Protein 3NFI (pdb70)

Foldseek 3Di:
DALAQQAPLPDPDPCRRCDLCSLAPPVRLVQLDQVVLLVDDDLVVSQLVAWADDPDCVLSVLSVVQNDPVCSLVSSSLLRVLLLCLVVQADWFDVSSSVRINDRPSVSVVVLCVPLWAWPDDPVVVVVGTTTHGDPSSSLSSLNSSVSSVCSVVFKAFQVVVCVVSVHDSVSSVVSLVSVQWDKFFADQVRCVVVVHDSVCRRVGIITGDPSGDD/DVVVVCVVVVCLLQQAQQAPLPDPDPCRRCDLCSLPPPVRLVQLDQVVLLPDDDLVVSVLPAWADDPDCVLVVLSVVPRDPVCSLSSSSLLRVLLLCLVVQVDWFDVVSSVRINDRPVVSVVVLQVRLWAFPPPPTGTTHHDPSSSSSSLNSSVSSCVSVVFKAWQVVVCVVSVHDSVVSVVSLVSVQWDKFFADQVRCVVVVHDSVCRRVGIITGDPSGDD/DLQLAQQADLPDPDPCRRCPPCSLPPPVVLVLLDQPQLLPDPDLVSSQLPAWANPFCVVVSVLSVVQNDPVCSLVSNSLLRVLLLCLVVQVDFADVVSSVRTNDRPVVSVVVLCVPLWAWDPPVTTTHHDPSSSLSSLNSSVSSVVSVVFKDWQVVVCVRSVHDSVVSVVSLVSVQWDKFFADQVRCVVVVHDSVCRRVGIMTGDPSGDD/DLQLAFQADLPDPDPCRRCDLCSLPPPVVLVQLDCPCLLPDPDLVVSQLPAWADPDCPVVSVLSVVQNDPVRSLNSNSLLRVLLLCLVVQVDWWPVVSSVRIRDRPVVSVVVLQVPLWAWDDDDPPCVVTGTTHHDPSSSSSSLNSSVSSVVSVVFKAWQVVVCVSSVHDSVSNVVSLVSVQWDKFFADQVRCVVVVHDSVCRRVGIITGDPSGDD/DLQLAFQADLPDPDPCRRCDPCSLAPPVRLVQLDQVVLLPDDDLVVSQLPAFADDVQPVLSVLSVVQRDPVRSLVSNSLLRVLLLCLVVQVDFADVVSSVRTNDRPVSSVVVLQVPLFDDCVPGTHRDPSSSLSSVNSSVSSCSSVVFKAFQVVVCVRSVHDSVVSVVSLVSVQWDKFFAAQVRCVVVVHDSVCRRVGIITGDPSGDD

Solvent-accessible surface area: 54599 Å² total

GO terms:
  GO:0005730 nucleolus (C, IDA)
  GO:0003899 DNA-directed RNA polymerase activity (F, IDA)
  GO:0005736 RNA polymerase I complex (C, IDA)
  GO:0006360 transcription by RNA polymerase I (P, IDA)
  GO:0006362 transcription elongation by RNA polymerase I (P, IDA)
  GO:0008361 regulation of cell size (P, HMP)
  GO:0042790 nucleolar large rRNA transcription by RNA polymerase I (P, IGI)
  GO:0042790 nucleolar large rRNA transcription by RNA polymerase I (P, IMP)
  GO:0005736 RNA polymerase I complex (C, IMP)
  GO:0003677 DNA binding (F, IDA)
  GO:0005634 nucleus (C, IDA)
  GO:0042790 nucleolar large rRNA transcription by RNA polymerase I (P, IDA)
  GO:0006361 transcription initiation at RNA polymerase I promoter (P, IDA)
  GO:0006363 termination of RNA polymerase I transcription (P, IDA)

Organism: Saccharomyces cerevisiae (strain ATCC 204508 / S288c) (NCBI:txid559292)

Nearest PDB structures (foldseek):
  3nfi-assembly5_E  TM=1.003E+00  e=8.793E-35  Saccharomyces cerevisiae
  3nfi-assembly3_C  TM=9.849E-01  e=1.146E-31  Saccharomyces cerevisiae
  3nfi-assembly2_B  TM=9.795E-01  e=1.146E-31  Saccharomyces cerevisiae
  3nfi-assembly1_A  TM=9.724E-01  e=3.753E-31  Saccharomyces cerevisiae
  5w66-assembly1_M  TM=9.507E-01  e=1.690E-27  Saccharomyces cerevisiae S288C

Sequence (1071 aa):
DRPTPLANIDATDDVEEQIYPIESSIIPKKELQQFIRVSSILKEADKEKKLELFPYQNNSKYVAKKLDSLTQPSQTKLQLYYLSLLLGVYENRRVNNKTTKLLERLNSPPEILVDGILSSRFTVIKPGQFGRSKDRSYFIDPQNEDKILCYILAIIHLDNNFIVEITPLAHHELNLKPSKVVSLFRVLGAIVKGATVAQAEAFGIPKSTAASYKIATKVPFKLLPTRAQDEITSNDRPTPLANIDATDVEQIYPIESSIIPKKELQFIRVSSILKEADKEKKLELFPYQNNSKYVAKKLDSLTQPSQTKLQLYYLLSLLLGVYENRRVNNNKTKLLERLNSPPEILVDGILSRFTVIKPSKDRSYFIDPQNEDKILCYILAIIHLDNFIVEITPLAHHELNLKPSKVVSLFRVLGAIVKGATVAQAEAFGIPKSTAASYKIATKVPFKLNDRPTPLANIDATDDVEQIYPIESIIPKKELQFIRVSSILKEADKEKKLELFPYQNNSSKYVAKKLDSSLTQPSQTKLQLYYLLSLLLGVYENRRVNNKTKLLERLNSPPEILVDGILSSRFTVIKPGDRSYFIDPQNEDKILCYILAIIHLDNFIVEITPLAHHELNNLKPSKVVSLFRVLGAIVKGATVAQAEAFGIPKSTAASYKIATKVPFKLNDRPTPLANIDATDDVEQIYPIESIIPKKELQFIRVSSILKEADKEKKLELFPYQNNSKYVAKKLDSLTQPSQTKLQLYYLSLLLGVYENRRVNNKTTKLLERLNSPPEILVDGILSSRFTVIKPGQFGRSKDRSYFIDPQNEDKILCYILAIIHLDNFIVEITPLAHHELNLKPSKVVSLFRVLGAIVKGATVAQAEAFGIPKSTAASYKIATTKVPFKLNDRPTPLANIDATDDVEEQIYPIEESIIPKKELQFIRVSSSILKEADKEKKLELFPYQNNSKYVAKKLDSLTQPSQTKLQLYYLSLLLGVYENRRVNNKTKLLERLNSPPEILVDGILSRFTVIKDRSYFIDPQNEDKILCYILAIIHLDNFIVEITPLAHELNLKPSKVVSSLFRVLGAIVKGATVAQAEAFGIPKSTAASYKIATKVPFKL

Structure (mmCIF, N/CA/C/O backbone):
data_3NFI
#
_entry.id   3NFI
#
_cell.length_a   85.110
_cell.length_b   78.100
_cell.length_c   100.670
_cell.angle_alpha   90.00
_cell.angle_beta   113.39
_cell.angle_gamma   90.00
#
_symmetry.space_group_name_H-M   'P 1 21 1'
#
loop_
_entity.id
_entity.type
_entity.pdbx_description
1 polymer 'DNA-directed RNA polymerase I subunit RPA49'
2 non-polymer 2-{2-[2-(2-{2-[2-(2-ETHOXY-ETHOXY)-ETHOXY]-ETHOXY}-ETHOXY)-ETHOXY]-ETHOXY}-ETHANOL
3 water water
#
loop_
_atom_site.group_PDB
_atom_site.id
_atom_site.type_symbol
_atom_site.label_atom_id
_atom_site.label_alt_id
_atom_site.label_comp_id
_atom_site.label_asym_id
_atom_site.label_entity_id
_atom_site.label_seq_id
_atom_site.pdbx_PDB_ins_code
_atom_site.Cartn_x
_atom_site.Cartn_y
_atom_site.Cartn_z
_atom_site.occupancy
_atom_site.B_iso_or_equiv
_atom_site.auth_seq_id
_atom_site.auth_comp_id
_atom_site.auth_asym_id
_atom_site.auth_atom_id
_atom_site.pdbx_PDB_model_num
ATOM 1 N N . ASP A 1 19 ? 48.192 20.966 40.740 1.00 70.32 185 ASP A N 1
ATOM 2 C CA . ASP A 1 19 ? 47.094 20.004 40.758 1.00 69.09 185 ASP A CA 1
ATOM 3 C C . ASP A 1 19 ? 47.482 18.660 41.406 1.00 70.37 185 ASP A C 1
ATOM 4 O O . ASP A 1 19 ? 48.493 18.056 41.035 1.00 71.74 185 ASP A O 1
ATOM 9 N N . ARG A 1 20 ? 46.660 18.210 42.374 1.00 62.10 186 ARG A N 1
ATOM 10 C CA . ARG A 1 20 ? 46.779 16.953 43.131 1.00 59.11 186 ARG A CA 1
ATOM 11 C C . ARG A 1 20 ? 45.540 16.063 42.812 1.00 54.54 186 ARG A C 1
ATOM 12 O O . ARG A 1 20 ? 44.617 16.610 42.212 1.00 52.00 186 ARG A O 1
ATOM 20 N N . PRO A 1 21 ? 45.451 14.735 43.148 1.00 48.21 187 PRO A N 1
ATOM 21 C CA . PRO A 1 21 ? 44.228 13.973 42.774 1.00 45.38 187 PRO A CA 1
ATOM 22 C C . PRO A 1 21 ? 43.009 14.236 43.656 1.00 41.45 187 PRO A C 1
ATOM 23 O O . PRO A 1 21 ? 41.883 13.957 43.250 1.00 40.86 187 PRO A O 1
ATOM 27 N N . THR A 1 22 ? 43.225 14.799 44.848 1.00 32.42 188 THR A N 1
ATOM 28 C CA . THR A 1 22 ? 42.108 15.041 45.760 1.00 30.03 188 THR A CA 1
ATOM 29 C C . THR A 1 22 ? 41.850 16.531 45.937 1.00 30.93 188 THR A C 1
ATOM 30 O O . THR A 1 22 ? 42.778 17.320 45.765 1.00 28.27 188 THR A O 1
ATOM 34 N N . PRO A 1 23 ? 40.664 16.943 46.456 1.00 27.16 189 PRO A N 1
ATOM 35 C CA . PRO A 1 23 ? 40.510 18.343 46.873 1.00 27.02 189 PRO A CA 1
ATOM 36 C C . PRO A 1 23 ? 41.462 18.568 48.072 1.00 30.82 189 PRO A C 1
ATOM 37 O O . PRO A 1 23 ? 41.900 17.597 48.702 1.00 28.56 189 PRO A O 1
ATOM 41 N N . LEU A 1 24 ? 41.822 19.824 48.366 1.00 28.16 190 LEU A N 1
ATOM 42 C CA . LEU A 1 24 ? 42.712 20.123 49.504 1.00 29.52 190 LEU A CA 1
ATOM 43 C C . LEU A 1 24 ? 42.032 19.809 50.864 1.00 30.92 190 LEU A C 1
ATOM 44 O O . LEU A 1 24 ? 40.999 20.384 51.205 1.00 29.67 190 LEU A O 1
ATOM 49 N N . ALA A 1 25 ? 42.604 18.879 51.624 1.00 28.25 191 ALA A N 1
ATOM 50 C CA . ALA A 1 25 ? 42.025 18.509 52.913 1.00 27.57 191 ALA A CA 1
ATOM 51 C C . ALA A 1 25 ? 42.379 19.511 53.996 1.00 32.46 191 ALA A C 1
ATOM 52 O O . ALA A 1 25 ? 43.484 20.054 53.989 1.00 32.20 191 ALA A O 1
ATOM 54 N N . ASN A 1 26 ? 41.463 19.739 54.949 1.00 28.29 192 ASN A N 1
ATOM 55 C CA . ASN A 1 26 ? 41.778 20.545 56.121 1.00 27.84 192 ASN A CA 1
ATOM 56 C C . ASN A 1 26 ? 42.168 19.503 57.191 1.00 29.78 192 ASN A C 1
ATOM 57 O O . ASN A 1 26 ? 41.293 18.902 57.816 1.00 28.38 192 ASN A O 1
ATOM 62 N N . ILE A 1 27 ? 43.478 19.264 57.376 1.00 29.43 193 ILE A N 1
ATOM 63 C CA . ILE A 1 27 ? 43.999 18.258 58.324 1.00 30.98 193 ILE A CA 1
ATOM 64 C C . ILE A 1 27 ? 43.574 18.562 59.774 1.00 33.26 193 ILE A C 1
ATOM 65 O O . ILE A 1 27 ? 43.484 17.650 60.598 1.00 31.58 193 ILE A O 1
ATOM 70 N N . ASP A 1 28 ? 43.287 19.840 60.071 1.00 29.80 194 ASP A N 1
ATOM 71 C CA . ASP A 1 28 ? 42.888 20.269 61.402 1.00 30.64 194 ASP A CA 1
ATOM 72 C C . ASP A 1 28 ? 41.375 20.337 61.640 1.00 34.79 194 ASP A C 1
ATOM 73 O O . ASP A 1 28 ? 40.944 20.885 62.658 1.00 34.20 194 ASP A O 1
ATOM 78 N N . ALA A 1 29 ? 40.570 19.744 60.722 1.00 30.16 195 ALA A N 1
ATOM 79 C CA . ALA A 1 29 ? 39.113 19.707 60.870 1.00 29.23 195 ALA A CA 1
ATOM 80 C C . ALA A 1 29 ? 38.710 19.059 62.186 1.00 32.23 195 ALA A C 1
ATOM 81 O O . ALA A 1 29 ? 39.308 18.062 62.587 1.00 30.51 195 ALA A O 1
ATOM 83 N N . THR A 1 30 ? 37.718 19.647 62.863 1.00 31.13 196 THR A N 1
ATOM 84 C CA . THR A 1 30 ? 37.176 19.137 64.142 1.00 31.72 196 THR A CA 1
ATOM 85 C C . THR A 1 30 ? 35.837 18.422 63.930 1.00 34.22 196 THR A C 1
ATOM 86 O O . THR A 1 30 ? 35.285 17.822 64.852 1.00 34.85 196 THR A O 1
ATOM 90 N N . ASP A 1 31 ? 35.336 18.488 62.694 1.00 30.52 197 ASP A N 1
ATOM 91 C CA A ASP A 1 31 ? 34.111 17.821 62.286 0.50 29.99 197 ASP A CA 1
ATOM 92 C CA B ASP A 1 31 ? 34.095 17.843 62.253 0.50 29.85 197 ASP A CA 1
ATOM 93 C C . ASP A 1 31 ? 34.380 17.206 60.901 1.00 29.83 197 ASP A C 1
ATOM 94 O O . ASP A 1 31 ? 35.054 17.820 60.072 1.00 25.91 197 ASP A O 1
ATOM 103 N N . VAL A 1 32 ? 33.899 15.991 60.675 1.00 25.72 198 VAL A N 1
ATOM 104 C CA . VAL A 1 32 ? 34.118 15.281 59.412 1.00 26.28 198 VAL A CA 1
ATOM 105 C C . VAL A 1 32 ? 33.739 16.104 58.162 1.00 27.52 198 VAL A C 1
ATOM 106 O O . VAL A 1 32 ? 34.448 16.030 57.155 1.00 24.27 198 VAL A O 1
ATOM 110 N N . GLU A 1 33 ? 32.645 16.933 58.261 1.00 25.16 199 GLU A N 1
ATOM 111 C CA A GLU A 1 33 ? 32.173 17.782 57.148 0.50 25.67 199 GLU A CA 1
ATOM 112 C CA B GLU A 1 33 ? 32.157 17.793 57.174 0.50 25.62 199 GLU A CA 1
ATOM 113 C C . GLU A 1 33 ? 33.214 18.822 56.771 1.00 28.91 199 GLU A C 1
ATOM 114 O O . GLU A 1 33 ? 33.175 19.338 55.663 1.00 29.61 199 GLU A O 1
ATOM 125 N N . GLN A 1 34 ? 34.146 19.138 57.694 1.00 24.75 200 GLN A N 1
ATOM 126 C CA . GLN A 1 34 ? 35.183 20.121 57.426 1.00 23.63 200 GLN A CA 1
ATOM 127 C C . GLN A 1 34 ? 36.499 19.546 56.874 1.00 27.71 200 GLN A C 1
ATOM 128 O O . GLN A 1 34 ? 37.388 20.334 56.584 1.00 28.88 200 GLN A O 1
ATOM 134 N N . ILE A 1 35 ? 36.638 18.210 56.705 1.00 24.37 201 ILE A N 1
ATOM 135 C CA . ILE A 1 35 ? 37.877 17.640 56.131 1.00 23.92 201 ILE A CA 1
ATOM 136 C C . ILE A 1 35 ? 37.993 18.113 54.668 1.00 24.79 201 ILE A C 1
ATOM 137 O O . ILE A 1 35 ? 39.012 18.687 54.280 1.00 22.77 201 ILE A O 1
ATOM 142 N N . TYR A 1 36 ? 36.929 17.902 53.878 1.00 20.13 202 TYR A N 1
ATOM 143 C CA . TYR A 1 36 ? 36.872 18.423 52.520 1.00 21.05 202 TYR A CA 1
ATOM 144 C C . TYR A 1 36 ? 35.670 19.392 52.489 1.00 26.06 202 TYR A C 1
ATOM 145 O O . TYR A 1 36 ? 34.565 18.979 52.137 1.00 24.24 202 TYR A O 1
ATOM 154 N N . PRO A 1 37 ? 35.845 20.653 52.943 1.00 23.84 203 PRO A N 1
ATOM 155 C CA . PRO A 1 37 ? 34.706 21.588 52.949 1.00 23.74 203 PRO A CA 1
ATOM 156 C C . PRO A 1 37 ? 34.260 21.919 51.537 1.00 27.58 203 PRO A C 1
ATOM 157 O O . PRO A 1 37 ? 35.027 21.711 50.588 1.00 25.07 203 PRO A O 1
ATOM 161 N N . ILE A 1 38 ? 33.019 22.403 51.383 1.00 24.90 204 ILE A N 1
ATOM 162 C CA . ILE A 1 38 ? 32.491 22.759 50.061 1.00 23.87 204 ILE A CA 1
ATOM 163 C C . ILE A 1 38 ? 33.478 23.632 49.245 1.00 27.38 204 ILE A C 1
ATOM 164 O O . ILE A 1 38 ? 33.682 23.358 48.065 1.00 26.89 204 ILE A O 1
ATOM 169 N N . GLU A 1 39 ? 34.129 24.610 49.893 1.00 24.15 205 GLU A N 1
ATOM 170 C CA . GLU A 1 39 ? 35.100 25.499 49.240 1.00 24.90 205 GLU A CA 1
ATOM 171 C C . GLU A 1 39 ? 36.360 24.793 48.699 1.00 27.70 205 GLU A C 1
ATOM 172 O O . GLU A 1 39 ? 36.990 25.332 47.804 1.00 27.85 205 GLU A O 1
ATOM 178 N N . SER A 1 40 ? 36.701 23.587 49.200 1.00 23.29 206 SER A N 1
ATOM 179 C CA A SER A 1 40 ? 37.837 22.821 48.680 0.50 22.36 206 SER A CA 1
ATOM 180 C CA B SER A 1 40 ? 37.830 22.823 48.674 0.50 22.99 206 SER A CA 1
ATOM 181 C C . SER A 1 40 ? 37.400 22.055 47.431 1.00 26.77 206 SER A C 1
ATOM 182 O O . SER A 1 40 ? 38.211 21.810 46.537 1.00 26.00 206 SER A O 1
ATOM 187 N N . ILE A 1 41 ? 36.116 21.671 47.381 1.00 23.98 207 ILE A N 1
ATOM 188 C CA . ILE A 1 41 ? 35.550 20.923 46.263 1.00 22.70 207 ILE A CA 1
ATOM 189 C C . ILE A 1 41 ? 35.194 21.874 45.115 1.00 26.64 207 ILE A C 1
ATOM 190 O O . ILE A 1 41 ? 35.443 21.544 43.947 1.00 25.45 207 ILE A O 1
ATOM 195 N N . ILE A 1 42 ? 34.586 23.037 45.442 1.00 22.56 208 ILE A N 1
ATOM 196 C CA . ILE A 1 42 ? 34.174 24.038 44.449 1.00 22.94 208 ILE A CA 1
ATOM 197 C C . ILE A 1 42 ? 34.738 25.391 44.905 1.00 28.72 208 ILE A C 1
ATOM 198 O O . ILE A 1 42 ? 34.287 25.886 45.939 1.00 28.07 208 ILE A O 1
ATOM 203 N N . PRO A 1 43 ? 35.708 25.995 44.171 1.00 27.02 209 PRO A N 1
ATOM 204 C CA . PRO A 1 43 ? 36.257 27.293 44.622 1.00 28.36 209 PRO A CA 1
ATOM 205 C C . PRO A 1 43 ? 35.166 28.362 44.741 1.00 33.86 209 PRO A C 1
ATOM 206 O O . PRO A 1 43 ? 34.230 28.372 43.945 1.00 33.64 209 PRO A O 1
ATOM 210 N N . LYS A 1 44 ? 35.245 29.185 45.798 1.00 32.75 210 LYS A N 1
ATOM 211 C CA . LYS A 1 44 ? 34.289 30.243 46.167 1.00 32.99 210 LYS A CA 1
ATOM 212 C C . LYS A 1 44 ? 33.756 31.060 44.995 1.00 35.11 210 LYS A C 1
ATOM 213 O O . LYS A 1 44 ? 32.550 31.282 44.908 1.00 34.53 210 LYS A O 1
ATOM 219 N N . LYS A 1 45 ? 34.644 31.477 44.087 1.00 31.70 211 LYS A N 1
ATOM 220 C CA . LYS A 1 45 ? 34.307 32.255 42.894 1.00 31.55 211 LYS A CA 1
ATOM 221 C C . LYS A 1 45 ? 33.316 31.496 41.983 1.00 33.72 211 LYS A C 1
ATOM 222 O O . LYS A 1 45 ? 32.436 32.118 41.380 1.00 31.98 211 LYS A O 1
ATOM 228 N N . GLU A 1 46 ? 33.440 30.156 41.916 1.00 28.30 212 GLU A N 1
ATOM 229 C CA . GLU A 1 46 ? 32.573 29.297 41.088 1.00 26.73 212 GLU A CA 1
ATOM 230 C C . GLU A 1 46 ? 31.319 28.908 41.833 1.00 29.93 212 GLU A C 1
ATOM 231 O O . GLU A 1 46 ? 30.245 28.866 41.228 1.00 28.44 212 GLU A O 1
ATOM 237 N N . LEU A 1 47 ? 31.448 28.656 43.160 1.00 28.63 213 LEU A N 1
ATOM 238 C CA . LEU A 1 47 ? 30.354 28.267 44.065 1.00 29.70 213 LEU A CA 1
ATOM 239 C C . LEU A 1 47 ? 29.176 29.261 44.084 1.00 33.49 213 LEU A C 1
ATOM 240 O O . LEU A 1 47 ? 28.012 28.840 44.124 1.00 31.27 213 LEU A O 1
ATOM 245 N N . GLN A 1 48 ? 29.483 30.578 44.009 1.00 33.22 214 GLN A N 1
ATOM 246 C CA A GLN A 1 48 ? 28.468 31.642 43.975 0.50 34.05 214 GLN A CA 1
ATOM 247 C CA B GLN A 1 48 ? 28.442 31.609 43.996 0.50 34.33 214 GLN A CA 1
ATOM 248 C C . GLN A 1 48 ? 27.515 31.501 42.765 1.00 37.97 214 GLN A C 1
ATOM 249 O O . GLN A 1 48 ? 26.435 32.081 42.767 1.00 37.54 214 GLN A O 1
ATOM 260 N N . PHE A 1 49 ? 27.922 30.716 41.730 1.00 33.57 215 PHE A N 1
ATOM 261 C CA . PHE A 1 49 ? 27.120 30.501 40.525 1.00 33.91 215 PHE A CA 1
ATOM 262 C C . PHE A 1 49 ? 26.201 29.265 40.636 1.00 36.30 215 PHE A C 1
ATOM 263 O O . PHE A 1 49 ? 25.357 29.047 39.766 1.00 35.95 215 PHE A O 1
ATOM 271 N N . ILE A 1 50 ? 26.339 28.486 41.726 1.00 32.21 216 ILE A N 1
ATOM 272 C CA . ILE A 1 50 ? 25.485 27.317 41.973 1.00 31.30 216 ILE A CA 1
ATOM 273 C C . ILE A 1 50 ? 24.293 27.787 42.805 1.00 40.13 216 ILE A C 1
ATOM 274 O O . ILE A 1 50 ? 24.356 27.814 44.034 1.00 40.68 216 ILE A O 1
ATOM 279 N N . ARG A 1 51 ? 23.229 28.187 42.121 1.00 40.30 217 ARG A N 1
ATOM 280 C CA . ARG A 1 51 ? 22.005 28.672 42.778 1.00 42.28 217 ARG A CA 1
ATOM 281 C C . ARG A 1 51 ? 20.978 27.551 42.770 1.00 45.62 217 ARG A C 1
ATOM 282 O O . ARG A 1 51 ? 20.596 27.048 41.708 1.00 45.43 217 ARG A O 1
ATOM 290 N N . VAL A 1 52 ? 20.615 27.099 43.961 1.00 41.83 218 VAL A N 1
ATOM 291 C CA . VAL A 1 52 ? 19.719 25.953 44.154 1.00 41.49 218 VAL A CA 1
ATOM 292 C C . VAL A 1 52 ? 18.353 26.248 44.797 1.00 44.67 218 VAL A C 1
ATOM 293 O O . VAL A 1 52 ? 17.567 25.315 44.988 1.00 44.04 218 VAL A O 1
ATOM 297 N N . SER A 1 53 ? 18.065 27.522 45.120 1.00 43.07 219 SER A N 1
ATOM 298 C CA . SER A 1 53 ? 16.782 27.948 45.704 1.00 44.25 219 SER A CA 1
ATOM 299 C C . SER A 1 53 ? 15.591 27.434 44.887 1.00 49.35 219 SER A C 1
ATOM 300 O O . SER A 1 53 ? 14.648 26.907 45.466 1.00 49.83 219 SER A O 1
ATOM 303 N N . SER A 1 54 ? 15.673 27.532 43.547 1.00 45.85 220 SER A N 1
ATOM 304 C CA . SER A 1 54 ? 14.643 27.058 42.608 1.00 46.38 220 SER A CA 1
ATOM 305 C C . SER A 1 54 ? 14.379 25.553 42.763 1.00 49.44 220 SER A C 1
ATOM 306 O O . SER A 1 54 ? 13.236 25.127 42.641 1.00 48.95 220 SER A O 1
ATOM 309 N N . ILE A 1 55 ? 15.433 24.746 43.032 1.00 44.98 221 ILE A N 1
ATOM 310 C CA . ILE A 1 55 ? 15.293 23.299 43.229 1.00 44.46 221 ILE A CA 1
ATOM 311 C C . ILE A 1 55 ? 14.485 23.036 44.509 1.00 49.22 221 ILE A C 1
ATOM 312 O O . ILE A 1 55 ? 13.546 22.242 44.480 1.00 47.44 221 ILE A O 1
ATOM 317 N N . LEU A 1 56 ? 14.814 23.744 45.608 1.00 50.23 222 LEU A N 1
ATOM 318 C CA . LEU A 1 56 ? 14.098 23.634 46.890 1.00 51.93 222 LEU A CA 1
ATOM 319 C C . LEU A 1 56 ? 12.625 24.045 46.763 1.00 59.63 222 LEU A C 1
ATOM 320 O O . LEU A 1 56 ? 11.744 23.372 47.296 1.00 61.59 222 LEU A O 1
ATOM 325 N N . LYS A 1 57 ? 12.359 25.137 46.049 1.00 56.38 223 LYS A N 1
ATOM 326 C CA . LYS A 1 57 ? 11.012 25.674 45.850 1.00 57.37 223 LYS A CA 1
ATOM 327 C C . LYS A 1 57 ? 10.131 24.786 44.943 1.00 59.19 223 LYS A C 1
ATOM 328 O O . LYS A 1 57 ? 8.902 24.834 45.054 1.00 59.79 223 LYS A O 1
ATOM 334 N N . GLU A 1 58 ? 10.750 23.997 44.049 1.00 53.55 224 GLU A N 1
ATOM 335 C CA . GLU A 1 58 ? 10.013 23.126 43.129 1.00 52.39 224 GLU A CA 1
ATOM 336 C C . GLU A 1 58 ? 9.495 21.881 43.860 1.00 54.77 224 GLU A C 1
ATOM 337 O O . GLU A 1 58 ? 10.288 21.147 44.433 1.00 53.73 224 GLU A O 1
ATOM 343 N N . ALA A 1 59 ? 8.166 21.664 43.854 1.00 50.74 225 ALA A N 1
ATOM 344 C CA . ALA A 1 59 ? 7.528 20.529 44.532 1.00 50.17 225 ALA A CA 1
ATOM 345 C C . ALA A 1 59 ? 7.462 19.241 43.705 1.00 50.75 225 ALA A C 1
ATOM 346 O O . ALA A 1 59 ? 7.537 18.159 44.282 1.00 49.65 225 ALA A O 1
ATOM 348 N N . ASP A 1 60 ? 7.302 19.348 42.373 1.00 45.57 226 ASP A N 1
ATOM 349 C CA . ASP A 1 60 ? 7.243 18.200 41.462 1.00 44.07 226 ASP A CA 1
ATOM 350 C C . ASP A 1 60 ? 8.651 17.607 41.272 1.00 45.35 226 ASP A C 1
ATOM 351 O O . ASP A 1 60 ? 9.554 18.309 40.804 1.00 43.86 226 ASP A O 1
ATOM 356 N N . LYS A 1 61 ? 8.820 16.314 41.635 1.00 41.51 227 LYS A N 1
ATOM 357 C CA . LYS A 1 61 ? 10.094 15.575 41.559 1.00 40.86 227 LYS A CA 1
ATOM 358 C C . LYS A 1 61 ? 10.710 15.598 40.175 1.00 42.67 227 LYS A C 1
ATOM 359 O O . LYS A 1 61 ? 11.890 15.920 40.047 1.00 40.75 227 LYS A O 1
ATOM 365 N N . GLU A 1 62 ? 9.903 15.321 39.139 1.00 40.28 228 GLU A N 1
ATOM 366 C CA . GLU A 1 62 ? 10.363 15.338 37.748 1.00 40.03 228 GLU A CA 1
ATOM 367 C C . GLU A 1 62 ? 10.885 16.731 37.341 1.00 40.95 228 GLU A C 1
ATOM 368 O O . GLU A 1 62 ? 11.946 16.808 36.722 1.00 40.76 228 GLU A O 1
ATOM 374 N N . LYS A 1 63 ? 10.175 17.819 37.729 1.00 36.24 229 LYS A N 1
ATOM 375 C CA . LYS A 1 63 ? 10.577 19.198 37.413 1.00 35.18 229 LYS A CA 1
ATOM 376 C C . LYS A 1 63 ? 11.851 19.607 38.159 1.00 33.93 229 LYS A C 1
ATOM 377 O O . LYS A 1 63 ? 12.717 20.272 37.585 1.00 31.22 229 LYS A O 1
ATOM 383 N N . LYS A 1 64 ? 11.952 19.217 39.436 1.00 29.99 230 LYS A N 1
ATOM 384 C CA . LYS A 1 64 ? 13.110 19.452 40.300 1.00 29.21 230 LYS A CA 1
ATOM 385 C C . LYS A 1 64 ? 14.363 18.867 39.612 1.00 31.65 230 LYS A C 1
ATOM 386 O O . LYS A 1 64 ? 15.397 19.526 39.542 1.00 28.92 230 LYS A O 1
ATOM 392 N N . LEU A 1 65 ? 14.247 17.632 39.062 1.00 30.04 231 LEU A N 1
ATOM 393 C CA . LEU A 1 65 ? 15.344 16.926 38.387 1.00 28.83 231 LEU A CA 1
ATOM 394 C C . LEU A 1 65 ? 15.818 17.630 37.124 1.00 31.65 231 LEU A C 1
ATOM 395 O O . LEU A 1 65 ? 17.022 17.626 36.823 1.00 28.49 231 LEU A O 1
ATOM 400 N N . GLU A 1 66 ? 14.867 18.242 36.400 1.00 29.59 232 GLU A N 1
ATOM 401 C CA . GLU A 1 66 ? 15.114 18.958 35.148 1.00 29.84 232 GLU A CA 1
ATOM 402 C C . GLU A 1 66 ? 15.948 20.227 35.311 1.00 33.63 232 GLU A C 1
ATOM 403 O O . GLU A 1 66 ? 16.542 20.719 34.344 1.00 34.47 232 GLU A O 1
ATOM 409 N N . LEU A 1 67 ? 16.030 20.723 36.557 1.00 28.90 233 LEU A N 1
ATOM 410 C CA . LEU A 1 67 ? 16.826 21.909 36.901 1.00 27.10 233 LEU A CA 1
ATOM 411 C C . LEU A 1 67 ? 18.324 21.593 37.005 1.00 28.94 233 LEU A C 1
ATOM 412 O O . LEU A 1 67 ? 19.141 22.512 37.035 1.00 30.18 233 LEU A O 1
ATOM 417 N N . PHE A 1 68 ? 18.685 20.300 37.073 1.00 24.51 234 PHE A N 1
ATOM 418 C CA . PHE A 1 68 ? 20.084 19.851 37.201 1.00 23.54 234 PHE A CA 1
ATOM 419 C C . PHE A 1 68 ? 20.912 20.026 35.903 1.00 27.82 234 PHE A C 1
ATOM 420 O O . PHE A 1 68 ? 20.319 20.086 34.810 1.00 27.13 234 PHE A O 1
ATOM 428 N N . PRO A 1 69 ? 22.272 20.126 36.007 1.00 25.47 235 PRO A N 1
ATOM 429 C CA . PRO A 1 69 ? 23.092 20.378 34.805 1.00 26.02 235 PRO A CA 1
ATOM 430 C C . PRO A 1 69 ? 23.334 19.191 33.856 1.00 28.45 235 PRO A C 1
ATOM 431 O O . PRO A 1 69 ? 23.922 19.374 32.780 1.00 26.57 235 PRO A O 1
ATOM 435 N N . TYR A 1 70 ? 22.948 17.985 34.270 1.00 24.72 236 TYR A N 1
ATOM 436 C CA . TYR A 1 70 ? 23.129 16.778 33.473 1.00 24.68 236 TYR A CA 1
ATOM 437 C C . TYR A 1 70 ? 21.974 15.833 33.758 1.00 30.67 236 TYR A C 1
ATOM 438 O O . TYR A 1 70 ? 21.544 15.705 34.900 1.00 30.54 236 TYR A O 1
ATOM 447 N N . GLN A 1 71 ? 21.504 15.124 32.748 1.00 27.78 237 GLN A N 1
ATOM 448 C CA . GLN A 1 71 ? 20.477 14.103 32.938 1.00 28.65 237 GLN A CA 1
ATOM 449 C C . GLN A 1 71 ? 20.900 12.889 32.159 1.00 33.72 237 GLN A C 1
ATOM 450 O O . GLN A 1 71 ? 21.475 13.016 31.067 1.00 33.36 237 GLN A O 1
ATOM 456 N N . ASN A 1 72 ? 20.687 11.714 32.738 1.00 30.56 238 ASN A N 1
ATOM 457 C CA . ASN A 1 72 ? 21.016 10.462 32.065 1.00 30.69 238 ASN A CA 1
ATOM 458 C C . ASN A 1 72 ? 19.986 9.387 32.442 1.00 37.63 238 ASN A C 1
ATOM 459 O O . ASN A 1 72 ? 18.857 9.723 32.811 1.00 37.02 238 ASN A O 1
ATOM 464 N N . ASN A 1 73 ? 20.360 8.108 32.334 1.00 35.77 239 ASN A N 1
ATOM 465 C CA . ASN A 1 73 ? 19.437 7.024 32.619 1.00 36.38 239 ASN A CA 1
ATOM 466 C C . ASN A 1 73 ? 19.582 6.487 34.055 1.00 40.18 239 ASN A C 1
ATOM 467 O O . ASN A 1 73 ? 18.912 5.524 34.434 1.00 41.26 239 ASN A O 1
ATOM 472 N N . SER A 1 74 ? 20.428 7.147 34.864 1.00 34.75 240 SER A N 1
ATOM 473 C CA . SER A 1 74 ? 20.666 6.772 36.254 1.00 33.96 240 SER A CA 1
ATOM 474 C C . SER A 1 74 ? 19.650 7.424 37.203 1.00 38.53 240 SER A C 1
ATOM 475 O O . SER A 1 74 ? 19.211 8.551 36.960 1.00 37.48 240 SER A O 1
ATOM 478 N N . LYS A 1 75 ? 19.356 6.733 38.322 1.00 35.68 241 LYS A N 1
ATOM 479 C CA . LYS A 1 75 ? 18.426 7.175 39.374 1.00 35.34 241 LYS A CA 1
ATOM 480 C C . LYS A 1 75 ? 19.199 7.693 40.598 1.00 35.55 241 LYS A C 1
ATOM 481 O O . LYS A 1 75 ? 18.608 8.107 41.606 1.00 33.65 241 LYS A O 1
ATOM 487 N N . TYR A 1 76 ? 20.519 7.690 40.490 1.00 30.91 242 TYR A N 1
ATOM 488 C CA . TYR A 1 76 ? 21.422 8.066 41.577 1.00 29.59 242 TYR A CA 1
ATOM 489 C C . TYR A 1 76 ? 21.221 9.474 42.149 1.00 28.59 242 TYR A C 1
ATOM 490 O O . TYR A 1 76 ? 20.939 9.611 43.332 1.00 27.54 242 TYR A O 1
ATOM 499 N N . VAL A 1 77 ? 21.330 10.508 41.317 1.00 26.31 243 VAL A N 1
ATOM 500 C CA . VAL A 1 77 ? 21.077 11.901 41.739 1.00 26.79 243 VAL A CA 1
ATOM 501 C C . VAL A 1 77 ? 19.628 12.040 42.261 1.00 30.92 243 VAL A C 1
ATOM 502 O O . VAL A 1 77 ? 19.400 12.727 43.265 1.00 29.63 243 VAL A O 1
ATOM 506 N N . ALA A 1 78 ? 18.661 11.360 41.588 1.00 27.51 244 ALA A N 1
ATOM 507 C CA . ALA A 1 78 ? 17.247 11.396 41.980 1.00 28.03 244 ALA A CA 1
ATOM 508 C C . ALA A 1 78 ? 17.041 10.843 43.380 1.00 34.95 244 ALA A C 1
ATOM 509 O O . ALA A 1 78 ? 16.250 11.412 44.124 1.00 35.18 244 ALA A O 1
ATOM 511 N N . LYS A 1 79 ? 17.778 9.794 43.762 1.00 31.80 245 LYS A N 1
ATOM 512 C CA . LYS A 1 79 ? 17.680 9.200 45.097 1.00 33.69 245 LYS A CA 1
ATOM 513 C C . LYS A 1 79 ? 18.150 10.202 46.188 1.00 38.99 245 LYS A C 1
ATOM 514 O O . LYS A 1 79 ? 17.428 10.431 47.165 1.00 40.55 245 LYS A O 1
ATOM 520 N N . LYS A 1 80 ? 19.329 10.836 45.968 1.00 34.59 246 LYS A N 1
ATOM 521 C CA . LYS A 1 80 ? 19.926 11.811 46.902 1.00 33.18 246 LYS A CA 1
ATOM 522 C C . LYS A 1 80 ? 19.080 13.057 47.032 1.00 37.95 246 LYS A C 1
ATOM 523 O O . LYS A 1 80 ? 19.032 13.640 48.107 1.00 37.60 246 LYS A O 1
ATOM 529 N N . LEU A 1 81 ? 18.395 13.455 45.946 1.00 36.94 247 LEU A N 1
ATOM 530 C CA . LEU A 1 81 ? 17.542 14.640 45.896 1.00 39.22 247 LEU A CA 1
ATOM 531 C C . LEU A 1 81 ? 16.318 14.617 46.827 1.00 49.08 247 LEU A C 1
ATOM 532 O O . LEU A 1 81 ? 15.984 15.666 47.383 1.00 49.00 247 LEU A O 1
ATOM 537 N N . ASP A 1 82 ? 15.644 13.449 46.975 1.00 49.86 248 ASP A N 1
ATOM 538 C CA . ASP A 1 82 ? 14.425 13.273 47.780 1.00 52.54 248 ASP A CA 1
ATOM 539 C C . ASP A 1 82 ? 14.523 13.779 49.224 1.00 57.01 248 ASP A C 1
ATOM 540 O O . ASP A 1 82 ? 13.527 14.248 49.776 1.00 58.79 248 ASP A O 1
ATOM 545 N N . SER A 1 83 ? 15.709 13.653 49.829 1.00 51.66 249 SER A N 1
ATOM 546 C CA . SER A 1 83 ? 15.954 14.035 51.213 1.00 51.36 249 SER A CA 1
ATOM 547 C C . SER A 1 83 ? 16.384 15.494 51.414 1.00 51.88 249 SER A C 1
ATOM 548 O O . SER A 1 83 ? 16.517 15.927 52.565 1.00 52.28 249 SER A O 1
ATOM 551 N N . LEU A 1 84 ? 16.558 16.253 50.310 1.00 43.34 250 LEU A N 1
ATOM 552 C CA . LEU A 1 84 ? 17.016 17.644 50.352 1.00 39.95 250 LEU A CA 1
ATOM 553 C C . LEU A 1 84 ? 15.902 18.581 50.004 1.00 43.45 250 LEU A C 1
ATOM 554 O O . LEU A 1 84 ? 15.702 18.944 48.836 1.00 42.09 250 LEU A O 1
ATOM 559 N N . THR A 1 85 ? 15.147 18.955 51.044 1.00 39.95 251 THR A N 1
ATOM 560 C CA . THR A 1 85 ? 13.960 19.801 50.920 1.00 40.18 251 THR A CA 1
ATOM 561 C C . THR A 1 85 ? 13.995 21.063 51.762 1.00 43.81 251 THR A C 1
ATOM 562 O O . THR A 1 85 ? 13.224 21.976 51.485 1.00 45.02 251 THR A O 1
ATOM 566 N N . GLN A 1 86 ? 14.878 21.146 52.761 1.00 38.84 252 GLN A N 1
ATOM 567 C CA . GLN A 1 86 ? 14.931 22.319 53.639 1.00 38.05 252 GLN A CA 1
ATOM 568 C C . GLN A 1 86 ? 16.114 23.256 53.369 1.00 39.63 252 GLN A C 1
ATOM 569 O O . GLN A 1 86 ? 17.176 22.778 52.967 1.00 34.93 252 GLN A O 1
ATOM 575 N N . PRO A 1 87 ? 15.966 24.583 53.646 1.00 39.20 253 PRO A N 1
ATOM 576 C CA . PRO A 1 87 ? 17.080 25.523 53.404 1.00 38.76 253 PRO A CA 1
ATOM 577 C C . PRO A 1 87 ? 18.377 25.211 54.133 1.00 40.99 253 PRO A C 1
ATOM 578 O O . PRO A 1 87 ? 19.433 25.581 53.623 1.00 39.41 253 PRO A O 1
ATOM 582 N N . SER A 1 88 ? 18.328 24.490 55.287 1.00 36.20 254 SER A N 1
ATOM 583 C CA . SER A 1 88 ? 19.542 24.098 56.017 1.00 34.52 254 SER A CA 1
ATOM 584 C C . SER A 1 88 ? 20.412 23.113 55.190 1.00 35.44 254 SER A C 1
ATOM 585 O O . SER A 1 88 ? 21.586 22.902 55.502 1.00 34.65 254 SER A O 1
ATOM 588 N N . GLN A 1 89 ? 19.803 22.499 54.159 1.00 30.36 255 GLN A N 1
ATOM 589 C CA . GLN A 1 89 ? 20.436 21.519 53.287 1.00 30.37 255 GLN A CA 1
ATOM 590 C C . GLN A 1 89 ? 20.978 22.152 51.979 1.00 33.24 255 GLN A C 1
ATOM 591 O O . GLN A 1 89 ? 21.357 21.421 51.066 1.00 31.40 255 GLN A O 1
ATOM 605 N N . THR A 1 91 ? 23.837 23.716 51.166 1.00 25.70 257 THR A N 1
ATOM 606 C CA . THR A 1 91 ? 25.216 23.340 50.877 1.00 24.26 257 THR A CA 1
ATOM 607 C C . THR A 1 91 ? 25.256 21.966 50.232 1.00 27.04 257 THR A C 1
ATOM 608 O O . THR A 1 91 ? 25.936 21.791 49.215 1.00 26.73 257 THR A O 1
ATOM 612 N N . LYS A 1 92 ? 24.526 20.982 50.807 1.00 22.28 258 LYS A N 1
ATOM 613 C CA . LYS A 1 92 ? 24.469 19.620 50.261 1.00 22.71 258 LYS A CA 1
ATOM 614 C C . LYS A 1 92 ? 23.853 19.628 48.862 1.00 26.41 258 LYS A C 1
ATOM 615 O O . LYS A 1 92 ? 24.312 18.886 47.992 1.00 25.77 258 LYS A O 1
ATOM 621 N N . LEU A 1 93 ? 22.836 20.476 48.650 1.00 24.40 259 LEU A N 1
ATOM 622 C CA . LEU A 1 93 ? 22.170 20.581 47.352 1.00 23.98 259 LEU A CA 1
ATOM 623 C C . LEU A 1 93 ? 23.115 21.199 46.304 1.00 25.32 259 LEU A C 1
ATOM 624 O O . LEU A 1 93 ? 23.129 20.748 45.156 1.00 22.84 259 LEU A O 1
ATOM 629 N N . GLN A 1 94 ? 23.942 22.183 46.716 1.00 22.69 260 GLN A N 1
ATOM 630 C CA . GLN A 1 94 ? 24.947 22.789 45.828 1.00 22.28 260 GLN A CA 1
ATOM 631 C C . GLN A 1 94 ? 25.944 21.717 45.392 1.00 22.10 260 GLN A C 1
ATOM 632 O O . GLN A 1 94 ? 26.311 21.640 44.224 1.00 20.32 260 GLN A O 1
ATOM 646 N N . LEU A 1 96 ? 25.343 18.400 45.379 1.00 19.61 262 LEU A N 1
ATOM 647 C CA . LEU A 1 96 ? 24.631 17.453 44.504 1.00 20.23 262 LEU A CA 1
ATOM 648 C C . LEU A 1 96 ? 24.554 18.013 43.080 1.00 21.81 262 LEU A C 1
ATOM 649 O O . LEU A 1 96 ? 24.760 17.267 42.127 1.00 21.07 262 LEU A O 1
ATOM 654 N N . TYR A 1 97 ? 24.310 19.325 42.941 1.00 20.00 263 TYR A N 1
ATOM 655 C CA . TYR A 1 97 ? 24.262 19.995 41.640 1.00 19.28 263 TYR A CA 1
ATOM 656 C C . TYR A 1 97 ? 25.645 19.816 40.954 1.00 21.80 263 TYR A C 1
ATOM 657 O O . TYR A 1 97 ? 25.711 19.432 39.794 1.00 20.69 263 TYR A O 1
ATOM 666 N N . TYR A 1 98 ? 26.726 20.082 41.694 1.00 19.71 264 TYR A N 1
ATOM 667 C CA . TYR A 1 98 ? 28.077 19.937 41.161 1.00 19.72 264 TYR A CA 1
ATOM 668 C C . TYR A 1 98 ? 28.430 18.490 40.835 1.00 23.23 264 TYR A C 1
ATOM 669 O O . TYR A 1 98 ? 29.110 18.249 39.838 1.00 21.00 264 TYR A O 1
ATOM 678 N N . LEU A 1 99 ? 27.961 17.527 41.668 1.00 21.04 265 LEU A N 1
ATOM 679 C CA . LEU A 1 99 ? 28.181 16.101 41.418 1.00 21.20 265 LEU A CA 1
ATOM 680 C C . LEU A 1 99 ? 27.541 15.705 40.073 1.00 23.76 265 LEU A C 1
ATOM 681 O O . LEU A 1 99 ? 28.181 15.008 39.283 1.00 20.66 265 LEU A O 1
ATOM 686 N N . SER A 1 100 ? 26.309 16.190 39.806 1.00 21.52 266 SER A N 1
ATOM 687 C CA . SER A 1 100 ? 25.584 15.955 38.549 1.00 21.65 266 SER A CA 1
ATOM 688 C C . SER A 1 100 ? 26.459 16.413 37.368 1.00 23.29 266 SER A C 1
ATOM 689 O O . SER A 1 100 ? 26.646 15.662 36.399 1.00 21.05 266 SER A O 1
ATOM 692 N N . LEU A 1 101 ? 27.015 17.630 37.474 1.00 19.52 267 LEU A N 1
ATOM 693 C CA . LEU A 1 101 ? 27.900 18.178 36.448 1.00 19.00 267 LEU A CA 1
ATOM 694 C C . LEU A 1 101 ? 29.182 17.327 36.269 1.00 24.45 267 LEU A C 1
ATOM 695 O O . LEU A 1 101 ? 29.545 17.011 35.124 1.00 23.63 267 LEU A O 1
ATOM 700 N N . LEU A 1 102 ? 29.841 16.923 37.386 1.00 21.65 268 LEU A N 1
ATOM 701 C CA . LEU A 1 102 ? 31.062 16.094 37.305 1.00 21.31 268 LEU A CA 1
ATOM 702 C C . LEU A 1 102 ? 30.757 14.752 36.656 1.00 23.95 268 LEU A C 1
ATOM 703 O O . LEU A 1 102 ? 31.560 14.281 35.850 1.00 21.41 268 LEU A O 1
ATOM 708 N N . LEU A 1 103 ? 29.595 14.153 36.996 1.00 22.03 269 LEU A N 1
ATOM 709 C CA . LEU A 1 103 ? 29.151 12.903 36.412 1.00 22.88 269 LEU A CA 1
ATOM 710 C C . LEU A 1 103 ? 28.938 13.102 34.907 1.00 24.46 269 LEU A C 1
ATOM 711 O O . LEU A 1 103 ? 29.346 12.241 34.125 1.00 24.19 269 LEU A O 1
ATOM 716 N N . GLY A 1 104 ? 28.341 14.229 34.513 1.00 21.54 270 GLY A N 1
ATOM 717 C CA . GLY A 1 104 ? 28.129 14.571 33.097 1.00 20.93 270 GLY A CA 1
ATOM 718 C C . GLY A 1 104 ? 29.440 14.651 32.337 1.00 24.17 270 GLY A C 1
ATOM 719 O O . GLY A 1 104 ? 29.558 14.098 31.236 1.00 23.89 270 GLY A O 1
ATOM 720 N N . VAL A 1 105 ? 30.458 15.271 32.954 1.00 21.09 271 VAL A N 1
ATOM 721 C CA . VAL A 1 105 ? 31.792 15.392 32.344 1.00 21.43 271 VAL A CA 1
ATOM 722 C C . VAL A 1 105 ? 32.431 14.008 32.260 1.00 24.36 271 VAL A C 1
ATOM 723 O O . VAL A 1 105 ? 32.920 13.633 31.187 1.00 21.41 271 VAL A O 1
ATOM 727 N N . TYR A 1 106 ? 32.373 13.235 33.365 1.00 22.20 272 TYR A N 1
ATOM 728 C CA . TYR A 1 106 ? 32.947 11.888 33.429 1.00 22.60 272 TYR A CA 1
ATOM 729 C C . TYR A 1 106 ? 32.346 10.946 32.388 1.00 25.79 272 TYR A C 1
ATOM 730 O O . TYR A 1 106 ? 33.089 10.290 31.692 1.00 26.39 272 TYR A O 1
ATOM 739 N N . GLU A 1 107 ? 31.014 10.883 32.275 1.00 22.41 273 GLU A N 1
ATOM 740 C CA . GLU A 1 107 ? 30.352 9.997 31.306 1.00 22.52 273 GLU A CA 1
ATOM 741 C C . GLU A 1 107 ? 30.596 10.433 29.864 1.00 24.77 273 GLU A C 1
ATOM 742 O O . GLU A 1 107 ? 30.562 9.599 28.962 1.00 26.23 273 GLU A O 1
ATOM 748 N N . ASN A 1 108 ? 30.880 11.725 29.655 1.00 20.48 274 ASN A N 1
ATOM 749 C CA . ASN A 1 108 ? 31.187 12.288 28.347 1.00 20.00 274 ASN A CA 1
ATOM 750 C C . ASN A 1 108 ? 32.679 12.630 28.228 1.00 22.61 274 ASN A C 1
ATOM 751 O O . ASN A 1 108 ? 33.047 13.541 27.484 1.00 22.54 274 ASN A O 1
ATOM 756 N N . ARG A 1 109 ? 33.534 11.859 28.910 1.00 18.87 275 ARG A N 1
ATOM 757 C CA . ARG A 1 109 ? 35.001 12.083 28.932 1.00 20.40 275 ARG A CA 1
ATOM 758 C C . ARG A 1 109 ? 35.705 11.943 27.584 1.00 26.20 275 ARG A C 1
ATOM 759 O O . ARG A 1 109 ? 36.835 12.429 27.444 1.00 26.58 275 ARG A O 1
ATOM 767 N N . ARG A 1 110 ? 35.053 11.302 26.584 1.00 24.20 276 ARG A N 1
ATOM 768 C CA . ARG A 1 110 ? 35.653 11.164 25.249 1.00 23.60 276 ARG A CA 1
ATOM 769 C C . ARG A 1 110 ? 35.520 12.437 24.421 1.00 27.44 276 ARG A C 1
ATOM 770 O O . ARG A 1 110 ? 36.238 12.597 23.424 1.00 26.58 276 ARG A O 1
ATOM 778 N N . VAL A 1 111 ? 34.612 13.357 24.837 1.00 22.85 277 VAL A N 1
ATOM 779 C CA . VAL A 1 111 ? 34.423 14.650 24.169 1.00 22.41 277 VAL A CA 1
ATOM 780 C C . VAL A 1 111 ? 35.737 15.442 24.402 1.00 26.00 277 VAL A C 1
ATOM 781 O O . VAL A 1 111 ? 36.296 15.383 25.501 1.00 22.20 277 VAL A O 1
ATOM 785 N N . ASN A 1 112 ? 36.264 16.078 23.344 1.00 24.48 278 ASN A N 1
ATOM 786 C CA . ASN A 1 112 ? 37.540 16.792 23.413 1.00 24.87 278 ASN A CA 1
ATOM 787 C C . ASN A 1 112 ? 37.497 18.316 23.201 1.00 27.37 278 ASN A C 1
ATOM 788 O O . ASN A 1 112 ? 38.547 18.930 23.015 1.00 25.39 278 ASN A O 1
ATOM 793 N N . ASN A 1 113 ? 36.305 18.932 23.270 1.00 23.39 279 ASN A N 1
ATOM 794 C CA . ASN A 1 113 ? 36.227 20.397 23.192 1.00 24.04 279 ASN A CA 1
ATOM 795 C C . ASN A 1 113 ? 35.040 20.957 23.977 1.00 25.39 279 ASN A C 1
ATOM 796 O O . ASN A 1 113 ? 34.035 20.263 24.140 1.00 23.57 279 ASN A O 1
ATOM 801 N N . LYS A 1 114 ? 35.191 22.183 24.502 1.00 21.77 280 LYS A N 1
ATOM 802 C CA . LYS A 1 114 ? 34.192 22.886 25.305 1.00 22.78 280 LYS A CA 1
ATOM 803 C C . LYS A 1 114 ? 32.818 23.003 24.627 1.00 27.28 280 LYS A C 1
ATOM 804 O O . LYS A 1 114 ? 31.811 22.675 25.264 1.00 27.72 280 LYS A O 1
ATOM 810 N N A THR A 1 115 ? 32.773 23.473 23.360 0.50 25.49 281 THR A N 1
ATOM 811 N N B THR A 1 115 ? 32.780 23.470 23.359 0.50 25.09 281 THR A N 1
ATOM 812 C CA A THR A 1 115 ? 31.505 23.630 22.633 0.50 25.76 281 THR A CA 1
ATOM 813 C CA B THR A 1 115 ? 31.527 23.629 22.615 0.50 25.17 281 THR A CA 1
ATOM 814 C C A THR A 1 115 ? 30.788 22.295 22.503 0.50 29.11 281 THR A C 1
ATOM 815 C C B THR A 1 115 ? 30.804 22.289 22.547 0.50 28.68 281 THR A C 1
ATOM 816 O O A THR A 1 115 ? 29.582 22.232 22.743 0.50 29.19 281 THR A O 1
ATOM 817 O O B THR A 1 115 ? 29.618 22.220 22.874 0.50 28.58 281 THR A O 1
ATOM 824 N N . LYS A 1 116 ? 31.534 21.227 22.179 1.00 24.85 282 LYS A N 1
ATOM 825 C CA . LYS A 1 116 ? 30.988 19.870 22.066 1.00 24.62 282 LYS A CA 1
ATOM 826 C C . LYS A 1 116 ? 30.530 19.322 23.435 1.00 26.53 282 LYS A C 1
ATOM 827 O O . LYS A 1 116 ? 29.494 18.666 23.504 1.00 24.90 282 LYS A O 1
ATOM 833 N N . LEU A 1 117 ? 31.240 19.670 24.524 1.00 23.55 283 LEU A N 1
ATOM 834 C CA . LEU A 1 117 ? 30.870 19.251 25.881 1.00 21.19 283 LEU A CA 1
ATOM 835 C C . LEU A 1 117 ? 29.539 19.887 26.317 1.00 25.92 283 LEU A C 1
ATOM 836 O O . LEU A 1 117 ? 28.671 19.177 26.823 1.00 23.81 283 LEU A O 1
ATOM 841 N N . LEU A 1 118 ? 29.385 21.215 26.091 1.00 24.54 284 LEU A N 1
ATOM 842 C CA . LEU A 1 118 ? 28.160 21.950 26.429 1.00 25.48 284 LEU A CA 1
ATOM 843 C C . LEU A 1 118 ? 26.918 21.355 25.754 1.00 28.46 284 LEU A C 1
ATOM 844 O O . LEU A 1 118 ? 25.853 21.325 26.361 1.00 28.68 284 LEU A O 1
ATOM 849 N N . GLU A 1 119 ? 27.080 20.837 24.533 1.00 24.46 285 GLU A N 1
ATOM 850 C CA . GLU A 1 119 ? 26.005 20.180 23.791 1.00 24.09 285 GLU A CA 1
ATOM 851 C C . GLU A 1 119 ? 25.484 18.926 24.532 1.00 27.91 285 GLU A C 1
ATOM 852 O O . GLU A 1 119 ? 24.354 18.517 24.281 1.00 27.00 285 GLU A O 1
ATOM 858 N N . ARG A 1 120 ? 26.304 18.310 25.423 1.00 24.12 286 ARG A N 1
ATOM 859 C CA . ARG A 1 120 ? 25.879 17.103 26.152 1.00 24.53 286 ARG A CA 1
ATOM 860 C C . ARG A 1 120 ? 25.267 17.434 27.506 1.00 27.44 286 ARG A C 1
ATOM 861 O O . ARG A 1 120 ? 24.709 16.551 28.174 1.00 28.16 286 ARG A O 1
ATOM 869 N N . LEU A 1 121 ? 25.425 18.682 27.940 1.00 22.86 287 LEU A N 1
ATOM 870 C CA . LEU A 1 121 ? 24.971 19.125 29.262 1.00 21.57 287 LEU A CA 1
ATOM 871 C C . LEU A 1 121 ? 23.694 19.956 29.181 1.00 27.03 287 LEU A C 1
ATOM 872 O O . LEU A 1 121 ? 23.287 20.340 28.082 1.00 27.47 287 LEU A O 1
ATOM 877 N N . ASN A 1 122 ? 23.061 20.226 30.333 1.00 25.51 288 ASN A N 1
ATOM 878 C CA . ASN A 1 122 ? 21.810 20.971 30.435 1.00 26.44 288 ASN A CA 1
ATOM 879 C C . ASN A 1 122 ? 22.040 22.419 30.928 1.00 30.00 288 ASN A C 1
ATOM 880 O O . ASN A 1 122 ? 21.565 22.812 31.994 1.00 29.63 288 ASN A O 1
ATOM 885 N N . SER A 1 123 ? 22.762 23.202 30.118 1.00 29.38 289 SER A N 1
ATOM 886 C CA . SER A 1 123 ? 23.070 24.621 30.356 1.00 30.74 289 SER A CA 1
ATOM 887 C C . SER A 1 123 ? 23.633 24.940 31.755 1.00 35.77 289 SER A C 1
ATOM 888 O O . SER A 1 123 ? 23.087 25.797 32.449 1.00 36.77 289 SER A O 1
ATOM 891 N N . PRO A 1 124 ? 24.708 24.276 32.228 1.00 33.27 290 PRO A N 1
ATOM 892 C CA . PRO A 1 124 ? 25.273 24.676 33.528 1.00 32.94 290 PRO A CA 1
ATOM 893 C C . PRO A 1 124 ? 25.932 26.050 33.365 1.00 33.90 290 PRO A C 1
ATOM 894 O O . PRO A 1 124 ? 26.328 26.394 32.242 1.00 32.24 290 PRO A O 1
ATOM 898 N N . PRO A 1 125 ? 26.084 26.846 34.436 1.00 30.91 291 PRO A N 1
ATOM 899 C CA . PRO A 1 125 ? 26.798 28.123 34.278 1.00 30.48 291 PRO A CA 1
ATOM 900 C C . PRO A 1 125 ? 28.167 27.838 33.672 1.00 32.71 291 PRO A C 1
ATOM 901 O O . PRO A 1 125 ? 28.868 26.922 34.141 1.00 32.58 291 PRO A O 1
ATOM 905 N N . GLU A 1 126 ? 28.494 28.517 32.574 1.00 27.85 292 GLU A N 1
ATOM 906 C CA . GLU A 1 126 ? 29.749 28.340 31.836 1.00 29.33 292 GLU A CA 1
ATOM 907 C C . GLU A 1 126 ? 31.018 28.355 32.702 1.00 32.03 292 GLU A C 1
ATOM 908 O O . GLU A 1 126 ? 31.936 27.580 32.431 1.00 31.79 292 GLU A O 1
ATOM 914 N N . ILE A 1 127 ? 31.055 29.209 33.745 1.00 28.93 293 ILE A N 1
ATOM 915 C CA . ILE A 1 127 ? 32.201 29.327 34.659 1.00 27.26 293 ILE A CA 1
ATOM 916 C C . ILE A 1 127 ? 32.545 27.975 35.322 1.00 29.13 293 ILE A C 1
ATOM 917 O O . ILE A 1 127 ? 33.722 27.686 35.545 1.00 28.96 293 ILE A O 1
ATOM 922 N N . LEU A 1 128 ? 31.520 27.156 35.613 1.00 24.71 294 LEU A N 1
ATOM 923 C CA . LEU A 1 128 ? 31.706 25.834 36.216 1.00 24.29 294 LEU A CA 1
ATOM 924 C C . LEU A 1 128 ? 32.408 24.914 35.233 1.00 27.59 294 LEU A C 1
ATOM 925 O O . LEU A 1 128 ? 33.332 24.216 35.634 1.00 25.32 294 LEU A O 1
ATOM 930 N N . VAL A 1 129 ? 31.992 24.941 33.939 1.00 24.20 295 VAL A N 1
ATOM 931 C CA . VAL A 1 129 ? 32.618 24.112 32.898 1.00 23.69 295 VAL A CA 1
ATOM 932 C C . VAL A 1 129 ? 34.071 24.558 32.682 1.00 26.71 295 VAL A C 1
ATOM 933 O O . VAL A 1 129 ? 34.964 23.698 32.637 1.00 24.79 295 VAL A O 1
ATOM 937 N N . ASP A 1 130 ? 34.311 25.891 32.629 1.00 25.29 296 ASP A N 1
ATOM 938 C CA . ASP A 1 130 ? 35.668 26.437 32.465 1.00 26.26 296 ASP A CA 1
ATOM 939 C C . ASP A 1 130 ? 36.603 25.983 33.606 1.00 29.23 296 ASP A C 1
ATOM 940 O O . ASP A 1 130 ? 37.744 25.590 33.354 1.00 28.56 296 ASP A O 1
ATOM 945 N N . GLY A 1 131 ? 36.087 26.008 34.832 1.00 25.72 297 GLY A N 1
ATOM 946 C CA . GLY A 1 131 ? 36.829 25.556 36.007 1.00 25.64 297 GLY A CA 1
ATOM 947 C C . GLY A 1 131 ? 37.212 24.086 35.930 1.00 26.60 297 GLY A C 1
ATOM 948 O O . GLY A 1 131 ? 38.358 23.727 36.222 1.00 26.49 297 GLY A O 1
ATOM 949 N N . ILE A 1 132 ? 36.269 23.240 35.469 1.00 21.49 298 ILE A N 1
ATOM 950 C CA . ILE A 1 132 ? 36.483 21.796 35.291 1.00 20.71 298 ILE A CA 1
ATOM 951 C C . ILE A 1 132 ? 37.538 21.513 34.208 1.00 23.84 298 ILE A C 1
ATOM 952 O O . ILE A 1 132 ? 38.440 20.708 34.444 1.00 22.50 298 ILE A O 1
ATOM 957 N N . LEU A 1 133 ? 37.455 22.205 33.063 1.00 20.81 299 LEU A N 1
ATOM 958 C CA . LEU A 1 133 ? 38.435 22.017 31.987 1.00 21.88 299 LEU A CA 1
ATOM 959 C C . LEU A 1 133 ? 39.843 22.448 32.434 1.00 25.92 299 LEU A C 1
ATOM 960 O O . LEU A 1 133 ? 40.821 21.758 32.124 1.00 26.53 299 LEU A O 1
ATOM 965 N N . SER A 1 134 ? 39.925 23.563 33.192 1.00 23.43 300 SER A N 1
ATOM 966 C CA A SER A 1 134 ? 41.197 24.074 33.714 0.50 23.82 300 SER A CA 1
ATOM 967 C CA B SER A 1 134 ? 41.196 24.075 33.724 0.50 24.01 300 SER A CA 1
ATOM 968 C C . SER A 1 134 ? 41.849 23.126 34.721 1.00 28.04 300 SER A C 1
ATOM 969 O O . SER A 1 134 ? 43.069 22.982 34.722 1.00 30.25 300 SER A O 1
ATOM 974 N N . ARG A 1 135 ? 41.044 22.477 35.574 1.00 23.64 301 ARG A N 1
ATOM 975 C CA . ARG A 1 135 ? 41.572 21.644 36.653 1.00 23.55 301 ARG A CA 1
ATOM 976 C C . ARG A 1 135 ? 41.486 20.129 36.559 1.00 26.93 301 ARG A C 1
ATOM 977 O O . ARG A 1 135 ? 42.183 19.461 37.310 1.00 25.93 301 ARG A O 1
ATOM 985 N N . PHE A 1 136 ? 40.675 19.588 35.646 1.00 23.58 302 PHE A N 1
ATOM 986 C CA . PHE A 1 136 ? 40.478 18.144 35.522 1.00 22.37 302 PHE A CA 1
ATOM 987 C C . PHE A 1 136 ? 40.790 17.573 34.142 1.00 26.74 302 PHE A C 1
ATOM 988 O O . PHE A 1 136 ? 40.357 16.450 33.829 1.00 26.42 302 PHE A O 1
ATOM 996 N N . THR A 1 137 ? 41.460 18.345 33.294 1.00 21.51 303 THR A N 1
ATOM 997 C CA . THR A 1 137 ? 41.762 17.860 31.938 1.00 21.63 303 THR A CA 1
ATOM 998 C C . THR A 1 137 ? 43.206 18.209 31.535 1.00 25.89 303 THR A C 1
ATOM 999 O O . THR A 1 137 ? 43.874 19.005 32.199 1.00 26.58 303 THR A O 1
ATOM 1003 N N . VAL A 1 138 ? 43.681 17.600 30.448 1.00 22.10 304 VAL A N 1
ATOM 1004 C CA . VAL A 1 138 ? 44.970 17.965 29.856 1.00 22.39 304 VAL A CA 1
ATOM 1005 C C . VAL A 1 138 ? 44.577 18.869 28.706 1.00 25.67 304 VAL A C 1
ATOM 1006 O O . VAL A 1 138 ? 43.971 18.404 27.724 1.00 23.36 304 VAL A O 1
ATOM 1010 N N . ILE A 1 139 ? 44.795 20.168 28.893 1.00 22.84 305 ILE A N 1
ATOM 1011 C CA . ILE A 1 139 ? 44.442 21.144 27.864 1.00 24.48 305 ILE A CA 1
ATOM 1012 C C . ILE A 1 139 ? 45.332 20.866 26.634 1.00 26.35 305 ILE A C 1
ATOM 1013 O O . ILE A 1 139 ? 46.512 20.566 26.794 1.00 25.73 305 ILE A O 1
ATOM 1018 N N . LYS A 1 140 ? 44.763 20.935 25.427 1.00 23.01 306 LYS A N 1
ATOM 1019 C CA . LYS A 1 140 ? 45.556 20.816 24.200 1.00 22.03 306 LYS A CA 1
ATOM 1020 C C . LYS A 1 140 ? 46.116 22.228 23.954 1.00 26.75 306 LYS A C 1
ATOM 1021 O O . LYS A 1 140 ? 45.345 23.139 23.621 1.00 27.25 306 LYS A O 1
ATOM 1027 N N . PRO A 1 141 ? 47.404 22.501 24.259 1.00 21.98 307 PRO A N 1
ATOM 1028 C CA . PRO A 1 141 ? 47.875 23.887 24.113 1.00 21.76 307 PRO A CA 1
ATOM 1029 C C . PRO A 1 141 ? 48.123 24.288 22.691 1.00 23.89 307 PRO A C 1
ATOM 1030 O O . PRO A 1 141 ? 48.394 23.436 21.839 1.00 23.38 307 PRO A O 1
ATOM 1034 N N . GLY A 1 142 ? 48.040 25.594 22.465 1.00 22.31 308 GLY A N 1
ATOM 1035 C CA . GLY A 1 142 ? 48.289 26.187 21.157 1.00 23.99 308 GLY A CA 1
ATOM 1036 C C . GLY A 1 142 ? 47.461 27.433 20.957 1.00 27.47 308 GLY A C 1
ATOM 1037 O O . GLY A 1 142 ? 46.249 27.421 21.224 1.00 25.55 308 GLY A O 1
ATOM 1038 N N . GLN A 1 143 ? 48.121 28.512 20.518 1.00 25.05 309 GLN A N 1
ATOM 1039 C CA . GLN A 1 143 ? 47.516 29.824 20.271 1.00 25.39 309 GLN A CA 1
ATOM 1040 C C . GLN A 1 143 ? 46.534 29.819 19.095 1.00 33.48 309 GLN A C 1
ATOM 1041 O O . GLN A 1 143 ? 45.483 30.469 19.186 1.00 32.26 309 GLN A O 1
ATOM 1047 N N . PHE A 1 144 ? 46.815 29.021 18.033 1.00 33.63 310 PHE A N 1
ATOM 1048 C CA . PHE A 1 144 ? 45.883 28.901 16.899 1.00 35.38 310 PHE A CA 1
ATOM 1049 C C . PHE A 1 144 ? 44.555 28.225 17.364 1.00 39.54 310 PHE A C 1
ATOM 1050 O O . PHE A 1 144 ? 43.489 28.802 17.189 1.00 38.80 310 PHE A O 1
ATOM 1058 N N . GLY A 1 145 ? 44.652 27.072 18.031 1.00 36.51 311 GLY A N 1
ATOM 1059 C CA . GLY A 1 145 ? 43.502 26.336 18.568 1.00 35.52 311 GLY A CA 1
ATOM 1060 C C . GLY A 1 145 ? 42.686 27.113 19.586 1.00 38.96 311 GLY A C 1
ATOM 1061 O O . GLY A 1 145 ? 41.451 27.107 19.524 1.00 37.20 311 GLY A O 1
ATOM 1062 N N . ARG A 1 146 ? 43.376 27.825 20.506 1.00 36.56 312 ARG A N 1
ATOM 1063 C CA . ARG A 1 146 ? 42.786 28.668 21.563 1.00 37.28 312 ARG A CA 1
ATOM 1064 C C . ARG A 1 146 ? 41.865 29.758 20.996 1.00 43.15 312 ARG A C 1
ATOM 1065 O O . ARG A 1 146 ? 40.921 30.179 21.669 1.00 42.53 312 ARG A O 1
ATOM 1073 N N . SER A 1 147 ? 42.159 30.221 19.773 1.00 41.24 313 SER A N 1
ATOM 1074 C CA . SER A 1 147 ? 41.363 31.227 19.076 1.00 41.77 313 SER A CA 1
ATOM 1075 C C . SER A 1 147 ? 40.034 30.620 18.573 1.00 45.51 313 SER A C 1
ATOM 1076 O O . SER A 1 147 ? 39.054 31.345 18.406 1.00 44.31 313 SER A O 1
ATOM 1079 N N . LYS A 1 148 ? 40.002 29.293 18.348 1.00 42.09 314 LYS A N 1
ATOM 1080 C CA . LYS A 1 148 ? 38.812 28.588 17.859 1.00 42.35 314 LYS A CA 1
ATOM 1081 C C . LYS A 1 148 ? 37.919 28.117 19.013 1.00 47.50 314 LYS A C 1
ATOM 1082 O O . LYS A 1 148 ? 36.709 28.320 18.960 1.00 48.67 314 LYS A O 1
ATOM 1088 N N . ASP A 1 149 ? 38.509 27.469 20.043 1.00 42.45 315 ASP A N 1
ATOM 1089 C CA . ASP A 1 149 ? 37.793 26.936 21.211 1.00 41.12 315 ASP A CA 1
ATOM 1090 C C . ASP A 1 149 ? 38.773 26.326 22.220 1.00 41.24 315 ASP A C 1
ATOM 1091 O O . ASP A 1 149 ? 39.978 26.286 21.966 1.00 42.40 315 ASP A O 1
ATOM 1096 N N . ARG A 1 150 ? 38.263 25.880 23.367 1.00 32.91 316 ARG A N 1
ATOM 1097 C CA . ARG A 1 150 ? 39.076 25.265 24.392 1.00 31.50 316 ARG A CA 1
ATOM 1098 C C . ARG A 1 150 ? 39.082 23.766 24.115 1.00 32.71 316 ARG A C 1
ATOM 1099 O O . ARG A 1 150 ? 38.039 23.118 24.237 1.00 31.80 316 ARG A O 1
ATOM 1107 N N . SER A 1 151 ? 40.240 23.233 23.687 1.00 28.14 317 SER A N 1
ATOM 1108 C CA . SER A 1 151 ? 40.433 21.805 23.382 1.00 27.33 317 SER A CA 1
ATOM 1109 C C . SER A 1 151 ? 41.215 21.137 24.486 1.00 28.36 317 SER A C 1
ATOM 1110 O O . SER A 1 151 ? 42.096 21.763 25.077 1.00 28.52 317 SER A O 1
ATOM 1113 N N . TYR A 1 152 ? 40.920 19.848 24.742 1.00 22.99 318 TYR A N 1
ATOM 1114 C CA . TYR A 1 152 ? 41.483 19.075 25.854 1.00 21.82 318 TYR A CA 1
ATOM 1115 C C . TYR A 1 152 ? 41.209 17.588 25.697 1.00 24.34 318 TYR A C 1
ATOM 1116 O O . TYR A 1 152 ? 40.437 17.205 24.840 1.00 24.38 318 TYR A O 1
ATOM 1125 N N . PHE A 1 153 ? 41.763 16.765 26.586 1.00 21.59 319 PHE A N 1
ATOM 1126 C CA . PHE A 1 153 ? 41.414 15.349 26.691 1.00 21.59 319 PHE A CA 1
ATOM 1127 C C . PHE A 1 153 ? 41.534 14.954 28.170 1.00 25.43 319 PHE A C 1
ATOM 1128 O O . PHE A 1 153 ? 42.225 15.638 28.940 1.00 23.97 319 PHE A O 1
ATOM 1136 N N . ILE A 1 154 ? 40.854 13.874 28.566 1.00 22.37 320 ILE A N 1
ATOM 1137 C CA . ILE A 1 154 ? 40.844 13.409 29.959 1.00 22.21 320 ILE A CA 1
ATOM 1138 C C . ILE A 1 154 ? 41.654 12.115 30.018 1.00 26.46 320 ILE A C 1
ATOM 1139 O O . ILE A 1 154 ? 41.252 11.106 29.448 1.00 25.00 320 ILE A O 1
ATOM 1144 N N . ASP A 1 155 ? 42.835 12.174 30.638 1.00 25.28 321 ASP A N 1
ATOM 1145 C CA . ASP A 1 155 ? 43.749 11.032 30.752 1.00 26.20 321 ASP A CA 1
ATOM 1146 C C . ASP A 1 155 ? 43.438 10.218 32.039 1.00 30.02 321 ASP A C 1
ATOM 1147 O O . ASP A 1 155 ? 42.619 10.689 32.829 1.00 25.60 321 ASP A O 1
ATOM 1152 N N . PRO A 1 156 ? 44.056 9.026 32.289 1.00 30.03 322 PRO A N 1
ATOM 1153 C CA . PRO A 1 156 ? 43.726 8.275 33.517 1.00 29.94 322 PRO A CA 1
ATOM 1154 C C . PRO A 1 156 ? 43.912 9.037 34.825 1.00 30.68 322 PRO A C 1
ATOM 1155 O O . PRO A 1 156 ? 43.081 8.857 35.710 1.00 28.50 322 PRO A O 1
ATOM 1159 N N . GLN A 1 157 ? 44.942 9.897 34.951 1.00 27.70 323 GLN A N 1
ATOM 1160 C CA . GLN A 1 157 ? 45.145 10.688 36.175 1.00 28.62 323 GLN A CA 1
ATOM 1161 C C . GLN A 1 157 ? 43.993 11.667 36.390 1.00 29.79 323 GLN A C 1
ATOM 1162 O O . GLN A 1 157 ? 43.525 11.811 37.522 1.00 27.88 323 GLN A O 1
ATOM 1168 N N . ASN A 1 158 ? 43.505 12.295 35.295 1.00 25.56 324 ASN A N 1
ATOM 1169 C CA . ASN A 1 158 ? 42.358 13.207 35.347 1.00 24.99 324 ASN A CA 1
ATOM 1170 C C . ASN A 1 158 ? 41.091 12.462 35.716 1.00 24.76 324 ASN A C 1
ATOM 1171 O O . ASN A 1 158 ? 40.275 13.022 36.442 1.00 23.38 324 ASN A O 1
ATOM 1176 N N . GLU A 1 159 ? 40.919 11.204 35.214 1.00 22.47 325 GLU A N 1
ATOM 1177 C CA . GLU A 1 159 ? 39.767 10.386 35.535 1.00 22.07 325 GLU A CA 1
ATOM 1178 C C . GLU A 1 159 ? 39.744 10.157 37.060 1.00 26.73 325 GLU A C 1
ATOM 1179 O O . GLU A 1 159 ? 38.693 10.330 37.667 1.00 23.65 325 GLU A O 1
ATOM 1185 N N . ASP A 1 160 ? 40.903 9.843 37.675 1.00 26.24 326 ASP A N 1
ATOM 1186 C CA . ASP A 1 160 ? 41.016 9.645 39.125 1.00 26.35 326 ASP A CA 1
ATOM 1187 C C . ASP A 1 160 ? 40.672 10.907 39.899 1.00 28.17 326 ASP A C 1
ATOM 1188 O O . ASP A 1 160 ? 39.993 10.813 40.922 1.00 25.75 326 ASP A O 1
ATOM 1193 N N . LYS A 1 161 ? 41.129 12.080 39.407 1.00 24.51 327 LYS A N 1
ATOM 1194 C CA . LYS A 1 161 ? 40.842 13.356 40.048 1.00 23.20 327 LYS A CA 1
ATOM 1195 C C . LYS A 1 161 ? 39.326 13.658 40.056 1.00 22.97 327 LYS A C 1
ATOM 1196 O O . LYS A 1 161 ? 38.789 13.993 41.122 1.00 19.58 327 LYS A O 1
ATOM 1202 N N . ILE A 1 162 ? 38.643 13.533 38.884 1.00 22.02 328 ILE A N 1
ATOM 1203 C CA . ILE A 1 162 ? 37.182 13.743 38.784 1.00 22.12 328 ILE A CA 1
ATOM 1204 C C . ILE A 1 162 ? 36.492 12.789 39.766 1.00 23.33 328 ILE A C 1
ATOM 1205 O O . ILE A 1 162 ? 35.625 13.228 40.535 1.00 21.02 328 ILE A O 1
ATOM 1210 N N . LEU A 1 163 ? 36.893 11.489 39.743 1.00 19.05 329 LEU A N 1
ATOM 1211 C CA . LEU A 1 163 ? 36.316 10.483 40.640 1.00 18.61 329 LEU A CA 1
ATOM 1212 C C . LEU A 1 163 ? 36.535 10.802 42.129 1.00 22.82 329 LEU A C 1
ATOM 1213 O O . LEU A 1 163 ? 35.583 10.671 42.888 1.00 21.83 329 LEU A O 1
ATOM 1218 N N . CYS A 1 164 ? 37.732 11.306 42.527 1.00 21.47 330 CYS A N 1
ATOM 1219 C CA . CYS A 1 164 ? 37.981 11.691 43.931 1.00 22.42 330 CYS A CA 1
ATOM 1220 C C . CYS A 1 164 ? 37.082 12.843 44.380 1.00 25.77 330 CYS A C 1
ATOM 1221 O O . CYS A 1 164 ? 36.581 12.804 45.504 1.00 25.37 330 CYS A O 1
ATOM 1224 N N . TYR A 1 165 ? 36.838 13.836 43.496 1.00 22.16 331 TYR A N 1
ATOM 1225 C CA . TYR A 1 165 ? 35.942 14.956 43.818 1.00 21.80 331 TYR A CA 1
ATOM 1226 C C . TYR A 1 165 ? 34.512 14.454 43.934 1.00 22.80 331 TYR A C 1
ATOM 1227 O O . TYR A 1 165 ? 33.812 14.842 44.866 1.00 21.99 331 TYR A O 1
ATOM 1236 N N . ILE A 1 166 ? 34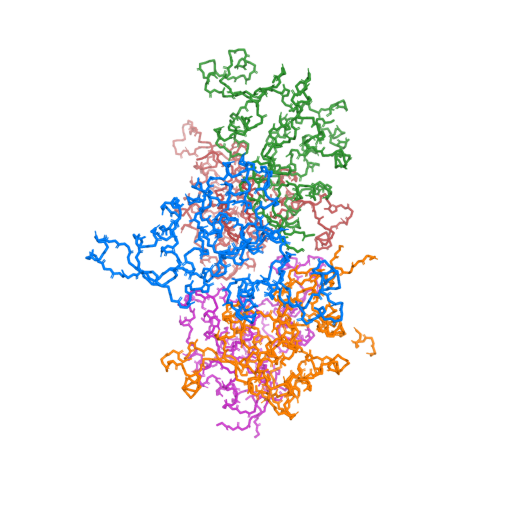.103 13.510 43.041 1.00 18.90 332 ILE A N 1
ATOM 1237 C CA . ILE A 1 166 ? 32.776 12.890 43.097 1.00 18.10 332 ILE A CA 1
ATOM 1238 C C . ILE A 1 166 ? 32.613 12.132 44.443 1.00 22.58 332 ILE A C 1
ATOM 1239 O O . ILE A 1 166 ? 31.590 12.307 45.125 1.00 19.96 332 ILE A O 1
ATOM 1244 N N . LEU A 1 167 ? 33.621 11.309 44.816 1.00 19.89 333 LEU A N 1
ATOM 1245 C CA . LEU A 1 167 ? 33.580 10.529 46.057 1.00 21.37 333 LEU A CA 1
ATOM 1246 C C . LEU A 1 167 ? 33.565 11.417 47.295 1.00 23.12 333 LEU A C 1
ATOM 1247 O O . LEU A 1 167 ? 32.842 11.096 48.240 1.00 23.36 333 LEU A O 1
ATOM 1252 N N . ALA A 1 168 ? 34.293 12.560 47.265 1.00 20.12 334 ALA A N 1
ATOM 1253 C CA . ALA A 1 168 ? 34.300 13.541 48.370 1.00 20.72 334 ALA A CA 1
ATOM 1254 C C . ALA A 1 168 ? 32.862 14.100 48.579 1.00 23.85 334 ALA A C 1
ATOM 1255 O O . ALA A 1 168 ? 32.399 14.172 49.713 1.00 21.14 334 ALA A O 1
ATOM 1257 N N . ILE A 1 169 ? 32.142 14.426 47.484 1.00 20.43 335 ILE A N 1
ATOM 1258 C CA . ILE A 1 169 ? 30.756 14.889 47.568 1.00 19.12 335 ILE A CA 1
ATOM 1259 C C . ILE A 1 169 ? 29.846 13.773 48.095 1.00 22.37 335 ILE A C 1
ATOM 1260 O O . ILE A 1 169 ? 28.985 14.050 48.939 1.00 22.59 335 ILE A O 1
ATOM 1265 N N . ILE A 1 170 ? 30.022 12.524 47.591 1.00 19.16 336 ILE A N 1
ATOM 1266 C CA . ILE A 1 170 ? 29.207 11.370 48.034 1.00 20.23 336 ILE A CA 1
ATOM 1267 C C . ILE A 1 170 ? 29.309 11.176 49.550 1.00 24.66 336 ILE A C 1
ATOM 1268 O O . ILE A 1 170 ? 28.292 10.904 50.211 1.00 21.45 336 ILE A O 1
ATOM 1286 N N . HIS A 1 172 ? 29.791 13.509 51.767 1.00 21.47 338 HIS A N 1
ATOM 1287 C CA . HIS A 1 172 ? 28.956 14.531 52.402 1.00 22.34 338 HIS A CA 1
ATOM 1288 C C . HIS A 1 172 ? 27.482 14.073 52.341 1.00 27.27 338 HIS A C 1
ATOM 1289 O O . HIS A 1 172 ? 26.776 14.118 53.347 1.00 27.72 338 HIS A O 1
ATOM 1296 N N . LEU A 1 173 ? 27.039 13.617 51.169 1.00 23.19 339 LEU A N 1
ATOM 1297 C CA . LEU A 1 173 ? 25.639 13.247 50.942 1.00 23.87 339 LEU A CA 1
ATOM 1298 C C . LEU A 1 173 ? 25.203 11.991 51.672 1.00 28.13 339 LEU A C 1
ATOM 1299 O O . LEU A 1 173 ? 24.041 11.896 52.045 1.00 29.26 339 LEU A O 1
ATOM 1304 N N . ASP A 1 174 ? 26.137 11.054 51.932 1.00 24.03 340 ASP A N 1
ATOM 1305 C CA . ASP A 1 174 ? 25.833 9.788 52.623 1.00 24.03 340 ASP A CA 1
ATOM 1306 C C . ASP A 1 174 ? 26.193 9.843 54.099 1.00 26.96 340 ASP A C 1
ATOM 1307 O O . ASP A 1 174 ? 26.285 8.794 54.743 1.00 24.40 340 ASP A O 1
ATOM 1312 N N . ASN A 1 175 ? 26.402 11.067 54.641 1.00 23.44 341 ASN A N 1
ATOM 1313 C CA A ASN A 1 175 ? 26.773 11.273 56.051 0.50 23.57 341 ASN A CA 1
ATOM 1314 C CA B ASN A 1 175 ? 26.777 11.279 56.040 0.50 23.45 341 ASN A CA 1
ATOM 1315 C C . ASN A 1 175 ? 28.013 10.476 56.471 1.00 27.37 341 ASN A C 1
ATOM 1316 O O . ASN A 1 175 ? 28.066 9.881 57.558 1.00 26.29 341 ASN A O 1
ATOM 1325 N N . PHE A 1 176 ? 29.020 10.451 55.584 1.00 24.17 342 PHE A N 1
ATOM 1326 C CA . PHE A 1 176 ? 30.335 9.850 55.785 1.00 23.54 342 PHE A CA 1
ATOM 1327 C C . PHE A 1 176 ? 30.388 8.353 56.035 1.00 28.22 342 PHE A C 1
ATOM 1328 O O . PHE A 1 176 ? 31.353 7.854 56.591 1.00 29.17 342 PHE A O 1
ATOM 1336 N N . ILE A 1 177 ? 29.380 7.628 55.560 1.00 25.95 343 ILE A N 1
ATOM 1337 C CA . ILE A 1 177 ? 29.331 6.170 55.642 1.00 26.24 343 ILE A CA 1
ATOM 1338 C C . ILE A 1 177 ? 28.869 5.731 54.238 1.00 30.21 343 ILE A C 1
ATOM 1339 O O . ILE A 1 177 ? 27.704 5.907 53.888 1.00 30.57 343 ILE A O 1
ATOM 1344 N N . VAL A 1 178 ? 29.795 5.220 53.429 1.00 27.37 344 VAL A N 1
ATOM 1345 C CA . VAL A 1 178 ? 29.506 4.851 52.038 1.00 27.50 344 VAL A CA 1
ATOM 1346 C C . VAL A 1 178 ? 29.700 3.352 51.790 1.00 31.21 344 VAL A C 1
ATOM 1347 O O . VAL A 1 178 ? 30.780 2.805 52.088 1.00 26.92 344 VAL A O 1
ATOM 1351 N N . GLU A 1 179 ? 28.678 2.697 51.209 1.00 27.81 345 GLU A N 1
ATOM 1352 C CA . GLU A 1 179 ? 28.774 1.285 50.816 1.00 28.66 345 GLU A CA 1
ATOM 1353 C C . GLU A 1 179 ? 29.533 1.244 49.497 1.00 32.41 345 GLU A C 1
ATOM 1354 O O . GLU A 1 179 ? 29.146 1.953 48.556 1.00 33.67 345 GLU A O 1
ATOM 1360 N N . ILE A 1 180 ? 30.621 0.448 49.427 1.00 26.72 346 ILE A N 1
ATOM 1361 C CA . ILE A 1 180 ? 31.474 0.345 48.239 1.00 25.56 346 ILE A CA 1
ATOM 1362 C C . ILE A 1 180 ? 30.758 -0.278 47.028 1.00 28.84 346 ILE A C 1
ATOM 1363 O O . ILE A 1 180 ? 30.720 0.348 45.960 1.00 28.09 346 ILE A O 1
ATOM 1368 N N . THR A 1 181 ? 30.258 -1.514 47.199 1.00 26.86 347 THR A N 1
ATOM 1369 C CA . THR A 1 181 ? 29.612 -2.314 46.154 1.00 28.62 347 THR A CA 1
ATOM 1370 C C . THR A 1 181 ? 28.552 -1.568 45.335 1.00 33.88 347 THR A C 1
ATOM 1371 O O . THR A 1 181 ? 28.764 -1.431 44.128 1.00 31.89 347 THR A O 1
ATOM 1375 N N . PRO A 1 182 ? 27.458 -1.026 45.934 1.00 32.51 348 PRO A N 1
ATOM 1376 C CA . PRO A 1 182 ? 26.462 -0.306 45.114 1.00 32.63 348 PRO A CA 1
ATOM 1377 C C . PRO A 1 182 ? 27.062 0.876 44.357 1.00 35.41 348 PRO A C 1
ATOM 1378 O O . PRO A 1 182 ? 26.697 1.109 43.212 1.00 33.42 348 PRO A O 1
ATOM 1382 N N . LEU A 1 183 ? 28.036 1.586 44.976 1.00 32.15 349 LEU A N 1
ATOM 1383 C CA . LEU A 1 183 ? 28.693 2.728 44.351 1.00 30.78 349 LEU A CA 1
ATOM 1384 C C . LEU A 1 183 ? 29.515 2.325 43.141 1.00 32.86 349 LEU A C 1
ATOM 1385 O O . LEU A 1 183 ? 29.422 2.985 42.099 1.00 31.95 349 LEU A O 1
ATOM 1390 N N . ALA A 1 184 ? 30.308 1.259 43.277 1.00 28.90 350 ALA A N 1
ATOM 1391 C CA . ALA A 1 184 ? 31.110 0.752 42.175 1.00 29.53 350 ALA A CA 1
ATOM 1392 C C . ALA A 1 184 ? 30.179 0.438 40.973 1.00 33.64 350 ALA A C 1
ATOM 1393 O O . ALA A 1 184 ? 30.516 0.862 39.875 1.00 31.43 350 ALA A O 1
ATOM 1395 N N . HIS A 1 185 ? 29.013 -0.252 41.205 1.00 33.42 351 HIS A N 1
ATOM 1396 C CA A HIS A 1 185 ? 28.050 -0.583 40.141 0.50 34.62 351 HIS A CA 1
ATOM 1397 C CA B HIS A 1 185 ? 28.052 -0.586 40.144 0.50 34.44 351 HIS A CA 1
ATOM 1398 C C . HIS A 1 185 ? 27.552 0.689 39.448 1.00 40.37 351 HIS A C 1
ATOM 1399 O O . HIS A 1 185 ? 27.508 0.745 38.220 1.00 40.84 351 HIS A O 1
ATOM 1412 N N . GLU A 1 186 ? 27.229 1.726 40.237 1.00 38.47 352 GLU A N 1
ATOM 1413 C CA . GLU A 1 186 ? 26.759 3.012 39.725 1.00 38.77 352 GLU A CA 1
ATOM 1414 C C . GLU A 1 186 ? 27.764 3.697 38.784 1.00 42.80 352 GLU A C 1
ATOM 1415 O O . GLU A 1 186 ? 27.374 4.139 37.701 1.00 44.47 352 GLU A O 1
ATOM 1421 N N . LEU A 1 187 ? 29.038 3.784 39.191 1.00 36.29 353 LEU A N 1
ATOM 1422 C CA . LEU A 1 187 ? 30.104 4.450 38.429 1.00 35.22 353 LEU A CA 1
ATOM 1423 C C . LEU A 1 187 ? 30.745 3.579 37.359 1.00 37.46 353 LEU A C 1
ATOM 1424 O O . LEU A 1 187 ? 31.606 4.064 36.612 1.00 36.92 353 LEU A O 1
ATOM 1429 N N . ASN A 1 188 ? 30.343 2.289 37.297 1.00 34.80 354 ASN A N 1
ATOM 1430 C CA . ASN A 1 188 ? 30.859 1.279 36.368 1.00 34.48 354 ASN A CA 1
ATOM 1431 C C . ASN A 1 188 ? 32.368 1.064 36.601 1.00 35.12 354 ASN A C 1
ATOM 1432 O O . ASN A 1 188 ? 33.170 1.045 35.666 1.00 34.78 354 ASN A O 1
ATOM 1437 N N . LEU A 1 189 ? 32.739 0.924 37.893 1.00 28.67 355 LEU A N 1
ATOM 1438 C CA . LEU A 1 189 ? 34.109 0.698 38.333 1.00 28.18 355 LEU A CA 1
ATOM 1439 C C . LEU A 1 189 ? 34.214 -0.598 39.103 1.00 30.80 355 LEU A C 1
ATOM 1440 O O . LEU A 1 189 ? 33.249 -1.023 39.727 1.00 30.69 355 LEU A O 1
ATOM 1445 N N . LYS A 1 190 ? 35.391 -1.212 39.099 1.00 28.07 356 LYS A N 1
ATOM 1446 C CA . LYS A 1 190 ? 35.622 -2.407 39.900 1.00 29.22 356 LYS A CA 1
ATOM 1447 C C . LYS A 1 190 ? 35.582 -1.955 41.369 1.00 32.56 356 LYS A C 1
ATOM 1448 O O . LYS A 1 190 ? 36.061 -0.851 41.663 1.00 29.80 356 LYS A O 1
ATOM 1454 N N . PRO A 1 191 ? 34.975 -2.735 42.289 1.00 30.40 357 PRO A N 1
ATOM 1455 C CA . PRO A 1 191 ? 34.972 -2.336 43.710 1.00 29.86 357 PRO A CA 1
ATOM 1456 C C . PRO A 1 191 ? 36.368 -1.972 44.246 1.00 32.69 357 PRO A C 1
ATOM 1457 O O . PRO A 1 191 ? 36.488 -1.014 45.010 1.00 29.61 357 PRO A O 1
ATOM 1461 N N . SER A 1 192 ? 37.422 -2.686 43.784 1.00 31.32 358 SER A N 1
ATOM 1462 C CA . SER A 1 192 ? 38.825 -2.442 44.181 1.00 31.30 358 SER A CA 1
ATOM 1463 C C . SER A 1 192 ? 39.281 -1.034 43.787 1.00 31.57 358 SER A C 1
ATOM 1464 O O . SER A 1 192 ? 40.086 -0.429 44.502 1.00 30.06 358 SER A O 1
ATOM 1467 N N . LYS A 1 193 ? 38.750 -0.511 42.676 1.00 26.32 359 LYS A N 1
ATOM 1468 C CA . LYS A 1 193 ? 39.066 0.840 42.223 1.00 26.30 359 LYS A CA 1
ATOM 1469 C C . LYS A 1 193 ? 38.414 1.875 43.139 1.00 27.22 359 LYS A C 1
ATOM 1470 O O . LYS A 1 193 ? 39.083 2.845 43.513 1.00 26.00 359 LYS A O 1
ATOM 1476 N N . VAL A 1 194 ? 37.137 1.655 43.528 1.00 22.97 360 VAL A N 1
ATOM 1477 C CA . VAL A 1 194 ? 36.433 2.557 44.444 1.00 22.75 360 VAL A CA 1
ATOM 1478 C C . VAL A 1 194 ? 37.168 2.567 45.811 1.00 23.30 360 VAL A C 1
ATOM 1479 O O . VAL A 1 194 ? 37.388 3.638 46.374 1.00 21.59 360 VAL A O 1
ATOM 1483 N N . VAL A 1 195 ? 37.581 1.381 46.296 1.00 20.22 361 VAL A N 1
ATOM 1484 C CA . VAL A 1 195 ? 38.350 1.222 47.550 1.00 20.27 361 VAL A CA 1
ATOM 1485 C C . VAL A 1 195 ? 39.650 2.050 47.464 1.00 24.42 361 VAL A C 1
ATOM 1486 O O . VAL A 1 195 ? 39.951 2.836 48.377 1.00 24.09 361 VAL A O 1
ATOM 1490 N N . SER A 1 196 ? 40.398 1.877 46.364 1.00 23.01 362 SER A N 1
ATOM 1491 C CA . SER A 1 196 ? 41.668 2.566 46.112 1.00 22.62 362 SER A CA 1
ATOM 1492 C C . SER A 1 196 ? 41.487 4.105 46.151 1.00 25.63 362 SER A C 1
ATOM 1493 O O . SER A 1 196 ? 42.271 4.786 46.798 1.00 24.73 362 SER A O 1
ATOM 1496 N N . LEU A 1 197 ? 40.449 4.630 45.467 1.00 21.52 363 LEU A N 1
ATOM 1497 C CA . LEU A 1 197 ? 40.186 6.073 45.418 1.00 21.50 363 LEU A CA 1
ATOM 1498 C C . LEU A 1 197 ? 39.790 6.608 46.777 1.00 24.39 363 LEU A C 1
ATOM 1499 O O . LEU A 1 197 ? 40.247 7.684 47.151 1.00 23.10 363 LEU A O 1
ATOM 1504 N N . PHE A 1 198 ? 38.976 5.849 47.540 1.00 21.52 364 PHE A N 1
ATOM 1505 C CA . PHE A 1 198 ? 38.630 6.286 48.892 1.00 21.35 364 PHE A CA 1
ATOM 1506 C C . PHE A 1 198 ? 39.873 6.382 49.787 1.00 25.17 364 PHE A C 1
ATOM 1507 O O . PHE A 1 198 ? 39.995 7.321 50.583 1.00 24.37 364 PHE A O 1
ATOM 1515 N N . ARG A 1 199 ? 40.823 5.451 49.600 1.00 22.24 365 ARG A N 1
ATOM 1516 C CA . ARG A 1 199 ? 42.073 5.466 50.357 1.00 22.91 365 ARG A CA 1
ATOM 1517 C C . ARG A 1 199 ? 42.972 6.629 49.944 1.00 25.88 365 ARG A C 1
ATOM 1518 O O . ARG A 1 199 ? 43.610 7.217 50.801 1.00 25.19 365 ARG A O 1
ATOM 1526 N N . VAL A 1 200 ? 42.936 7.028 48.655 1.00 23.48 366 VAL A N 1
ATOM 1527 C CA . VAL A 1 200 ? 43.671 8.211 48.161 1.00 24.23 366 VAL A CA 1
ATOM 1528 C C . VAL A 1 200 ? 43.101 9.463 48.890 1.00 26.24 366 VAL A C 1
ATOM 1529 O O . VAL A 1 200 ? 43.864 10.343 49.300 1.00 26.03 366 VAL A O 1
ATOM 1533 N N . LEU A 1 201 ? 41.773 9.478 49.144 1.00 21.10 367 LEU A N 1
ATOM 1534 C CA . LEU A 1 201 ? 41.109 10.560 49.881 1.00 21.30 367 LEU A CA 1
ATOM 1535 C C . LEU A 1 201 ? 41.397 10.524 51.419 1.00 24.86 367 LEU A C 1
ATOM 1536 O O . LEU A 1 201 ? 41.034 11.453 52.134 1.00 23.67 367 LEU A O 1
ATOM 1541 N N . GLY A 1 202 ? 41.998 9.442 51.914 1.00 22.32 368 GLY A N 1
ATOM 1542 C CA . GLY A 1 202 ? 42.254 9.314 53.343 1.00 22.36 368 GLY A CA 1
ATOM 1543 C C . GLY A 1 202 ? 41.065 8.775 54.119 1.00 28.02 368 GLY A C 1
ATOM 1544 O O . GLY A 1 202 ? 41.054 8.837 55.350 1.00 29.93 368 GLY A O 1
ATOM 1545 N N . ALA A 1 203 ? 40.065 8.231 53.420 1.00 22.97 369 ALA A N 1
ATOM 1546 C CA . ALA A 1 203 ? 38.918 7.586 54.044 1.00 21.39 369 ALA A CA 1
ATOM 1547 C C . ALA A 1 203 ? 39.389 6.219 54.551 1.00 25.72 369 ALA A C 1
ATOM 1548 O O . ALA A 1 203 ? 40.355 5.655 54.023 1.00 24.98 369 ALA A O 1
ATOM 1550 N N . ILE A 1 204 ? 38.695 5.687 55.554 1.00 22.65 370 ILE A N 1
ATOM 1551 C CA . ILE A 1 204 ? 38.980 4.373 56.121 1.00 22.60 370 ILE A CA 1
ATOM 1552 C C . ILE A 1 204 ? 38.064 3.396 55.412 1.00 28.07 370 ILE A C 1
ATOM 1553 O O . ILE A 1 204 ? 36.837 3.577 55.430 1.00 28.74 370 ILE A O 1
ATOM 1558 N N . VAL A 1 205 ? 38.643 2.362 54.789 1.00 24.15 371 VAL A N 1
ATOM 1559 C CA . VAL A 1 205 ? 37.861 1.322 54.101 1.00 24.29 371 VAL A CA 1
ATOM 1560 C C . VAL A 1 205 ? 38.128 0.002 54.774 1.00 28.88 371 VAL A C 1
ATOM 1561 O O . VAL A 1 205 ? 39.274 -0.460 54.818 1.00 29.77 371 VAL A O 1
ATOM 1565 N N . LYS A 1 206 ? 37.068 -0.605 55.292 1.00 25.62 372 LYS A N 1
ATOM 1566 C CA . LYS A 1 206 ? 37.149 -1.889 55.995 1.00 26.08 372 LYS A CA 1
ATOM 1567 C C . LYS A 1 206 ? 35.784 -2.492 56.002 1.00 31.94 372 LYS A C 1
ATOM 1568 O O . LYS A 1 206 ? 34.826 -1.904 55.482 1.00 31.68 372 LYS A O 1
ATOM 1574 N N . GLY A 1 207 ? 35.710 -3.668 56.593 1.00 29.41 373 GLY A N 1
ATOM 1575 C CA . GLY A 1 207 ? 34.467 -4.402 56.703 1.00 29.38 373 GLY A CA 1
ATOM 1576 C C . GLY A 1 207 ? 33.453 -3.681 57.557 1.00 32.89 373 GLY A C 1
ATOM 1577 O O . GLY A 1 207 ? 33.815 -2.946 58.491 1.00 29.15 373 GLY A O 1
ATOM 1578 N N . ALA A 1 208 ? 32.165 -3.856 57.203 1.00 29.88 374 ALA A N 1
ATOM 1579 C CA . ALA A 1 208 ? 31.065 -3.235 57.919 1.00 29.71 374 ALA A CA 1
ATOM 1580 C C . ALA A 1 208 ? 31.039 -3.722 59.371 1.00 35.07 374 ALA A C 1
ATOM 1581 O O . ALA A 1 208 ? 31.314 -4.897 59.631 1.00 33.64 374 ALA A O 1
ATOM 1583 N N . THR A 1 209 ? 30.702 -2.816 60.309 1.00 33.45 375 THR A N 1
ATOM 1584 C CA . THR A 1 209 ? 30.506 -3.174 61.710 1.00 34.99 375 THR A CA 1
ATOM 1585 C C . THR A 1 209 ? 29.107 -3.804 61.780 1.00 42.85 375 THR A C 1
ATOM 1586 O O . THR A 1 209 ? 28.338 -3.680 60.818 1.00 42.20 375 THR A O 1
ATOM 1590 N N . VAL A 1 210 ? 28.771 -4.451 62.909 1.00 43.14 376 VAL A N 1
ATOM 1591 C CA . VAL A 1 210 ? 27.455 -5.076 63.120 1.00 45.29 376 VAL A CA 1
ATOM 1592 C C . VAL A 1 210 ? 26.303 -4.091 62.890 1.00 50.07 376 VAL A C 1
ATOM 1593 O O . VAL A 1 210 ? 25.382 -4.395 62.126 1.00 50.82 376 VAL A O 1
ATOM 1597 N N . ALA A 1 211 ? 26.409 -2.889 63.490 1.00 46.40 377 ALA A N 1
ATOM 1598 C CA . ALA A 1 211 ? 25.436 -1.800 63.380 1.00 45.96 377 ALA A CA 1
ATOM 1599 C C . ALA A 1 211 ? 25.262 -1.353 61.927 1.00 47.94 377 ALA A C 1
ATOM 1600 O O . ALA A 1 211 ? 24.124 -1.166 61.472 1.00 48.75 377 ALA A O 1
ATOM 1602 N N . GLN A 1 212 ? 26.388 -1.212 61.193 1.00 41.05 378 GLN A N 1
ATOM 1603 C CA . GLN A 1 212 ? 26.379 -0.806 59.782 1.00 38.85 378 GLN A CA 1
ATOM 1604 C C . GLN A 1 212 ? 25.681 -1.856 58.912 1.00 40.94 378 GLN A C 1
ATOM 1605 O O . GLN A 1 212 ? 24.859 -1.506 58.069 1.00 39.47 378 GLN A O 1
ATOM 1611 N N . ALA A 1 213 ? 25.981 -3.138 59.143 1.00 39.55 379 ALA A N 1
ATOM 1612 C CA . ALA A 1 213 ? 25.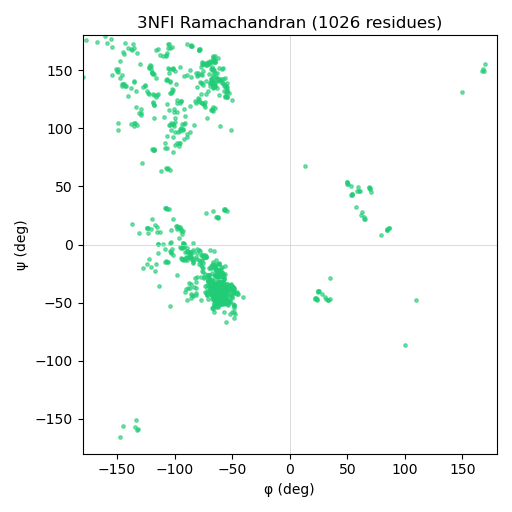366 -4.253 58.418 1.00 40.39 379 ALA A CA 1
ATOM 1613 C C . ALA A 1 213 ? 23.834 -4.209 58.570 1.00 45.62 379 ALA A C 1
ATOM 1614 O O . ALA A 1 213 ? 23.126 -4.305 57.569 1.00 45.05 379 ALA A O 1
ATOM 1616 N N . GLU A 1 214 ? 23.346 -3.992 59.812 1.00 44.32 380 GLU A N 1
ATOM 1617 C CA . GLU A 1 214 ? 21.931 -3.879 60.174 1.00 46.03 380 GLU A CA 1
ATOM 1618 C C . GLU A 1 214 ? 21.276 -2.734 59.402 1.00 50.33 380 GLU A C 1
ATOM 1619 O O . GLU A 1 214 ? 20.208 -2.927 58.817 1.00 50.60 380 GLU A O 1
ATOM 1625 N N . ALA A 1 215 ? 21.952 -1.565 59.351 1.00 45.96 381 ALA A N 1
ATOM 1626 C CA . ALA A 1 215 ? 21.455 -0.377 58.668 1.00 44.80 381 ALA A CA 1
ATOM 1627 C C . ALA A 1 215 ? 21.389 -0.549 57.156 1.00 46.14 381 ALA A C 1
ATOM 1628 O O . ALA A 1 215 ? 20.447 -0.048 56.532 1.00 46.60 381 ALA A O 1
ATOM 1630 N N . PHE A 1 216 ? 22.389 -1.235 56.559 1.00 39.48 382 PHE A N 1
ATOM 1631 C CA . PHE A 1 216 ? 22.446 -1.424 55.103 1.00 38.21 382 PHE A CA 1
ATOM 1632 C C . PHE A 1 216 ? 21.662 -2.609 54.585 1.00 40.37 382 PHE A C 1
ATOM 1633 O O . PHE A 1 216 ? 21.510 -2.756 53.366 1.00 39.65 382 PHE A O 1
ATOM 1641 N N . GLY A 1 217 ? 21.166 -3.431 55.506 1.00 36.38 383 GLY A N 1
ATOM 1642 C CA . GLY A 1 217 ? 20.362 -4.596 55.175 1.00 38.12 383 GLY A CA 1
ATOM 1643 C C . GLY A 1 217 ? 21.149 -5.697 54.496 1.00 44.01 383 GLY A C 1
ATOM 1644 O O . GLY A 1 217 ? 20.713 -6.235 53.477 1.00 43.57 383 GLY A O 1
ATOM 1645 N N . ILE A 1 218 ? 22.310 -6.036 55.068 1.00 42.01 384 ILE A N 1
ATOM 1646 C CA . ILE A 1 218 ? 23.179 -7.097 54.559 1.00 42.90 384 ILE A CA 1
ATOM 1647 C C . ILE A 1 218 ? 23.339 -8.176 55.656 1.00 47.34 384 ILE A C 1
ATOM 1648 O O . ILE A 1 218 ? 23.310 -7.824 56.837 1.00 46.98 384 ILE A O 1
ATOM 1653 N N . PRO A 1 219 ? 23.495 -9.478 55.306 1.00 44.29 385 PRO A N 1
ATOM 1654 C CA . PRO A 1 219 ? 23.646 -10.516 56.350 1.00 45.06 385 PRO A CA 1
ATOM 1655 C C . PRO A 1 219 ? 24.774 -10.235 57.345 1.00 49.21 385 PRO A C 1
ATOM 1656 O O . PRO A 1 219 ? 25.872 -9.879 56.925 1.00 47.79 385 PRO A O 1
ATOM 1660 N N . LYS A 1 220 ? 24.490 -10.373 58.655 1.00 47.62 386 LYS A N 1
ATOM 1661 C CA . LYS A 1 220 ? 25.430 -10.140 59.761 1.00 48.32 386 LYS A CA 1
ATOM 1662 C C . LYS A 1 220 ? 26.746 -10.920 59.612 1.00 54.61 386 LYS A C 1
ATOM 1663 O O . LYS A 1 220 ? 27.793 -10.412 60.013 1.00 55.17 386 LYS A O 1
ATOM 1669 N N . SER A 1 221 ? 26.682 -12.154 59.060 1.00 51.09 387 SER A N 1
ATOM 1670 C CA . SER A 1 221 ? 27.830 -13.043 58.858 1.00 50.96 387 SER A CA 1
ATOM 1671 C C . SER A 1 221 ? 28.741 -12.544 57.750 1.00 51.14 387 SER A C 1
ATOM 1672 O O . SER A 1 221 ? 29.943 -12.799 57.794 1.00 51.07 387 SER A O 1
ATOM 1675 N N . THR A 1 222 ? 28.173 -11.840 56.759 1.00 45.44 388 THR A N 1
ATOM 1676 C CA . THR A 1 222 ? 28.909 -11.283 55.624 1.00 44.18 388 THR A CA 1
ATOM 1677 C C . THR A 1 222 ? 29.396 -9.822 55.880 1.00 44.10 388 THR A C 1
ATOM 1678 O O . THR A 1 222 ? 30.024 -9.245 55.000 1.00 43.18 388 THR A O 1
ATOM 1682 N N . ALA A 1 223 ? 29.126 -9.238 57.069 1.00 38.82 389 ALA A N 1
ATOM 1683 C CA . ALA A 1 223 ? 29.518 -7.854 57.434 1.00 36.88 389 ALA A CA 1
ATOM 1684 C C . ALA A 1 223 ? 31.003 -7.541 57.217 1.00 38.95 389 ALA A C 1
ATOM 1685 O O . ALA A 1 223 ? 31.319 -6.550 56.568 1.00 36.49 389 ALA A O 1
ATOM 1687 N N . ALA A 1 224 ? 31.901 -8.398 57.713 1.00 37.14 390 ALA A N 1
ATOM 1688 C CA . ALA A 1 224 ? 33.344 -8.208 57.567 1.00 37.78 390 ALA A CA 1
ATOM 1689 C C . ALA A 1 224 ? 33.825 -8.210 56.115 1.00 42.10 390 ALA A C 1
ATOM 1690 O O . ALA A 1 224 ? 34.791 -7.527 55.804 1.00 42.02 390 ALA A O 1
ATOM 1692 N N . SER A 1 225 ? 33.119 -8.902 55.213 1.00 40.01 391 SER A N 1
ATOM 1693 C CA . SER A 1 225 ? 33.482 -8.921 53.793 1.00 40.18 391 SER A CA 1
ATOM 1694 C C . SER A 1 225 ? 32.808 -7.792 52.990 1.00 44.33 391 SER A C 1
ATOM 1695 O O . SER A 1 225 ? 33.187 -7.560 51.832 1.00 45.82 391 SER A O 1
ATOM 1698 N N . TYR A 1 226 ? 31.814 -7.086 53.596 1.00 37.86 392 TYR A N 1
ATOM 1699 C CA . TYR A 1 226 ? 31.113 -5.989 52.908 1.00 35.94 392 TYR A CA 1
ATOM 1700 C C . TYR A 1 226 ? 31.827 -4.684 53.231 1.00 36.52 392 TYR A C 1
ATOM 1701 O O . TYR A 1 226 ? 31.700 -4.163 54.343 1.00 35.34 392 TYR A O 1
ATOM 1710 N N . LYS A 1 227 ? 32.605 -4.179 52.263 1.00 30.76 393 LYS A N 1
ATOM 1711 C CA . LYS A 1 227 ? 33.428 -2.985 52.434 1.00 29.25 393 LYS A CA 1
ATOM 1712 C C . LYS A 1 227 ? 32.627 -1.704 52.524 1.00 31.79 393 LYS A C 1
ATOM 1713 O O . LYS A 1 227 ? 31.724 -1.474 51.709 1.00 31.39 393 LYS A O 1
ATOM 1719 N N . ILE A 1 228 ? 32.967 -0.884 53.545 1.00 25.10 394 ILE A N 1
ATOM 1720 C CA . ILE A 1 228 ? 32.370 0.417 53.843 1.00 25.00 394 ILE A CA 1
ATOM 1721 C C . ILE A 1 228 ? 33.469 1.475 53.926 1.00 28.83 394 ILE A C 1
ATOM 1722 O O . ILE A 1 228 ? 34.513 1.242 54.546 1.00 27.82 394 ILE A O 1
ATOM 1727 N N . ALA A 1 229 ? 33.230 2.643 53.318 1.00 24.21 395 ALA A N 1
ATOM 1728 C CA . ALA A 1 229 ? 34.166 3.741 53.431 1.00 23.57 395 ALA A CA 1
ATOM 1729 C C . ALA A 1 229 ? 33.628 4.755 54.427 1.00 25.66 395 ALA A C 1
ATOM 1730 O O . ALA A 1 229 ? 32.451 5.148 54.366 1.00 26.02 395 ALA A O 1
ATOM 1732 N N . THR A 1 230 ? 34.479 5.147 55.378 1.00 22.66 396 THR A N 1
ATOM 1733 C CA . THR A 1 230 ? 34.132 6.106 56.414 1.00 23.09 396 THR A CA 1
ATOM 1734 C C . THR A 1 230 ? 35.214 7.161 56.533 1.00 28.45 396 THR A C 1
ATOM 1735 O O . THR A 1 230 ? 36.356 6.929 56.141 1.00 26.55 396 THR A O 1
ATOM 1747 N N . LYS A 1 232 ? 36.555 10.000 59.582 1.00 28.04 398 LYS A N 1
ATOM 1748 C CA . LYS A 1 232 ? 36.485 10.326 60.994 1.00 28.22 398 LYS A CA 1
ATOM 1749 C C . LYS A 1 232 ? 37.514 11.393 61.316 1.00 30.31 398 LYS A C 1
ATOM 1750 O O . LYS A 1 232 ? 38.538 11.503 60.627 1.00 28.36 398 LYS A O 1
ATOM 1756 N N . VAL A 1 233 ? 37.190 12.234 62.305 1.00 28.34 399 VAL A N 1
ATOM 1757 C CA . VAL A 1 233 ? 38.109 13.239 62.836 1.00 29.01 399 VAL A CA 1
ATOM 1758 C C . VAL A 1 233 ? 38.715 12.652 64.136 1.00 31.87 399 VAL A C 1
ATOM 1759 O O . VAL A 1 233 ? 37.994 11.962 64.872 1.00 30.82 399 VAL A O 1
ATOM 1763 N N . PRO A 1 234 ? 40.031 12.800 64.408 1.00 28.45 400 PRO A N 1
ATOM 1764 C CA . PRO A 1 234 ? 41.049 13.537 63.617 1.00 27.64 400 PRO A CA 1
ATOM 1765 C C . PRO A 1 234 ? 41.419 12.795 62.337 1.00 29.08 400 PRO A C 1
ATOM 1766 O O . PRO A 1 234 ? 41.512 11.555 62.323 1.00 25.65 400 PRO A O 1
ATOM 1770 N N . PHE A 1 235 ? 41.604 13.558 61.256 1.00 25.93 401 PHE A N 1
ATOM 1771 C CA . PHE A 1 235 ? 41.970 13.000 59.950 1.00 24.73 401 PHE A CA 1
ATOM 1772 C C . PHE A 1 235 ? 43.388 12.427 60.039 1.00 30.07 401 PHE A C 1
ATOM 1773 O O . PHE A 1 235 ? 44.196 12.884 60.864 1.00 28.16 401 PHE A O 1
ATOM 1781 N N . LYS A 1 236 ? 43.682 11.410 59.200 1.00 26.72 402 LYS A N 1
ATOM 1782 C CA . LYS A 1 236 ? 45.020 10.816 59.171 1.00 26.38 402 LYS A CA 1
ATOM 1783 C C . LYS A 1 236 ? 46.077 11.887 58.820 1.00 31.42 402 LYS A C 1
ATOM 1784 O O . LYS A 1 236 ? 45.761 12.863 58.128 1.00 31.81 402 LYS A O 1
ATOM 1790 N N . LEU A 1 237 ? 47.314 11.703 59.305 1.00 27.31 403 LEU A N 1
ATOM 1791 C CA . LEU A 1 237 ? 48.430 12.600 59.006 1.00 31.63 403 LEU A CA 1
ATOM 1792 C C . LEU A 1 237 ? 49.369 12.014 57.948 1.00 45.92 403 LEU A C 1
ATOM 1793 O O . LEU A 1 237 ? 49.453 10.772 57.850 1.00 47.50 403 LEU A O 1
ATOM 1799 N N . LEU B 1 6 ? 67.966 -6.497 93.703 1.00 128.29 172 LEU B N 1
ATOM 1800 C CA . LEU B 1 6 ? 68.109 -6.853 92.295 1.00 125.24 172 LEU B CA 1
ATOM 1801 C C . LEU B 1 6 ? 66.785 -6.982 91.505 1.00 128.09 172 LEU B C 1
ATOM 1802 O O . LEU B 1 6 ? 66.737 -6.416 90.412 1.00 124.98 172 LEU B O 1
ATOM 1804 N N . PRO B 1 7 ? 65.702 -7.672 91.977 1.00 126.77 173 PRO B N 1
ATOM 1805 C CA . PRO B 1 7 ? 64.485 -7.768 91.143 1.00 125.74 173 PRO B CA 1
ATOM 1806 C C . PRO B 1 7 ? 63.706 -6.464 90.952 1.00 128.50 173 PRO B C 1
ATOM 1807 O O . PRO B 1 7 ? 62.931 -6.366 89.998 1.00 126.56 173 PRO B O 1
ATOM 1811 N N . THR B 1 8 ? 63.915 -5.467 91.844 1.00 125.73 174 THR B N 1
ATOM 1812 C CA . THR B 1 8 ? 63.277 -4.145 91.755 1.00 124.63 174 THR B CA 1
ATOM 1813 C C . THR B 1 8 ? 63.901 -3.359 90.599 1.00 123.99 174 THR B C 1
ATOM 1814 O O . THR B 1 8 ? 63.190 -2.624 89.915 1.00 122.43 174 THR B O 1
ATOM 1818 N N . ARG B 1 9 ? 65.225 -3.551 90.363 1.00 118.15 175 ARG B N 1
ATOM 1819 C CA . ARG B 1 9 ? 65.987 -2.924 89.276 1.00 114.66 175 ARG B CA 1
ATOM 1820 C C . ARG B 1 9 ? 65.367 -3.279 87.923 1.00 115.24 175 ARG B C 1
ATOM 1821 O O . ARG B 1 9 ? 65.250 -2.403 87.068 1.00 113.09 175 ARG B O 1
ATOM 1829 N N . ALA B 1 10 ? 64.915 -4.547 87.763 1.00 111.25 176 ALA B N 1
ATOM 1830 C CA . ALA B 1 10 ? 64.242 -5.067 86.570 1.00 109.12 176 ALA B CA 1
ATOM 1831 C C . ALA B 1 10 ? 62.914 -4.339 86.329 1.00 111.79 176 ALA B C 1
ATOM 1832 O O . ALA B 1 10 ? 62.561 -4.081 85.176 1.00 109.47 176 ALA B O 1
ATOM 1834 N N . GLN B 1 11 ? 62.194 -3.993 87.420 1.00 109.62 177 GLN B N 1
ATOM 1835 C CA . GLN B 1 11 ? 60.922 -3.268 87.365 1.00 109.34 177 GLN B CA 1
ATOM 1836 C C . GLN B 1 11 ? 61.109 -1.795 86.987 1.00 110.84 177 GLN B C 1
ATOM 1837 O O . GLN B 1 11 ? 60.285 -1.261 86.243 1.00 108.92 177 GLN B O 1
ATOM 1851 N N . ASP B 1 13 ? 63.614 -0.688 85.194 1.00 99.94 179 ASP B N 1
ATOM 1852 C CA . ASP B 1 13 ? 64.078 -0.831 83.819 1.00 97.10 179 ASP B CA 1
ATOM 1853 C C . ASP B 1 13 ? 62.906 -0.942 82.831 1.00 99.84 179 ASP B C 1
ATOM 1854 O O . ASP B 1 13 ? 63.056 -0.551 81.676 1.00 97.32 179 ASP B O 1
ATOM 1859 N N . GLU B 1 14 ? 61.750 -1.473 83.288 1.00 98.11 180 GLU B N 1
ATOM 1860 C CA . GLU B 1 14 ? 60.528 -1.648 82.494 1.00 97.59 180 GLU B CA 1
ATOM 1861 C C . GLU B 1 14 ? 59.956 -0.301 82.025 1.00 99.87 180 GLU B C 1
ATOM 1862 O O . GLU B 1 14 ? 59.540 -0.197 80.870 1.00 98.17 180 GLU B O 1
ATOM 1868 N N . ILE B 1 15 ? 59.963 0.728 82.905 1.00 96.76 181 ILE B N 1
ATOM 1869 C CA . ILE B 1 15 ? 59.475 2.074 82.567 1.00 95.93 181 ILE B CA 1
ATOM 1870 C C . ILE B 1 15 ? 60.509 2.830 81.725 1.00 96.92 181 ILE B C 1
ATOM 1871 O O . ILE B 1 15 ? 60.134 3.416 80.709 1.00 94.98 181 ILE B O 1
ATOM 1876 N N . THR B 1 16 ? 61.802 2.821 82.147 1.00 92.49 182 THR B N 1
ATOM 1877 C CA . THR B 1 16 ? 62.893 3.499 81.426 1.00 90.36 182 THR B CA 1
ATOM 1878 C C . THR B 1 16 ? 62.974 3.040 79.966 1.00 90.35 182 THR B C 1
ATOM 1879 O O . THR B 1 16 ? 63.216 3.874 79.090 1.00 88.49 182 THR B O 1
ATOM 1883 N N . SER B 1 17 ? 62.710 1.730 79.709 1.00 85.27 183 SER B N 1
ATOM 1884 C CA . SER B 1 17 ? 62.672 1.130 78.366 1.00 82.88 183 SER B CA 1
ATOM 1885 C C . SER B 1 17 ? 61.517 1.729 77.550 1.00 83.79 183 SER B C 1
ATOM 1886 O O . SER B 1 17 ? 61.667 1.927 76.344 1.00 82.51 183 SER B O 1
ATOM 1889 N N . ASN B 1 18 ? 60.383 2.051 78.218 1.00 79.15 184 ASN B N 1
ATOM 1890 C CA . ASN B 1 18 ? 59.224 2.686 77.582 1.00 77.60 184 ASN B CA 1
ATOM 1891 C C . ASN B 1 18 ? 59.449 4.188 77.295 1.00 78.60 184 ASN B C 1
ATOM 1892 O O . ASN B 1 18 ? 58.717 4.783 76.493 1.00 77.76 184 ASN B O 1
ATOM 1897 N N . ASP B 1 19 ? 60.482 4.778 77.935 1.00 72.92 185 ASP B N 1
ATOM 1898 C CA . ASP B 1 19 ? 60.918 6.166 77.756 1.00 71.33 185 ASP B CA 1
ATOM 1899 C C . ASP B 1 19 ? 62.102 6.217 76.776 1.00 69.26 185 ASP B C 1
ATOM 1900 O O . ASP B 1 19 ? 62.307 7.246 76.131 1.00 68.74 185 ASP B O 1
ATOM 1905 N N . ARG B 1 20 ? 62.881 5.104 76.675 1.00 61.38 186 ARG B N 1
ATOM 1906 C CA . ARG B 1 20 ? 64.026 4.960 75.765 1.00 57.78 186 ARG B CA 1
ATOM 1907 C C . ARG B 1 20 ? 63.505 5.045 74.342 1.00 54.32 186 ARG B C 1
ATOM 1908 O O . ARG B 1 20 ? 62.453 4.464 74.049 1.00 52.33 186 ARG B O 1
ATOM 1916 N N . PRO B 1 21 ? 64.158 5.808 73.452 1.00 46.93 187 PRO B N 1
ATOM 1917 C CA . PRO B 1 21 ? 63.592 5.957 72.114 1.00 45.11 187 PRO B CA 1
ATOM 1918 C C . PRO B 1 21 ? 63.777 4.760 71.197 1.00 43.55 187 PRO B C 1
ATOM 1919 O O . PRO B 1 21 ? 63.008 4.591 70.262 1.00 45.17 187 PRO B O 1
ATOM 1923 N N . THR B 1 22 ? 64.768 3.925 71.449 1.00 33.32 188 THR B N 1
ATOM 1924 C CA . THR B 1 22 ? 64.994 2.800 70.555 1.00 29.65 188 THR B CA 1
ATOM 1925 C C . THR B 1 22 ? 64.569 1.482 71.191 1.00 27.42 188 THR B C 1
ATOM 1926 O O . THR B 1 22 ? 64.564 1.401 72.425 1.00 25.49 188 THR B O 1
ATOM 1930 N N . PRO B 1 23 ? 64.415 0.386 70.408 1.00 22.60 189 PRO B N 1
ATOM 1931 C CA . PRO B 1 23 ? 64.288 -0.931 71.043 1.00 22.51 189 PRO B CA 1
ATOM 1932 C C . PRO B 1 23 ? 65.628 -1.209 71.759 1.00 25.62 189 PRO B C 1
ATOM 1933 O O . PRO B 1 23 ? 66.641 -0.579 71.414 1.00 23.75 189 PRO B O 1
ATOM 1937 N N . LEU B 1 24 ? 65.638 -2.101 72.734 1.00 22.93 190 LEU B N 1
ATOM 1938 C CA . LEU B 1 24 ? 66.854 -2.421 73.484 1.00 24.18 190 LEU B CA 1
ATOM 1939 C C . LEU B 1 24 ? 67.874 -3.136 72.575 1.00 27.09 190 LEU B C 1
ATOM 1940 O O . LEU B 1 24 ? 67.613 -4.224 72.054 1.00 26.42 190 LEU B O 1
ATOM 1945 N N . ALA B 1 25 ? 69.009 -2.486 72.345 1.00 23.51 191 ALA B N 1
ATOM 1946 C CA . ALA B 1 25 ? 70.065 -3.047 71.520 1.00 23.02 191 ALA B CA 1
ATOM 1947 C C . ALA B 1 25 ? 70.833 -4.112 72.290 1.00 25.10 191 ALA B C 1
ATOM 1948 O O . ALA B 1 25 ? 71.026 -3.987 73.504 1.00 22.92 191 ALA B O 1
ATOM 1950 N N . ASN B 1 26 ? 71.296 -5.154 71.581 1.00 21.88 192 ASN B N 1
ATOM 1951 C CA . ASN B 1 26 ? 72.203 -6.126 72.159 1.00 21.57 192 ASN B CA 1
ATOM 1952 C C . ASN B 1 26 ? 73.586 -5.591 71.747 1.00 25.11 192 ASN B C 1
ATOM 1953 O O . ASN B 1 26 ? 74.010 -5.802 70.611 1.00 23.34 192 ASN B O 1
ATOM 1958 N N . ILE B 1 27 ? 74.276 -4.902 72.676 1.00 21.28 193 ILE B N 1
ATOM 1959 C CA . ILE B 1 27 ? 75.606 -4.313 72.410 1.00 21.38 193 ILE B CA 1
ATOM 1960 C C . ILE B 1 27 ? 76.662 -5.372 72.084 1.00 23.35 193 ILE B C 1
ATOM 1961 O O . ILE B 1 27 ? 77.651 -5.066 71.422 1.00 25.70 193 ILE B O 1
ATOM 1966 N N . ASP B 1 28 ? 76.412 -6.610 72.491 1.00 18.97 194 ASP B N 1
ATOM 1967 C CA . ASP B 1 28 ? 77.331 -7.723 72.259 1.00 19.66 194 ASP B CA 1
ATOM 1968 C C . ASP B 1 28 ? 77.005 -8.562 71.018 1.00 22.87 194 ASP B C 1
ATOM 1969 O O . ASP B 1 28 ? 77.557 -9.658 70.857 1.00 22.54 194 ASP B O 1
ATOM 1974 N N . ALA B 1 29 ? 76.123 -8.036 70.131 1.00 20.56 195 ALA B N 1
ATOM 1975 C CA . ALA B 1 29 ? 75.778 -8.756 68.896 1.00 20.92 195 ALA B CA 1
ATOM 1976 C C . ALA B 1 29 ? 77.036 -9.016 68.061 1.00 24.82 195 ALA B C 1
ATOM 1977 O O . ALA B 1 29 ? 77.937 -8.168 68.003 1.00 24.91 195 ALA B O 1
ATOM 1979 N N . THR B 1 30 ? 77.132 -10.208 67.480 1.00 21.04 196 THR B N 1
ATOM 1980 C CA . THR B 1 30 ? 78.266 -10.593 66.633 1.00 22.10 196 THR B CA 1
ATOM 1981 C C . THR B 1 30 ? 77.800 -10.649 65.157 1.00 28.04 196 THR B C 1
ATOM 1982 O O . THR B 1 30 ? 78.607 -10.928 64.276 1.00 28.05 196 THR B O 1
ATOM 1986 N N . ASP B 1 31 ? 76.492 -10.426 64.919 1.00 24.34 197 ASP B N 1
ATOM 1987 C CA . ASP B 1 31 ? 75.839 -10.341 63.596 1.00 25.42 197 ASP B CA 1
ATOM 1988 C C . ASP B 1 31 ? 74.929 -9.139 63.655 1.00 28.63 197 ASP B C 1
ATOM 1989 O O . ASP B 1 31 ? 74.253 -8.941 64.675 1.00 28.40 197 ASP B O 1
ATOM 1994 N N . VAL B 1 32 ? 74.860 -8.359 62.561 1.00 25.26 198 VAL B N 1
ATOM 1995 C CA . VAL B 1 32 ? 74.000 -7.153 62.483 1.00 23.96 198 VAL B CA 1
ATOM 1996 C C . VAL B 1 32 ? 72.529 -7.424 62.819 1.00 26.64 198 VAL B C 1
ATOM 1997 O O . VAL B 1 32 ? 71.905 -6.611 63.496 1.00 23.20 198 VAL B O 1
ATOM 2001 N N . GLU B 1 33 ? 72.025 -8.614 62.432 1.00 25.71 199 GLU B N 1
ATOM 2002 C CA . GLU B 1 33 ? 70.645 -9.072 62.646 1.00 27.10 199 GLU B CA 1
ATOM 2003 C C . GLU B 1 33 ? 70.333 -9.230 64.133 1.00 30.67 199 GLU B C 1
ATOM 2004 O O . GLU B 1 33 ? 69.159 -9.195 64.511 1.00 29.71 199 GLU B O 1
ATOM 2010 N N . GLN B 1 34 ? 71.386 -9.386 64.975 1.00 26.64 200 GLN B N 1
ATOM 2011 C CA . GLN B 1 34 ? 71.211 -9.508 66.414 1.00 24.82 200 GLN B CA 1
ATOM 2012 C C . GLN B 1 34 ? 71.310 -8.206 67.212 1.00 24.72 200 GLN B C 1
ATOM 2013 O O . GLN B 1 34 ? 71.111 -8.241 68.427 1.00 23.59 200 GLN B O 1
ATOM 2019 N N . ILE B 1 35 ? 71.613 -7.061 66.567 1.00 20.86 201 ILE B N 1
ATOM 2020 C CA . ILE B 1 35 ? 71.710 -5.786 67.294 1.00 20.64 201 ILE B CA 1
ATOM 2021 C C . ILE B 1 35 ? 70.320 -5.459 67.865 1.00 25.19 201 ILE B C 1
ATOM 2022 O O . ILE B 1 35 ? 70.192 -5.230 69.067 1.00 24.78 201 ILE B O 1
ATOM 2027 N N . TYR B 1 36 ? 69.286 -5.489 67.012 1.00 22.60 202 TYR B N 1
ATOM 2028 C CA . TYR B 1 36 ? 67.907 -5.292 67.439 1.00 23.39 202 TYR B CA 1
ATOM 2029 C C . TYR B 1 36 ? 67.160 -6.574 67.076 1.00 29.27 202 TYR B C 1
ATOM 2030 O O . TYR B 1 36 ? 66.559 -6.648 65.999 1.00 29.10 202 TYR B O 1
ATOM 2039 N N . PRO B 1 37 ? 67.246 -7.634 67.909 1.00 28.67 203 PRO B N 1
ATOM 2040 C CA . PRO B 1 37 ? 66.559 -8.885 67.545 1.00 29.57 203 PRO B CA 1
ATOM 2041 C C . PRO B 1 37 ? 65.045 -8.688 67.560 1.00 32.95 203 PRO B C 1
ATOM 2042 O O . PRO B 1 37 ? 64.558 -7.749 68.208 1.00 30.35 203 PRO B O 1
ATOM 2046 N N . ILE B 1 38 ? 64.303 -9.551 66.841 1.00 31.35 204 ILE B N 1
ATOM 2047 C CA . ILE B 1 38 ? 62.832 -9.451 66.765 1.00 30.83 204 ILE B CA 1
ATOM 2048 C C . ILE B 1 38 ? 62.194 -9.289 68.158 1.00 31.69 204 ILE B C 1
ATOM 2049 O O . ILE B 1 38 ? 61.335 -8.429 68.321 1.00 29.02 204 ILE B O 1
ATOM 2054 N N . GLU B 1 39 ? 62.701 -10.028 69.167 1.00 30.12 205 GLU B N 1
ATOM 2055 C CA . GLU B 1 39 ? 62.210 -9.959 70.545 1.00 31.60 205 GLU B CA 1
ATOM 2056 C C . GLU B 1 39 ? 62.344 -8.586 71.220 1.00 32.79 205 GLU B C 1
ATOM 2057 O O . GLU B 1 39 ? 61.552 -8.275 72.112 1.00 32.14 205 GLU B O 1
ATOM 2063 N N . SER B 1 40 ? 63.299 -7.751 70.766 1.00 27.62 206 SER B N 1
ATOM 2064 C CA A SER B 1 40 ? 63.463 -6.388 71.282 0.50 26.52 206 SER B CA 1
ATOM 2065 C CA B SER B 1 40 ? 63.456 -6.395 71.286 0.50 27.61 206 SER B CA 1
ATOM 2066 C C . SER B 1 40 ? 62.436 -5.456 70.643 1.00 30.68 206 SER B C 1
ATOM 2067 O O . SER B 1 40 ? 62.024 -4.469 71.257 1.00 29.77 206 SER B O 1
ATOM 2072 N N . ILE B 1 41 ? 62.021 -5.758 69.406 1.00 27.71 207 ILE B N 1
ATOM 2073 C CA . ILE B 1 41 ? 61.050 -4.938 68.658 1.00 26.93 207 ILE B CA 1
ATOM 2074 C C . ILE B 1 41 ? 59.609 -5.334 69.037 1.00 32.25 207 ILE B C 1
ATOM 2075 O O . ILE B 1 41 ? 58.762 -4.464 69.242 1.00 31.37 207 ILE B O 1
ATOM 2080 N N . ILE B 1 42 ? 59.340 -6.655 69.131 1.00 30.56 208 ILE B N 1
ATOM 2081 C CA . ILE B 1 42 ? 58.035 -7.214 69.473 1.00 31.24 208 ILE B CA 1
ATOM 2082 C C . ILE B 1 42 ? 58.230 -8.254 70.578 1.00 37.98 208 ILE B C 1
ATOM 2083 O O . ILE B 1 42 ? 58.840 -9.286 70.313 1.00 36.25 208 ILE B O 1
ATOM 2088 N N . PRO B 1 43 ? 57.724 -8.017 71.806 1.00 37.93 209 PRO B N 1
ATOM 2089 C CA . PRO B 1 43 ? 57.860 -9.031 72.875 1.00 39.88 209 PRO B CA 1
ATOM 2090 C C . PRO B 1 43 ? 57.303 -10.388 72.444 1.00 44.40 209 PRO B C 1
ATOM 2091 O O . PRO B 1 43 ? 56.277 -10.431 71.769 1.00 42.90 209 PRO B O 1
ATOM 2095 N N . LYS B 1 44 ? 58.009 -11.482 72.801 1.00 43.31 210 LYS B N 1
ATOM 2096 C CA . LYS B 1 44 ? 57.648 -12.872 72.477 1.00 46.01 210 LYS B CA 1
ATOM 2097 C C . LYS B 1 44 ? 56.179 -13.197 72.725 1.00 52.36 210 LYS B C 1
ATOM 2098 O O . LYS B 1 44 ? 55.569 -13.882 71.900 1.00 53.92 210 LYS B O 1
ATOM 2104 N N . LYS B 1 45 ? 55.613 -12.693 73.848 1.00 49.27 211 LYS B N 1
ATOM 2105 C CA . LYS B 1 45 ? 54.211 -12.902 74.240 1.00 51.26 211 LYS B CA 1
ATOM 2106 C C . LYS B 1 45 ? 53.244 -12.326 73.201 1.00 52.05 211 LYS B C 1
ATOM 2107 O O . LYS B 1 45 ? 52.191 -12.897 72.949 1.00 52.69 211 LYS B O 1
ATOM 2113 N N . GLU B 1 46 ? 53.613 -11.202 72.588 1.00 45.37 212 GLU B N 1
ATOM 2114 C CA . GLU B 1 46 ? 52.771 -10.552 71.581 1.00 43.00 212 GLU B CA 1
ATOM 2115 C C . GLU B 1 46 ? 53.034 -11.089 70.190 1.00 45.92 212 GLU B C 1
ATOM 2116 O O . GLU B 1 46 ? 52.091 -11.272 69.420 1.00 45.49 212 GLU B O 1
ATOM 2122 N N . LEU B 1 47 ? 54.309 -11.381 69.888 1.00 42.35 213 LEU B N 1
ATOM 2123 C CA . LEU B 1 47 ? 54.776 -11.936 68.615 1.00 42.77 213 LEU B CA 1
ATOM 2124 C C . LEU B 1 47 ? 54.033 -13.215 68.206 1.00 49.63 213 LEU B C 1
ATOM 2125 O O . LEU B 1 47 ? 53.683 -13.359 67.036 1.00 48.84 213 LEU B O 1
ATOM 2130 N N . GLN B 1 48 ? 53.732 -14.109 69.177 1.00 49.84 214 GLN B N 1
ATOM 2131 C CA . GLN B 1 48 ? 52.997 -15.354 68.920 1.00 52.52 214 GLN B CA 1
ATOM 2132 C C . GLN B 1 48 ? 51.592 -15.124 68.305 1.00 56.16 214 GLN B C 1
ATOM 2133 O O . GLN B 1 48 ? 51.031 -16.046 67.713 1.00 58.17 214 GLN B O 1
ATOM 2139 N N . PHE B 1 49 ? 51.041 -13.900 68.440 1.00 50.54 215 PHE B N 1
ATOM 2140 C CA . PHE B 1 49 ? 49.720 -13.548 67.902 1.00 50.19 215 PHE B CA 1
ATOM 2141 C C . PHE B 1 49 ? 49.770 -13.018 66.468 1.00 51.39 215 PHE B C 1
ATOM 2142 O O . PHE B 1 49 ? 48.723 -12.806 65.846 1.00 50.17 215 PHE B O 1
ATOM 2150 N N . ILE B 1 50 ? 50.984 -12.824 65.933 1.00 46.27 216 ILE B N 1
ATOM 2151 C CA . ILE B 1 50 ? 51.154 -12.371 64.558 1.00 44.42 216 ILE B CA 1
ATOM 2152 C C . ILE B 1 50 ? 51.209 -13.636 63.689 1.00 51.16 216 ILE B C 1
ATOM 2153 O O . ILE B 1 50 ? 52.271 -14.257 63.533 1.00 50.49 216 ILE B O 1
ATOM 2158 N N . ARG B 1 51 ? 50.037 -14.046 63.189 1.00 50.93 217 ARG B N 1
ATOM 2159 C CA . ARG B 1 51 ? 49.912 -15.236 62.358 1.00 54.10 217 ARG B CA 1
ATOM 2160 C C . ARG B 1 51 ? 49.886 -14.802 60.906 1.00 58.45 217 ARG B C 1
ATOM 2161 O O . ARG B 1 51 ? 48.987 -14.063 60.484 1.00 57.50 217 ARG B O 1
ATOM 2169 N N . VAL B 1 52 ? 50.935 -15.187 60.170 1.00 55.88 218 VAL B N 1
ATOM 2170 C CA . VAL B 1 52 ? 51.119 -14.796 58.772 1.00 55.93 218 VAL B CA 1
ATOM 2171 C C . VAL B 1 52 ? 50.946 -15.917 57.721 1.00 62.46 218 VAL B C 1
ATOM 2172 O O . VAL B 1 52 ? 51.082 -15.639 56.527 1.00 61.98 218 VAL B O 1
ATOM 2176 N N . SER B 1 53 ? 50.637 -17.162 58.157 1.00 60.82 219 SER B N 1
ATOM 2177 C CA . SER B 1 53 ? 50.414 -18.310 57.263 1.00 63.52 219 SER B CA 1
ATOM 2178 C C . SER B 1 53 ? 49.400 -17.967 56.169 1.00 66.64 219 SER B C 1
ATOM 2179 O O . SER B 1 53 ? 49.656 -18.249 55.001 1.00 66.97 219 SER B O 1
ATOM 2182 N N . SER B 1 54 ? 48.276 -17.312 56.550 1.00 61.71 220 SER B N 1
ATOM 2183 C CA . SER B 1 54 ? 47.213 -16.871 55.643 1.00 61.10 220 SER B CA 1
ATOM 2184 C C . SER B 1 54 ? 47.735 -15.943 54.547 1.00 61.35 220 SER B C 1
ATOM 2185 O O . SER B 1 54 ? 47.300 -16.064 53.406 1.00 61.69 220 SER B O 1
ATOM 2188 N N . ILE B 1 55 ? 48.678 -15.045 54.881 1.00 54.26 221 ILE B N 1
ATOM 2189 C CA . ILE B 1 55 ? 49.283 -14.121 53.915 1.00 52.47 221 ILE B CA 1
ATOM 2190 C C . ILE B 1 55 ? 50.100 -14.915 52.880 1.00 59.70 221 ILE B C 1
ATOM 2191 O O . ILE B 1 55 ? 49.917 -14.698 51.678 1.00 59.98 221 ILE B O 1
ATOM 2196 N N . LEU B 1 56 ? 50.959 -15.854 53.347 1.00 58.75 222 LEU B N 1
ATOM 2197 C CA . LEU B 1 56 ? 51.782 -16.707 52.478 1.00 61.63 222 LEU B CA 1
ATOM 2198 C C . LEU B 1 56 ? 50.929 -17.563 51.554 1.00 69.62 222 LEU B C 1
ATOM 2199 O O . LEU B 1 56 ? 51.243 -17.673 50.369 1.00 71.47 222 LEU B O 1
ATOM 2204 N N . LYS B 1 57 ? 49.843 -18.149 52.094 1.00 67.39 223 LYS B N 1
ATOM 2205 C CA . LYS B 1 57 ? 48.930 -19.033 51.364 1.00 69.82 223 LYS B CA 1
ATOM 2206 C C . LYS B 1 57 ? 48.058 -18.312 50.338 1.00 72.64 223 LYS B C 1
ATOM 2207 O O . LYS B 1 57 ? 47.637 -18.937 49.366 1.00 74.41 223 LYS B O 1
ATOM 2213 N N . GLU B 1 58 ? 47.785 -17.010 50.547 1.00 65.56 224 GLU B N 1
ATOM 2214 C CA . GLU B 1 58 ? 46.961 -16.223 49.630 1.00 64.38 224 GLU B CA 1
ATOM 2215 C C . GLU B 1 58 ? 47.773 -15.869 48.377 1.00 69.95 224 GLU B C 1
ATOM 2216 O O . GLU B 1 58 ? 48.843 -15.267 48.490 1.00 68.67 224 GLU B O 1
ATOM 2222 N N . ALA B 1 59 ? 47.275 -16.276 47.193 1.00 68.40 225 ALA B N 1
ATOM 2223 C CA . ALA B 1 59 ? 47.950 -16.068 45.906 1.00 69.07 225 ALA B CA 1
ATOM 2224 C C . ALA B 1 59 ? 47.723 -14.687 45.278 1.00 69.98 225 ALA B C 1
ATOM 2225 O O . ALA B 1 59 ? 48.639 -14.153 44.655 1.00 69.16 225 ALA B O 1
ATOM 2227 N N . ASP B 1 60 ? 46.508 -14.125 45.419 1.00 65.16 226 ASP B N 1
ATOM 2228 C CA . ASP B 1 60 ? 46.146 -12.810 44.878 1.00 63.35 226 ASP B CA 1
ATOM 2229 C C . ASP B 1 60 ? 46.793 -11.696 45.719 1.00 63.87 226 ASP B C 1
ATOM 2230 O O . ASP B 1 60 ? 46.524 -11.611 46.923 1.00 62.58 226 ASP B O 1
ATOM 2235 N N . LYS B 1 61 ? 47.630 -10.842 45.080 1.00 57.87 227 LYS B N 1
ATOM 2236 C CA . LYS B 1 61 ? 48.340 -9.743 45.743 1.00 54.61 227 LYS B CA 1
ATOM 2237 C C . LYS B 1 61 ? 47.407 -8.745 46.449 1.00 53.86 227 LYS B C 1
ATOM 2238 O O . LYS B 1 61 ? 47.727 -8.313 47.556 1.00 52.29 227 LYS B O 1
ATOM 2244 N N . GLU B 1 62 ? 46.261 -8.398 45.834 1.00 48.28 228 GLU B N 1
ATOM 2245 C CA . GLU B 1 62 ? 45.306 -7.472 46.450 1.00 46.20 228 GLU B CA 1
ATOM 2246 C C . GLU B 1 62 ? 44.729 -8.089 47.720 1.00 47.93 228 GLU B C 1
ATOM 2247 O O . GLU B 1 62 ? 44.694 -7.423 48.758 1.00 45.93 228 GLU B O 1
ATOM 2253 N N . LYS B 1 63 ? 44.371 -9.381 47.661 1.00 45.09 229 LYS B N 1
ATOM 2254 C CA . LYS B 1 63 ? 43.815 -10.096 48.810 1.00 44.73 229 LYS B CA 1
ATOM 2255 C C . LYS B 1 63 ? 44.866 -10.240 49.910 1.00 45.99 229 LYS B C 1
ATOM 2256 O O . LYS B 1 63 ? 44.524 -10.106 51.089 1.00 44.81 229 LYS B O 1
ATOM 2262 N N . LYS B 1 64 ? 46.145 -10.472 49.521 1.00 42.12 230 LYS B N 1
ATOM 2263 C CA . LYS B 1 64 ? 47.297 -10.564 50.430 1.00 41.07 230 LYS B CA 1
ATOM 2264 C C . LYS B 1 64 ? 47.353 -9.295 51.284 1.00 42.05 230 LYS B C 1
ATOM 2265 O O . LYS B 1 64 ? 47.410 -9.371 52.519 1.00 40.57 230 LYS B O 1
ATOM 2271 N N . LEU B 1 65 ? 47.309 -8.129 50.612 1.00 38.13 231 LEU B N 1
ATOM 2272 C CA . LEU B 1 65 ? 47.382 -6.812 51.242 1.00 36.83 231 LEU B CA 1
ATOM 2273 C C . LEU B 1 65 ? 46.223 -6.500 52.167 1.00 37.99 231 LEU B C 1
ATOM 2274 O O . LEU B 1 65 ? 46.424 -5.832 53.185 1.00 36.38 231 LEU B O 1
ATOM 2279 N N . GLU B 1 66 ? 45.031 -7.014 51.841 1.00 34.61 232 GLU B N 1
ATOM 2280 C CA . GLU B 1 66 ? 43.829 -6.819 52.644 1.00 34.26 232 GLU B CA 1
ATOM 2281 C C . GLU B 1 66 ? 43.925 -7.552 53.998 1.00 37.68 232 GLU B C 1
ATOM 2282 O O . GLU B 1 66 ? 43.199 -7.194 54.928 1.00 37.88 232 GLU B O 1
ATOM 2288 N N . LEU B 1 67 ? 44.844 -8.530 54.128 1.00 32.67 233 LEU B N 1
ATOM 2289 C CA . LEU B 1 67 ? 45.063 -9.242 55.394 1.00 31.73 233 LEU B CA 1
ATOM 2290 C C . LEU B 1 67 ? 45.913 -8.431 56.395 1.00 33.51 233 LEU B C 1
ATOM 2291 O O . LEU B 1 67 ? 45.998 -8.792 57.570 1.00 33.15 233 LEU B O 1
ATOM 2296 N N . PHE B 1 68 ? 46.562 -7.348 55.930 1.00 29.23 234 PHE B N 1
ATOM 2297 C CA . PHE B 1 68 ? 47.401 -6.501 56.776 1.00 26.71 234 PHE B CA 1
ATOM 2298 C C . PHE B 1 68 ? 46.587 -5.643 57.775 1.00 31.44 234 PHE B C 1
ATOM 2299 O O . PHE B 1 68 ? 45.406 -5.389 57.532 1.00 31.04 234 PHE B O 1
ATOM 2307 N N . PRO B 1 69 ? 47.181 -5.230 58.920 1.00 28.53 235 PRO B N 1
ATOM 2308 C CA . PRO B 1 69 ? 46.397 -4.507 59.942 1.00 28.54 235 PRO B CA 1
ATOM 2309 C C . PRO B 1 69 ? 46.078 -3.044 59.657 1.00 29.50 235 PRO B C 1
ATOM 2310 O O . PRO B 1 69 ? 45.312 -2.434 60.398 1.00 27.55 235 PRO B O 1
ATOM 2314 N N . TYR B 1 70 ? 46.681 -2.476 58.611 1.00 26.34 236 TYR B N 1
ATOM 2315 C CA . TYR B 1 70 ? 46.458 -1.084 58.224 1.00 25.28 236 TYR B CA 1
ATOM 2316 C C . TYR B 1 70 ? 46.534 -0.963 56.719 1.00 29.59 236 TYR B C 1
ATOM 2317 O O . TYR B 1 70 ? 47.431 -1.541 56.097 1.00 27.46 236 TYR B O 1
ATOM 2326 N N . GLN B 1 71 ? 45.626 -0.179 56.134 1.00 26.96 237 GLN B N 1
ATOM 2327 C CA . GLN B 1 71 ? 45.631 0.060 54.694 1.00 28.77 237 GLN B CA 1
ATOM 2328 C C . GLN B 1 71 ? 45.618 1.561 54.455 1.00 36.71 237 GLN B C 1
ATOM 2329 O O . GLN B 1 71 ? 44.867 2.280 55.118 1.00 37.20 237 GLN B O 1
ATOM 2335 N N . ASN B 1 72 ? 46.447 2.048 53.535 1.00 36.22 238 ASN B N 1
ATOM 2336 C CA . ASN B 1 72 ? 46.462 3.483 53.223 1.00 38.20 238 ASN B CA 1
ATOM 2337 C C . ASN B 1 72 ? 46.795 3.681 51.732 1.00 47.18 238 ASN B C 1
ATOM 2338 O O . ASN B 1 72 ? 46.727 2.711 50.975 1.00 47.20 238 ASN B O 1
ATOM 2343 N N . ASN B 1 73 ? 47.139 4.916 51.306 1.00 47.30 239 ASN B N 1
ATOM 2344 C CA . ASN B 1 73 ? 47.471 5.188 49.901 1.00 49.60 239 ASN B CA 1
ATOM 2345 C C . ASN B 1 73 ? 48.920 4.748 49.556 1.00 55.24 239 ASN B C 1
ATOM 2346 O O . ASN B 1 73 ? 49.322 4.779 48.391 1.00 56.84 239 ASN B O 1
ATOM 2351 N N . SER B 1 74 ? 49.679 4.295 50.555 1.00 51.27 240 SER B N 1
ATOM 2352 C CA . SER B 1 74 ? 51.053 3.860 50.336 1.00 51.94 240 SER B CA 1
ATOM 2353 C C . SER B 1 74 ? 51.144 2.437 49.803 1.00 56.85 240 SER B C 1
ATOM 2354 O O . SER B 1 74 ? 50.337 1.585 50.185 1.00 57.29 240 SER B O 1
ATOM 2357 N N . LYS B 1 75 ? 52.176 2.177 48.967 1.00 52.77 241 LYS B N 1
ATOM 2358 C CA . LYS B 1 75 ? 52.481 0.859 48.397 1.00 52.77 241 LYS B CA 1
ATOM 2359 C C . LYS B 1 75 ? 53.823 0.299 48.952 1.00 54.10 241 LYS B C 1
ATOM 2360 O O . LYS B 1 75 ? 54.331 -0.717 48.456 1.00 54.36 241 LYS B O 1
ATOM 2366 N N . TYR B 1 76 ? 54.379 0.959 49.995 1.00 46.41 242 TYR B N 1
ATOM 2367 C CA . TYR B 1 76 ? 55.642 0.570 50.633 1.00 44.94 242 TYR B CA 1
ATOM 2368 C C . TYR B 1 76 ? 55.625 -0.854 51.201 1.00 42.75 242 TYR B C 1
ATOM 2369 O O . TYR B 1 76 ? 56.584 -1.608 50.995 1.00 40.83 242 TYR B O 1
ATOM 2378 N N . VAL B 1 77 ? 54.555 -1.198 51.948 1.00 34.43 243 VAL B N 1
ATOM 2379 C CA . VAL B 1 77 ? 54.333 -2.535 52.491 1.00 33.02 243 VAL B CA 1
ATOM 2380 C C . VAL B 1 77 ? 54.162 -3.522 51.310 1.00 37.99 243 VAL B C 1
ATOM 2381 O O . VAL B 1 77 ? 54.735 -4.611 51.342 1.00 38.56 243 VAL B O 1
ATOM 2385 N N . ALA B 1 78 ? 53.475 -3.084 50.225 1.00 33.61 244 ALA B N 1
ATOM 2386 C CA . ALA B 1 78 ? 53.257 -3.888 49.006 1.00 34.80 244 ALA B CA 1
ATOM 2387 C C . ALA B 1 78 ? 54.560 -4.164 48.246 1.00 38.23 244 ALA B C 1
ATOM 2388 O O . ALA B 1 78 ? 54.699 -5.223 47.643 1.00 38.29 244 ALA B O 1
ATOM 2390 N N . LYS B 1 79 ? 55.499 -3.205 48.276 1.00 36.15 245 LYS B N 1
ATOM 2391 C CA . LYS B 1 79 ? 56.830 -3.303 47.667 1.00 38.14 245 LYS B CA 1
ATOM 2392 C C . LYS B 1 79 ? 57.662 -4.386 48.397 1.00 42.45 245 LYS B C 1
ATOM 2393 O O . LYS B 1 79 ? 58.414 -5.107 47.748 1.00 43.41 245 LYS B O 1
ATOM 2399 N N . LYS B 1 80 ? 57.541 -4.486 49.734 1.00 39.66 246 LYS B N 1
ATOM 2400 C CA . LYS B 1 80 ? 58.301 -5.484 50.492 1.00 40.97 246 LYS B CA 1
ATOM 2401 C C . LYS B 1 80 ? 57.686 -6.878 50.481 1.00 48.55 246 LYS B C 1
ATOM 2402 O O . LYS B 1 80 ? 58.417 -7.874 50.511 1.00 50.61 246 LYS B O 1
ATOM 2408 N N . LEU B 1 81 ? 56.350 -6.947 50.432 1.00 45.33 247 LEU B N 1
ATOM 2409 C CA . LEU B 1 81 ? 55.587 -8.190 50.407 1.00 46.80 247 LEU B CA 1
ATOM 2410 C C . LEU B 1 81 ? 56.011 -9.095 49.242 1.00 56.52 247 LEU B C 1
ATOM 2411 O O . LEU B 1 81 ? 56.131 -10.306 49.438 1.00 56.71 247 LEU B O 1
ATOM 2416 N N . ASP B 1 82 ? 56.275 -8.501 48.052 1.00 57.42 248 ASP B N 1
ATOM 2417 C CA . ASP B 1 82 ? 56.705 -9.216 46.843 1.00 61.35 248 ASP B CA 1
ATOM 2418 C C . ASP B 1 82 ? 57.973 -10.062 47.032 1.00 67.30 248 ASP B C 1
ATOM 2419 O O . ASP B 1 82 ? 58.159 -11.049 46.314 1.00 69.66 248 ASP B O 1
ATOM 2424 N N . SER B 1 83 ? 58.824 -9.697 48.002 1.00 61.77 249 SER B N 1
ATOM 2425 C CA . SER B 1 83 ? 60.049 -10.444 48.285 1.00 62.51 249 SER B CA 1
ATOM 2426 C C . SER B 1 83 ? 59.884 -11.498 49.393 1.00 65.66 249 SER B C 1
ATOM 2427 O O . SER B 1 83 ? 60.755 -12.360 49.555 1.00 66.54 249 SER B O 1
ATOM 2430 N N . LEU B 1 84 ? 58.760 -11.438 50.132 1.00 59.67 250 LEU B N 1
ATOM 2431 C CA . LEU B 1 84 ? 58.460 -12.372 51.220 1.00 58.44 250 LEU B CA 1
ATOM 2432 C C . LEU B 1 84 ? 57.377 -13.336 50.757 1.00 65.03 250 LEU B C 1
ATOM 2433 O O . LEU B 1 84 ? 56.187 -13.019 50.787 1.00 64.03 250 LEU B O 1
ATOM 2438 N N . THR B 1 85 ? 57.803 -14.485 50.242 1.00 65.48 251 THR B N 1
ATOM 2439 C CA . THR B 1 85 ? 56.889 -15.487 49.679 1.00 68.65 251 THR B CA 1
ATOM 2440 C C . THR B 1 85 ? 57.065 -16.899 50.247 1.00 76.13 251 THR B C 1
ATOM 2441 O O . THR B 1 85 ? 56.158 -17.723 50.112 1.00 77.58 251 THR B O 1
ATOM 2445 N N . GLN B 1 86 ? 58.232 -17.187 50.843 1.00 73.95 252 GLN B N 1
ATOM 2446 C CA . GLN B 1 86 ? 58.552 -18.520 51.355 1.00 76.48 252 GLN B CA 1
ATOM 2447 C C . GLN B 1 86 ? 58.395 -18.669 52.876 1.00 80.78 252 GLN B C 1
ATOM 2448 O O . GLN B 1 86 ? 58.632 -17.700 53.603 1.00 78.23 252 GLN B O 1
ATOM 2454 N N . PRO B 1 87 ? 58.069 -19.894 53.378 1.00 79.91 253 PRO B N 1
ATOM 2455 C CA . PRO B 1 87 ? 57.924 -20.088 54.835 1.00 78.83 253 PRO B CA 1
ATOM 2456 C C . PRO B 1 87 ? 59.159 -19.750 55.671 1.00 80.19 253 PRO B C 1
ATOM 2457 O O . PRO B 1 87 ? 58.997 -19.373 56.831 1.00 78.65 253 PRO B O 1
ATOM 2461 N N . SER B 1 88 ? 60.377 -19.828 55.083 1.00 75.60 254 SER B N 1
ATOM 2462 C CA . SER B 1 88 ? 61.624 -19.485 55.780 1.00 73.67 254 SER B CA 1
ATOM 2463 C C . SER B 1 88 ? 61.718 -17.992 56.129 1.00 73.50 254 SER B C 1
ATOM 2464 O O . SER B 1 88 ? 62.519 -17.613 56.988 1.00 70.81 254 SER B O 1
ATOM 2467 N N . GLN B 1 89 ? 60.913 -17.149 55.453 1.00 68.95 255 GLN B N 1
ATOM 2468 C CA . GLN B 1 89 ? 60.894 -15.696 55.643 1.00 65.53 255 GLN B CA 1
ATOM 2469 C C . GLN B 1 89 ? 59.780 -15.244 56.604 1.00 68.24 255 GLN B C 1
ATOM 2470 O O . GLN B 1 89 ? 59.544 -14.041 56.718 1.00 64.50 255 GLN B O 1
ATOM 2484 N N . THR B 1 91 ? 59.473 -14.851 59.862 1.00 53.51 257 THR B N 1
ATOM 2485 C CA . THR B 1 91 ? 59.903 -13.841 60.837 1.00 49.11 257 THR B CA 1
ATOM 2486 C C . THR B 1 91 ? 59.856 -12.437 60.216 1.00 46.87 257 THR B C 1
ATOM 2487 O O . THR B 1 91 ? 59.314 -11.512 60.833 1.00 43.99 257 THR B O 1
ATOM 2491 N N . LYS B 1 92 ? 60.400 -12.290 58.996 1.00 41.33 258 LYS B N 1
ATOM 2492 C CA . LYS B 1 92 ? 60.394 -11.019 58.265 1.00 38.95 258 LYS B CA 1
ATOM 2493 C C . LYS B 1 92 ? 58.962 -10.593 57.932 1.00 39.06 258 LYS B C 1
ATOM 2494 O O . LYS B 1 92 ? 58.652 -9.407 58.026 1.00 34.40 258 LYS B O 1
ATOM 2500 N N . LEU B 1 93 ? 58.091 -11.563 57.577 1.00 37.44 259 LEU B N 1
ATOM 2501 C CA . LEU B 1 93 ? 56.685 -11.286 57.278 1.00 37.26 259 LEU B CA 1
ATOM 2502 C C . LEU B 1 93 ? 55.942 -10.825 58.540 1.00 39.40 259 LEU B C 1
ATOM 2503 O O . LEU B 1 93 ? 55.112 -9.917 58.465 1.00 36.85 259 LEU B O 1
ATOM 2508 N N . GLN B 1 94 ? 56.279 -11.411 59.701 1.00 36.27 260 GLN B N 1
ATOM 2509 C CA . GLN B 1 94 ? 55.696 -11.001 60.980 1.00 35.20 260 GLN B CA 1
ATOM 2510 C C . GLN B 1 94 ? 56.081 -9.552 61.275 1.00 35.91 260 GLN B C 1
ATOM 2511 O O . GLN B 1 94 ? 55.246 -8.773 61.744 1.00 33.52 260 GLN B O 1
ATOM 2525 N N . LEU B 1 96 ? 56.943 -7.295 58.950 1.00 26.70 262 LEU B N 1
ATOM 2526 C CA . LEU B 1 96 ? 56.260 -6.442 57.976 1.00 26.31 262 LEU B CA 1
ATOM 2527 C C . LEU B 1 96 ? 54.818 -6.174 58.436 1.00 29.71 262 LEU B C 1
ATOM 2528 O O . LEU B 1 96 ? 54.322 -5.051 58.307 1.00 27.51 262 LEU B O 1
ATOM 2533 N N . TYR B 1 97 ? 54.159 -7.215 58.984 1.00 27.69 263 TYR B N 1
ATOM 2534 C CA . TYR B 1 97 ? 52.803 -7.100 59.521 1.00 27.63 263 TYR B CA 1
ATOM 2535 C C . TYR B 1 97 ? 52.818 -6.046 60.657 1.00 28.84 263 TYR B C 1
ATOM 2536 O O . TYR B 1 97 ? 51.959 -5.157 60.687 1.00 26.60 263 TYR B O 1
ATOM 2545 N N . TYR B 1 98 ? 53.800 -6.141 61.567 1.00 22.93 264 TYR B N 1
ATOM 2546 C CA . TYR B 1 98 ? 53.925 -5.211 62.690 1.00 22.32 264 TYR B CA 1
ATOM 2547 C C . TYR B 1 98 ? 54.251 -3.804 62.242 1.00 24.84 264 TYR B C 1
ATOM 2548 O O . TYR B 1 98 ? 53.725 -2.858 62.830 1.00 23.03 264 TYR B O 1
ATOM 2557 N N A LEU B 1 99 ? 55.104 -3.659 61.194 0.50 22.29 265 LEU B N 1
ATOM 2558 N N B LEU B 1 99 ? 55.104 -3.659 61.200 0.50 22.04 265 LEU B N 1
ATOM 2559 C CA A LEU B 1 99 ? 55.458 -2.362 60.612 0.50 21.49 265 LEU B CA 1
ATOM 2560 C CA B LEU B 1 99 ? 55.456 -2.363 60.623 0.50 21.11 265 LEU B CA 1
ATOM 2561 C C A LEU B 1 99 ? 54.179 -1.676 60.136 0.50 24.67 265 LEU B C 1
ATOM 2562 C C B LEU B 1 99 ? 54.187 -1.674 60.119 0.50 24.45 265 LEU B C 1
ATOM 2563 O O A LEU B 1 99 ? 53.976 -0.500 60.441 0.50 23.87 265 LEU B O 1
ATOM 2564 O O B LEU B 1 99 ? 53.996 -0.490 60.397 0.50 23.59 265 LEU B O 1
ATOM 2573 N N . SER B 1 100 ? 53.295 -2.436 59.437 1.00 21.31 266 SER B N 1
ATOM 2574 C CA . SER B 1 100 ? 52.008 -1.930 58.917 1.00 20.75 266 SER B CA 1
ATOM 2575 C C . SER B 1 100 ? 51.183 -1.346 60.081 1.00 23.29 266 SER B C 1
ATOM 2576 O O . SER B 1 100 ? 50.698 -0.218 59.996 1.00 21.78 266 SER B O 1
ATOM 2579 N N . LEU B 1 101 ? 51.106 -2.093 61.192 1.00 21.69 267 LEU B N 1
ATOM 2580 C CA . LEU B 1 101 ? 50.384 -1.672 62.390 1.00 21.41 267 LEU B CA 1
ATOM 2581 C C . LEU B 1 101 ? 50.982 -0.394 63.006 1.00 24.60 267 LEU B C 1
ATOM 2582 O O . LEU B 1 101 ? 50.227 0.543 63.294 1.00 23.80 267 LEU B O 1
ATOM 2587 N N . LEU B 1 102 ? 52.318 -0.338 63.153 1.00 21.83 268 LEU B N 1
ATOM 2588 C CA . LEU B 1 102 ? 53.017 0.840 63.696 1.00 21.66 268 LEU B CA 1
ATOM 2589 C C . LEU B 1 102 ? 52.784 2.070 62.829 1.00 25.12 268 LEU B C 1
ATOM 2590 O O . LEU B 1 102 ? 52.569 3.153 63.375 1.00 24.27 268 LEU B O 1
ATOM 2595 N N . LEU B 1 103 ? 52.796 1.892 61.495 1.00 23.58 269 LEU B N 1
ATOM 2596 C CA . LEU B 1 103 ? 52.506 2.953 60.535 1.00 24.41 269 LEU B CA 1
ATOM 2597 C C . LEU B 1 103 ? 51.066 3.453 60.729 1.00 26.28 269 LEU B C 1
ATOM 2598 O O . LEU B 1 103 ? 50.852 4.666 60.716 1.00 26.13 269 LEU B O 1
ATOM 2603 N N . GLY B 1 104 ? 50.124 2.535 60.951 1.00 21.79 270 GLY B N 1
ATOM 2604 C CA . GLY B 1 104 ? 48.714 2.847 61.215 1.00 22.15 270 GLY B CA 1
ATOM 2605 C C . GLY B 1 104 ? 48.552 3.697 62.457 1.00 25.62 270 GLY B C 1
ATOM 2606 O O . GLY B 1 104 ? 47.927 4.772 62.402 1.00 26.81 270 GLY B O 1
ATOM 2607 N N . VAL B 1 105 ? 49.271 3.303 63.528 1.00 20.74 271 VAL B N 1
ATOM 2608 C CA . VAL B 1 105 ? 49.275 4.045 64.778 1.00 20.45 271 VAL B CA 1
ATOM 2609 C C . VAL B 1 105 ? 49.905 5.421 64.553 1.00 22.48 271 VAL B C 1
ATOM 2610 O O . VAL B 1 105 ? 49.328 6.419 64.969 1.00 23.53 271 VAL B O 1
ATOM 2614 N N . TYR B 1 106 ? 51.072 5.468 63.904 1.00 20.20 272 TYR B N 1
ATOM 2615 C CA . TYR B 1 106 ? 51.787 6.724 63.634 1.00 20.37 272 TYR B CA 1
ATOM 2616 C C . TYR B 1 106 ? 50.941 7.715 62.814 1.00 22.72 272 TYR B C 1
ATOM 2617 O O . TYR B 1 106 ? 50.816 8.861 63.219 1.00 23.07 272 TYR B O 1
ATOM 2626 N N . GLU B 1 107 ? 50.366 7.291 61.682 1.00 19.49 273 GLU B N 1
ATOM 2627 C CA . GLU B 1 107 ? 49.534 8.182 60.861 1.00 20.68 273 GLU B CA 1
ATOM 2628 C C . GLU B 1 107 ? 48.263 8.624 61.589 1.00 23.69 273 GLU B C 1
ATOM 2629 O O . GLU B 1 107 ? 47.751 9.700 61.310 1.00 22.75 273 GLU B O 1
ATOM 2635 N N . ASN B 1 108 ? 47.787 7.802 62.534 1.00 21.31 274 ASN B N 1
ATOM 2636 C CA . ASN B 1 108 ? 46.587 8.113 63.321 1.00 22.01 274 ASN B CA 1
ATOM 2637 C C . ASN B 1 108 ? 46.975 8.490 64.771 1.00 26.41 274 ASN B C 1
ATOM 2638 O O . ASN B 1 108 ? 46.178 8.299 65.701 1.00 24.47 274 ASN B O 1
ATOM 2643 N N . ARG B 1 109 ? 48.175 9.097 64.940 1.00 23.62 275 ARG B N 1
ATOM 2644 C CA . ARG B 1 109 ? 48.696 9.484 66.255 1.00 24.80 275 ARG B CA 1
ATOM 2645 C C . ARG B 1 109 ? 47.844 10.512 67.024 1.00 30.48 275 ARG B C 1
ATOM 2646 O O . ARG B 1 109 ? 48.014 10.636 68.232 1.00 30.87 275 ARG B O 1
ATOM 2654 N N . ARG B 1 110 ? 46.910 11.200 66.347 1.00 27.46 276 ARG B N 1
ATOM 2655 C CA . ARG B 1 110 ? 46.051 12.179 67.015 1.00 29.16 276 ARG B CA 1
ATOM 2656 C C . ARG B 1 110 ? 44.820 11.548 67.647 1.00 33.28 276 ARG B C 1
ATOM 2657 O O . ARG B 1 110 ? 44.165 12.184 68.478 1.00 35.11 276 ARG B O 1
ATOM 2665 N N . VAL B 1 111 ? 44.529 10.276 67.304 1.00 29.02 277 VAL B N 1
ATOM 2666 C CA . VAL B 1 111 ? 43.438 9.516 67.935 1.00 29.45 277 VAL B CA 1
ATOM 2667 C C . VAL B 1 111 ? 43.871 9.335 69.424 1.00 34.16 277 VAL B C 1
ATOM 2668 O O . VAL B 1 111 ? 45.057 9.072 69.683 1.00 31.21 277 VAL B O 1
ATOM 2672 N N . ASN B 1 112 ? 42.929 9.552 70.377 1.00 33.50 278 ASN B N 1
ATOM 2673 C CA A ASN B 1 112 ? 43.228 9.522 71.814 0.50 34.77 278 ASN B CA 1
ATOM 2674 C CA B ASN B 1 112 ? 43.249 9.504 71.804 0.50 34.71 278 ASN B CA 1
ATOM 2675 C C . ASN B 1 112 ? 42.611 8.373 72.630 1.00 39.58 278 ASN B C 1
ATOM 2676 O O . ASN B 1 112 ? 42.685 8.400 73.859 1.00 40.56 278 ASN B O 1
ATOM 2685 N N . ASN B 1 113 ? 42.005 7.361 71.968 1.00 35.15 279 ASN B N 1
ATOM 2686 C CA . ASN B 1 113 ? 41.457 6.203 72.691 1.00 35.59 279 ASN B CA 1
ATOM 2687 C C . ASN B 1 113 ? 41.461 4.940 71.861 1.00 36.46 279 ASN B C 1
ATOM 2688 O O . ASN B 1 113 ? 41.387 4.992 70.635 1.00 32.49 279 ASN B O 1
ATOM 2693 N N . LYS B 1 114 ? 41.577 3.809 72.541 1.00 33.52 280 LYS B N 1
ATOM 2694 C CA . LYS B 1 114 ? 41.654 2.489 71.939 1.00 32.40 280 LYS B CA 1
ATOM 2695 C C . LYS B 1 114 ? 40.511 2.182 70.975 1.00 35.96 280 LYS B C 1
ATOM 2696 O O . LYS B 1 114 ? 40.780 1.744 69.851 1.00 32.18 280 LYS B O 1
ATOM 2702 N N . THR B 1 115 ? 39.255 2.371 71.414 1.00 34.11 281 THR B N 1
ATOM 2703 C CA . THR B 1 115 ? 38.104 2.075 70.554 1.00 35.63 281 THR B CA 1
ATOM 2704 C C . THR B 1 115 ? 38.138 2.872 69.261 1.00 38.74 281 THR B C 1
ATOM 2705 O O . THR B 1 115 ? 37.962 2.284 68.186 1.00 38.53 281 THR B O 1
ATOM 2709 N N . LYS B 1 116 ? 38.467 4.180 69.352 1.00 33.93 282 LYS B N 1
ATOM 2710 C CA . LYS B 1 116 ? 38.572 5.030 68.154 1.00 32.08 282 LYS B CA 1
ATOM 2711 C C . LYS B 1 116 ? 39.774 4.650 67.287 1.00 32.39 282 LYS B C 1
ATOM 2712 O O . LYS B 1 116 ? 39.706 4.764 66.062 1.00 32.09 282 LYS B O 1
ATOM 2718 N N . LEU B 1 117 ? 40.863 4.169 67.911 1.00 27.93 283 LEU B N 1
ATOM 2719 C CA . LEU B 1 117 ? 42.040 3.719 67.166 1.00 25.81 283 LEU B CA 1
ATOM 2720 C C . LEU B 1 117 ? 41.709 2.487 66.335 1.00 29.88 283 LEU B C 1
ATOM 2721 O O . LEU B 1 117 ? 42.032 2.452 65.141 1.00 27.04 283 LEU B O 1
ATOM 2726 N N . LEU B 1 118 ? 41.009 1.503 66.946 1.00 28.53 284 LEU B N 1
ATOM 2727 C CA . LEU B 1 118 ? 40.593 0.277 66.258 1.00 28.77 284 LEU B CA 1
ATOM 2728 C C . LEU B 1 118 ? 39.705 0.566 65.038 1.00 32.43 284 LEU B C 1
ATOM 2729 O O . LEU B 1 118 ? 39.809 -0.140 64.036 1.00 32.37 284 LEU B O 1
ATOM 2734 N N . GLU B 1 119 ? 38.895 1.643 65.093 1.00 29.15 285 GLU B N 1
ATOM 2735 C CA . GLU B 1 119 ? 38.065 2.058 63.957 1.00 30.81 285 GLU B CA 1
ATOM 2736 C C . GLU B 1 119 ? 38.923 2.465 62.740 1.00 32.98 285 GLU B C 1
ATOM 2737 O O . GLU B 1 119 ? 38.424 2.415 61.620 1.00 32.06 285 GLU B O 1
ATOM 2743 N N . ARG B 1 120 ? 40.203 2.854 62.951 1.00 27.18 286 ARG B N 1
ATOM 2744 C CA . ARG B 1 120 ? 41.106 3.259 61.854 1.00 25.96 286 ARG B CA 1
ATOM 2745 C C . ARG B 1 120 ? 41.928 2.100 61.324 1.00 28.39 286 ARG B C 1
ATOM 2746 O O . ARG B 1 120 ? 42.572 2.225 60.280 1.00 25.99 286 ARG B O 1
ATOM 2754 N N . LEU B 1 121 ? 41.941 0.979 62.060 1.00 24.95 287 LEU B N 1
ATOM 2755 C CA . LEU B 1 121 ? 42.757 -0.181 61.713 1.00 23.79 287 LEU B CA 1
ATOM 2756 C C . LEU B 1 121 ? 41.918 -1.313 61.141 1.00 27.78 287 LEU B C 1
ATOM 2757 O O . LEU B 1 121 ? 40.707 -1.243 61.187 1.00 27.52 287 LEU B O 1
ATOM 2762 N N . ASN B 1 122 ? 42.569 -2.332 60.579 1.00 26.12 288 ASN B N 1
ATOM 2763 C CA . ASN B 1 122 ? 41.928 -3.446 59.917 1.00 27.91 288 ASN B CA 1
ATOM 2764 C C . ASN B 1 122 ? 41.960 -4.732 60.758 1.00 34.69 288 ASN B C 1
ATOM 2765 O O . ASN B 1 122 ? 42.586 -5.723 60.380 1.00 36.04 288 ASN B O 1
ATOM 2770 N N . SER B 1 123 ? 41.257 -4.703 61.901 1.00 32.04 289 SER B N 1
ATOM 2771 C CA . SER B 1 123 ? 41.118 -5.816 62.833 1.00 32.90 289 SER B CA 1
ATOM 2772 C C . SER B 1 123 ? 42.434 -6.493 63.265 1.00 36.42 289 SER B C 1
ATOM 2773 O O . SER B 1 123 ? 42.539 -7.718 63.154 1.00 38.83 289 SER B O 1
ATOM 2776 N N . PRO B 1 124 ? 43.461 -5.763 63.762 1.00 32.05 290 PRO B N 1
ATOM 2777 C CA . PRO B 1 124 ? 44.664 -6.472 64.244 1.00 32.31 290 PRO B CA 1
ATOM 2778 C C . PRO B 1 124 ? 44.322 -7.207 65.546 1.00 38.53 290 PRO B C 1
ATOM 2779 O O . PRO B 1 124 ? 43.364 -6.798 66.223 1.00 37.49 290 PRO B O 1
ATOM 2783 N N . PRO B 1 125 ? 45.046 -8.284 65.933 1.00 36.80 291 PRO B N 1
ATOM 2784 C CA . PRO B 1 125 ? 44.783 -8.886 67.252 1.00 38.30 291 PRO B CA 1
ATOM 2785 C C . PRO B 1 125 ? 44.915 -7.783 68.310 1.00 41.64 291 PRO B C 1
ATOM 2786 O O . PRO B 1 125 ? 45.899 -7.018 68.299 1.00 40.02 291 PRO B O 1
ATOM 2790 N N . GLU B 1 126 ? 43.879 -7.627 69.141 1.00 38.28 292 GLU B N 1
ATOM 2791 C CA . GLU B 1 126 ? 43.814 -6.609 70.192 1.00 38.37 292 GLU B CA 1
ATOM 2792 C C . GLU B 1 126 ? 45.056 -6.529 71.105 1.00 42.21 292 GLU B C 1
ATOM 2793 O O . GLU B 1 126 ? 45.447 -5.423 71.483 1.00 40.42 292 GLU B O 1
ATOM 2799 N N . ILE B 1 127 ? 45.692 -7.679 71.424 1.00 39.05 293 ILE B N 1
ATOM 2800 C CA . ILE B 1 127 ? 46.889 -7.739 72.275 1.00 38.30 293 ILE B CA 1
ATOM 2801 C C . ILE B 1 127 ? 48.031 -6.865 71.713 1.00 38.83 293 ILE B C 1
ATOM 2802 O O . ILE B 1 127 ? 48.787 -6.255 72.486 1.00 36.80 293 ILE B O 1
ATOM 2807 N N . LEU B 1 128 ? 48.130 -6.790 70.368 1.00 33.62 294 LEU B N 1
ATOM 2808 C CA . LEU B 1 128 ? 49.154 -5.986 69.705 1.00 31.24 294 LEU B CA 1
ATOM 2809 C C . LEU B 1 128 ? 48.905 -4.503 69.936 1.00 33.45 294 LEU B C 1
ATOM 2810 O O . LEU B 1 128 ? 49.852 -3.772 70.255 1.00 32.15 294 LEU B O 1
ATOM 2815 N N . VAL B 1 129 ? 47.633 -4.074 69.811 1.00 30.42 295 VAL B N 1
ATOM 2816 C CA . VAL B 1 129 ? 47.240 -2.677 70.045 1.00 29.83 295 VAL B CA 1
ATOM 2817 C C . VAL B 1 129 ? 47.484 -2.321 71.524 1.00 33.65 295 VAL B C 1
ATOM 2818 O O . VAL B 1 129 ? 48.074 -1.274 71.796 1.00 31.25 295 VAL B O 1
ATOM 2822 N N . ASP B 1 130 ? 47.088 -3.216 72.462 1.00 33.56 296 ASP B N 1
ATOM 2823 C CA . ASP B 1 130 ? 47.301 -3.004 73.898 1.00 34.19 296 ASP B CA 1
ATOM 2824 C C . ASP B 1 130 ? 48.788 -2.804 74.221 1.00 36.95 296 ASP B C 1
ATOM 2825 O O . ASP B 1 130 ? 49.131 -1.904 74.994 1.00 36.78 296 ASP B O 1
ATOM 2830 N N . GLY B 1 131 ? 49.649 -3.601 73.585 1.00 32.23 297 GLY B N 1
ATOM 2831 C CA . GLY B 1 131 ? 51.097 -3.505 73.764 1.00 31.38 297 GLY B CA 1
ATOM 2832 C C . GLY B 1 131 ? 51.641 -2.157 73.308 1.00 33.42 297 GLY B C 1
ATOM 2833 O O . GLY B 1 131 ? 52.461 -1.539 73.998 1.00 32.94 297 GLY B O 1
ATOM 2834 N N . ILE B 1 132 ? 51.153 -1.672 72.154 1.00 27.99 298 ILE B N 1
ATOM 2835 C CA . ILE B 1 132 ? 51.559 -0.371 71.601 1.00 25.99 298 ILE B CA 1
ATOM 2836 C C . ILE B 1 132 ? 51.114 0.796 72.512 1.00 30.13 298 ILE B C 1
ATOM 2837 O O . ILE B 1 132 ? 51.905 1.703 72.785 1.00 29.46 298 ILE B O 1
ATOM 2842 N N . LEU B 1 133 ? 49.860 0.764 72.977 1.00 28.34 299 LEU B N 1
ATOM 2843 C CA . LEU B 1 133 ? 49.347 1.808 73.866 1.00 29.26 299 LEU B CA 1
ATOM 2844 C C . LEU B 1 133 ? 50.101 1.826 75.213 1.00 35.40 299 LEU B C 1
ATOM 2845 O O . LEU B 1 133 ? 50.390 2.907 75.734 1.00 34.35 299 LEU B O 1
ATOM 2850 N N . SER B 1 134 ? 50.466 0.645 75.738 1.00 32.65 300 SER B N 1
ATOM 2851 C CA . SER B 1 134 ? 51.187 0.614 77.001 1.00 34.66 300 SER B CA 1
ATOM 2852 C C . SER B 1 134 ? 52.654 1.056 76.860 1.00 38.58 300 SER B C 1
ATOM 2853 O O . SER B 1 134 ? 53.190 1.609 77.814 1.00 38.69 300 SER B O 1
ATOM 2856 N N . ARG B 1 135 ? 53.287 0.865 75.680 1.00 33.42 301 ARG B N 1
ATOM 2857 C CA . ARG B 1 135 ? 54.710 1.216 75.517 1.00 32.08 301 ARG B CA 1
ATOM 2858 C C . ARG B 1 135 ? 55.046 2.453 74.674 1.00 34.63 301 ARG B C 1
ATOM 2859 O O . ARG B 1 135 ? 56.178 2.944 74.735 1.00 34.10 301 ARG B O 1
ATOM 2867 N N . PHE B 1 136 ? 54.077 2.976 73.902 1.00 30.95 302 PHE B N 1
ATOM 2868 C CA . PHE B 1 136 ? 54.354 4.109 73.021 1.00 30.07 302 PHE B CA 1
ATOM 2869 C C . PHE B 1 136 ? 53.469 5.312 73.242 1.00 34.09 302 PHE B C 1
ATOM 2870 O O . PHE B 1 136 ? 53.404 6.192 72.371 1.00 32.35 302 PHE B O 1
ATOM 2878 N N . THR B 1 137 ? 52.745 5.344 74.369 1.00 31.64 303 THR B N 1
ATOM 2879 C CA . THR B 1 137 ? 51.828 6.447 74.647 1.00 32.08 303 THR B CA 1
ATOM 2880 C C . THR B 1 137 ? 51.902 6.909 76.115 1.00 39.27 303 THR B C 1
ATOM 2881 O O . THR B 1 137 ? 52.479 6.225 76.945 1.00 39.37 303 THR B O 1
ATOM 2885 N N . VAL B 1 138 ? 51.290 8.063 76.418 1.00 38.78 304 VAL B N 1
ATOM 2886 C CA . VAL B 1 138 ? 51.209 8.636 77.773 1.00 41.84 304 VAL B CA 1
ATOM 2887 C C . VAL B 1 138 ? 49.725 8.664 78.172 1.00 47.34 304 VAL B C 1
ATOM 2888 O O . VAL B 1 138 ? 48.913 9.059 77.366 1.00 46.94 304 VAL B O 1
ATOM 2892 N N . ILE B 1 139 ? 49.372 8.417 79.438 1.00 46.91 305 ILE B N 1
ATOM 2893 C CA . ILE B 1 139 ? 47.978 8.595 79.864 1.00 48.77 305 ILE B CA 1
ATOM 2894 C C . ILE B 1 139 ? 47.771 10.110 80.116 1.00 56.60 305 ILE B C 1
ATOM 2895 O O . ILE B 1 139 ? 48.645 10.751 80.706 1.00 57.33 305 ILE B O 1
ATOM 2900 N N . LYS B 1 140 ? 46.649 10.682 79.644 1.00 56.10 306 LYS B N 1
ATOM 2901 C CA . LYS B 1 140 ? 46.385 12.111 79.854 1.00 58.60 306 LYS B CA 1
ATOM 2902 C C . LYS B 1 140 ? 45.323 12.413 80.946 1.00 64.95 306 LYS B C 1
ATOM 2903 O O . LYS B 1 140 ? 44.333 11.681 81.032 1.00 64.60 306 LYS B O 1
ATOM 2909 N N . PRO B 1 141 ? 45.522 13.456 81.802 1.00 64.45 307 PRO B N 1
ATOM 2910 C CA . PRO B 1 141 ? 44.543 13.732 82.877 1.00 70.60 307 PRO B CA 1
ATOM 2911 C C . PRO B 1 141 ? 43.134 14.057 82.395 1.00 110.52 307 PRO B C 1
ATOM 2912 O O . PRO B 1 141 ? 42.240 13.233 82.558 1.00 78.70 307 PRO B O 1
ATOM 2916 N N . SER B 1 147 ? 37.223 5.135 83.760 1.00 102.43 313 SER B N 1
ATOM 2917 C CA . SER B 1 147 ? 35.881 4.779 84.221 1.00 104.67 313 SER B CA 1
ATOM 2918 C C . SER B 1 147 ? 34.986 4.281 83.081 1.00 106.57 313 SER B C 1
ATOM 2919 O O . SER B 1 147 ? 34.328 3.249 83.233 1.00 107.46 313 SER B O 1
ATOM 2922 N N . LYS B 1 148 ? 34.961 5.018 81.951 1.00 100.14 314 LYS B N 1
ATOM 2923 C CA . LYS B 1 148 ? 34.163 4.685 80.766 1.00 98.33 314 LYS B CA 1
ATOM 2924 C C . LYS B 1 148 ? 35.069 4.115 79.669 1.00 97.28 314 LYS B C 1
ATOM 2925 O O . LYS B 1 148 ? 34.802 3.025 79.155 1.00 96.90 314 LYS B O 1
ATOM 2931 N N . ASP B 1 149 ? 36.148 4.855 79.329 1.00 89.51 315 ASP B N 1
ATOM 2932 C CA . ASP B 1 149 ? 37.166 4.500 78.335 1.00 85.15 315 ASP B CA 1
ATOM 2933 C C . ASP B 1 149 ? 38.517 5.102 78.731 1.00 83.11 315 ASP B C 1
ATOM 2934 O O . ASP B 1 149 ? 38.557 6.170 79.349 1.00 83.45 315 ASP B O 1
ATOM 2939 N N . ARG B 1 150 ? 39.617 4.417 78.381 1.00 74.50 316 ARG B N 1
ATOM 2940 C CA . ARG B 1 150 ? 40.972 4.875 78.713 1.00 71.61 316 ARG B CA 1
ATOM 2941 C C . ARG B 1 150 ? 41.580 5.742 77.603 1.00 66.50 316 ARG B C 1
ATOM 2942 O O . ARG B 1 150 ? 41.779 5.273 76.472 1.00 64.62 316 ARG B O 1
ATOM 2950 N N . SER B 1 151 ? 41.851 7.018 77.930 1.00 56.96 317 SER B N 1
ATOM 2951 C CA . SER B 1 151 ? 42.431 7.977 76.999 1.00 52.28 317 SER B CA 1
ATOM 2952 C C . SER B 1 151 ? 43.956 8.021 77.073 1.00 51.10 317 SER B C 1
ATOM 2953 O O . SER B 1 151 ? 44.550 7.894 78.154 1.00 50.61 317 SER B O 1
ATOM 2956 N N . TYR B 1 152 ? 44.586 8.244 75.921 1.00 43.00 318 TYR B N 1
ATOM 2957 C CA . TYR B 1 152 ? 46.039 8.317 75.842 1.00 40.00 318 TYR B CA 1
ATOM 2958 C C . TYR B 1 152 ? 46.497 9.475 74.971 1.00 43.67 318 TYR B C 1
ATOM 2959 O O . TYR B 1 152 ? 45.686 10.099 74.294 1.00 43.30 318 TYR B O 1
ATOM 2968 N N . PHE B 1 153 ? 47.806 9.734 74.956 1.00 40.37 319 PHE B N 1
ATOM 2969 C CA . PHE B 1 153 ? 48.392 10.793 74.147 1.00 39.93 319 PHE B CA 1
ATOM 2970 C C . PHE B 1 153 ? 49.758 10.357 73.626 1.00 39.56 319 PHE B C 1
ATOM 2971 O O . PHE B 1 153 ? 50.538 9.760 74.372 1.00 37.93 319 PHE B O 1
ATOM 2979 N N . ILE B 1 154 ? 50.046 10.662 72.348 1.00 33.12 320 ILE B N 1
ATOM 2980 C CA . ILE B 1 154 ? 51.348 10.357 71.757 1.00 31.78 320 ILE B CA 1
ATOM 2981 C C . ILE B 1 154 ? 52.113 11.676 71.708 1.00 36.19 320 ILE B C 1
ATOM 2982 O O . ILE B 1 154 ? 51.800 12.539 70.892 1.00 36.82 320 ILE B O 1
ATOM 2987 N N . ASP B 1 155 ? 53.079 11.849 72.627 1.00 34.83 321 ASP B N 1
ATOM 2988 C CA . ASP B 1 155 ? 53.887 13.067 72.735 1.00 35.88 321 ASP B CA 1
ATOM 2989 C C . ASP B 1 155 ? 55.096 13.036 71.774 1.00 39.42 321 ASP B C 1
ATOM 2990 O O . ASP B 1 155 ? 55.324 11.975 71.194 1.00 39.17 321 ASP B O 1
ATOM 2995 N N . PRO B 1 156 ? 55.878 14.134 71.569 1.00 37.60 322 PRO B N 1
ATOM 2996 C CA . PRO B 1 156 ? 57.003 14.061 70.612 1.00 36.29 322 PRO B CA 1
ATOM 2997 C C . PRO B 1 156 ? 58.027 12.962 70.875 1.00 38.19 322 PRO B C 1
ATOM 2998 O O . PRO B 1 156 ? 58.508 12.379 69.912 1.00 37.07 322 PRO B O 1
ATOM 3002 N N . GLN B 1 157 ? 58.333 12.641 72.155 1.00 35.06 323 GLN B N 1
ATOM 3003 C CA . GLN B 1 157 ? 59.268 11.560 72.479 1.00 33.47 323 GLN B CA 1
ATOM 3004 C C . GLN B 1 157 ? 58.690 10.220 72.024 1.00 33.81 323 GLN B C 1
ATOM 3005 O O . GLN B 1 157 ? 59.437 9.418 71.462 1.00 31.96 323 GLN B O 1
ATOM 3011 N N . ASN B 1 158 ? 57.361 10.001 72.223 1.00 29.25 324 ASN B N 1
ATOM 3012 C CA . ASN B 1 158 ? 56.670 8.782 71.783 1.00 27.69 324 ASN B CA 1
ATOM 3013 C C . ASN B 1 158 ? 56.669 8.693 70.252 1.00 29.68 324 ASN B C 1
ATOM 3014 O O . ASN B 1 158 ? 56.799 7.593 69.720 1.00 27.35 324 ASN B O 1
ATOM 3019 N N . GLU B 1 159 ? 56.524 9.840 69.545 1.00 26.82 325 GLU B N 1
ATOM 3020 C CA . GLU B 1 159 ? 56.565 9.861 68.072 1.00 25.67 325 GLU B CA 1
ATOM 3021 C C . GLU B 1 159 ? 57.939 9.352 67.597 1.00 27.64 325 GLU B C 1
ATOM 3022 O O . GLU B 1 159 ? 57.994 8.512 66.703 1.00 26.12 325 GLU B O 1
ATOM 3028 N N . ASP B 1 160 ? 59.035 9.826 68.221 1.00 26.11 326 ASP B N 1
ATOM 3029 C CA . ASP B 1 160 ? 60.386 9.372 67.878 1.00 26.53 326 ASP B CA 1
ATOM 3030 C C . ASP B 1 160 ? 60.569 7.883 68.167 1.00 29.19 326 ASP B C 1
ATOM 3031 O O . ASP B 1 160 ? 61.214 7.190 67.388 1.00 27.71 326 ASP B O 1
ATOM 3036 N N . LYS B 1 161 ? 59.979 7.391 69.277 1.00 27.39 327 LYS B N 1
ATOM 3037 C CA . LYS B 1 161 ? 60.044 5.978 69.657 1.00 25.24 327 LYS B CA 1
ATOM 3038 C C . LYS B 1 161 ? 59.352 5.097 68.609 1.00 26.66 327 LYS B C 1
ATOM 3039 O O . LYS B 1 161 ? 59.957 4.116 68.171 1.00 24.59 327 LYS B O 1
ATOM 3045 N N . ILE B 1 162 ? 58.107 5.435 68.195 1.00 23.31 328 ILE B N 1
ATOM 3046 C CA . ILE B 1 162 ? 57.388 4.666 67.168 1.00 24.16 328 ILE B CA 1
ATOM 3047 C C . ILE B 1 162 ? 58.240 4.646 65.884 1.00 24.92 328 ILE B C 1
ATOM 3048 O O . ILE B 1 162 ? 58.417 3.571 65.290 1.00 21.93 328 ILE B O 1
ATOM 3053 N N . LEU B 1 163 ? 58.785 5.833 65.488 1.00 21.18 329 LEU B N 1
ATOM 3054 C CA . LEU B 1 163 ? 59.611 5.936 64.290 1.00 21.45 329 LEU B CA 1
ATOM 3055 C C . LEU B 1 163 ? 60.889 5.077 64.381 1.00 26.20 329 LEU B C 1
ATOM 3056 O O . LEU B 1 163 ? 61.222 4.400 63.410 1.00 27.41 329 LEU B O 1
ATOM 3061 N N . CYS B 1 164 ? 61.552 5.051 65.545 1.00 24.51 330 CYS B N 1
ATOM 3062 C CA . CYS B 1 164 ? 62.747 4.225 65.716 1.00 24.08 330 CYS B CA 1
ATOM 3063 C C . CYS B 1 164 ? 62.448 2.722 65.592 1.00 25.67 330 CYS B C 1
ATOM 3064 O O . CYS B 1 164 ? 63.252 2.002 65.005 1.00 25.16 330 CYS B O 1
ATOM 3067 N N . TYR B 1 165 ? 61.286 2.263 66.100 1.00 19.83 331 TYR B N 1
ATOM 3068 C CA . TYR B 1 165 ? 60.863 0.856 65.975 1.00 19.07 331 TYR B CA 1
ATOM 3069 C C . TYR B 1 165 ? 60.560 0.550 64.518 1.00 23.49 331 TYR B C 1
ATOM 3070 O O . TYR B 1 165 ? 60.969 -0.498 64.024 1.00 22.77 331 TYR B O 1
ATOM 3079 N N . ILE B 1 166 ? 59.912 1.501 63.803 1.00 20.69 332 ILE B N 1
ATOM 3080 C CA . ILE B 1 166 ? 59.628 1.359 62.374 1.00 20.63 332 ILE B CA 1
ATOM 3081 C C . ILE B 1 166 ? 60.967 1.213 61.601 1.00 24.56 332 ILE B C 1
ATOM 3082 O O . ILE B 1 166 ? 61.115 0.284 60.787 1.00 23.92 332 ILE B O 1
ATOM 3087 N N . LEU B 1 167 ? 61.929 2.131 61.870 1.00 21.07 333 LEU B N 1
ATOM 3088 C CA . LEU B 1 167 ? 63.240 2.110 61.197 1.00 22.33 333 LEU B CA 1
ATOM 3089 C C . LEU B 1 167 ? 64.033 0.860 61.499 1.00 25.59 333 LEU B C 1
ATOM 3090 O O . LEU B 1 167 ? 64.656 0.334 60.586 1.00 27.13 333 LEU B O 1
ATOM 3095 N N . ALA B 1 168 ? 63.956 0.332 62.745 1.00 22.01 334 ALA B N 1
ATOM 3096 C CA . ALA B 1 168 ? 64.643 -0.917 63.145 1.00 20.84 334 ALA B CA 1
ATOM 3097 C C . ALA B 1 168 ? 64.100 -2.090 62.315 1.00 26.00 334 ALA B C 1
ATOM 3098 O O . ALA B 1 168 ? 64.878 -2.916 61.821 1.00 24.45 334 ALA B O 1
ATOM 3100 N N . ILE B 1 169 ? 62.762 -2.119 62.103 1.00 23.37 335 ILE B N 1
ATOM 3101 C CA . ILE B 1 169 ? 62.113 -3.138 61.268 1.00 22.79 335 ILE B CA 1
ATOM 3102 C C . ILE B 1 169 ? 62.608 -3.023 59.834 1.00 26.78 335 ILE B C 1
ATOM 3103 O O . ILE B 1 169 ? 62.961 -4.042 59.227 1.00 26.26 335 ILE B O 1
ATOM 3108 N N . ILE B 1 170 ? 62.618 -1.784 59.294 1.00 24.85 336 ILE B N 1
ATOM 3109 C CA . ILE B 1 170 ? 63.044 -1.509 57.918 1.00 25.65 336 ILE B CA 1
ATOM 3110 C C . ILE B 1 170 ? 64.470 -2.016 57.658 1.00 28.84 336 ILE B C 1
ATOM 3111 O O . ILE B 1 170 ? 64.727 -2.624 56.609 1.00 29.04 336 ILE B O 1
ATOM 3129 N N . HIS B 1 172 ? 65.938 -4.541 59.085 1.00 27.64 338 HIS B N 1
ATOM 3130 C CA . HIS B 1 172 ? 65.871 -6.002 58.923 1.00 29.35 338 HIS B CA 1
ATOM 3131 C C . HIS B 1 172 ? 65.344 -6.347 57.532 1.00 35.08 338 HIS B C 1
ATOM 3132 O O . HIS B 1 172 ? 65.931 -7.187 56.852 1.00 36.90 338 HIS B O 1
ATOM 3139 N N . LEU B 1 173 ? 64.244 -5.689 57.102 1.00 30.10 339 LEU B N 1
ATOM 3140 C CA . LEU B 1 173 ? 63.619 -5.976 55.812 1.00 30.90 339 LEU B CA 1
ATOM 3141 C C . LEU B 1 173 ? 64.461 -5.608 54.597 1.00 33.67 339 LEU B C 1
ATOM 3142 O O . LEU B 1 173 ? 64.349 -6.272 53.575 1.00 32.67 339 LEU B O 1
ATOM 3147 N N . ASP B 1 174 ? 65.312 -4.561 54.716 1.00 30.97 340 ASP B N 1
ATOM 3148 C CA . ASP B 1 174 ? 66.159 -4.099 53.616 1.00 31.56 340 ASP B CA 1
ATOM 3149 C C . ASP B 1 174 ? 67.575 -4.655 53.704 1.00 35.38 340 ASP B C 1
ATOM 3150 O O . ASP B 1 174 ? 68.474 -4.165 53.020 1.00 36.41 340 ASP B O 1
ATOM 3155 N N . ASN B 1 175 ? 67.774 -5.691 54.533 1.00 31.75 341 ASN B N 1
ATOM 3156 C CA . ASN B 1 175 ? 69.070 -6.344 54.733 1.00 32.87 341 ASN B CA 1
ATOM 3157 C C . ASN B 1 175 ? 70.196 -5.369 55.121 1.00 35.23 341 ASN B C 1
ATOM 3158 O O . ASN B 1 175 ? 71.319 -5.438 54.610 1.00 35.64 341 ASN B O 1
ATOM 3163 N N . PHE B 1 176 ? 69.862 -4.435 56.021 1.00 30.95 342 PHE B N 1
ATOM 3164 C CA . PHE B 1 176 ? 70.791 -3.475 56.628 1.00 29.90 342 PHE B CA 1
ATOM 3165 C C . PHE B 1 176 ? 71.448 -2.456 55.697 1.00 36.25 342 PHE B C 1
ATOM 3166 O O . PHE B 1 176 ? 72.493 -1.900 56.031 1.00 37.68 342 PHE B O 1
ATOM 3174 N N . ILE B 1 177 ? 70.803 -2.175 54.554 1.00 33.62 343 ILE B N 1
ATOM 3175 C CA . ILE B 1 177 ? 71.217 -1.145 53.591 1.00 35.05 343 ILE B CA 1
ATOM 3176 C C . ILE B 1 177 ? 69.925 -0.401 53.229 1.00 36.96 343 ILE B C 1
ATOM 3177 O O . ILE B 1 177 ? 69.088 -0.939 52.503 1.00 38.13 343 ILE B O 1
ATOM 3182 N N . VAL B 1 178 ? 69.723 0.781 53.807 1.00 30.37 344 VAL B N 1
ATOM 3183 C CA . VAL B 1 178 ? 68.481 1.542 53.626 1.00 30.13 344 VAL B CA 1
ATOM 3184 C C . VAL B 1 178 ? 68.706 2.860 52.888 1.00 33.52 344 VAL B C 1
ATOM 3185 O O . VAL B 1 178 ? 69.532 3.656 53.330 1.00 31.25 344 VAL B O 1
ATOM 3189 N N . GLU B 1 179 ? 67.921 3.123 51.822 1.00 32.26 345 GLU B N 1
ATOM 3190 C CA . GLU B 1 179 ? 67.938 4.397 51.100 1.00 32.81 345 GLU B CA 1
ATOM 3191 C C . GLU B 1 179 ? 67.071 5.373 51.918 1.00 36.36 345 GLU B C 1
ATOM 3192 O O . GLU B 1 179 ? 65.901 5.067 52.198 1.00 36.01 345 GLU B O 1
ATOM 3198 N N . ILE B 1 180 ? 67.652 6.512 52.346 1.00 33.04 346 ILE B N 1
ATOM 3199 C CA . ILE B 1 180 ? 66.978 7.522 53.184 1.00 32.77 346 ILE B CA 1
ATOM 3200 C C . ILE B 1 180 ? 65.838 8.235 52.438 1.00 37.57 346 ILE B C 1
ATOM 3201 O O . ILE B 1 180 ? 64.733 8.326 52.968 1.00 35.85 346 ILE B O 1
ATOM 3206 N N . THR B 1 181 ? 66.140 8.810 51.267 1.00 36.18 347 THR B N 1
ATOM 3207 C CA . THR B 1 181 ? 65.183 9.602 50.468 1.00 38.25 347 THR B CA 1
ATOM 3208 C C . THR B 1 181 ? 63.805 8.949 50.251 1.00 41.67 347 THR B C 1
ATOM 3209 O O . THR B 1 181 ? 62.827 9.548 50.702 1.00 38.37 347 THR B O 1
ATOM 3213 N N . PRO B 1 182 ? 63.684 7.728 49.648 1.00 41.17 348 PRO B N 1
ATOM 3214 C CA . PRO B 1 182 ? 62.350 7.135 49.462 1.00 41.11 348 PRO B CA 1
ATOM 3215 C C . PRO B 1 182 ? 61.607 6.948 50.774 1.00 43.32 348 PRO B C 1
ATOM 3216 O O . PRO B 1 182 ? 60.395 7.174 50.820 1.00 42.43 348 PRO B O 1
ATOM 3220 N N . LEU B 1 183 ? 62.351 6.614 51.859 1.00 38.36 349 LEU B N 1
ATOM 3221 C CA . LEU B 1 183 ? 61.796 6.413 53.178 1.00 36.70 349 LEU B CA 1
ATOM 3222 C C . LEU B 1 183 ? 61.265 7.698 53.770 1.00 40.06 349 LEU B C 1
ATOM 3223 O O . LEU B 1 183 ? 60.169 7.691 54.341 1.00 39.20 349 LEU B O 1
ATOM 3228 N N . ALA B 1 184 ? 62.023 8.799 53.631 1.00 36.83 350 ALA B N 1
ATOM 3229 C CA . ALA B 1 184 ? 61.598 10.103 54.122 1.00 37.97 350 ALA B CA 1
ATOM 3230 C C . ALA B 1 184 ? 60.253 10.514 53.466 1.00 43.16 350 ALA B C 1
ATOM 3231 O O . ALA B 1 184 ? 59.371 11.005 54.172 1.00 41.79 350 ALA B O 1
ATOM 3233 N N . HIS B 1 185 ? 60.097 10.264 52.142 1.00 42.29 351 HIS B N 1
ATOM 3234 C CA A HIS B 1 185 ? 58.863 10.567 51.401 0.50 42.84 351 HIS B CA 1
ATOM 3235 C CA B HIS B 1 185 ? 58.868 10.569 51.407 0.50 43.20 351 HIS B CA 1
ATOM 3236 C C . HIS B 1 185 ? 57.699 9.751 51.959 1.00 45.03 351 HIS B C 1
ATOM 3237 O O . HIS B 1 185 ? 56.634 10.302 52.213 1.00 43.52 351 HIS B O 1
ATOM 3250 N N . GLU B 1 186 ? 57.922 8.440 52.200 1.00 41.68 352 GLU B N 1
ATOM 3251 C CA . GLU B 1 186 ? 56.931 7.514 52.751 1.00 40.90 352 GLU B CA 1
ATOM 3252 C C . GLU B 1 186 ? 56.381 7.977 54.112 1.00 44.86 352 GLU B C 1
ATOM 3253 O O . GLU B 1 186 ? 55.167 7.993 54.300 1.00 45.40 352 GLU B O 1
ATOM 3259 N N . LEU B 1 187 ? 57.269 8.357 55.044 1.00 39.88 353 LEU B N 1
ATOM 3260 C CA . LEU B 1 187 ? 56.914 8.764 56.404 1.00 37.89 353 LEU B CA 1
ATOM 3261 C C . LEU B 1 187 ? 56.500 10.232 56.547 1.00 40.75 353 LEU B C 1
ATOM 3262 O O . LEU B 1 187 ? 56.093 10.648 57.642 1.00 39.55 353 LEU B O 1
ATOM 3267 N N . ASN B 1 188 ? 56.623 11.019 55.455 1.00 37.31 354 ASN B N 1
ATOM 3268 C CA . ASN B 1 188 ? 56.336 12.456 55.411 1.00 37.27 354 ASN B CA 1
ATOM 3269 C C . ASN B 1 188 ? 57.247 13.218 56.399 1.00 38.93 354 ASN B C 1
ATOM 3270 O O . ASN B 1 188 ? 56.798 14.052 57.195 1.00 38.05 354 ASN B O 1
ATOM 3275 N N . LEU B 1 189 ? 58.543 12.874 56.360 1.00 33.65 355 LEU B N 1
ATOM 3276 C CA . LEU B 1 189 ? 59.565 13.461 57.213 1.00 33.31 355 LEU B CA 1
ATOM 3277 C C . LEU B 1 189 ? 60.640 14.061 56.360 1.00 36.68 355 LEU B C 1
ATOM 3278 O O . LEU B 1 189 ? 60.885 13.577 55.253 1.00 35.62 355 LEU B O 1
ATOM 3283 N N . LYS B 1 190 ? 61.315 15.082 56.882 1.00 34.48 356 LYS B N 1
ATOM 3284 C CA . LYS B 1 190 ? 62.450 15.667 56.184 1.00 37.01 356 LYS B CA 1
ATOM 3285 C C . LYS B 1 190 ? 63.553 14.595 56.184 1.00 40.20 356 LYS B C 1
ATOM 3286 O O . LYS B 1 190 ? 63.687 13.884 57.187 1.00 38.43 356 LYS B O 1
ATOM 3292 N N . PRO B 1 191 ? 64.319 14.431 55.076 1.00 38.13 357 PRO B N 1
ATOM 3293 C CA . PRO B 1 191 ? 65.407 13.433 55.078 1.00 36.66 357 PRO B CA 1
ATOM 3294 C C . PRO B 1 191 ? 66.353 13.582 56.279 1.00 39.37 357 PRO B C 1
ATOM 3295 O O . PRO B 1 191 ? 66.773 12.568 56.833 1.00 36.92 357 PRO B O 1
ATOM 3299 N N . SER B 1 192 ? 66.615 14.835 56.731 1.00 36.38 358 SER B N 1
ATOM 3300 C CA . SER B 1 192 ? 67.470 15.110 57.894 1.00 36.74 358 SER B CA 1
ATOM 3301 C C . SER B 1 192 ? 66.909 14.463 59.184 1.00 37.23 358 SER B C 1
ATOM 3302 O O . SER B 1 192 ? 67.694 14.043 60.043 1.00 36.08 358 SER B O 1
ATOM 3305 N N . LYS B 1 193 ? 65.560 14.368 59.302 1.00 30.88 359 LYS B N 1
ATOM 3306 C CA . LYS B 1 193 ? 64.925 13.735 60.449 1.00 29.66 359 LYS B CA 1
ATOM 3307 C C . LYS B 1 193 ? 65.134 12.211 60.399 1.00 32.20 359 LYS B C 1
ATOM 3308 O O . LYS B 1 193 ? 65.454 11.606 61.434 1.00 29.18 359 LYS B O 1
ATOM 3314 N N . VAL B 1 194 ? 64.993 11.594 59.195 1.00 28.34 360 VAL B N 1
ATOM 3315 C CA . VAL B 1 194 ? 65.226 10.152 59.044 1.00 26.88 360 VAL B CA 1
ATOM 3316 C C . VAL B 1 194 ? 66.704 9.836 59.369 1.00 29.86 360 VAL B C 1
ATOM 3317 O O . VAL B 1 194 ? 66.974 8.862 60.073 1.00 27.94 360 VAL B O 1
ATOM 3321 N N . VAL B 1 195 ? 67.640 10.674 58.869 1.00 27.72 361 VAL B N 1
ATOM 3322 C CA . VAL B 1 195 ? 69.083 10.550 59.124 1.00 27.67 361 VAL B CA 1
ATOM 3323 C C . VAL B 1 195 ? 69.325 10.601 60.657 1.00 29.39 361 VAL B C 1
ATOM 3324 O O . VAL B 1 195 ? 70.021 9.745 61.194 1.00 27.80 361 VAL B O 1
ATOM 3328 N N . SER B 1 196 ? 68.716 11.592 61.341 1.00 27.97 362 SER B N 1
ATOM 3329 C CA . SER B 1 196 ? 68.838 11.792 62.787 1.00 27.55 362 SER B CA 1
ATOM 3330 C C . SER B 1 196 ? 68.377 10.562 63.584 1.00 29.12 362 SER B C 1
ATOM 3331 O O . SER B 1 196 ? 69.077 10.132 64.498 1.00 28.41 362 SER B O 1
ATOM 3334 N N . LEU B 1 197 ? 67.220 10.003 63.228 1.00 25.60 363 LEU B N 1
ATOM 3335 C CA . LEU B 1 197 ? 66.655 8.831 63.895 1.00 24.74 363 LEU B CA 1
ATOM 3336 C C . LEU B 1 197 ? 67.517 7.601 63.646 1.00 26.24 363 LEU B C 1
ATOM 3337 O O . LEU B 1 197 ? 67.729 6.842 64.579 1.00 24.04 363 LEU B O 1
ATOM 3342 N N . PHE B 1 198 ? 68.064 7.432 62.423 1.00 23.00 364 PHE B N 1
ATOM 3343 C CA . PHE B 1 198 ? 68.970 6.313 62.169 1.00 23.09 364 PHE B CA 1
ATOM 3344 C C . PHE B 1 198 ? 70.226 6.416 63.035 1.00 28.34 364 PHE B C 1
ATOM 3345 O O . PHE B 1 198 ? 70.690 5.393 63.557 1.00 26.80 364 PHE B O 1
ATOM 3353 N N . ARG B 1 199 ? 70.724 7.653 63.253 1.00 26.44 365 ARG B N 1
ATOM 3354 C CA . ARG B 1 199 ? 71.884 7.882 64.106 1.00 26.93 365 ARG B CA 1
ATOM 3355 C C . ARG B 1 199 ? 71.571 7.612 65.584 1.00 28.72 365 ARG B C 1
ATOM 3356 O O . ARG B 1 199 ? 72.411 7.048 66.265 1.00 27.03 365 ARG B O 1
ATOM 3364 N N . VAL B 1 200 ? 70.320 7.882 66.033 1.00 25.54 366 VAL B N 1
ATOM 3365 C CA . VAL B 1 200 ? 69.859 7.575 67.407 1.00 24.12 366 VAL B CA 1
ATOM 3366 C C . VAL B 1 200 ? 69.886 6.028 67.561 1.00 25.33 366 VAL B C 1
ATOM 3367 O O . VAL B 1 200 ? 70.277 5.520 68.613 1.00 23.97 366 VAL B O 1
ATOM 3371 N N . LEU B 1 201 ? 69.521 5.290 66.484 1.00 22.34 367 LEU B N 1
ATOM 3372 C CA . LEU B 1 201 ? 69.561 3.825 66.459 1.00 22.55 367 LEU B CA 1
ATOM 3373 C C . LEU B 1 201 ? 70.999 3.254 66.379 1.00 27.56 367 LEU B C 1
ATOM 3374 O O . LEU B 1 201 ? 71.184 2.043 66.513 1.00 23.98 367 LEU B O 1
ATOM 3379 N N . GLY B 1 202 ? 71.986 4.109 66.131 1.00 26.28 368 GLY B N 1
ATOM 3380 C CA . GLY B 1 202 ? 73.370 3.651 66.041 1.00 26.61 368 GLY B CA 1
ATOM 3381 C C . GLY B 1 202 ? 73.763 3.159 64.661 1.00 28.52 368 GLY B C 1
ATOM 3382 O O . GLY B 1 202 ? 74.814 2.532 64.494 1.00 26.43 368 GLY B O 1
ATOM 3383 N N . ALA B 1 203 ? 72.932 3.466 63.657 1.00 25.72 369 ALA B N 1
ATOM 3384 C CA . ALA B 1 203 ? 73.229 3.153 62.263 1.00 26.47 369 ALA B CA 1
ATOM 3385 C C . ALA B 1 203 ? 74.259 4.160 61.744 1.00 30.01 369 ALA B C 1
ATOM 3386 O O . ALA B 1 203 ? 74.352 5.265 62.270 1.00 29.13 369 ALA B O 1
ATOM 3388 N N . ILE B 1 204 ? 75.001 3.786 60.703 1.00 28.65 370 ILE B N 1
ATOM 3389 C CA . ILE B 1 204 ? 75.972 4.661 60.039 1.00 29.71 370 ILE B CA 1
ATOM 3390 C C . ILE B 1 204 ? 75.272 5.234 58.810 1.00 33.34 370 ILE B C 1
ATOM 3391 O O . ILE B 1 204 ? 74.768 4.472 57.988 1.00 33.66 370 ILE B O 1
ATOM 3396 N N . VAL B 1 205 ? 75.233 6.561 58.693 1.00 28.36 371 VAL B N 1
ATOM 3397 C CA . VAL B 1 205 ? 74.574 7.242 57.566 1.00 29.05 371 VAL B CA 1
ATOM 3398 C C . VAL B 1 205 ? 75.609 8.049 56.791 1.00 36.13 371 VAL B C 1
ATOM 3399 O O . VAL B 1 205 ? 76.265 8.936 57.353 1.00 37.92 371 VAL B O 1
ATOM 3403 N N . LYS B 1 206 ? 75.763 7.725 55.503 1.00 33.50 372 LYS B N 1
ATOM 3404 C CA . LYS B 1 206 ? 76.731 8.336 54.603 1.00 35.97 372 LYS B CA 1
ATOM 3405 C C . LYS B 1 206 ? 76.141 8.435 53.200 1.00 41.14 372 LYS B C 1
ATOM 3406 O O . LYS B 1 206 ? 75.155 7.754 52.903 1.00 39.18 372 LYS B O 1
ATOM 3412 N N . GLY B 1 207 ? 76.775 9.226 52.331 1.00 39.96 373 GLY B N 1
ATOM 3413 C CA . GLY B 1 207 ? 76.372 9.315 50.931 1.00 42.41 373 GLY B CA 1
ATOM 3414 C C . GLY B 1 207 ? 76.626 7.992 50.233 1.00 47.69 373 GLY B C 1
ATOM 3415 O O . GLY B 1 207 ? 77.518 7.244 50.631 1.00 46.12 373 GLY B O 1
ATOM 3416 N N . ALA B 1 208 ? 75.809 7.661 49.233 1.00 48.64 374 ALA B N 1
ATOM 3417 C CA . ALA B 1 208 ? 75.944 6.413 48.479 1.00 50.39 374 ALA B CA 1
ATOM 3418 C C . ALA B 1 208 ? 77.290 6.337 47.771 1.00 59.39 374 ALA B C 1
ATOM 3419 O O . ALA B 1 208 ? 77.770 7.350 47.253 1.00 60.37 374 ALA B O 1
ATOM 3421 N N . THR B 1 209 ? 77.891 5.134 47.749 1.00 59.03 375 THR B N 1
ATOM 3422 C CA . THR B 1 209 ? 79.138 4.876 47.026 1.00 63.19 375 THR B CA 1
ATOM 3423 C C . THR B 1 209 ? 78.739 4.708 45.555 1.00 73.47 375 THR B C 1
ATOM 3424 O O . THR B 1 209 ? 77.544 4.565 45.268 1.00 72.98 375 THR B O 1
ATOM 3428 N N . VAL B 1 210 ? 79.725 4.707 44.634 1.00 74.90 376 VAL B N 1
ATOM 3429 C CA . VAL B 1 210 ? 79.492 4.520 43.195 1.00 78.02 376 VAL B CA 1
ATOM 3430 C C . VAL B 1 210 ? 78.697 3.229 42.905 1.00 81.73 376 VAL B C 1
ATOM 3431 O O . VAL B 1 210 ? 77.690 3.278 42.192 1.00 82.29 376 VAL B O 1
ATOM 3435 N N . ALA B 1 211 ? 79.120 2.099 43.518 1.00 77.06 377 ALA B N 1
ATOM 3436 C CA . ALA B 1 211 ? 78.477 0.787 43.400 1.00 76.20 377 ALA B CA 1
ATOM 3437 C C . ALA B 1 211 ? 77.032 0.824 43.907 1.00 76.96 377 ALA B C 1
ATOM 3438 O O . ALA B 1 211 ? 76.143 0.280 43.247 1.00 77.79 377 ALA B O 1
ATOM 3440 N N . GLN B 1 212 ? 76.795 1.486 45.057 1.00 69.11 378 GLN B N 1
ATOM 3441 C CA . GLN B 1 212 ? 75.459 1.618 45.643 1.00 66.27 378 GLN B CA 1
ATOM 3442 C C . GLN B 1 212 ? 74.546 2.442 44.738 1.00 70.80 378 GLN B C 1
ATOM 3443 O O . GLN B 1 212 ? 73.394 2.060 44.532 1.00 68.65 378 GLN B O 1
ATOM 3449 N N . ALA B 1 213 ? 75.096 3.546 44.168 1.00 70.27 379 ALA B N 1
ATOM 3450 C CA . ALA B 1 213 ? 74.433 4.488 43.260 1.00 72.68 379 ALA B CA 1
ATOM 3451 C C . ALA B 1 213 ? 73.910 3.825 41.983 1.00 81.22 379 ALA B C 1
ATOM 3452 O O . ALA B 1 213 ? 72.793 4.136 41.554 1.00 81.46 379 ALA B O 1
ATOM 3454 N N . GLU B 1 214 ? 74.713 2.929 41.370 1.00 80.08 380 GLU B N 1
ATOM 3455 C CA . GLU B 1 214 ? 74.295 2.210 40.168 1.00 82.41 380 GLU B CA 1
ATOM 3456 C C . GLU B 1 214 ? 73.255 1.133 40.511 1.00 85.19 380 GLU B C 1
ATOM 3457 O O . GLU B 1 214 ? 72.308 0.942 39.748 1.00 85.67 380 GLU B O 1
ATOM 3463 N N . ALA B 1 215 ? 73.402 0.482 41.687 1.00 79.69 381 ALA B N 1
ATOM 3464 C CA . ALA B 1 215 ? 72.492 -0.557 42.168 1.00 78.57 381 ALA B CA 1
ATOM 3465 C C . ALA B 1 215 ? 71.099 -0.005 42.493 1.00 82.13 381 ALA B C 1
ATOM 3466 O O . ALA B 1 215 ? 70.109 -0.624 42.107 1.00 81.84 381 ALA B O 1
ATOM 3468 N N . PHE B 1 216 ? 71.019 1.160 43.178 1.00 78.76 382 PHE B N 1
ATOM 3469 C CA . PHE B 1 216 ? 69.749 1.810 43.518 1.00 77.75 382 PHE B CA 1
ATOM 3470 C C . PHE B 1 216 ? 69.154 2.603 42.349 1.00 85.65 382 PHE B C 1
ATOM 3471 O O . PHE B 1 216 ? 68.014 3.061 42.438 1.00 84.47 382 PHE B O 1
ATOM 3479 N N . GLY B 1 217 ? 69.921 2.723 41.262 1.00 86.40 383 GLY B N 1
ATOM 3480 C CA . GLY B 1 217 ? 69.522 3.411 40.039 1.00 88.97 383 GLY B CA 1
ATOM 3481 C C . GLY B 1 217 ? 69.399 4.913 40.186 1.00 93.23 383 GLY B C 1
ATOM 3482 O O . GLY B 1 217 ? 68.386 5.496 39.789 1.00 92.64 383 GLY B O 1
ATOM 3483 N N . ILE B 1 218 ? 70.433 5.545 40.764 1.00 90.25 384 ILE B N 1
ATOM 3484 C CA . ILE B 1 218 ? 70.478 6.996 40.975 1.00 90.52 384 ILE B CA 1
ATOM 3485 C C . ILE B 1 218 ? 71.682 7.633 40.243 1.00 97.81 384 ILE B C 1
ATOM 3486 O O . ILE B 1 218 ? 72.709 6.959 40.112 1.00 98.26 384 ILE B O 1
ATOM 3491 N N . PRO B 1 219 ? 71.585 8.901 39.750 1.00 96.42 385 PRO B N 1
ATOM 3492 C CA . PRO B 1 219 ? 72.727 9.501 39.026 1.00 99.12 385 PRO B CA 1
ATOM 3493 C C . PRO B 1 219 ? 74.038 9.491 39.808 1.00 101.96 385 PRO B C 1
ATOM 3494 O O . PRO B 1 219 ? 74.052 9.854 40.985 1.00 99.08 385 PRO B O 1
ATOM 3498 N N . LYS B 1 220 ? 75.131 9.052 39.148 1.00 100.76 386 LYS B N 1
ATOM 3499 C CA . LYS B 1 220 ? 76.484 8.953 39.715 1.00 100.59 386 LYS B CA 1
ATOM 3500 C C . LYS B 1 220 ? 76.993 10.264 40.313 1.00 103.74 386 LYS B C 1
ATOM 3501 O O . LYS B 1 220 ? 77.732 10.237 41.299 1.00 101.62 386 LYS B O 1
ATOM 3507 N N . SER B 1 221 ? 76.608 11.404 39.710 1.00 101.72 387 SER B N 1
ATOM 3508 C CA . SER B 1 221 ? 76.993 12.746 40.154 1.00 101.85 387 SER B CA 1
ATOM 3509 C C . SER B 1 221 ? 76.297 13.145 41.463 1.00 100.97 387 SER B C 1
ATOM 3510 O O . SER B 1 221 ? 76.867 13.904 42.249 1.00 100.64 387 SER B O 1
ATOM 3513 N N . THR B 1 222 ? 75.069 12.641 41.684 1.00 93.38 388 THR B N 1
ATOM 3514 C CA . THR B 1 222 ? 74.252 12.924 42.871 1.00 89.45 388 THR B CA 1
ATOM 3515 C C . THR B 1 222 ? 74.455 11.885 44.001 1.00 86.97 388 THR B C 1
ATOM 3516 O O . THR B 1 222 ? 73.796 11.982 45.045 1.00 84.06 388 THR B O 1
ATOM 3520 N N . ALA B 1 223 ? 75.351 10.894 43.782 1.00 81.75 389 ALA B N 1
ATOM 3521 C CA . ALA B 1 223 ? 75.630 9.795 44.719 1.00 78.33 389 ALA B CA 1
ATOM 3522 C C . ALA B 1 223 ? 75.879 10.226 46.167 1.00 78.06 389 ALA B C 1
ATOM 3523 O O . ALA B 1 223 ? 75.198 9.730 47.070 1.00 74.92 389 ALA B O 1
ATOM 3525 N N . ALA B 1 224 ? 76.819 11.172 46.377 1.00 74.23 390 ALA B N 1
ATOM 3526 C CA . ALA B 1 224 ? 77.200 11.691 47.696 1.00 71.83 390 ALA B CA 1
ATOM 3527 C C . ALA B 1 224 ? 76.056 12.372 48.458 1.00 72.44 390 ALA B C 1
ATOM 3528 O O . ALA B 1 224 ? 76.058 12.356 49.690 1.00 71.50 390 ALA B O 1
ATOM 3530 N N . SER B 1 225 ? 75.073 12.939 47.738 1.00 66.36 391 SER B N 1
ATOM 3531 C CA . SER B 1 225 ? 73.914 13.593 48.352 1.00 63.37 391 SER B CA 1
ATOM 3532 C C . SER B 1 225 ? 72.760 12.609 48.639 1.00 60.65 391 SER B C 1
ATOM 3533 O O . SER B 1 225 ? 71.795 12.973 49.320 1.00 58.57 391 SER B O 1
ATOM 3536 N N . TYR B 1 226 ? 72.848 11.375 48.106 1.00 53.67 392 TYR B N 1
ATOM 3537 C CA . TYR B 1 226 ? 71.831 10.337 48.305 1.00 50.23 392 TYR B CA 1
ATOM 3538 C C . TYR B 1 226 ? 72.252 9.494 49.522 1.00 48.23 392 TYR B C 1
ATOM 3539 O O . TYR B 1 226 ? 73.146 8.648 49.426 1.00 47.06 392 TYR B O 1
ATOM 3548 N N . LYS B 1 227 ? 71.662 9.786 50.682 1.00 41.04 393 LYS B N 1
ATOM 3549 C CA . LYS B 1 227 ? 72.068 9.128 51.920 1.00 38.18 393 LYS B CA 1
ATOM 3550 C C . LYS B 1 227 ? 71.594 7.695 52.088 1.00 39.84 393 LYS B C 1
ATOM 3551 O O . LYS B 1 227 ? 70.451 7.358 51.774 1.00 38.90 393 LYS B O 1
ATOM 3557 N N . ILE B 1 228 ? 72.507 6.844 52.566 1.00 35.89 394 ILE B N 1
ATOM 3558 C CA . ILE B 1 228 ? 72.285 5.420 52.804 1.00 33.85 394 ILE B CA 1
ATOM 3559 C C . ILE B 1 228 ? 72.582 5.083 54.280 1.00 36.27 394 ILE B C 1
ATOM 3560 O O . ILE B 1 228 ? 73.632 5.453 54.809 1.00 35.89 394 ILE B O 1
ATOM 3565 N N . ALA B 1 229 ? 71.657 4.378 54.937 1.00 31.61 395 ALA B N 1
ATOM 3566 C CA . ALA B 1 229 ? 71.860 3.959 56.328 1.00 29.76 395 ALA B CA 1
ATOM 3567 C C . ALA B 1 229 ? 72.272 2.500 56.333 1.00 34.10 395 ALA B C 1
ATOM 3568 O O . ALA B 1 229 ? 71.667 1.670 55.636 1.00 32.13 395 ALA B O 1
ATOM 3570 N N . THR B 1 230 ? 73.317 2.196 57.110 1.00 32.02 396 THR B N 1
ATOM 3571 C CA . THR B 1 230 ? 73.862 0.848 57.261 1.00 32.43 396 THR B CA 1
ATOM 3572 C C . THR B 1 230 ? 74.131 0.530 58.725 1.00 34.90 396 THR B C 1
ATOM 3573 O O . THR B 1 230 ? 74.264 1.444 59.537 1.00 33.10 396 THR B O 1
ATOM 3585 N N . LYS B 1 232 ? 76.582 -2.130 61.332 1.00 25.76 398 LYS B N 1
ATOM 3586 C CA . LYS B 1 232 ? 77.786 -2.920 61.439 1.00 24.47 398 LYS B CA 1
ATOM 3587 C C . LYS B 1 232 ? 78.092 -3.340 62.875 1.00 27.08 398 LYS B C 1
ATOM 3588 O O . LYS B 1 232 ? 77.755 -2.638 63.835 1.00 24.82 398 LYS B O 1
ATOM 3594 N N . VAL B 1 233 ? 78.723 -4.503 63.003 1.00 24.47 399 VAL B N 1
ATOM 3595 C CA . VAL B 1 233 ? 79.186 -5.025 64.285 1.00 24.02 399 VAL B CA 1
ATOM 3596 C C . VAL B 1 233 ? 80.712 -4.879 64.322 1.00 28.29 399 VAL B C 1
ATOM 3597 O O . VAL B 1 233 ? 81.345 -5.062 63.286 1.00 29.07 399 VAL B O 1
ATOM 3601 N N . PRO B 1 234 ? 81.343 -4.537 65.469 1.00 25.37 400 PRO B N 1
ATOM 3602 C CA . PRO B 1 234 ? 80.739 -4.252 66.783 1.00 23.78 400 PRO B CA 1
ATOM 3603 C C . PRO B 1 234 ? 79.907 -2.984 66.775 1.00 25.13 400 PRO B C 1
ATOM 3604 O O . PRO B 1 234 ? 80.259 -1.983 66.116 1.00 21.89 400 PRO B O 1
ATOM 3608 N N . PHE B 1 235 ? 78.769 -3.041 67.485 1.00 20.95 401 PHE B N 1
ATOM 3609 C CA . PHE B 1 235 ? 77.869 -1.905 67.607 1.00 20.38 401 PHE B CA 1
ATOM 3610 C C . PHE B 1 235 ? 78.551 -0.801 68.416 1.00 22.84 401 PHE B C 1
ATOM 3611 O O . PHE B 1 235 ? 79.407 -1.091 69.270 1.00 22.93 401 PHE B O 1
ATOM 3619 N N . LYS B 1 236 ? 78.184 0.461 68.147 1.00 21.25 402 LYS B N 1
ATOM 3620 C CA . LYS B 1 236 ? 78.731 1.597 68.899 1.00 21.06 402 LYS B CA 1
ATOM 3621 C C . LYS B 1 236 ? 78.363 1.475 70.398 1.00 24.48 402 LYS B C 1
ATOM 3622 O O . LYS B 1 236 ? 77.329 0.889 70.743 1.00 25.79 402 LYS B O 1
ATOM 3628 N N . LEU B 1 237 ? 79.194 2.038 71.263 1.00 20.43 403 LEU B N 1
ATOM 3629 C CA . LEU B 1 237 ? 78.984 2.046 72.714 1.00 21.96 403 LEU B CA 1
ATOM 3630 C C . LEU B 1 237 ? 78.498 3.436 73.158 1.00 33.60 403 LEU B C 1
ATOM 3631 O O . LEU B 1 237 ? 78.012 3.592 74.304 1.00 41.51 403 LEU B O 1
ATOM 3637 N N . ASN C 1 18 ? 27.517 29.718 69.043 1.00 77.62 184 ASN C N 1
ATOM 3638 C CA . ASN C 1 18 ? 28.975 29.645 68.941 1.00 76.66 184 ASN C CA 1
ATOM 3639 C C . ASN C 1 18 ? 29.489 30.310 67.664 1.00 78.84 184 ASN C C 1
ATOM 3640 O O . ASN C 1 18 ? 30.544 30.948 67.689 1.00 77.49 184 ASN C O 1
ATOM 3645 N N . ASP C 1 19 ? 28.742 30.155 66.553 1.00 74.90 185 ASP C N 1
ATOM 3646 C CA . ASP C 1 19 ? 29.065 30.716 65.234 1.00 73.52 185 ASP C CA 1
ATOM 3647 C C . ASP C 1 19 ? 28.966 32.237 65.235 1.00 71.40 185 ASP C C 1
ATOM 3648 O O . ASP C 1 19 ? 29.822 32.907 64.652 1.00 70.61 185 ASP C O 1
ATOM 3653 N N . ARG C 1 20 ? 27.908 32.771 65.884 1.00 63.24 186 ARG C N 1
ATOM 3654 C CA . ARG C 1 20 ? 27.611 34.195 65.989 1.00 59.37 186 ARG C CA 1
ATOM 3655 C C . ARG C 1 20 ? 28.776 34.987 66.617 1.00 56.40 186 ARG C C 1
ATOM 3656 O O . ARG C 1 20 ? 29.332 34.576 67.638 1.00 54.84 186 ARG C O 1
ATOM 3664 N N . PRO C 1 21 ? 29.168 36.115 65.992 1.00 48.57 187 PRO C N 1
ATOM 3665 C CA . PRO C 1 21 ? 30.237 36.932 66.560 1.00 46.46 187 PRO C CA 1
ATOM 3666 C C . PRO C 1 21 ? 29.840 37.663 67.846 1.00 44.37 187 PRO C C 1
ATOM 3667 O O . PRO C 1 21 ? 30.711 38.071 68.600 1.00 43.27 187 PRO C O 1
ATOM 3671 N N . THR C 1 22 ? 28.541 37.833 68.102 1.00 36.67 188 THR C N 1
ATOM 3672 C CA . THR C 1 22 ? 28.114 38.572 69.287 1.00 33.70 188 THR C CA 1
ATOM 3673 C C . THR C 1 22 ? 27.538 37.637 70.348 1.00 33.45 188 THR C C 1
ATOM 3674 O O . THR C 1 22 ? 27.048 36.554 69.989 1.00 32.20 188 THR C O 1
ATOM 3678 N N . PRO C 1 23 ? 27.409 38.083 71.624 1.00 28.43 189 PRO C N 1
ATOM 3679 C CA . PRO C 1 23 ? 26.622 37.297 72.577 1.00 29.32 189 PRO C CA 1
ATOM 3680 C C . PRO C 1 23 ? 25.156 37.301 72.078 1.00 32.48 189 PRO C C 1
ATOM 3681 O O . PRO C 1 23 ? 24.789 38.131 71.234 1.00 29.66 189 PRO C O 1
ATOM 3685 N N . LEU C 1 24 ? 24.327 36.376 72.560 1.00 32.59 190 LEU C N 1
ATOM 3686 C CA . LEU C 1 24 ? 22.927 36.295 72.144 1.00 34.14 190 LEU C CA 1
ATOM 3687 C C . LEU C 1 24 ? 22.110 37.501 72.628 1.00 38.00 190 LEU C C 1
ATOM 3688 O O . LEU C 1 24 ? 21.978 37.687 73.825 1.00 39.36 190 LEU C O 1
ATOM 3693 N N . ALA C 1 25 ? 21.583 38.312 71.714 1.00 32.90 191 ALA C N 1
ATOM 3694 C CA . ALA C 1 25 ? 20.799 39.495 72.100 1.00 31.83 191 ALA C CA 1
ATOM 3695 C C . ALA C 1 25 ? 19.367 39.139 72.453 1.00 35.15 191 ALA C C 1
ATOM 3696 O O . ALA C 1 25 ? 18.777 38.258 71.821 1.00 34.95 191 ALA C O 1
ATOM 3698 N N . ASN C 1 26 ? 18.787 39.854 73.427 1.00 31.36 192 ASN C N 1
ATOM 3699 C CA . ASN C 1 26 ? 17.359 39.709 73.725 1.00 33.67 192 ASN C CA 1
ATOM 3700 C C . ASN C 1 26 ? 16.713 40.909 73.009 1.00 36.54 192 ASN C C 1
ATOM 3701 O O . ASN C 1 26 ? 16.735 42.011 73.545 1.00 34.03 192 ASN C O 1
ATOM 3706 N N . ILE C 1 27 ? 16.188 40.710 71.793 1.00 34.37 193 ILE C N 1
ATOM 3707 C CA . ILE C 1 27 ? 15.582 41.801 71.012 1.00 34.54 193 ILE C CA 1
ATOM 3708 C C . ILE C 1 27 ? 14.372 42.452 71.717 1.00 39.89 193 ILE C C 1
ATOM 3709 O O . ILE C 1 27 ? 14.007 43.592 71.414 1.00 40.39 193 ILE C O 1
ATOM 3714 N N . ASP C 1 28 ? 13.753 41.726 72.652 1.00 34.85 194 ASP C N 1
ATOM 3715 C CA . ASP C 1 28 ? 12.591 42.220 73.381 1.00 35.10 194 ASP C CA 1
ATOM 3716 C C . ASP C 1 28 ? 12.903 42.874 74.722 1.00 37.38 194 ASP C C 1
ATOM 3717 O O . ASP C 1 28 ? 11.973 43.156 75.487 1.00 38.19 194 ASP C O 1
ATOM 3722 N N . ALA C 1 29 ? 14.204 43.147 74.998 1.00 31.88 195 ALA C N 1
ATOM 3723 C CA . ALA C 1 29 ? 14.635 43.814 76.228 1.00 30.26 195 ALA C CA 1
ATOM 3724 C C . ALA C 1 29 ? 13.909 45.155 76.414 1.00 33.55 195 ALA C C 1
ATOM 3725 O O . ALA C 1 29 ? 13.759 45.911 75.443 1.00 30.97 195 ALA C O 1
ATOM 3727 N N . THR C 1 30 ? 13.453 45.425 77.651 1.00 31.99 196 THR C N 1
ATOM 3728 C CA . THR C 1 30 ? 12.784 46.681 78.007 1.00 34.61 196 THR C CA 1
ATOM 3729 C C . THR C 1 30 ? 13.712 47.632 78.770 1.00 38.34 196 THR C C 1
ATOM 3730 O O . THR C 1 30 ? 13.343 48.771 79.088 1.00 36.63 196 THR C O 1
ATOM 3734 N N . ASP C 1 31 ? 14.923 47.132 79.056 1.00 34.00 197 ASP C N 1
ATOM 3735 C CA A ASP C 1 31 ? 15.975 47.894 79.699 0.50 33.55 197 ASP C CA 1
ATOM 3736 C CA B ASP C 1 31 ? 16.002 47.865 79.723 0.50 33.18 197 ASP C CA 1
ATOM 3737 C C . ASP C 1 31 ? 17.269 47.588 78.939 1.00 33.91 197 ASP C C 1
ATOM 3738 O O . ASP C 1 31 ? 17.501 46.435 78.558 1.00 31.22 197 ASP C O 1
ATOM 3747 N N . VAL C 1 32 ? 18.074 48.616 78.662 1.00 31.59 198 VAL C N 1
ATOM 3748 C CA . VAL C 1 32 ? 19.327 48.463 77.892 1.00 30.21 198 VAL C CA 1
ATOM 3749 C C . VAL C 1 32 ? 20.258 47.346 78.431 1.00 34.47 198 VAL C C 1
ATOM 3750 O O . VAL C 1 32 ? 20.876 46.610 77.648 1.00 35.01 198 VAL C O 1
ATOM 3754 N N . GLU C 1 33 ? 20.285 47.191 79.771 1.00 30.41 199 GLU C N 1
ATOM 3755 C CA . GLU C 1 33 ? 21.102 46.208 80.486 1.00 30.72 199 GLU C CA 1
ATOM 3756 C C . GLU C 1 33 ? 20.659 44.789 80.149 1.00 33.58 199 GLU C C 1
ATOM 3757 O O . GLU C 1 33 ? 21.449 43.870 80.326 1.00 33.86 199 GLU C O 1
ATOM 3763 N N . GLN C 1 34 ? 19.438 44.610 79.626 1.00 29.73 200 GLN C N 1
ATOM 3764 C CA . GLN C 1 34 ? 18.901 43.301 79.231 1.00 30.08 200 GLN C CA 1
ATOM 3765 C C . GLN C 1 34 ? 19.076 42.930 77.758 1.00 34.82 200 GLN C C 1
ATOM 3766 O O . GLN C 1 34 ? 18.706 41.813 77.390 1.00 35.68 200 GLN C O 1
ATOM 3772 N N . ILE C 1 35 ? 19.641 43.833 76.911 1.00 31.53 201 ILE C N 1
ATOM 3773 C CA . ILE C 1 35 ? 19.891 43.503 75.488 1.00 30.02 201 ILE C CA 1
ATOM 3774 C C . ILE C 1 35 ? 20.915 42.354 75.446 1.00 33.26 201 ILE C C 1
ATOM 3775 O O . ILE C 1 35 ? 20.642 41.307 74.847 1.00 32.84 201 ILE C O 1
ATOM 3780 N N . TYR C 1 36 ? 22.062 42.546 76.115 1.00 28.65 202 TYR C N 1
ATOM 3781 C CA . TYR C 1 36 ? 23.089 41.511 76.257 1.00 28.75 202 TYR C CA 1
ATOM 3782 C C . TYR C 1 36 ? 23.213 41.240 77.751 1.00 34.20 202 TYR C C 1
ATOM 3783 O O . TYR C 1 36 ? 24.062 41.848 78.404 1.00 34.37 202 TYR C O 1
ATOM 3792 N N . PRO C 1 37 ? 22.320 40.410 78.342 1.00 32.55 203 PRO C N 1
ATOM 3793 C CA . PRO C 1 37 ? 22.403 40.185 79.797 1.00 33.07 203 PRO C CA 1
ATOM 3794 C C . PRO C 1 37 ? 23.691 39.480 80.174 1.00 38.10 203 PRO C C 1
ATOM 3795 O O . PRO C 1 37 ? 24.292 38.826 79.311 1.00 35.95 203 PRO C O 1
ATOM 3799 N N . ILE C 1 38 ? 24.122 39.631 81.445 1.00 37.09 204 ILE C N 1
ATOM 3800 C CA . ILE C 1 38 ? 25.361 39.019 81.933 1.00 37.10 204 ILE C CA 1
ATOM 3801 C C . ILE C 1 38 ? 25.460 37.534 81.555 1.00 42.05 204 ILE C C 1
ATOM 3802 O O . ILE C 1 38 ? 26.521 37.097 81.110 1.00 42.06 204 ILE C O 1
ATOM 3807 N N . GLU C 1 39 ? 24.334 36.793 81.659 1.00 40.27 205 GLU C N 1
ATOM 3808 C CA . GLU C 1 39 ? 24.282 35.366 81.326 1.00 41.21 205 GLU C CA 1
ATOM 3809 C C . GLU C 1 39 ? 24.586 35.035 79.858 1.00 42.30 205 GLU C C 1
ATOM 3810 O O . GLU C 1 39 ? 25.061 33.935 79.593 1.00 43.55 205 GLU C O 1
ATOM 3816 N N . SER C 1 40 ? 24.366 35.997 78.914 1.00 34.52 206 SER C N 1
ATOM 3817 C CA . SER C 1 40 ? 24.690 35.781 77.501 1.00 33.20 206 SER C CA 1
ATOM 3818 C C . SER C 1 40 ? 26.196 36.005 77.298 1.00 33.87 206 SER C C 1
ATOM 3819 O O . SER C 1 40 ? 26.771 35.427 76.383 1.00 33.06 206 SER C O 1
ATOM 3822 N N . ILE C 1 41 ? 26.826 36.856 78.131 1.00 28.56 207 ILE C N 1
ATOM 3823 C CA . ILE C 1 41 ? 28.260 37.173 78.039 1.00 27.56 207 ILE C CA 1
ATOM 3824 C C . ILE C 1 41 ? 29.108 36.110 78.774 1.00 32.85 207 ILE C C 1
ATOM 3825 O O . ILE C 1 41 ? 30.141 35.673 78.255 1.00 32.17 207 ILE C O 1
ATOM 3830 N N . ILE C 1 42 ? 28.664 35.715 79.980 1.00 31.28 208 ILE C N 1
ATOM 3831 C CA . ILE C 1 42 ? 29.354 34.732 80.818 1.00 32.68 208 ILE C CA 1
ATOM 3832 C C . ILE C 1 42 ? 28.299 33.745 81.322 1.00 38.54 208 ILE C C 1
ATOM 3833 O O . ILE C 1 42 ? 27.425 34.158 82.079 1.00 38.67 208 ILE C O 1
ATOM 3838 N N . PRO C 1 43 ? 28.365 32.446 81.009 1.00 37.88 209 PRO C N 1
ATOM 3839 C CA . PRO C 1 43 ? 27.352 31.522 81.570 1.00 40.15 209 PRO C CA 1
ATOM 3840 C C . PRO C 1 43 ? 27.368 31.562 83.102 1.00 45.15 209 PRO C C 1
ATOM 3841 O O . PRO C 1 43 ? 28.450 31.734 83.693 1.00 44.34 209 PRO C O 1
ATOM 3845 N N . LYS C 1 44 ? 26.173 31.477 83.742 1.00 42.20 210 LYS C N 1
ATOM 3846 C CA . LYS C 1 44 ? 26.041 31.492 85.211 1.00 42.91 210 LYS C CA 1
ATOM 3847 C C . LYS C 1 44 ? 27.005 30.504 85.889 1.00 45.80 210 LYS C C 1
ATOM 3848 O O . LYS C 1 44 ? 27.595 30.842 86.914 1.00 44.48 210 LYS C O 1
ATOM 3854 N N . LYS C 1 45 ? 27.174 29.306 85.288 1.00 44.20 211 LYS C N 1
ATOM 3855 C CA . LYS C 1 45 ? 28.052 28.202 85.717 1.00 45.83 211 LYS C CA 1
ATOM 3856 C C . LYS C 1 45 ? 29.507 28.675 85.924 1.00 49.13 211 LYS C C 1
ATOM 3857 O O . LYS C 1 45 ? 30.186 28.237 86.858 1.00 49.66 211 LYS C O 1
ATOM 3863 N N . GLU C 1 46 ? 29.980 29.559 85.039 1.00 43.68 212 GLU C N 1
ATOM 3864 C CA . GLU C 1 46 ? 31.345 30.057 85.116 1.00 40.96 212 GLU C CA 1
ATOM 3865 C C . GLU C 1 46 ? 31.438 31.299 85.972 1.00 43.59 212 GLU C C 1
ATOM 3866 O O . GLU C 1 46 ? 32.381 31.423 86.740 1.00 41.19 212 GLU C O 1
ATOM 3872 N N . LEU C 1 47 ? 30.440 32.187 85.878 1.00 42.30 213 LEU C N 1
ATOM 3873 C CA . LEU C 1 47 ? 30.360 33.458 86.612 1.00 42.02 213 LEU C CA 1
ATOM 3874 C C . LEU C 1 47 ? 30.547 33.308 88.134 1.00 45.42 213 LEU C C 1
ATOM 3875 O O . LEU C 1 47 ? 31.213 34.137 88.759 1.00 43.61 213 LEU C O 1
ATOM 3880 N N . GLN C 1 48 ? 29.990 32.241 88.712 1.00 43.36 214 GLN C N 1
ATOM 3881 C CA . GLN C 1 48 ? 30.117 31.935 90.140 1.00 44.54 214 GLN C CA 1
ATOM 3882 C C . GLN C 1 48 ? 31.593 31.805 90.593 1.00 47.10 214 GLN C C 1
ATOM 3883 O O . GLN C 1 48 ? 31.906 32.148 91.731 1.00 47.66 214 GLN C O 1
ATOM 3889 N N . PHE C 1 49 ? 32.493 31.368 89.690 1.00 40.73 215 PHE C N 1
ATOM 3890 C CA . PHE C 1 49 ? 33.916 31.209 89.990 1.00 39.48 215 PHE C CA 1
ATOM 3891 C C . PHE C 1 49 ? 34.689 32.546 89.990 1.00 41.57 215 PHE C C 1
ATOM 3892 O O . PHE C 1 49 ? 35.863 32.581 90.380 1.00 41.07 215 PHE C O 1
ATOM 3900 N N . ILE C 1 50 ? 34.019 33.642 89.605 1.00 35.44 216 ILE C N 1
ATOM 3901 C CA . ILE C 1 50 ? 34.626 34.968 89.609 1.00 34.93 216 ILE C CA 1
ATOM 3902 C C . ILE C 1 50 ? 34.390 35.598 90.978 1.00 40.49 216 ILE C C 1
ATOM 3903 O O . ILE C 1 50 ? 33.332 36.169 91.247 1.00 41.48 216 ILE C O 1
ATOM 3908 N N . ARG C 1 51 ? 35.380 35.456 91.846 1.00 39.17 217 ARG C N 1
ATOM 3909 C CA . ARG C 1 51 ? 35.326 35.918 93.225 1.00 40.68 217 ARG C CA 1
ATOM 3910 C C . ARG C 1 51 ? 36.071 37.228 93.344 1.00 43.17 217 ARG C C 1
ATOM 3911 O O . ARG C 1 51 ? 37.274 37.275 93.092 1.00 43.53 217 ARG C O 1
ATOM 3919 N N . VAL C 1 52 ? 35.334 38.310 93.647 1.00 38.29 218 VAL C N 1
ATOM 3920 C CA . VAL C 1 52 ? 35.882 39.666 93.681 1.00 36.51 218 VAL C CA 1
ATOM 3921 C C . VAL C 1 52 ? 35.922 40.368 95.046 1.00 41.20 218 VAL C C 1
ATOM 3922 O O . VAL C 1 52 ? 36.374 41.512 95.108 1.00 41.13 218 VAL C O 1
ATOM 3926 N N . SER C 1 53 ? 35.464 39.699 96.134 1.00 38.98 219 SER C N 1
ATOM 3927 C CA . SER C 1 53 ? 35.482 40.251 97.500 1.00 40.32 219 SER C CA 1
ATOM 3928 C C . SER C 1 53 ? 36.857 40.795 97.869 1.00 44.04 219 SER C C 1
ATOM 3929 O O . SER C 1 53 ? 36.957 41.911 98.386 1.00 44.72 219 SER C O 1
ATOM 3932 N N . SER C 1 54 ? 37.917 40.031 97.544 1.00 40.44 220 SER C N 1
ATOM 3933 C CA . SER C 1 54 ? 39.308 40.406 97.816 1.00 39.96 220 SER C CA 1
ATOM 3934 C C . SER C 1 54 ? 39.713 41.699 97.135 1.00 40.52 220 SER C C 1
ATOM 3935 O O . SER C 1 54 ? 40.434 42.489 97.741 1.00 39.13 220 SER C O 1
ATOM 3938 N N . ILE C 1 55 ? 39.220 41.931 95.902 1.00 36.44 221 ILE C N 1
ATOM 3939 C CA . ILE C 1 55 ? 39.489 43.158 95.150 1.00 35.53 221 ILE C CA 1
ATOM 3940 C C . ILE C 1 55 ? 38.852 44.356 95.878 1.00 40.97 221 ILE C C 1
ATOM 3941 O O . ILE C 1 55 ? 39.529 45.364 96.093 1.00 40.35 221 ILE C O 1
ATOM 3946 N N . LEU C 1 56 ? 37.566 44.228 96.281 1.00 39.70 222 LEU C N 1
ATOM 3947 C CA . LEU C 1 56 ? 36.839 45.282 97.009 1.00 41.30 222 LEU C CA 1
ATOM 3948 C C . LEU C 1 56 ? 37.492 45.616 98.338 1.00 44.64 222 LEU C C 1
ATOM 3949 O O . LEU C 1 56 ? 37.591 46.795 98.681 1.00 46.15 222 LEU C O 1
ATOM 3954 N N . LYS C 1 57 ? 37.938 44.585 99.073 1.00 39.11 223 LYS C N 1
ATOM 3955 C CA . LYS C 1 57 ? 38.577 44.731 100.380 1.00 40.44 223 LYS C CA 1
ATOM 3956 C C . LYS C 1 57 ? 39.941 45.404 100.336 1.00 42.59 223 LYS C C 1
ATOM 3957 O O . LYS C 1 57 ? 40.290 46.106 101.285 1.00 43.79 223 LYS C O 1
ATOM 3963 N N . GLU C 1 58 ? 40.690 45.246 99.233 1.00 37.36 224 GLU C N 1
ATOM 3964 C CA . GLU C 1 58 ? 41.976 45.920 99.086 1.00 36.93 224 GLU C CA 1
ATOM 3965 C C . GLU C 1 58 ? 41.732 47.411 98.932 1.00 43.99 224 GLU C C 1
ATOM 3966 O O . GLU C 1 58 ? 40.804 47.816 98.228 1.00 43.52 224 GLU C O 1
ATOM 3972 N N . ALA C 1 59 ? 42.529 48.214 99.624 1.00 42.27 225 ALA C N 1
ATOM 3973 C CA . ALA C 1 59 ? 42.414 49.666 99.567 1.00 42.72 225 ALA C CA 1
ATOM 3974 C C . ALA C 1 59 ? 43.298 50.244 98.469 1.00 45.47 225 ALA C C 1
ATOM 3975 O O . ALA C 1 59 ? 42.862 51.161 97.772 1.00 44.73 225 ALA C O 1
ATOM 3977 N N . ASP C 1 60 ? 44.533 49.711 98.315 1.00 42.50 226 ASP C N 1
ATOM 3978 C CA . ASP C 1 60 ? 45.503 50.169 97.314 1.00 42.08 226 ASP C CA 1
ATOM 3979 C C . ASP C 1 60 ? 45.190 49.676 95.916 1.00 42.93 226 ASP C C 1
ATOM 3980 O O . ASP C 1 60 ? 45.023 48.474 95.716 1.00 40.97 226 ASP C O 1
ATOM 3985 N N . LYS C 1 61 ? 45.175 50.611 94.940 1.00 38.54 227 LYS C N 1
ATOM 3986 C CA . LYS C 1 61 ? 44.932 50.367 93.523 1.00 35.96 227 LYS C CA 1
ATOM 3987 C C . LYS C 1 61 ? 45.848 49.264 92.994 1.00 37.76 227 LYS C C 1
ATOM 3988 O O . LYS C 1 61 ? 45.352 48.324 92.393 1.00 35.52 227 LYS C O 1
ATOM 3994 N N . GLU C 1 62 ? 47.169 49.355 93.280 1.00 34.60 228 GLU C N 1
ATOM 3995 C CA . GLU C 1 62 ? 48.192 48.382 92.896 1.00 34.61 228 GLU C CA 1
ATOM 3996 C C . GLU C 1 62 ? 47.852 46.976 93.430 1.00 35.18 228 GLU C C 1
ATOM 3997 O O . GLU C 1 62 ? 48.026 45.999 92.713 1.00 34.11 228 GLU C O 1
ATOM 4003 N N . LYS C 1 63 ? 47.356 46.879 94.671 1.00 30.24 229 LYS C N 1
ATOM 4004 C CA . LYS C 1 63 ? 46.982 45.602 95.275 1.00 30.03 229 LYS C CA 1
ATOM 4005 C C . LYS C 1 63 ? 45.702 45.034 94.653 1.00 33.00 229 LYS C C 1
ATOM 4006 O O . LYS C 1 63 ? 45.614 43.820 94.460 1.00 32.65 229 LYS C O 1
ATOM 4012 N N . LYS C 1 64 ? 44.729 45.904 94.312 1.00 28.25 230 LYS C N 1
ATOM 4013 C CA . LYS C 1 64 ? 43.505 45.459 93.648 1.00 28.26 230 LYS C CA 1
ATOM 4014 C C . LYS C 1 64 ? 43.862 44.858 92.284 1.00 30.44 230 LYS C C 1
ATOM 4015 O O . LYS C 1 64 ? 43.394 43.771 91.970 1.00 27.79 230 LYS C O 1
ATOM 4021 N N . LEU C 1 65 ? 44.702 45.566 91.492 1.00 29.86 231 LEU C N 1
ATOM 4022 C CA . LEU C 1 65 ? 45.130 45.180 90.132 1.00 29.83 231 LEU C CA 1
ATOM 4023 C C . LEU C 1 65 ? 45.896 43.868 90.060 1.00 34.99 231 LEU C C 1
ATOM 4024 O O . LEU C 1 65 ? 45.686 43.094 89.118 1.00 33.43 231 LEU C O 1
ATOM 4029 N N . GLU C 1 66 ? 46.774 43.605 91.050 1.00 33.46 232 GLU C N 1
ATOM 4030 C CA . GLU C 1 66 ? 47.535 42.362 91.115 1.00 34.26 232 GLU C CA 1
ATOM 4031 C C . GLU C 1 66 ? 46.592 41.149 91.247 1.00 38.03 232 GLU C C 1
ATOM 4032 O O . GLU C 1 66 ? 46.980 40.044 90.891 1.00 40.38 232 GLU C O 1
ATOM 4038 N N . LEU C 1 67 ? 45.355 41.354 91.720 1.00 31.88 233 LEU C N 1
ATOM 4039 C CA . LEU C 1 67 ? 44.383 40.266 91.841 1.00 31.26 233 LEU C CA 1
ATOM 4040 C C . LEU C 1 67 ? 43.677 39.955 90.509 1.00 34.12 233 LEU C C 1
ATOM 4041 O O . LEU C 1 67 ? 43.005 38.933 90.421 1.00 36.02 233 LEU C O 1
ATOM 4046 N N . PHE C 1 68 ? 43.838 40.811 89.480 1.00 28.26 234 PHE C N 1
ATOM 4047 C CA . PHE C 1 68 ? 43.207 40.591 88.178 1.00 28.61 234 PHE C CA 1
ATOM 4048 C C . PHE C 1 68 ? 43.857 39.442 87.385 1.00 35.04 234 PHE C C 1
ATOM 4049 O O . PHE C 1 68 ? 45.030 39.138 87.618 1.00 34.35 234 PHE C O 1
ATOM 4057 N N . PRO C 1 69 ? 43.113 38.780 86.450 1.00 31.79 235 PRO C N 1
ATOM 4058 C CA . PRO C 1 69 ? 43.680 37.615 85.747 1.00 31.22 235 PRO C CA 1
ATOM 4059 C C . PRO C 1 69 ? 44.709 37.902 84.664 1.00 34.18 235 PRO C C 1
ATOM 4060 O O . PRO C 1 69 ? 45.308 36.961 84.159 1.00 34.31 235 PRO C O 1
ATOM 4064 N N . TYR C 1 70 ? 44.862 39.163 84.266 1.00 29.84 236 TYR C N 1
ATOM 4065 C CA . TYR C 1 70 ? 45.814 39.582 83.251 1.00 29.85 236 TYR C CA 1
ATOM 4066 C C . TYR C 1 70 ? 46.383 40.916 83.636 1.00 37.69 236 TYR C C 1
ATOM 4067 O O . TYR C 1 70 ? 45.650 41.824 84.050 1.00 37.45 236 TYR C O 1
ATOM 4076 N N . GLN C 1 71 ? 47.684 41.041 83.474 1.00 35.79 237 GLN C N 1
ATOM 4077 C CA . GLN C 1 71 ? 48.378 42.219 83.936 1.00 36.78 237 GLN C CA 1
ATOM 4078 C C . GLN C 1 71 ? 49.040 43.049 82.864 1.00 44.91 237 GLN C C 1
ATOM 4079 O O . GLN C 1 71 ? 49.236 44.240 83.084 1.00 47.71 237 GLN C O 1
ATOM 4085 N N . ASN C 1 72 ? 49.353 42.463 81.698 1.00 43.00 238 ASN C N 1
ATOM 4086 C CA . ASN C 1 72 ? 50.028 43.194 80.615 1.00 43.73 238 ASN C CA 1
ATOM 4087 C C . ASN C 1 72 ? 49.239 44.302 79.863 1.00 48.37 238 ASN C C 1
ATOM 4088 O O . ASN C 1 72 ? 49.809 45.014 79.019 1.00 47.78 238 ASN C O 1
ATOM 4093 N N . ASN C 1 73 ? 47.949 44.466 80.191 1.00 44.41 239 ASN C N 1
ATOM 4094 C CA . ASN C 1 73 ? 47.104 45.524 79.642 1.00 43.33 239 ASN C CA 1
ATOM 4095 C C . ASN C 1 73 ? 46.097 45.865 80.704 1.00 45.81 239 ASN C C 1
ATOM 4096 O O . ASN C 1 73 ? 45.171 45.089 80.885 1.00 46.64 239 ASN C O 1
ATOM 4101 N N . SER C 1 74 ? 46.278 47.026 81.399 1.00 42.47 240 SER C N 1
ATOM 4102 C CA A SER C 1 74 ? 45.386 47.464 82.480 0.50 42.24 240 SER C CA 1
ATOM 4103 C CA B SER C 1 74 ? 45.415 47.474 82.500 0.50 42.38 240 SER C CA 1
ATOM 4104 C C . SER C 1 74 ? 44.882 48.930 82.355 1.00 45.01 240 SER C C 1
ATOM 4105 O O . SER C 1 74 ? 44.257 49.442 83.280 1.00 44.56 240 SER C O 1
ATOM 4110 N N . LYS C 1 75 ? 45.104 49.591 81.207 1.00 40.24 241 LYS C N 1
ATOM 4111 C CA . LYS C 1 75 ? 44.674 50.992 80.971 1.00 39.58 241 LYS C CA 1
ATOM 4112 C C . LYS C 1 75 ? 43.169 51.279 81.277 1.00 39.96 241 LYS C C 1
ATOM 4113 O O . LYS C 1 75 ? 42.856 52.096 82.149 1.00 38.95 241 LYS C O 1
ATOM 4119 N N . TYR C 1 76 ? 42.260 50.577 80.583 1.00 33.75 242 TYR C N 1
ATOM 4120 C CA . TYR C 1 76 ? 40.809 50.705 80.782 1.00 32.12 242 TYR C CA 1
ATOM 4121 C C . TYR C 1 76 ? 40.436 50.178 82.172 1.00 31.00 242 TYR C C 1
ATOM 4122 O O . TYR C 1 76 ? 39.581 50.752 82.845 1.00 28.60 242 TYR C O 1
ATOM 4131 N N . VAL C 1 77 ? 41.038 49.044 82.549 1.00 25.70 243 VAL C N 1
ATOM 4132 C CA . VAL C 1 77 ? 40.808 48.364 83.819 1.00 26.52 243 VAL C CA 1
ATOM 4133 C C . VAL C 1 77 ? 41.093 49.289 85.022 1.00 28.68 243 VAL C C 1
ATOM 4134 O O . VAL C 1 77 ? 40.240 49.405 85.904 1.00 28.10 243 VAL C O 1
ATOM 4138 N N . ALA C 1 78 ? 42.238 49.986 85.022 1.00 24.69 244 ALA C N 1
ATOM 4139 C CA . ALA C 1 78 ? 42.636 50.877 86.121 1.00 27.47 244 ALA C CA 1
ATOM 4140 C C . ALA C 1 78 ? 41.646 52.022 86.318 1.00 33.37 244 ALA C C 1
ATOM 4141 O O . ALA C 1 78 ? 41.273 52.320 87.451 1.00 33.35 244 ALA C O 1
ATOM 4143 N N . LYS C 1 79 ? 41.164 52.594 85.195 1.00 32.74 245 LYS C N 1
ATOM 4144 C CA . LYS C 1 79 ? 40.202 53.686 85.173 1.00 34.31 245 LYS C CA 1
ATOM 4145 C C . LYS C 1 79 ? 38.852 53.215 85.730 1.00 40.44 245 LYS C C 1
ATOM 4146 O O . LYS C 1 79 ? 38.280 53.899 86.579 1.00 40.75 245 LYS C O 1
ATOM 4152 N N . LYS C 1 80 ? 38.381 52.025 85.323 1.00 35.96 246 LYS C N 1
ATOM 4153 C CA . LYS C 1 80 ? 37.108 51.496 85.811 1.00 35.21 246 LYS C CA 1
ATOM 4154 C C . LYS C 1 80 ? 37.126 51.087 87.269 1.00 40.14 246 LYS C C 1
ATOM 4155 O O . LYS C 1 80 ? 36.105 51.243 87.937 1.00 40.07 246 LYS C O 1
ATOM 4161 N N . LEU C 1 81 ? 38.296 50.654 87.793 1.00 37.14 247 LEU C N 1
ATOM 4162 C CA . LEU C 1 81 ? 38.454 50.260 89.190 1.00 38.86 247 LEU C CA 1
ATOM 4163 C C . LEU C 1 81 ? 38.121 51.376 90.169 1.00 46.88 247 LEU C C 1
ATOM 4164 O O . LEU C 1 81 ? 37.504 51.114 91.201 1.00 47.72 247 LEU C O 1
ATOM 4169 N N . ASP C 1 82 ? 38.498 52.622 89.825 1.00 43.99 248 ASP C N 1
ATOM 4170 C CA . ASP C 1 82 ? 38.234 53.811 90.635 1.00 45.76 248 ASP C CA 1
ATOM 4171 C C . ASP C 1 82 ? 36.744 54.036 90.939 1.00 49.85 248 ASP C C 1
ATOM 4172 O O . ASP C 1 82 ? 36.432 54.612 91.985 1.00 52.28 248 ASP C O 1
ATOM 4177 N N . SER C 1 83 ? 35.847 53.565 90.036 1.00 43.54 249 SER C N 1
ATOM 4178 C CA A SER C 1 83 ? 34.395 53.703 90.160 0.50 43.44 249 SER C CA 1
ATOM 4179 C CA B SER C 1 83 ? 34.390 53.691 90.136 0.50 43.58 249 SER C CA 1
ATOM 4180 C C . SER C 1 83 ? 33.719 52.504 90.832 1.00 47.84 249 SER C C 1
ATOM 4181 O O . SER C 1 83 ? 32.598 52.650 91.316 1.00 49.59 249 SER C O 1
ATOM 4186 N N . LEU C 1 84 ? 34.366 51.308 90.822 1.00 42.21 250 LEU C N 1
ATOM 4187 C CA . LEU C 1 84 ? 33.807 50.075 91.412 1.00 42.19 250 LEU C CA 1
ATOM 4188 C C . LEU C 1 84 ? 34.394 49.718 92.807 1.00 46.95 250 LEU C C 1
ATOM 4189 O O . LEU C 1 84 ? 35.252 48.834 92.945 1.00 45.17 250 LEU C O 1
ATOM 4194 N N . THR C 1 85 ? 33.887 50.390 93.840 1.00 44.90 251 THR C N 1
ATOM 4195 C CA . THR C 1 85 ? 34.385 50.257 95.211 1.00 46.40 251 THR C CA 1
ATOM 4196 C C . THR C 1 85 ? 33.382 49.682 96.201 1.00 52.28 251 THR C C 1
ATOM 4197 O O . THR C 1 85 ? 33.791 49.262 97.281 1.00 53.15 251 THR C O 1
ATOM 4201 N N . GLN C 1 86 ? 32.086 49.676 95.855 1.00 49.03 252 GLN C N 1
ATOM 4202 C CA . GLN C 1 86 ? 31.034 49.211 96.750 1.00 50.73 252 GLN C CA 1
ATOM 4203 C C . GLN C 1 86 ? 30.530 47.784 96.499 1.00 52.23 252 GLN C C 1
ATOM 4204 O O . GLN C 1 86 ? 30.488 47.360 95.343 1.00 49.77 252 GLN C O 1
ATOM 4210 N N . PRO C 1 87 ? 30.081 47.048 97.560 1.00 49.83 253 PRO C N 1
ATOM 4211 C CA . PRO C 1 87 ? 29.572 45.679 97.354 1.00 49.62 253 PRO C CA 1
ATOM 4212 C C . PRO C 1 87 ? 28.395 45.556 96.390 1.00 53.20 253 PRO C C 1
ATOM 4213 O O . PRO C 1 87 ? 28.252 44.506 95.765 1.00 52.08 253 PRO C O 1
ATOM 4217 N N . SER C 1 88 ? 27.584 46.630 96.222 1.00 50.84 254 SER C N 1
ATOM 4218 C CA . SER C 1 88 ? 26.456 46.634 95.274 1.00 49.84 254 SER C CA 1
ATOM 4219 C C . SER C 1 88 ? 26.939 46.553 93.812 1.00 51.20 254 SER C C 1
ATOM 4220 O O . SER C 1 88 ? 26.152 46.225 92.926 1.00 49.57 254 SER C O 1
ATOM 4223 N N . GLN C 1 89 ? 28.235 46.835 93.582 1.00 46.50 255 GLN C N 1
ATOM 4224 C CA . GLN C 1 89 ? 28.857 46.837 92.260 1.00 44.83 255 GLN C CA 1
ATOM 4225 C C . GLN C 1 89 ? 29.604 45.529 91.961 1.00 47.95 255 GLN C C 1
ATOM 4226 O O . GLN C 1 89 ? 30.378 45.494 90.998 1.00 46.65 255 GLN C O 1
ATOM 4245 N N . THR C 1 91 ? 28.687 42.559 90.657 1.00 40.46 257 THR C N 1
ATOM 4246 C CA . THR C 1 91 ? 28.411 42.021 89.318 1.00 38.29 257 THR C CA 1
ATOM 4247 C C . THR C 1 91 ? 29.254 42.741 88.247 1.00 38.78 257 THR C C 1
ATOM 4248 O O . THR C 1 91 ? 29.860 42.075 87.396 1.00 36.02 257 THR C O 1
ATOM 4252 N N . LYS C 1 92 ? 29.319 44.093 88.322 1.00 34.71 258 LYS C N 1
ATOM 4253 C CA . LYS C 1 92 ? 30.122 44.905 87.411 1.00 33.01 258 LYS C CA 1
ATOM 4254 C C . LYS C 1 92 ? 31.617 44.596 87.578 1.00 34.36 258 LYS C C 1
ATOM 4255 O O . LYS C 1 92 ? 32.353 44.539 86.589 1.00 31.67 258 LYS C O 1
ATOM 4261 N N . LEU C 1 93 ? 32.053 44.370 88.823 1.00 31.14 259 LEU C N 1
ATOM 4262 C CA . LEU C 1 93 ? 33.436 44.007 89.111 1.00 30.40 259 LEU C CA 1
ATOM 4263 C C . LEU C 1 93 ? 33.772 42.617 88.549 1.00 30.62 259 LEU C C 1
ATOM 4264 O O . LEU C 1 93 ? 34.860 42.443 88.014 1.00 26.97 259 LEU C O 1
ATOM 4269 N N . GLN C 1 94 ? 32.821 41.664 88.583 1.00 28.70 260 GLN C N 1
ATOM 4270 C CA . GLN C 1 94 ? 33.050 40.334 87.985 1.00 28.56 260 GLN C CA 1
ATOM 4271 C C . GLN C 1 94 ? 33.180 40.487 86.460 1.00 32.69 260 GLN C C 1
ATOM 4272 O O . GLN C 1 94 ? 34.018 39.826 85.839 1.00 30.88 260 GLN C O 1
ATOM 4286 N N . LEU C 1 96 ? 34.304 43.204 84.923 1.00 26.83 262 LEU C N 1
ATOM 4287 C CA . LEU C 1 96 ? 35.605 43.836 84.702 1.00 25.38 262 LEU C CA 1
ATOM 4288 C C . LEU C 1 96 ? 36.721 42.779 84.799 1.00 28.17 262 LEU C C 1
ATOM 4289 O O . LEU C 1 96 ? 37.647 42.792 83.991 1.00 24.68 262 LEU C O 1
ATOM 4294 N N . TYR C 1 97 ? 36.606 41.856 85.781 1.00 26.13 263 TYR C N 1
ATOM 4295 C CA . TYR C 1 97 ? 37.538 40.746 85.951 1.00 26.74 263 TYR C CA 1
ATOM 4296 C C . TYR C 1 97 ? 37.540 39.884 84.658 1.00 28.79 263 TYR C C 1
ATOM 4297 O O . TYR C 1 97 ? 38.611 39.555 84.142 1.00 27.74 263 TYR C O 1
ATOM 4306 N N . TYR C 1 98 ? 36.360 39.562 84.130 1.00 24.82 264 TYR C N 1
ATOM 4307 C CA . TYR C 1 98 ? 36.242 38.763 82.898 1.00 25.90 264 TYR C CA 1
ATOM 4308 C C . TYR C 1 98 ? 36.796 39.495 81.680 1.00 26.85 264 TYR C C 1
ATOM 4309 O O . TYR C 1 98 ? 37.415 38.857 80.823 1.00 25.03 264 TYR C O 1
ATOM 4318 N N . LEU C 1 99 ? 36.587 40.833 81.620 1.00 23.60 265 LEU C N 1
ATOM 4319 C CA A LEU C 1 99 ? 37.104 41.671 80.539 0.50 22.97 265 LEU C CA 1
ATOM 4320 C CA B LEU C 1 99 ? 37.097 41.661 80.532 0.50 22.02 265 LEU C CA 1
ATOM 4321 C C . LEU C 1 99 ? 38.642 41.567 80.530 1.00 25.53 265 LEU C C 1
ATOM 4322 O O . LEU C 1 99 ? 39.251 41.402 79.468 1.00 24.76 265 LEU C O 1
ATOM 4331 N N . SER C 1 100 ? 39.255 41.659 81.713 1.00 23.62 266 SER C N 1
ATOM 4332 C CA . SER C 1 100 ? 40.709 41.561 81.872 1.00 23.48 266 SER C CA 1
ATOM 4333 C C . SER C 1 100 ? 41.199 40.227 81.278 1.00 27.39 266 SER C C 1
ATOM 4334 O O . SER C 1 100 ? 42.156 40.218 80.497 1.00 26.60 266 SER C O 1
ATOM 4337 N N . LEU C 1 101 ? 40.502 39.119 81.597 1.00 25.20 267 LEU C N 1
ATOM 4338 C CA . LEU C 1 101 ? 40.829 37.796 81.079 1.00 25.27 267 LEU C CA 1
ATOM 4339 C C . LEU C 1 101 ? 40.708 37.734 79.544 1.00 28.89 267 LEU C C 1
ATOM 4340 O O . LEU C 1 101 ? 41.634 37.251 78.877 1.00 27.57 267 LEU C O 1
ATOM 4345 N N . LEU C 1 102 ? 39.601 38.271 78.982 1.00 24.55 268 LEU C N 1
ATOM 4346 C CA . LEU C 1 102 ? 39.409 38.297 77.530 1.00 23.26 268 LEU C CA 1
ATOM 4347 C C . LEU C 1 102 ? 40.502 39.115 76.843 1.00 27.12 268 LEU C C 1
ATOM 4348 O O . LEU C 1 102 ? 41.009 38.689 75.805 1.00 26.92 268 LEU C O 1
ATOM 4353 N N . LEU C 1 103 ? 40.900 40.255 77.453 1.00 24.43 269 LEU C N 1
ATOM 4354 C CA . LEU C 1 103 ? 41.971 41.098 76.934 1.00 25.63 269 LEU C CA 1
ATOM 4355 C C . LEU C 1 103 ? 43.287 40.319 76.934 1.00 27.28 269 LEU C C 1
ATOM 4356 O O . LEU C 1 103 ? 44.053 40.436 75.983 1.00 26.90 269 LEU C O 1
ATOM 4361 N N . GLY C 1 104 ? 43.522 39.536 77.994 1.00 24.34 270 GLY C N 1
ATOM 4362 C CA . GLY C 1 104 ? 44.707 38.684 78.116 1.00 25.25 270 GLY C CA 1
ATOM 4363 C C . GLY C 1 104 ? 44.772 37.668 77.000 1.00 30.07 270 GLY C C 1
ATOM 4364 O O . GLY C 1 104 ? 45.819 37.480 76.374 1.00 30.03 270 GLY C O 1
ATOM 4365 N N . VAL C 1 105 ? 43.633 37.032 76.724 1.00 26.76 271 VAL C N 1
ATOM 4366 C CA . VAL C 1 105 ? 43.545 36.040 75.653 1.00 27.08 271 VAL C CA 1
ATOM 4367 C C . VAL C 1 105 ? 43.779 36.730 74.303 1.00 29.98 271 VAL C C 1
ATOM 4368 O O . VAL C 1 105 ? 44.588 36.250 73.501 1.00 28.97 271 VAL C O 1
ATOM 4372 N N . TYR C 1 106 ? 43.117 37.872 74.087 1.00 25.96 272 TYR C N 1
ATOM 4373 C CA . TYR C 1 106 ? 43.233 38.635 72.849 1.00 25.19 272 TYR C CA 1
ATOM 4374 C C . TYR C 1 106 ? 44.671 39.090 72.558 1.00 26.31 272 TYR C C 1
ATOM 4375 O O . TYR C 1 106 ? 45.162 38.851 71.461 1.00 23.91 272 TYR C O 1
ATOM 4384 N N . GLU C 1 107 ? 45.351 39.732 73.527 1.00 21.61 273 GLU C N 1
ATOM 4385 C CA . GLU C 1 107 ? 46.731 40.186 73.309 1.00 23.05 273 GLU C CA 1
ATOM 4386 C C . GLU C 1 107 ? 47.700 39.033 73.113 1.00 26.55 273 GLU C C 1
ATOM 4387 O O . GLU C 1 107 ? 48.720 39.207 72.450 1.00 26.35 273 GLU C O 1
ATOM 4393 N N . ASN C 1 108 ? 47.367 37.859 73.679 1.00 24.64 274 ASN C N 1
ATOM 4394 C CA . ASN C 1 108 ? 48.171 36.652 73.559 1.00 25.21 274 ASN C CA 1
ATOM 4395 C C . ASN C 1 108 ? 47.534 35.647 72.583 1.00 30.04 274 ASN C C 1
ATOM 4396 O O . ASN C 1 108 ? 47.717 34.439 72.727 1.00 30.58 274 ASN C O 1
ATOM 4401 N N . ARG C 1 109 ? 46.804 36.160 71.575 1.00 27.00 275 ARG C N 1
ATOM 4402 C CA . ARG C 1 109 ? 46.103 35.340 70.588 1.00 27.36 275 ARG C CA 1
ATOM 4403 C C . ARG C 1 109 ? 46.984 34.437 69.728 1.00 32.11 275 ARG C C 1
ATOM 4404 O O . ARG C 1 109 ? 46.466 33.493 69.144 1.00 33.90 275 ARG C O 1
ATOM 4412 N N . ARG C 1 110 ? 48.305 34.687 69.679 1.00 28.44 276 ARG C N 1
ATOM 4413 C CA . ARG C 1 110 ? 49.206 33.845 68.903 1.00 29.92 276 ARG C CA 1
ATOM 4414 C C . ARG C 1 110 ? 49.654 32.595 69.648 1.00 35.32 276 ARG C C 1
ATOM 4415 O O . ARG C 1 110 ? 50.112 31.649 69.007 1.00 35.44 276 ARG C O 1
ATOM 4423 N N . VAL C 1 111 ? 49.463 32.567 70.993 1.00 30.88 277 VAL C N 1
ATOM 4424 C CA . VAL C 1 111 ? 49.729 31.382 71.822 1.00 30.87 277 VAL C CA 1
ATOM 4425 C C . VAL C 1 111 ? 48.718 30.300 71.345 1.00 36.29 277 VAL C C 1
ATOM 4426 O O . VAL C 1 111 ? 47.560 30.627 71.041 1.00 32.51 277 VAL C O 1
ATOM 4430 N N . ASN C 1 112 ? 49.178 29.056 71.175 1.00 34.44 278 ASN C N 1
ATOM 4431 C CA . ASN C 1 112 ? 48.316 28.007 70.617 1.00 35.90 278 ASN C CA 1
ATOM 4432 C C . ASN C 1 112 ? 48.006 26.807 71.549 1.00 41.58 278 ASN C C 1
ATOM 4433 O O . ASN C 1 112 ? 47.584 25.750 71.067 1.00 42.30 278 ASN C O 1
ATOM 4438 N N . ASN C 1 113 ? 48.236 26.952 72.865 1.00 37.17 279 ASN C N 1
ATOM 4439 C CA . ASN C 1 113 ? 47.913 25.876 73.806 1.00 38.25 279 ASN C CA 1
ATOM 4440 C C . ASN C 1 113 ? 47.647 26.395 75.208 1.00 39.54 279 ASN C C 1
ATOM 4441 O O . ASN C 1 113 ? 48.261 27.372 75.624 1.00 37.74 279 ASN C O 1
ATOM 4446 N N . LYS C 1 114 ? 46.722 25.732 75.918 1.00 37.26 280 LYS C N 1
ATOM 4447 C CA . LYS C 1 114 ? 46.277 26.055 77.268 1.00 36.42 280 LYS C CA 1
ATOM 4448 C C . LYS C 1 114 ? 47.411 26.280 78.248 1.00 40.75 280 LYS C C 1
ATOM 4449 O O . LYS C 1 114 ? 47.414 27.314 78.918 1.00 37.92 280 LYS C O 1
ATOM 4455 N N . THR C 1 115 ? 48.361 25.333 78.352 1.00 39.52 281 THR C N 1
ATOM 4456 C CA . THR C 1 115 ? 49.464 25.496 79.303 1.00 40.31 281 THR C CA 1
ATOM 4457 C C . THR C 1 115 ? 50.298 26.736 79.013 1.00 42.40 281 THR C C 1
ATOM 4458 O O . THR C 1 115 ? 50.578 27.497 79.949 1.00 40.84 281 THR C O 1
ATOM 4462 N N . LYS C 1 116 ? 50.625 26.990 77.719 1.00 37.91 282 LYS C N 1
ATOM 4463 C CA . LYS C 1 116 ? 51.397 28.192 77.342 1.00 36.04 282 LYS C CA 1
ATOM 4464 C C . LYS C 1 116 ? 50.592 29.490 77.496 1.00 35.56 282 LYS C C 1
ATOM 4465 O O . LYS C 1 116 ? 51.186 30.547 77.768 1.00 33.99 282 LYS C O 1
ATOM 4471 N N . LEU C 1 117 ? 49.239 29.395 77.409 1.00 30.78 283 LEU C N 1
ATOM 4472 C CA . LEU C 1 117 ? 48.347 30.535 77.638 1.00 28.14 283 LEU C CA 1
ATOM 4473 C C . LEU C 1 117 ? 48.355 30.892 79.117 1.00 32.38 283 LEU C C 1
ATOM 4474 O O . LEU C 1 117 ? 48.508 32.074 79.435 1.00 30.79 283 LEU C O 1
ATOM 4479 N N . LEU C 1 118 ? 48.216 29.884 80.018 1.00 30.95 284 LEU C N 1
ATOM 4480 C CA . LEU C 1 118 ? 48.247 30.098 81.472 1.00 31.82 284 LEU C CA 1
ATOM 4481 C C . LEU C 1 118 ? 49.535 30.759 81.942 1.00 36.24 284 LEU C C 1
ATOM 4482 O O . LEU C 1 118 ? 49.495 31.570 82.870 1.00 35.26 284 LEU C O 1
ATOM 4487 N N . GLU C 1 119 ? 50.670 30.470 81.272 1.00 32.99 285 GLU C N 1
ATOM 4488 C CA . GLU C 1 119 ? 51.951 31.102 81.584 1.00 32.64 285 GLU C CA 1
ATOM 4489 C C . GLU C 1 119 ? 51.901 32.627 81.348 1.00 34.73 285 GLU C C 1
ATOM 4490 O O . GLU C 1 119 ? 52.692 33.338 81.959 1.00 32.56 285 GLU C O 1
ATOM 4496 N N . ARG C 1 120 ? 50.989 33.121 80.475 1.00 30.61 286 ARG C N 1
ATOM 4497 C CA . ARG C 1 120 ? 50.885 34.568 80.198 1.00 29.84 286 ARG C CA 1
ATOM 4498 C C . ARG C 1 120 ? 49.858 35.249 81.103 1.00 33.53 286 ARG C C 1
ATOM 4499 O O . ARG C 1 120 ? 49.780 36.481 81.132 1.00 31.47 286 ARG C O 1
ATOM 4507 N N . LEU C 1 121 ? 49.048 34.447 81.804 1.00 30.41 287 LEU C N 1
ATOM 4508 C CA . LEU C 1 121 ? 47.976 34.960 82.654 1.00 29.36 287 LEU C CA 1
ATOM 4509 C C . LEU C 1 121 ? 48.349 34.926 84.126 1.00 34.71 287 LEU C C 1
ATOM 4510 O O . LEU C 1 121 ? 49.373 34.359 84.481 1.00 33.39 287 LEU C O 1
ATOM 4515 N N . ASN C 1 122 ? 47.532 35.556 84.967 1.00 33.69 288 ASN C N 1
ATOM 4516 C CA . ASN C 1 122 ? 47.784 35.662 86.391 1.00 34.52 288 ASN C CA 1
ATOM 4517 C C . ASN C 1 122 ? 46.864 34.759 87.218 1.00 38.55 288 ASN C C 1
ATOM 4518 O O . ASN C 1 122 ? 46.049 35.237 88.010 1.00 39.08 288 ASN C O 1
ATOM 4523 N N . SER C 1 123 ? 47.016 33.433 87.030 1.00 35.45 289 SER C N 1
ATOM 4524 C CA . SER C 1 123 ? 46.266 32.395 87.734 1.00 37.03 289 SER C CA 1
ATOM 4525 C C . SER C 1 123 ? 44.727 32.572 87.747 1.00 40.55 289 SER C C 1
ATOM 4526 O O . SER C 1 123 ? 44.127 32.545 88.822 1.00 41.96 289 SER C O 1
ATOM 4529 N N . PRO C 1 124 ? 44.041 32.743 86.593 1.00 35.59 290 PRO C N 1
ATOM 4530 C CA . PRO C 1 124 ? 42.570 32.814 86.645 1.00 34.83 290 PRO C CA 1
ATOM 4531 C C . PRO C 1 124 ? 42.004 31.426 86.978 1.00 39.69 290 PRO C C 1
ATOM 4532 O O . PRO C 1 124 ? 42.689 30.434 86.693 1.00 38.70 290 PRO C O 1
ATOM 4536 N N . PRO C 1 125 ? 40.773 31.302 87.538 1.00 37.30 291 PRO C N 1
ATOM 4537 C CA . PRO C 1 125 ? 40.203 29.960 87.742 1.00 38.54 291 PRO C CA 1
ATOM 4538 C C . PRO C 1 125 ? 40.188 29.239 86.395 1.00 41.39 291 PRO C C 1
ATOM 4539 O O . PRO C 1 125 ? 39.763 29.819 85.389 1.00 38.41 291 PRO C O 1
ATOM 4543 N N . GLU C 1 126 ? 40.760 28.030 86.360 1.00 39.58 292 GLU C N 1
ATOM 4544 C CA . GLU C 1 126 ? 40.879 27.208 85.152 1.00 40.60 292 GLU C CA 1
ATOM 4545 C C . GLU C 1 126 ? 39.587 27.052 84.333 1.00 44.82 292 GLU C C 1
ATOM 4546 O O . GLU C 1 126 ? 39.655 27.056 83.104 1.00 44.11 292 GLU C O 1
ATOM 4552 N N . ILE C 1 127 ? 38.421 26.924 85.004 1.00 42.26 293 ILE C N 1
ATOM 4553 C CA . ILE C 1 127 ? 37.112 26.781 84.349 1.00 42.34 293 ILE C CA 1
ATOM 4554 C C . ILE C 1 127 ? 36.839 27.938 83.367 1.00 42.65 293 ILE C C 1
ATOM 4555 O O . ILE C 1 127 ? 36.248 27.709 82.307 1.00 42.04 293 ILE C O 1
ATOM 4560 N N . LEU C 1 128 ? 37.289 29.161 83.718 1.00 37.43 294 LEU C N 1
ATOM 4561 C CA . LEU C 1 128 ? 37.100 30.342 82.874 1.00 35.38 294 LEU C CA 1
ATOM 4562 C C . LEU C 1 128 ? 37.924 30.223 81.605 1.00 36.74 294 LEU C C 1
ATOM 4563 O O . LEU C 1 128 ? 37.407 30.534 80.534 1.00 35.50 294 LEU C O 1
ATOM 4568 N N . VAL C 1 129 ? 39.193 29.752 81.723 1.00 32.04 295 VAL C N 1
ATOM 4569 C CA . VAL C 1 129 ? 40.068 29.572 80.559 1.00 31.46 295 VAL C CA 1
ATOM 4570 C C . VAL C 1 129 ? 39.485 28.471 79.662 1.00 36.53 295 VAL C C 1
ATOM 4571 O O . VAL C 1 129 ? 39.392 28.669 78.445 1.00 35.25 295 VAL C O 1
ATOM 4575 N N . ASP C 1 130 ? 39.021 27.355 80.270 1.00 34.18 296 ASP C N 1
ATOM 4576 C CA . ASP C 1 130 ? 38.405 26.251 79.515 1.00 35.78 296 ASP C CA 1
ATOM 4577 C C . ASP C 1 130 ? 37.179 26.718 78.717 1.00 39.75 296 ASP C C 1
ATOM 4578 O O . ASP C 1 130 ? 37.034 26.348 77.549 1.00 39.88 296 ASP C O 1
ATOM 4583 N N . GLY C 1 131 ? 36.352 27.565 79.332 1.00 35.23 297 GLY C N 1
ATOM 4584 C CA . GLY C 1 131 ? 35.170 28.139 78.694 1.00 34.48 297 GLY C CA 1
ATOM 4585 C C . GLY C 1 131 ? 35.512 28.994 77.488 1.00 35.99 297 GLY C C 1
ATOM 4586 O O . GLY C 1 131 ? 34.868 28.883 76.434 1.00 33.98 297 GLY C O 1
ATOM 4587 N N . ILE C 1 132 ? 36.578 29.821 77.624 1.00 30.60 298 ILE C N 1
ATOM 4588 C CA . ILE C 1 132 ? 37.052 30.685 76.537 1.00 30.13 298 ILE C CA 1
ATOM 4589 C C . ILE C 1 132 ? 37.610 29.857 75.373 1.00 34.82 298 ILE C C 1
ATOM 4590 O O . ILE C 1 132 ? 37.283 30.142 74.217 1.00 35.05 298 ILE C O 1
ATOM 4595 N N . LEU C 1 133 ? 38.436 28.838 75.676 1.00 31.95 299 LEU C N 1
ATOM 4596 C CA . LEU C 1 133 ? 38.998 27.976 74.637 1.00 33.30 299 LEU C CA 1
ATOM 4597 C C . LEU C 1 133 ? 37.899 27.217 73.888 1.00 39.88 299 LEU C C 1
ATOM 4598 O O . LEU C 1 133 ? 37.985 27.093 72.666 1.00 39.49 299 LEU C O 1
ATOM 4603 N N . SER C 1 134 ? 36.851 26.762 74.614 1.00 38.67 300 SER C N 1
ATOM 4604 C CA A SER C 1 134 ? 35.719 26.039 74.032 0.50 39.98 300 SER C CA 1
ATOM 4605 C CA B SER C 1 134 ? 35.715 26.041 74.033 0.50 39.57 300 SER C CA 1
ATOM 4606 C C . SER C 1 134 ? 34.870 26.925 73.122 1.00 43.41 300 SER C C 1
ATOM 4607 O O . SER C 1 134 ? 34.379 26.456 72.106 1.00 44.74 300 SER C O 1
ATOM 4612 N N . ARG C 1 135 ? 34.683 28.197 73.485 1.00 39.33 301 ARG C N 1
ATOM 4613 C CA . ARG C 1 135 ? 33.802 29.082 72.720 1.00 38.54 301 ARG C CA 1
ATOM 4614 C C . ARG C 1 135 ? 34.399 30.160 71.816 1.00 39.64 301 ARG C C 1
ATOM 4615 O O . ARG C 1 135 ? 33.673 30.703 70.973 1.00 38.62 301 ARG C O 1
ATOM 4623 N N . PHE C 1 136 ? 35.698 30.470 71.968 1.00 33.75 302 PHE C N 1
ATOM 4624 C CA . PHE C 1 136 ? 36.334 31.544 71.205 1.00 31.09 302 PHE C CA 1
ATOM 4625 C C . PHE C 1 136 ? 37.549 31.106 70.386 1.00 37.09 302 PHE C C 1
ATOM 4626 O O . PHE C 1 136 ? 38.315 31.960 69.928 1.00 36.44 302 PHE C O 1
ATOM 4634 N N . THR C 1 137 ? 37.788 29.797 70.270 1.00 35.50 303 THR C N 1
ATOM 4635 C CA . THR C 1 137 ? 38.951 29.297 69.521 1.00 35.50 303 THR C CA 1
ATOM 4636 C C . THR C 1 137 ? 38.558 28.127 68.621 1.00 41.08 303 THR C C 1
ATOM 4637 O O . THR C 1 137 ? 37.460 27.564 68.759 1.00 41.85 303 THR C O 1
ATOM 4641 N N . VAL C 1 138 ? 39.469 27.739 67.725 1.00 37.57 304 VAL C N 1
ATOM 4642 C CA . VAL C 1 138 ? 39.283 26.575 66.878 1.00 38.55 304 VAL C CA 1
ATOM 4643 C C . VAL C 1 138 ? 40.220 25.541 67.521 1.00 42.71 304 VAL C C 1
ATOM 4644 O O . VAL C 1 138 ? 41.432 25.697 67.456 1.00 41.70 304 VAL C O 1
ATOM 4648 N N . ILE C 1 139 ? 39.653 24.600 68.280 1.00 42.03 305 ILE C N 1
ATOM 4649 C CA . ILE C 1 139 ? 40.386 23.543 68.993 1.00 44.85 305 ILE C CA 1
ATOM 4650 C C . ILE C 1 139 ? 41.034 22.566 67.979 1.00 50.78 305 ILE C C 1
ATOM 4651 O O . ILE C 1 139 ? 40.403 22.243 66.988 1.00 51.03 305 ILE C O 1
ATOM 4656 N N . LYS C 1 140 ? 42.311 22.182 68.189 1.00 47.95 306 LYS C N 1
ATOM 4657 C CA . LYS C 1 140 ? 43.019 21.224 67.322 1.00 50.12 306 LYS C CA 1
ATOM 4658 C C . LYS C 1 140 ? 42.387 19.835 67.507 1.00 56.12 306 LYS C C 1
ATOM 4659 O O . LYS C 1 140 ? 41.966 19.513 68.623 1.00 54.71 306 LYS C O 1
ATOM 4665 N N . PRO C 1 141 ? 42.252 19.017 66.441 1.00 55.09 307 PRO C N 1
ATOM 4666 C CA . PRO C 1 141 ? 41.592 17.705 66.610 1.00 57.60 307 PRO C CA 1
ATOM 4667 C C . PRO C 1 141 ? 42.350 16.739 67.510 1.00 63.96 307 PRO C C 1
ATOM 4668 O O . PRO C 1 141 ? 43.559 16.905 67.728 1.00 63.74 307 PRO C O 1
ATOM 4672 N N . GLY C 1 142 ? 41.608 15.783 68.072 1.00 61.99 308 GLY C N 1
ATOM 4673 C CA . GLY C 1 142 ? 42.135 14.779 68.991 1.00 90.83 308 GLY C CA 1
ATOM 4674 C C . GLY C 1 142 ? 41.854 15.106 70.443 1.00 111.96 308 GLY C C 1
ATOM 4675 O O . GLY C 1 142 ? 42.731 14.971 71.297 1.00 71.97 308 GLY C O 1
ATOM 4676 N N . ASP C 1 149 ? 45.289 20.224 78.805 1.00 64.29 315 ASP C N 1
ATOM 4677 C CA . ASP C 1 149 ? 46.256 20.931 77.969 1.00 62.97 315 ASP C CA 1
ATOM 4678 C C . ASP C 1 149 ? 45.957 20.755 76.465 1.00 65.09 315 ASP C C 1
ATOM 4679 O O . ASP C 1 149 ? 46.721 20.119 75.729 1.00 66.07 315 ASP C O 1
ATOM 4684 N N . ARG C 1 150 ? 44.838 21.337 76.014 1.00 59.05 316 ARG C N 1
ATOM 4685 C CA . ARG C 1 150 ? 44.444 21.247 74.612 1.00 58.12 316 ARG C CA 1
ATOM 4686 C C . ARG C 1 150 ? 45.065 22.312 73.708 1.00 56.09 316 ARG C C 1
ATOM 4687 O O . ARG C 1 150 ? 45.280 23.454 74.139 1.00 54.09 316 ARG C O 1
ATOM 4695 N N . SER C 1 151 ? 45.379 21.918 72.464 1.00 50.58 317 SER C N 1
ATOM 4696 C CA . SER C 1 151 ? 45.927 22.810 71.445 1.00 48.64 317 SER C CA 1
ATOM 4697 C C . SER C 1 151 ? 44.767 23.441 70.666 1.00 48.81 317 SER C C 1
ATOM 4698 O O . SER C 1 151 ? 43.728 22.801 70.468 1.00 50.86 317 SER C O 1
ATOM 4701 N N . TYR C 1 152 ? 44.943 24.695 70.236 1.00 39.45 318 TYR C N 1
ATOM 4702 C CA . TYR C 1 152 ? 43.907 25.485 69.567 1.00 37.31 318 TYR C CA 1
ATOM 4703 C C . TYR C 1 152 ? 44.493 26.596 68.672 1.00 40.93 318 TYR C C 1
ATOM 4704 O O . TYR C 1 152 ? 45.705 26.812 68.683 1.00 41.12 318 TYR C O 1
ATOM 4713 N N . PHE C 1 153 ? 43.609 27.341 67.963 1.00 38.54 319 PHE C N 1
ATOM 4714 C CA . PHE C 1 153 ? 43.966 28.463 67.095 1.00 38.00 319 PHE C CA 1
ATOM 4715 C C . PHE C 1 153 ? 42.894 29.547 67.146 1.00 40.69 319 PHE C C 1
ATOM 4716 O O . PHE C 1 153 ? 41.694 29.235 67.123 1.00 40.03 319 PHE C O 1
ATOM 4724 N N . ILE C 1 154 ? 43.322 30.830 67.203 1.00 36.52 320 ILE C N 1
ATOM 4725 C CA . ILE C 1 154 ? 42.374 31.945 67.170 1.00 34.68 320 ILE C CA 1
ATOM 4726 C C . ILE C 1 154 ? 42.387 32.530 65.749 1.00 39.96 320 ILE C C 1
ATOM 4727 O O . ILE C 1 154 ? 43.350 33.196 65.359 1.00 39.66 320 ILE C O 1
ATOM 4732 N N . ASP C 1 155 ? 41.351 32.220 64.968 1.00 38.24 321 ASP C N 1
ATOM 4733 C CA . ASP C 1 155 ? 41.220 32.679 63.586 1.00 38.62 321 ASP C CA 1
ATOM 4734 C C . ASP C 1 155 ? 40.574 34.088 63.523 1.00 40.82 321 ASP C C 1
ATOM 4735 O O . ASP C 1 155 ? 40.100 34.553 64.568 1.00 37.52 321 ASP C O 1
ATOM 4740 N N . PRO C 1 156 ? 40.519 34.786 62.349 1.00 39.24 322 PRO C N 1
ATOM 4741 C CA . PRO C 1 156 ? 39.926 36.140 62.335 1.00 38.27 322 PRO C CA 1
ATOM 4742 C C . PRO C 1 156 ? 38.492 36.250 62.860 1.00 40.72 322 PRO C C 1
ATOM 4743 O O . PRO C 1 156 ? 38.182 37.237 63.529 1.00 39.19 322 PRO C O 1
ATOM 4747 N N . GLN C 1 157 ? 37.631 35.238 62.602 1.00 37.16 323 GLN C N 1
ATOM 4748 C CA . GLN C 1 157 ? 36.254 35.257 63.115 1.00 36.33 323 GLN C CA 1
ATOM 4749 C C . GLN C 1 157 ? 36.266 35.203 64.638 1.00 37.55 323 GLN C C 1
ATOM 4750 O O . GLN C 1 157 ? 35.489 35.929 65.261 1.00 36.24 323 GLN C O 1
ATOM 4756 N N . ASN C 1 158 ? 37.162 34.350 65.237 1.00 32.71 324 ASN C N 1
ATOM 4757 C CA . ASN C 1 158 ? 37.323 34.238 66.696 1.00 31.86 324 ASN C CA 1
ATOM 4758 C C . ASN C 1 158 ? 37.809 35.572 67.268 1.00 33.75 324 ASN C C 1
ATOM 4759 O O . ASN C 1 158 ? 37.335 35.982 68.323 1.00 33.17 324 ASN C O 1
ATOM 4764 N N . GLU C 1 159 ? 38.729 36.261 66.562 1.00 30.36 325 GLU C N 1
ATOM 4765 C CA . GLU C 1 159 ? 39.232 37.568 67.015 1.00 29.77 325 GLU C CA 1
ATOM 4766 C C . GLU C 1 159 ? 38.059 38.547 67.163 1.00 33.35 325 GLU C C 1
ATOM 4767 O O . GLU C 1 159 ? 37.949 39.210 68.192 1.00 32.16 325 GLU C O 1
ATOM 4773 N N . ASP C 1 160 ? 37.146 38.585 66.157 1.00 30.42 326 ASP C N 1
ATOM 4774 C CA . ASP C 1 160 ? 35.987 39.473 66.188 1.00 29.09 326 ASP C CA 1
ATOM 4775 C C . ASP C 1 160 ? 35.039 39.107 67.322 1.00 31.22 326 ASP C C 1
ATOM 4776 O O . ASP C 1 160 ? 34.500 40.005 67.967 1.00 29.83 326 ASP C O 1
ATOM 4781 N N . LYS C 1 161 ? 34.862 37.794 67.576 1.00 27.48 327 LYS C N 1
ATOM 4782 C CA . LYS C 1 161 ? 33.999 37.298 68.646 1.00 27.27 327 LYS C CA 1
ATOM 4783 C C . LYS C 1 161 ? 34.511 37.751 70.020 1.00 29.51 327 LYS C C 1
ATOM 4784 O O . LYS C 1 161 ? 33.717 38.291 70.798 1.00 29.13 327 LYS C O 1
ATOM 4790 N N . ILE C 1 162 ? 35.814 37.541 70.318 1.00 26.08 328 ILE C N 1
ATOM 4791 C CA . ILE C 1 162 ? 36.424 37.986 71.586 1.00 24.44 328 ILE C CA 1
ATOM 4792 C C . ILE C 1 162 ? 36.199 39.492 71.736 1.00 27.09 328 ILE C C 1
ATOM 4793 O O . ILE C 1 162 ? 35.754 39.941 72.805 1.00 25.51 328 ILE C O 1
ATOM 4798 N N . LEU C 1 163 ? 36.501 40.270 70.660 1.00 23.61 329 LEU C N 1
ATOM 4799 C CA . LEU C 1 163 ? 36.324 41.727 70.679 1.00 23.56 329 LEU C CA 1
ATOM 4800 C C . LEU C 1 163 ? 34.881 42.161 70.935 1.00 27.35 329 LEU C C 1
ATOM 4801 O O . LEU C 1 163 ? 34.672 43.064 71.752 1.00 24.61 329 LEU C O 1
ATOM 4806 N N . CYS C 1 164 ? 33.891 41.472 70.318 1.00 27.15 330 CYS C N 1
ATOM 4807 C CA . CYS C 1 164 ? 32.478 41.804 70.545 1.00 27.62 330 CYS C CA 1
ATOM 4808 C C . CYS C 1 164 ? 32.044 41.547 71.985 1.00 30.16 330 CYS C C 1
ATOM 4809 O O . CYS C 1 164 ? 31.275 42.339 72.530 1.00 29.22 330 CYS C O 1
ATOM 4812 N N . TYR C 1 165 ? 32.567 40.468 72.619 1.00 24.85 331 TYR C N 1
ATOM 4813 C CA . TYR C 1 165 ? 32.252 40.170 74.022 1.00 24.15 331 TYR C CA 1
ATOM 4814 C C . TYR C 1 165 ? 32.896 41.217 74.918 1.00 27.18 331 TYR C C 1
ATOM 4815 O O . TYR C 1 165 ? 32.251 41.680 75.854 1.00 25.96 331 TYR C O 1
ATOM 4824 N N . ILE C 1 166 ? 34.140 41.647 74.587 1.00 23.66 332 ILE C N 1
ATOM 4825 C CA . ILE C 1 166 ? 34.837 42.714 75.307 1.00 22.42 332 ILE C CA 1
ATOM 4826 C C . ILE C 1 166 ? 33.988 44.011 75.231 1.00 25.29 332 ILE C C 1
ATOM 4827 O O . ILE C 1 166 ? 33.722 44.637 76.264 1.00 21.86 332 ILE C O 1
ATOM 4832 N N . LEU C 1 167 ? 33.553 44.388 74.007 1.00 22.53 333 LEU C N 1
ATOM 4833 C CA . LEU C 1 167 ? 32.759 45.604 73.796 1.00 23.19 333 LEU C CA 1
ATOM 4834 C C . LEU C 1 167 ? 31.411 45.552 74.483 1.00 25.10 333 LEU C C 1
ATOM 4835 O O . LEU C 1 167 ? 30.992 46.562 75.044 1.00 24.66 333 LEU C O 1
ATOM 4840 N N . ALA C 1 168 ? 30.772 44.363 74.516 1.00 21.66 334 ALA C N 1
ATOM 4841 C CA . ALA C 1 168 ? 29.475 44.181 75.207 1.00 22.11 334 ALA C CA 1
ATOM 4842 C C . ALA C 1 168 ? 29.666 44.440 76.712 1.00 26.11 334 ALA C C 1
ATOM 4843 O O . ALA C 1 168 ? 28.825 45.101 77.322 1.00 25.92 334 ALA C O 1
ATOM 4845 N N . ILE C 1 169 ? 30.807 43.961 77.297 1.00 22.90 335 ILE C N 1
ATOM 4846 C CA . ILE C 1 169 ? 31.124 44.195 78.718 1.00 22.48 335 ILE C CA 1
ATOM 4847 C C . ILE C 1 169 ? 31.326 45.682 78.952 1.00 25.95 335 ILE C C 1
ATOM 4848 O O . ILE C 1 169 ? 30.761 46.232 79.911 1.00 26.72 335 ILE C O 1
ATOM 4853 N N . ILE C 1 170 ? 32.127 46.332 78.077 1.00 22.31 336 ILE C N 1
ATOM 4854 C CA . ILE C 1 170 ? 32.421 47.767 78.172 1.00 23.21 336 ILE C CA 1
ATOM 4855 C C . ILE C 1 170 ? 31.127 48.610 78.206 1.00 27.68 336 ILE C C 1
ATOM 4856 O O . ILE C 1 170 ? 31.029 49.553 78.995 1.00 26.34 336 ILE C O 1
ATOM 4874 N N . HIS C 1 172 ? 28.225 47.676 79.380 1.00 27.47 338 HIS C N 1
ATOM 4875 C CA . HIS C 1 172 ? 27.643 47.551 80.727 1.00 28.29 338 HIS C CA 1
ATOM 4876 C C . HIS C 1 172 ? 28.402 48.463 81.708 1.00 30.71 338 HIS C C 1
ATOM 4877 O O . HIS C 1 172 ? 27.781 49.209 82.474 1.00 29.12 338 HIS C O 1
ATOM 4884 N N . LEU C 1 173 ? 29.733 48.431 81.641 1.00 27.42 339 LEU C N 1
ATOM 4885 C CA . LEU C 1 173 ? 30.582 49.203 82.554 1.00 27.85 339 LEU C CA 1
ATOM 4886 C C . LEU C 1 173 ? 30.532 50.703 82.362 1.00 33.28 339 LEU C C 1
ATOM 4887 O O . LEU C 1 173 ? 30.692 51.438 83.342 1.00 35.09 339 LEU C O 1
ATOM 4892 N N . ASP C 1 174 ? 30.328 51.165 81.112 1.00 27.54 340 ASP C N 1
ATOM 4893 C CA . ASP C 1 174 ? 30.298 52.590 80.803 1.00 27.65 340 ASP C CA 1
ATOM 4894 C C . ASP C 1 174 ? 28.868 53.117 80.736 1.00 30.72 340 ASP C C 1
ATOM 4895 O O . ASP C 1 174 ? 28.636 54.207 80.201 1.00 30.61 340 ASP C O 1
ATOM 4900 N N . ASN C 1 175 ? 27.906 52.341 81.269 1.00 24.94 341 ASN C N 1
ATOM 4901 C CA . ASN C 1 175 ? 26.476 52.688 81.280 1.00 25.59 341 ASN C CA 1
ATOM 4902 C C . ASN C 1 175 ? 25.926 53.042 79.866 1.00 27.48 341 ASN C C 1
ATOM 4903 O O . ASN C 1 175 ? 25.169 54.005 79.679 1.00 26.08 341 ASN C O 1
ATOM 4908 N N . PHE C 1 176 ? 26.345 52.240 78.877 1.00 24.14 342 PHE C N 1
ATOM 4909 C CA . PHE C 1 176 ? 25.895 52.269 77.489 1.00 24.50 342 PHE C CA 1
ATOM 4910 C C . PHE C 1 176 ? 26.195 53.562 76.707 1.00 30.63 342 PHE C C 1
ATOM 4911 O O . PHE C 1 176 ? 25.507 53.889 75.743 1.00 29.36 342 PHE C O 1
ATOM 4919 N N . ILE C 1 177 ? 27.266 54.255 77.089 1.00 27.81 343 ILE C N 1
ATOM 4920 C CA . ILE C 1 177 ? 27.770 55.443 76.404 1.00 28.66 343 ILE C CA 1
ATOM 4921 C C . ILE C 1 177 ? 29.274 55.292 76.364 1.00 32.90 343 ILE C C 1
ATOM 4922 O O . ILE C 1 177 ? 29.924 55.420 77.396 1.00 32.92 343 ILE C O 1
ATOM 4927 N N . VAL C 1 178 ? 29.823 54.928 75.200 1.00 29.94 344 VAL C N 1
ATOM 4928 C CA . VAL C 1 178 ? 31.252 54.614 75.060 1.00 30.38 344 VAL C CA 1
ATOM 4929 C C . VAL C 1 178 ? 31.979 55.536 74.083 1.00 33.17 344 VAL C C 1
ATOM 4930 O O . VAL C 1 178 ? 31.544 55.667 72.942 1.00 32.28 344 VAL C O 1
ATOM 4934 N N . GLU C 1 179 ? 33.116 56.107 74.508 1.00 29.18 345 GLU C N 1
ATOM 4935 C CA . GLU C 1 179 ? 33.965 56.925 73.626 1.00 30.33 345 GLU C CA 1
ATOM 4936 C C . GLU C 1 179 ? 34.842 55.944 72.822 1.00 33.64 345 GLU C C 1
ATOM 4937 O O . GLU C 1 179 ? 35.507 55.095 73.418 1.00 35.20 345 GLU C O 1
ATOM 4943 N N . ILE C 1 180 ? 34.790 56.018 71.490 1.00 28.47 346 ILE C N 1
ATOM 4944 C CA . ILE C 1 180 ? 35.534 55.136 70.573 1.00 28.54 346 ILE C CA 1
ATOM 4945 C C . ILE C 1 180 ? 37.059 55.343 70.643 1.00 31.83 346 ILE C C 1
ATOM 4946 O O . ILE C 1 180 ? 37.786 54.362 70.776 1.00 29.51 346 ILE C O 1
ATOM 4951 N N . THR C 1 181 ? 37.525 56.586 70.471 1.00 30.80 347 THR C N 1
ATOM 4952 C CA . THR C 1 181 ? 38.952 56.932 70.426 1.00 33.01 347 THR C CA 1
ATOM 4953 C C . THR C 1 181 ? 39.804 56.368 71.586 1.00 36.46 347 THR C C 1
ATOM 4954 O O . THR C 1 181 ? 40.703 55.587 71.285 1.00 34.87 347 THR C O 1
ATOM 4958 N N . PRO C 1 182 ? 39.515 56.665 72.885 1.00 35.56 348 PRO C N 1
ATOM 4959 C CA . PRO C 1 182 ? 40.312 56.060 73.972 1.00 35.96 348 PRO C CA 1
ATOM 4960 C C . PRO C 1 182 ? 40.339 54.535 73.916 1.00 40.92 348 PRO C C 1
ATOM 4961 O O . PRO C 1 182 ? 41.393 53.935 74.117 1.00 39.59 348 PRO C O 1
ATOM 4965 N N . LEU C 1 183 ? 39.190 53.914 73.566 1.00 38.49 349 LEU C N 1
ATOM 4966 C CA . LEU C 1 183 ? 39.061 52.470 73.466 1.00 38.12 349 LEU C CA 1
ATOM 4967 C C . LEU C 1 183 ? 39.897 51.899 72.327 1.00 43.12 349 LEU C C 1
ATOM 4968 O O . LEU C 1 183 ? 40.543 50.861 72.507 1.00 42.11 349 LEU C O 1
ATOM 4973 N N . ALA C 1 184 ? 39.935 52.604 71.170 1.00 40.32 350 ALA C N 1
ATOM 4974 C CA . ALA C 1 184 ? 40.723 52.189 70.002 1.00 40.86 350 ALA C CA 1
ATOM 4975 C C . ALA C 1 184 ? 42.208 52.097 70.370 1.00 47.05 350 ALA C C 1
ATOM 4976 O O . ALA C 1 184 ? 42.882 51.146 69.951 1.00 46.51 350 ALA C O 1
ATOM 4978 N N . HIS C 1 185 ? 42.690 53.085 71.168 1.00 45.43 351 HIS C N 1
ATOM 4979 C CA A HIS C 1 185 ? 44.075 53.158 71.624 0.50 46.33 351 HIS C CA 1
ATOM 4980 C CA B HIS C 1 185 ? 44.074 53.160 71.622 0.50 46.51 351 HIS C CA 1
ATOM 4981 C C . HIS C 1 185 ? 44.414 51.951 72.506 1.00 50.76 351 HIS C C 1
ATOM 4982 O O . HIS C 1 185 ? 45.456 51.334 72.310 1.00 51.61 351 HIS C O 1
ATOM 4995 N N . GLU C 1 186 ? 43.520 51.588 73.445 1.00 47.62 352 GLU C N 1
ATOM 4996 C CA . GLU C 1 186 ? 43.676 50.436 74.342 1.00 47.09 352 GLU C CA 1
ATOM 4997 C C . GLU C 1 186 ? 43.898 49.128 73.546 1.00 50.19 352 GLU C C 1
ATOM 4998 O O . GLU C 1 186 ? 44.989 48.567 73.590 1.00 51.42 352 GLU C O 1
ATOM 5004 N N . LEU C 1 187 ? 42.882 48.681 72.794 1.00 44.23 353 LEU C N 1
ATOM 5005 C CA . LEU C 1 187 ? 42.895 47.446 72.002 1.00 42.85 353 LEU C CA 1
ATOM 5006 C C . LEU C 1 187 ? 43.878 47.444 70.834 1.00 49.02 353 LEU C C 1
ATOM 5007 O O . LEU C 1 187 ? 44.016 46.404 70.176 1.00 50.20 353 LEU C O 1
ATOM 5012 N N . ASN C 1 188 ? 44.546 48.598 70.572 1.00 45.69 354 ASN C N 1
ATOM 5013 C CA A ASN C 1 188 ? 45.482 48.782 69.462 0.50 46.21 354 ASN C CA 1
ATOM 5014 C CA B ASN C 1 188 ? 45.480 48.779 69.457 0.50 46.17 354 ASN C CA 1
ATOM 5015 C C . ASN C 1 188 ? 44.787 48.429 68.137 1.00 49.96 354 ASN C C 1
ATOM 5016 O O . ASN C 1 188 ? 45.282 47.642 67.312 1.00 50.68 354 ASN C O 1
ATOM 5025 N N . LEU C 1 189 ? 43.604 49.016 67.960 1.00 44.73 355 LEU C N 1
ATOM 5026 C CA . LEU C 1 189 ? 42.779 48.844 66.776 1.00 43.73 355 LEU C CA 1
ATOM 5027 C C . LEU C 1 189 ? 42.543 50.199 66.169 1.00 43.99 355 LEU C C 1
ATOM 5028 O O . LEU C 1 189 ? 42.527 51.209 66.887 1.00 43.77 355 LEU C O 1
ATOM 5033 N N . LYS C 1 190 ? 42.336 50.228 64.856 1.00 39.91 356 LYS C N 1
ATOM 5034 C CA . LYS C 1 190 ? 41.985 51.456 64.175 1.00 40.61 356 LYS C CA 1
ATOM 5035 C C . LYS C 1 190 ? 40.585 51.848 64.703 1.00 44.00 356 LYS C C 1
ATOM 5036 O O . LYS C 1 190 ? 39.751 50.949 64.920 1.00 43.11 356 LYS C O 1
ATOM 5042 N N . PRO C 1 191 ? 40.313 53.155 64.963 1.00 39.18 357 PRO C N 1
ATOM 5043 C CA . PRO C 1 191 ? 38.969 53.546 65.426 1.00 37.04 357 PRO C CA 1
ATOM 5044 C C . PRO C 1 191 ? 37.856 52.982 64.541 1.00 36.57 357 PRO C C 1
ATOM 5045 O O . PRO C 1 191 ? 36.830 52.571 65.073 1.00 32.93 357 PRO C O 1
ATOM 5049 N N . SER C 1 192 ? 38.092 52.889 63.201 1.00 34.47 358 SER C N 1
ATOM 5050 C CA . SER C 1 192 ? 37.123 52.346 62.232 1.00 34.06 358 SER C CA 1
ATOM 5051 C C . SER C 1 192 ? 36.772 50.872 62.542 1.00 33.38 358 SER C C 1
ATOM 5052 O O . SER C 1 192 ? 35.645 50.460 62.319 1.00 30.53 358 SER C O 1
ATOM 5055 N N . LYS C 1 193 ? 37.737 50.100 63.082 1.00 30.76 359 LYS C N 1
ATOM 5056 C CA . LYS C 1 193 ? 37.493 48.714 63.469 1.00 30.08 359 LYS C CA 1
ATOM 5057 C C . LYS C 1 193 ? 36.610 48.656 64.728 1.00 30.17 359 LYS C C 1
ATOM 5058 O O . LYS C 1 193 ? 35.682 47.851 64.777 1.00 29.02 359 LYS C O 1
ATOM 5064 N N . VAL C 1 194 ? 36.858 49.544 65.712 1.00 25.57 360 VAL C N 1
ATOM 5065 C CA . VAL C 1 194 ? 36.023 49.601 66.932 1.00 25.89 360 VAL C CA 1
ATOM 5066 C C . VAL C 1 194 ? 34.577 50.003 66.546 1.00 26.32 360 VAL C C 1
ATOM 5067 O O . VAL C 1 194 ? 33.623 49.385 67.021 1.00 25.87 360 VAL C O 1
ATOM 5071 N N . VAL C 1 195 ? 34.441 50.998 65.645 1.00 23.42 361 VAL C N 1
ATOM 5072 C CA . VAL C 1 195 ? 33.150 51.455 65.114 1.00 24.32 361 VAL C CA 1
ATOM 5073 C C . VAL C 1 195 ? 32.411 50.267 64.451 1.00 27.02 361 VAL C C 1
ATOM 5074 O O . VAL C 1 195 ? 31.234 50.021 64.743 1.00 26.60 361 VAL C O 1
ATOM 5078 N N . SER C 1 196 ? 33.118 49.529 63.585 1.00 25.27 362 SER C N 1
ATOM 5079 C CA . SER C 1 196 ? 32.587 48.368 62.865 1.00 27.08 362 SER C CA 1
ATOM 5080 C C . SER C 1 196 ? 32.049 47.287 63.819 1.00 30.26 362 SER C C 1
ATOM 5081 O O . SER C 1 196 ? 30.945 46.778 63.610 1.00 29.29 362 SER C O 1
ATOM 5084 N N . LEU C 1 197 ? 32.826 46.958 64.867 1.00 27.20 363 LEU C N 1
ATOM 5085 C CA . LEU C 1 197 ? 32.430 45.944 65.845 1.00 27.24 363 LEU C CA 1
ATOM 5086 C C . LEU C 1 197 ? 31.232 46.388 66.661 1.00 26.52 363 LEU C C 1
ATOM 5087 O O . LEU C 1 197 ? 30.340 45.575 66.905 1.00 24.98 363 LEU C O 1
ATOM 5092 N N . PHE C 1 198 ? 31.181 47.672 67.043 1.00 23.28 364 PHE C N 1
ATOM 5093 C CA . PHE C 1 198 ? 30.011 48.179 67.768 1.00 23.73 364 PHE C CA 1
ATOM 5094 C C . PHE C 1 198 ? 28.742 48.079 66.903 1.00 27.37 364 PHE C C 1
ATOM 5095 O O . PHE C 1 198 ? 27.677 47.741 67.418 1.00 26.19 364 PHE C O 1
ATOM 5103 N N . ARG C 1 199 ? 28.881 48.293 65.583 1.00 25.41 365 ARG C N 1
ATOM 5104 C CA . ARG C 1 199 ? 27.764 48.173 64.649 1.00 25.40 365 ARG C CA 1
ATOM 5105 C C . ARG C 1 199 ? 27.323 46.725 64.470 1.00 28.30 365 ARG C C 1
ATOM 5106 O O . ARG C 1 199 ? 26.123 46.473 64.397 1.00 26.53 365 ARG C O 1
ATOM 5114 N N . VAL C 1 200 ? 28.273 45.765 64.549 1.00 26.23 366 VAL C N 1
ATOM 5115 C CA . VAL C 1 200 ? 27.969 44.327 64.508 1.00 26.37 366 VAL C CA 1
ATOM 5116 C C . VAL C 1 200 ? 27.085 43.994 65.758 1.00 28.65 366 VAL C C 1
ATOM 5117 O O . VAL C 1 200 ? 26.128 43.213 65.657 1.00 25.70 366 VAL C O 1
ATOM 5121 N N . LEU C 1 201 ? 27.389 44.636 66.902 1.00 26.11 367 LEU C N 1
ATOM 5122 C CA . LEU C 1 201 ? 26.628 44.490 68.156 1.00 25.95 367 LEU C CA 1
ATOM 5123 C C . LEU C 1 201 ? 25.258 45.198 68.128 1.00 29.19 367 LEU C C 1
ATOM 5124 O O . LEU C 1 201 ? 24.451 45.011 69.036 1.00 30.19 367 LEU C O 1
ATOM 5129 N N . GLY C 1 202 ? 25.011 46.016 67.109 1.00 26.61 368 GLY C N 1
ATOM 5130 C CA . GLY C 1 202 ? 23.753 46.753 67.010 1.00 26.96 368 GLY C CA 1
ATOM 5131 C C . GLY C 1 202 ? 23.750 48.051 67.798 1.00 30.87 368 GLY C C 1
ATOM 5132 O O . GLY C 1 202 ? 22.694 48.661 67.999 1.00 31.58 368 GLY C O 1
ATOM 5133 N N . ALA C 1 203 ? 24.944 48.493 68.263 1.00 25.74 369 ALA C N 1
ATOM 5134 C CA . ALA C 1 203 ? 25.093 49.777 68.935 1.00 24.05 369 ALA C CA 1
ATOM 5135 C C . ALA C 1 203 ? 25.002 50.882 67.882 1.00 27.41 369 ALA C C 1
ATOM 5136 O O . ALA C 1 203 ? 25.309 50.640 66.716 1.00 27.36 369 ALA C O 1
ATOM 5138 N N . ILE C 1 204 ? 24.610 52.079 68.296 1.00 24.24 370 ILE C N 1
ATOM 5139 C CA . ILE C 1 204 ? 24.523 53.257 67.428 1.00 23.91 370 ILE C CA 1
ATOM 5140 C C . ILE C 1 204 ? 25.840 54.005 67.591 1.00 28.42 370 ILE C C 1
ATOM 5141 O O . ILE C 1 204 ? 26.213 54.353 68.715 1.00 28.48 370 ILE C O 1
ATOM 5146 N N . VAL C 1 205 ? 26.545 54.238 66.492 1.00 25.93 371 VAL C N 1
ATOM 5147 C CA . VAL C 1 205 ? 27.816 54.966 66.487 1.00 26.14 371 VAL C CA 1
ATOM 5148 C C . VAL C 1 205 ? 27.678 56.205 65.640 1.00 31.27 371 VAL C C 1
ATOM 5149 O O . VAL C 1 205 ? 27.375 56.109 64.452 1.00 29.89 371 VAL C O 1
ATOM 5153 N N . LYS C 1 206 ? 27.949 57.364 66.244 1.00 27.83 372 LYS C N 1
ATOM 5154 C CA . LYS C 1 206 ? 27.868 58.654 65.564 1.00 29.17 372 LYS C CA 1
ATOM 5155 C C . LYS C 1 206 ? 28.804 59.621 66.276 1.00 34.34 372 LYS C C 1
ATOM 5156 O O . LYS C 1 206 ? 29.305 59.303 67.363 1.00 32.87 372 LYS C O 1
ATOM 5162 N N . GLY C 1 207 ? 29.021 60.787 65.671 1.00 32.77 373 GLY C N 1
ATOM 5163 C CA . GLY C 1 207 ? 29.819 61.851 66.258 1.00 33.27 373 GLY C CA 1
ATOM 5164 C C . GLY C 1 207 ? 29.169 62.347 67.537 1.00 39.04 373 GLY C C 1
ATOM 5165 O O . GLY C 1 207 ? 27.949 62.271 67.677 1.00 39.44 373 GLY C O 1
ATOM 5166 N N . ALA C 1 208 ? 29.984 62.780 68.510 1.00 37.07 374 ALA C N 1
ATOM 5167 C CA . ALA C 1 208 ? 29.482 63.258 69.799 1.00 38.16 374 ALA C CA 1
ATOM 5168 C C . ALA C 1 208 ? 28.606 64.475 69.624 1.00 47.62 374 ALA C C 1
ATOM 5169 O O . ALA C 1 208 ? 28.915 65.334 68.789 1.00 48.93 374 ALA C O 1
ATOM 5171 N N . THR C 1 209 ? 27.507 64.541 70.405 1.00 47.47 375 THR C N 1
ATOM 5172 C CA . THR C 1 209 ? 26.615 65.707 70.420 1.00 50.49 375 THR C CA 1
ATOM 5173 C C . THR C 1 209 ? 27.324 66.754 71.288 1.00 59.03 375 THR C C 1
ATOM 5174 O O . THR C 1 209 ? 28.290 66.412 71.983 1.00 58.18 375 THR C O 1
ATOM 5178 N N . VAL C 1 210 ? 26.845 68.014 71.267 1.00 59.64 376 VAL C N 1
ATOM 5179 C CA . VAL C 1 210 ? 27.417 69.113 72.065 1.00 61.24 376 VAL C CA 1
ATOM 5180 C C . VAL C 1 210 ? 27.448 68.742 73.562 1.00 64.89 376 VAL C C 1
ATOM 5181 O O . VAL C 1 210 ? 28.489 68.892 74.197 1.00 64.47 376 VAL C O 1
ATOM 5185 N N . ALA C 1 211 ? 26.325 68.191 74.083 1.00 61.90 377 ALA C N 1
ATOM 5186 C CA . ALA C 1 211 ? 26.155 67.748 75.474 1.00 62.03 377 ALA C CA 1
ATOM 5187 C C . ALA C 1 211 ? 27.100 66.602 75.861 1.00 63.50 377 ALA C C 1
ATOM 5188 O O . ALA C 1 211 ? 27.548 66.540 77.008 1.00 64.36 377 ALA C O 1
ATOM 5190 N N . GLN C 1 212 ? 27.391 65.695 74.914 1.00 56.22 378 GLN C N 1
ATOM 5191 C CA . GLN C 1 212 ? 28.309 64.575 75.122 1.00 53.23 378 GLN C CA 1
ATOM 5192 C C . GLN C 1 212 ? 29.746 65.072 75.157 1.00 56.74 378 GLN C C 1
ATOM 5193 O O . GLN C 1 212 ? 30.525 64.643 76.015 1.00 55.90 378 GLN C O 1
ATOM 5199 N N . ALA C 1 213 ? 30.078 66.021 74.255 1.00 53.79 379 ALA C N 1
ATOM 5200 C CA . ALA C 1 213 ? 31.409 66.625 74.138 1.00 53.84 379 ALA C CA 1
ATOM 5201 C C . ALA C 1 213 ? 31.808 67.340 75.442 1.00 57.72 379 ALA C C 1
ATOM 5202 O O . ALA C 1 213 ? 32.956 67.231 75.891 1.00 56.61 379 ALA C O 1
ATOM 5204 N N . GLU C 1 214 ? 30.833 68.034 76.057 1.00 54.91 380 GLU C N 1
ATOM 5205 C CA . GLU C 1 214 ? 30.980 68.757 77.320 1.00 55.76 380 GLU C CA 1
ATOM 5206 C C . GLU C 1 214 ? 31.253 67.773 78.464 1.00 57.42 380 GLU C C 1
ATOM 5207 O O . GLU C 1 214 ? 32.179 67.989 79.251 1.00 56.90 380 GLU C O 1
ATOM 5213 N N . ALA C 1 215 ? 30.493 66.660 78.502 1.00 52.40 381 ALA C N 1
ATOM 5214 C CA . ALA C 1 215 ? 30.622 65.602 79.502 1.00 50.75 381 ALA C CA 1
ATOM 5215 C C . ALA C 1 215 ? 31.957 64.860 79.422 1.00 53.47 381 ALA C C 1
ATOM 5216 O O . ALA C 1 215 ? 32.543 64.550 80.462 1.00 51.81 381 ALA C O 1
ATOM 5218 N N . PHE C 1 216 ? 32.433 64.571 78.201 1.00 50.14 382 PHE C N 1
ATOM 5219 C CA . PHE C 1 216 ? 33.680 63.831 78.004 1.00 49.37 382 PHE C CA 1
ATOM 5220 C C . PHE C 1 216 ? 34.931 64.696 78.001 1.00 55.25 382 PHE C C 1
ATOM 5221 O O . PHE C 1 216 ? 36.040 64.158 78.025 1.00 54.34 382 PHE C O 1
ATOM 5229 N N . GLY C 1 217 ? 34.746 66.009 77.973 1.00 55.23 383 GLY C N 1
ATOM 5230 C CA . GLY C 1 217 ? 35.848 66.964 77.986 1.00 57.91 383 GLY C CA 1
ATOM 5231 C C . GLY C 1 217 ? 36.669 66.966 76.712 1.00 64.45 383 GLY C C 1
ATOM 5232 O O . GLY C 1 217 ? 37.907 66.885 76.758 1.00 65.02 383 GLY C O 1
ATOM 5233 N N . ILE C 1 218 ? 35.975 67.034 75.564 1.00 61.27 384 ILE C N 1
ATOM 5234 C CA . ILE C 1 218 ? 36.611 67.073 74.242 1.00 61.63 384 ILE C CA 1
ATOM 5235 C C . ILE C 1 218 ? 36.246 68.392 73.537 1.00 68.06 384 ILE C C 1
ATOM 5236 O O . ILE C 1 218 ? 35.142 68.895 73.783 1.00 67.46 384 ILE C O 1
ATOM 5241 N N . PRO C 1 219 ? 37.143 68.982 72.695 1.00 67.54 385 PRO C N 1
ATOM 5242 C CA . PRO C 1 219 ? 36.812 70.269 72.046 1.00 70.07 385 PRO C CA 1
ATOM 5243 C C . PRO C 1 219 ? 35.500 70.258 71.268 1.00 77.17 385 PRO C C 1
ATOM 5244 O O . PRO C 1 219 ? 35.256 69.326 70.496 1.00 76.06 385 PRO C O 1
ATOM 5248 N N . LYS C 1 220 ? 34.648 71.281 71.497 1.00 77.12 386 LYS C N 1
ATOM 5249 C CA . LYS C 1 220 ? 33.333 71.443 70.862 1.00 78.34 386 LYS C CA 1
ATOM 5250 C C . LYS C 1 220 ? 33.383 71.421 69.333 1.00 84.05 386 LYS C C 1
ATOM 5251 O O . LYS C 1 220 ? 32.448 70.930 68.696 1.00 83.14 386 LYS C O 1
ATOM 5257 N N . SER C 1 221 ? 34.470 71.953 68.754 1.00 82.74 387 SER C N 1
ATOM 5258 C CA . SER C 1 221 ? 34.699 72.013 67.305 1.00 83.41 387 SER C CA 1
ATOM 5259 C C . SER C 1 221 ? 34.999 70.631 66.707 1.00 84.65 387 SER C C 1
ATOM 5260 O O . SER C 1 221 ? 34.660 70.376 65.552 1.00 84.27 387 SER C O 1
ATOM 5263 N N . THR C 1 222 ? 35.637 69.752 67.492 1.00 79.13 388 THR C N 1
ATOM 5264 C CA . THR C 1 222 ? 36.017 68.395 67.082 1.00 76.93 388 THR C CA 1
ATOM 5265 C C . THR C 1 222 ? 34.948 67.344 67.445 1.00 77.61 388 THR C C 1
ATOM 5266 O O . THR C 1 222 ? 35.168 66.155 67.200 1.00 76.55 388 THR C O 1
ATOM 5270 N N . ALA C 1 223 ? 33.814 67.778 68.042 1.00 72.67 389 ALA C N 1
ATOM 5271 C CA . ALA C 1 223 ? 32.728 66.906 68.508 1.00 70.81 389 ALA C CA 1
ATOM 5272 C C . ALA C 1 223 ? 32.265 65.858 67.491 1.00 72.37 389 ALA C C 1
ATOM 5273 O O . ALA C 1 223 ? 32.2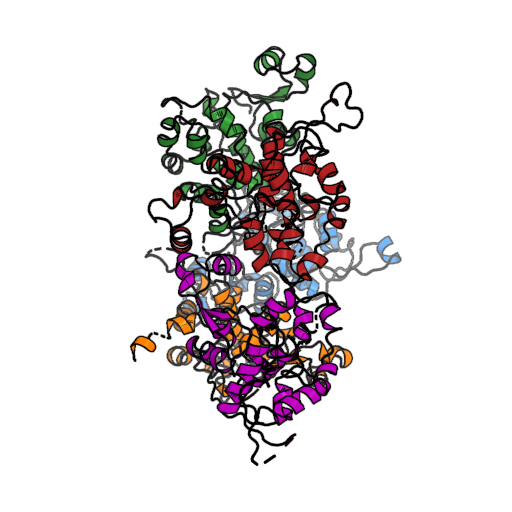51 64.670 67.823 1.00 70.88 389 ALA C O 1
ATOM 5275 N N . ALA C 1 224 ? 31.932 66.292 66.252 1.00 67.50 390 ALA C N 1
ATOM 5276 C CA . ALA C 1 224 ? 31.457 65.418 65.172 1.00 65.28 390 ALA C CA 1
ATOM 5277 C C . ALA C 1 224 ? 32.455 64.327 64.749 1.00 64.58 390 ALA C C 1
ATOM 5278 O O . ALA C 1 224 ? 32.037 63.263 64.291 1.00 63.44 390 ALA C O 1
ATOM 5280 N N . SER C 1 225 ? 33.759 64.573 64.926 1.00 58.74 391 SER C N 1
ATOM 5281 C CA . SER C 1 225 ? 34.806 63.609 64.575 1.00 56.65 391 SER C CA 1
ATOM 5282 C C . SER C 1 225 ? 35.142 62.649 65.715 1.00 56.06 391 SER C C 1
ATOM 5283 O O . SER C 1 225 ? 35.845 61.660 65.499 1.00 54.55 391 SER C O 1
ATOM 5286 N N . TYR C 1 226 ? 34.683 62.948 66.933 1.00 50.16 392 TYR C N 1
ATOM 5287 C CA . TYR C 1 226 ? 34.942 62.099 68.094 1.00 47.28 392 TYR C CA 1
ATOM 5288 C C . TYR C 1 226 ? 33.751 61.163 68.212 1.00 41.37 392 TYR C C 1
ATOM 5289 O O . TYR C 1 226 ? 32.672 61.609 68.579 1.00 39.05 392 TYR C O 1
ATOM 5298 N N . LYS C 1 227 ? 33.918 59.895 67.809 1.00 34.26 393 LYS C N 1
ATOM 5299 C CA . LYS C 1 227 ? 32.811 58.935 67.757 1.00 32.28 393 LYS C CA 1
ATOM 5300 C C . LYS C 1 227 ? 32.390 58.358 69.097 1.00 32.38 393 LYS C C 1
ATOM 5301 O O . LYS C 1 227 ? 33.237 58.052 69.929 1.00 31.67 393 LYS C O 1
ATOM 5307 N N . ILE C 1 228 ? 31.061 58.230 69.297 1.00 26.99 394 ILE C N 1
ATOM 5308 C CA . ILE C 1 228 ? 30.446 57.716 70.522 1.00 25.14 394 ILE C CA 1
ATOM 5309 C C . ILE C 1 228 ? 29.532 56.541 70.204 1.00 27.58 394 ILE C C 1
ATOM 5310 O O . ILE C 1 228 ? 28.696 56.641 69.297 1.00 26.85 394 ILE C O 1
ATOM 5315 N N . ALA C 1 229 ? 29.666 55.447 70.956 1.00 24.00 395 ALA C N 1
ATOM 5316 C CA . ALA C 1 229 ? 28.788 54.296 70.775 1.00 24.49 395 ALA C CA 1
ATOM 5317 C C . ALA C 1 229 ? 27.740 54.294 71.894 1.00 28.55 395 ALA C C 1
ATOM 5318 O O . ALA C 1 229 ? 28.074 54.456 73.075 1.00 27.92 395 ALA C O 1
ATOM 5320 N N . THR C 1 230 ? 26.469 54.130 71.517 1.00 24.52 396 THR C N 1
ATOM 5321 C CA . THR C 1 230 ? 25.355 54.066 72.464 1.00 24.22 396 THR C CA 1
ATOM 5322 C C . THR C 1 230 ? 24.446 52.872 72.130 1.00 28.41 396 THR C C 1
ATOM 5323 O O . THR C 1 230 ? 24.430 52.402 70.987 1.00 26.73 396 THR C O 1
ATOM 5335 N N . LYS C 1 232 ? 20.257 51.588 72.968 1.00 25.59 398 LYS C N 1
ATOM 5336 C CA . LYS C 1 232 ? 18.961 52.049 73.471 1.00 26.80 398 LYS C CA 1
ATOM 5337 C C . LYS C 1 232 ? 17.894 51.018 73.214 1.00 29.15 398 LYS C C 1
ATOM 5338 O O . LYS C 1 232 ? 18.033 50.199 72.311 1.00 26.99 398 LYS C O 1
ATOM 5344 N N . VAL C 1 233 ? 16.830 51.035 74.022 1.00 27.54 399 VAL C N 1
ATOM 5345 C CA . VAL C 1 233 ? 15.674 50.168 73.824 1.00 27.01 399 VAL C CA 1
ATOM 5346 C C . VAL C 1 233 ? 14.554 51.011 73.244 1.00 29.68 399 VAL C C 1
ATOM 5347 O O . VAL C 1 233 ? 14.441 52.167 73.645 1.00 26.58 399 VAL C O 1
ATOM 5351 N N . PRO C 1 234 ? 13.740 50.511 72.271 1.00 28.92 400 PRO C N 1
ATOM 5352 C CA . PRO C 1 234 ? 13.779 49.159 71.671 1.00 28.24 400 PRO C CA 1
ATOM 5353 C C . PRO C 1 234 ? 15.016 48.954 70.798 1.00 31.32 400 PRO C C 1
ATOM 5354 O O . PRO C 1 234 ? 15.433 49.861 70.089 1.00 28.24 400 PRO C O 1
ATOM 5358 N N . PHE C 1 235 ? 15.625 47.769 70.901 1.00 29.88 401 PHE C N 1
ATOM 5359 C CA . PHE C 1 235 ? 16.791 47.396 70.106 1.00 30.71 401 PHE C CA 1
ATOM 5360 C C . PHE C 1 235 ? 16.377 47.296 68.617 1.00 35.97 401 PHE C C 1
ATOM 5361 O O . PHE C 1 235 ? 15.211 47.020 68.321 1.00 37.58 401 PHE C O 1
ATOM 5369 N N . LYS C 1 236 ? 17.260 47.691 67.708 1.00 33.06 402 LYS C N 1
ATOM 5370 C CA . LYS C 1 236 ? 17.045 47.718 66.240 1.00 33.96 402 LYS C CA 1
ATOM 5371 C C . LYS C 1 236 ? 16.635 46.336 65.718 1.00 40.81 402 LYS C C 1
ATOM 5372 O O . LYS C 1 236 ? 17.140 45.316 66.203 1.00 41.34 402 LYS C O 1
ATOM 5378 N N . LEU C 1 237 ? 15.747 46.301 64.727 1.00 40.51 403 LEU C N 1
ATOM 5379 C CA . LEU C 1 237 ? 15.294 45.038 64.117 1.00 47.13 403 LEU C CA 1
ATOM 5380 C C . LEU C 1 237 ? 16.083 44.637 62.864 1.00 68.48 403 LEU C C 1
ATOM 5381 O O . LEU C 1 237 ? 16.511 45.538 62.114 1.00 66.81 403 LEU C O 1
ATOM 5387 N N . ASN D 1 18 ? 60.485 59.954 69.657 1.00 60.15 184 ASN D N 1
ATOM 5388 C CA . ASN D 1 18 ? 59.384 59.242 70.304 1.00 59.67 184 ASN D CA 1
ATOM 5389 C C . ASN D 1 18 ? 59.290 59.583 71.786 1.00 61.59 184 ASN D C 1
ATOM 5390 O O . ASN D 1 18 ? 60.311 59.881 72.420 1.00 60.30 184 ASN D O 1
ATOM 5395 N N . ASP D 1 19 ? 58.077 59.469 72.351 1.00 56.89 185 ASP D N 1
ATOM 5396 C CA . ASP D 1 19 ? 57.864 59.671 73.781 1.00 55.68 185 ASP D CA 1
ATOM 5397 C C . ASP D 1 19 ? 57.707 58.300 74.493 1.00 57.47 185 ASP D C 1
ATOM 5398 O O . ASP D 1 19 ? 57.325 58.242 75.667 1.00 57.76 185 ASP D O 1
ATOM 5403 N N . ARG D 1 20 ? 58.055 57.206 73.771 1.00 51.24 186 ARG D N 1
ATOM 5404 C CA . ARG D 1 20 ? 57.978 55.808 74.210 1.00 49.62 186 ARG D CA 1
ATOM 5405 C C . ARG D 1 20 ? 58.863 55.502 75.425 1.00 48.45 186 ARG D C 1
ATOM 5406 O O . ARG D 1 20 ? 60.062 55.792 75.403 1.00 45.96 186 ARG D O 1
ATOM 5414 N N . PRO D 1 21 ? 58.294 54.886 76.484 1.00 43.47 187 PRO D N 1
ATOM 5415 C CA . PRO D 1 21 ? 59.115 54.538 77.657 1.00 41.73 187 PRO D CA 1
ATOM 5416 C C . PRO D 1 21 ? 60.001 53.312 77.437 1.00 39.53 187 PRO D C 1
ATOM 5417 O O . PRO D 1 21 ? 60.957 53.138 78.178 1.00 39.09 187 PRO D O 1
ATOM 5421 N N . THR D 1 22 ? 59.690 52.463 76.433 1.00 31.92 188 THR D N 1
ATOM 5422 C CA . THR D 1 22 ? 60.465 51.238 76.202 1.00 29.25 188 THR D CA 1
ATOM 5423 C C . THR D 1 22 ? 61.296 51.311 74.930 1.00 29.02 188 THR D C 1
ATOM 5424 O O . THR D 1 22 ? 60.936 52.059 74.026 1.00 28.57 188 THR D O 1
ATOM 5428 N N . PRO D 1 23 ? 62.324 50.448 74.760 1.00 24.42 189 PRO D N 1
ATOM 5429 C CA . PRO D 1 23 ? 62.965 50.346 73.444 1.00 24.80 189 PRO D CA 1
ATOM 5430 C C . PRO D 1 23 ? 61.932 49.753 72.460 1.00 29.70 189 PRO D C 1
ATOM 5431 O O . PRO D 1 23 ? 60.923 49.176 72.892 1.00 28.55 189 PRO D O 1
ATOM 5435 N N . LEU D 1 24 ? 62.149 49.913 71.150 1.00 27.86 190 LEU D N 1
ATOM 5436 C CA . LEU D 1 24 ? 61.225 49.384 70.133 1.00 29.52 190 LEU D CA 1
ATOM 5437 C C . LEU D 1 24 ? 61.231 47.837 70.071 1.00 31.18 190 LEU D C 1
ATOM 5438 O O . LEU D 1 24 ? 62.248 47.220 69.750 1.00 29.86 190 LEU D O 1
ATOM 5443 N N . ALA D 1 25 ? 60.102 47.209 70.390 1.00 27.26 191 ALA D N 1
ATOM 5444 C CA . ALA D 1 25 ? 60.047 45.743 70.362 1.00 27.74 191 ALA D CA 1
ATOM 5445 C C . ALA D 1 25 ? 59.877 45.186 68.975 1.00 30.74 191 ALA D C 1
ATOM 5446 O O . ALA D 1 25 ? 59.203 45.808 68.176 1.00 30.96 191 ALA D O 1
ATOM 5448 N N . ASN D 1 26 ? 60.454 43.994 68.692 1.00 28.23 192 ASN D N 1
ATOM 5449 C CA . ASN D 1 26 ? 60.212 43.306 67.422 1.00 28.97 192 ASN D CA 1
ATOM 5450 C C . ASN D 1 26 ? 59.113 42.299 67.752 1.00 30.79 192 ASN D C 1
ATOM 5451 O O . ASN D 1 26 ? 59.397 41.230 68.283 1.00 28.39 192 ASN D O 1
ATOM 5456 N N . ILE D 1 27 ? 57.847 42.653 67.469 1.00 28.68 193 ILE D N 1
ATOM 5457 C CA . ILE D 1 27 ? 56.669 41.827 67.735 1.00 29.56 193 ILE D CA 1
ATOM 5458 C C . ILE D 1 27 ? 56.738 40.476 67.013 1.00 33.60 193 ILE D C 1
ATOM 5459 O O . ILE D 1 27 ? 56.119 39.511 67.461 1.00 33.76 193 ILE D O 1
ATOM 5464 N N . ASP D 1 28 ? 57.495 40.405 65.908 1.00 31.58 194 ASP D N 1
ATOM 5465 C CA . ASP D 1 28 ? 57.622 39.181 65.117 1.00 32.67 194 ASP D CA 1
ATOM 5466 C C . ASP D 1 28 ? 58.813 38.303 65.479 1.00 34.58 194 ASP D C 1
ATOM 5467 O O . ASP D 1 28 ? 59.050 37.319 64.788 1.00 35.13 194 ASP D O 1
ATOM 5472 N N . ALA D 1 29 ? 59.515 38.611 66.586 1.00 29.22 195 ALA D N 1
ATOM 5473 C CA . ALA D 1 29 ? 60.665 37.829 67.076 1.00 28.66 195 ALA D CA 1
ATOM 5474 C C . ALA D 1 29 ? 60.283 36.365 67.252 1.00 32.77 195 ALA D C 1
ATOM 5475 O O . ALA D 1 29 ? 59.192 36.061 67.763 1.00 30.62 195 ALA D O 1
ATOM 5477 N N . THR D 1 30 ? 61.173 35.461 66.793 1.00 31.83 196 THR D N 1
ATOM 5478 C CA . THR D 1 30 ? 60.965 34.009 66.900 1.00 33.26 196 THR D CA 1
ATOM 5479 C C . THR D 1 30 ? 61.801 33.421 68.032 1.00 36.89 196 THR D C 1
ATOM 5480 O O . THR D 1 30 ? 61.660 32.229 68.366 1.00 37.83 196 THR D O 1
ATOM 5484 N N . ASP D 1 31 ? 62.666 34.280 68.612 1.00 32.38 197 ASP D N 1
ATOM 5485 C CA A ASP D 1 31 ? 63.481 33.952 69.773 0.38 32.01 197 ASP D CA 1
ATOM 5486 C CA C ASP D 1 31 ? 63.543 33.968 69.744 0.62 32.12 197 ASP D CA 1
ATOM 5487 C C . ASP D 1 31 ? 63.445 35.112 70.738 1.00 32.81 197 ASP D C 1
ATOM 5488 O O . ASP D 1 31 ? 63.399 36.269 70.312 1.00 30.49 197 ASP D O 1
ATOM 5497 N N . VAL D 1 32 ? 63.385 34.802 72.046 1.00 30.15 198 VAL D N 1
ATOM 5498 C CA . VAL D 1 32 ? 63.278 35.811 73.109 1.00 29.98 198 VAL D CA 1
ATOM 5499 C C . VAL D 1 32 ? 64.336 36.909 73.029 1.00 30.90 198 VAL D C 1
ATOM 5500 O O . VAL D 1 32 ? 64.022 38.076 73.255 1.00 27.90 198 VAL D O 1
ATOM 5504 N N . GLU D 1 33 ? 65.560 36.534 72.608 1.00 28.91 199 GLU D N 1
ATOM 5505 C CA . GLU D 1 33 ? 66.709 37.432 72.475 1.00 28.48 199 GLU D CA 1
ATOM 5506 C C . GLU D 1 33 ? 66.471 38.502 71.381 1.00 31.87 199 GLU D C 1
ATOM 5507 O O . GLU D 1 33 ? 67.134 39.542 71.379 1.00 31.58 199 GLU D O 1
ATOM 5513 N N . GLN D 1 34 ? 65.517 38.246 70.460 1.00 28.21 200 GLN D N 1
ATOM 5514 C CA . GLN D 1 34 ? 65.187 39.185 69.394 1.00 26.96 200 GLN D CA 1
ATOM 5515 C C . GLN D 1 34 ? 64.020 40.110 69.661 1.00 27.93 200 GLN D C 1
ATOM 5516 O O . GLN D 1 34 ? 63.720 40.931 68.792 1.00 27.24 200 GLN D O 1
ATOM 5522 N N . ILE D 1 35 ? 63.339 39.994 70.832 1.00 25.12 201 ILE D N 1
ATOM 5523 C CA . ILE D 1 35 ? 62.211 40.899 71.153 1.00 25.11 201 ILE D CA 1
ATOM 5524 C C . ILE D 1 35 ? 62.761 42.332 71.274 1.00 28.22 201 ILE D C 1
ATOM 5525 O O . ILE D 1 35 ? 62.259 43.251 70.621 1.00 29.26 201 ILE D O 1
ATOM 5530 N N . TYR D 1 36 ? 63.795 42.506 72.088 1.00 23.80 202 TYR D N 1
ATOM 5531 C CA . TYR D 1 36 ? 64.480 43.796 72.224 1.00 22.53 202 TYR D CA 1
ATOM 5532 C C . TYR D 1 36 ? 65.936 43.557 71.788 1.00 26.27 202 TYR D C 1
ATOM 5533 O O . TYR D 1 36 ? 66.800 43.301 72.633 1.00 24.69 202 TYR D O 1
ATOM 5542 N N . PRO D 1 37 ? 66.218 43.557 70.467 1.00 24.35 203 PRO D N 1
ATOM 5543 C CA . PRO D 1 37 ? 67.608 43.334 70.023 1.00 24.06 203 PRO D CA 1
ATOM 5544 C C . PRO D 1 37 ? 68.496 44.510 70.452 1.00 24.31 203 PRO D C 1
ATOM 5545 O O . PRO D 1 37 ? 67.993 45.606 70.765 1.00 21.59 203 PRO D O 1
ATOM 5549 N N . ILE D 1 38 ? 69.813 44.286 70.458 1.00 22.29 204 ILE D N 1
ATOM 5550 C CA . ILE D 1 38 ? 70.773 45.317 70.873 1.00 23.20 204 ILE D CA 1
ATOM 5551 C C . ILE D 1 38 ? 70.547 46.670 70.179 1.00 24.74 204 ILE D C 1
ATOM 5552 O O . ILE D 1 38 ? 70.591 47.707 70.836 1.00 22.31 204 ILE D O 1
ATOM 5557 N N . GLU D 1 39 ? 70.252 46.640 68.873 1.00 23.56 205 GLU D N 1
ATOM 5558 C CA . GLU D 1 39 ? 70.018 47.852 68.081 1.00 24.61 205 GLU D CA 1
ATOM 5559 C C . GLU D 1 39 ? 68.785 48.662 68.512 1.00 28.77 205 GLU D C 1
ATOM 5560 O O . GLU D 1 39 ? 68.746 49.864 68.243 1.00 29.11 205 GLU D O 1
ATOM 5566 N N . SER D 1 40 ? 67.808 48.031 69.211 1.00 24.77 206 SER D N 1
ATOM 5567 C CA . SER D 1 40 ? 66.670 48.786 69.720 1.00 24.65 206 SER D CA 1
ATOM 5568 C C . SER D 1 40 ? 67.054 49.476 71.049 1.00 25.73 206 SER D C 1
ATOM 5569 O O . SER D 1 40 ? 66.509 50.534 71.376 1.00 26.45 206 SER D O 1
ATOM 5572 N N . ILE D 1 41 ? 67.992 48.878 71.801 1.00 21.10 207 ILE D N 1
ATOM 5573 C CA . ILE D 1 41 ? 68.455 49.417 73.091 1.00 20.21 207 ILE D CA 1
ATOM 5574 C C . ILE D 1 41 ? 69.519 50.523 72.862 1.00 24.27 207 ILE D C 1
ATOM 5575 O O . ILE D 1 41 ? 69.493 51.567 73.528 1.00 22.85 207 ILE D O 1
ATOM 5580 N N . ILE D 1 42 ? 70.441 50.298 71.924 1.00 20.30 208 ILE D N 1
ATOM 5581 C CA . ILE D 1 42 ? 71.511 51.242 71.605 1.00 21.64 208 ILE D CA 1
ATOM 5582 C C . ILE D 1 42 ? 71.500 51.453 70.076 1.00 24.55 208 ILE D C 1
ATOM 5583 O O . ILE D 1 42 ? 71.789 50.506 69.344 1.00 23.18 208 ILE D O 1
ATOM 5588 N N . PRO D 1 43 ? 71.226 52.684 69.593 1.00 23.18 209 PRO D N 1
ATOM 5589 C CA . PRO D 1 43 ? 71.197 52.915 68.132 1.00 23.77 209 PRO D CA 1
ATOM 5590 C C . PRO D 1 43 ? 72.536 52.574 67.515 1.00 25.99 209 PRO D C 1
ATOM 5591 O O . PRO D 1 43 ? 73.574 52.815 68.156 1.00 23.18 209 PRO D O 1
ATOM 5595 N N . LYS D 1 44 ? 72.510 51.977 66.295 1.00 24.86 210 LYS D N 1
ATOM 5596 C CA . LYS D 1 44 ? 73.693 51.535 65.551 1.00 26.28 210 LYS D CA 1
ATOM 5597 C C . LYS D 1 44 ? 74.836 52.555 65.521 1.00 29.70 210 LYS D C 1
ATOM 5598 O O . LYS D 1 44 ? 75.986 52.175 65.677 1.00 30.86 210 LYS D O 1
ATOM 5604 N N . LYS D 1 45 ? 74.515 53.845 65.324 1.00 25.49 211 LYS D N 1
ATOM 5605 C CA . LYS D 1 45 ? 75.501 54.927 65.274 1.00 25.32 211 LYS D CA 1
ATOM 5606 C C . LYS D 1 45 ? 76.288 55.040 66.595 1.00 26.37 211 LYS D C 1
ATOM 5607 O O . LYS D 1 45 ? 77.483 55.311 66.551 1.00 26.41 211 LYS D O 1
ATOM 5613 N N . GLU D 1 46 ? 75.635 54.833 67.755 1.00 20.13 212 GLU D N 1
ATOM 5614 C CA . GLU D 1 46 ? 76.310 54.896 69.063 1.00 19.57 212 GLU D CA 1
ATOM 5615 C C . GLU D 1 46 ? 76.925 53.531 69.445 1.00 23.63 212 GLU D C 1
ATOM 5616 O O . GLU D 1 46 ? 77.995 53.489 70.036 1.00 23.30 212 GLU D O 1
ATOM 5622 N N . LEU D 1 47 ? 76.274 52.423 69.043 1.00 22.04 213 LEU D N 1
ATOM 5623 C CA . LEU D 1 47 ? 76.720 51.061 69.328 1.00 21.98 213 LEU D CA 1
ATOM 5624 C C . LEU D 1 47 ? 78.131 50.767 68.826 1.00 25.63 213 LEU D C 1
ATOM 5625 O O . LEU D 1 47 ? 78.894 50.111 69.538 1.00 23.60 213 LEU D O 1
ATOM 5630 N N . GLN D 1 48 ? 78.494 51.311 67.640 1.00 23.11 214 GLN D N 1
ATOM 5631 C CA . GLN D 1 48 ? 79.818 51.131 67.044 1.00 23.45 214 GLN D CA 1
ATOM 5632 C C . GLN D 1 48 ? 80.932 51.671 67.955 1.00 23.59 214 GLN D C 1
ATOM 5633 O O . GLN D 1 48 ? 82.084 51.278 67.781 1.00 23.80 214 GLN D O 1
ATOM 5639 N N . PHE D 1 49 ? 80.589 52.574 68.914 1.00 17.09 215 PHE D N 1
ATOM 5640 C CA . PHE D 1 49 ? 81.556 53.163 69.867 1.00 17.35 215 PHE D CA 1
ATOM 5641 C C . PHE D 1 49 ? 81.748 52.318 71.147 1.00 23.78 215 PHE D C 1
ATOM 5642 O O . PHE D 1 49 ? 82.621 52.617 71.967 1.00 23.83 215 PHE D O 1
ATOM 5650 N N . ILE D 1 50 ? 80.928 51.255 71.309 1.00 22.29 216 ILE D N 1
ATOM 5651 C CA . ILE D 1 50 ? 81.053 50.365 72.477 1.00 22.16 216 ILE D CA 1
ATOM 5652 C C . ILE D 1 50 ? 81.929 49.230 71.961 1.00 27.98 216 ILE D C 1
ATOM 5653 O O . ILE D 1 50 ? 81.430 48.255 71.390 1.00 28.34 216 ILE D O 1
ATOM 5658 N N . ARG D 1 51 ? 83.240 49.408 72.053 1.00 26.11 217 ARG D N 1
ATOM 5659 C CA . ARG D 1 51 ? 84.195 48.447 71.479 1.00 26.07 217 ARG D CA 1
ATOM 5660 C C . ARG D 1 51 ? 84.760 47.603 72.606 1.00 29.76 217 ARG D C 1
ATOM 5661 O O . ARG D 1 51 ? 85.602 48.072 73.382 1.00 27.78 217 ARG D O 1
ATOM 5669 N N . VAL D 1 52 ? 84.181 46.395 72.768 1.00 26.13 218 VAL D N 1
ATOM 5670 C CA . VAL D 1 52 ? 84.479 45.545 73.910 1.00 26.60 218 VAL D CA 1
ATOM 5671 C C . VAL D 1 52 ? 85.605 44.543 73.730 1.00 29.09 218 VAL D C 1
ATOM 5672 O O . VAL D 1 52 ? 85.917 43.830 74.698 1.00 26.74 218 VAL D O 1
ATOM 5676 N N . SER D 1 53 ? 86.259 44.513 72.538 1.00 27.90 219 SER D N 1
ATOM 5677 C CA . SER D 1 53 ? 87.409 43.620 72.285 1.00 30.01 219 SER D CA 1
ATOM 5678 C C . SER D 1 53 ? 88.489 43.817 73.352 1.00 35.56 219 SER D C 1
ATOM 5679 O O . SER D 1 53 ? 88.998 42.830 73.874 1.00 35.25 219 SER D O 1
ATOM 5682 N N . SER D 1 54 ? 88.768 45.084 73.725 1.00 32.82 220 SER D N 1
ATOM 5683 C CA . SER D 1 54 ? 89.735 45.453 74.758 1.00 32.97 220 SER D CA 1
ATOM 5684 C C . SER D 1 54 ? 89.401 44.826 76.117 1.00 35.10 220 SER D C 1
ATOM 5685 O O . SER D 1 54 ? 90.313 44.397 76.809 1.00 35.68 220 SER D O 1
ATOM 5688 N N . ILE D 1 55 ? 88.098 44.758 76.487 1.00 29.58 221 ILE D N 1
ATOM 5689 C CA . ILE D 1 55 ? 87.655 44.135 77.748 1.00 29.08 221 ILE D CA 1
ATOM 5690 C C . ILE D 1 55 ? 87.966 42.624 77.713 1.00 35.21 221 ILE D C 1
ATOM 5691 O O . ILE D 1 55 ? 88.551 42.105 78.668 1.00 35.16 221 ILE D O 1
ATOM 5696 N N . LEU D 1 56 ? 87.608 41.936 76.599 1.00 32.44 222 LEU D N 1
ATOM 5697 C CA . LEU D 1 56 ? 87.854 40.496 76.421 1.00 33.40 222 LEU D CA 1
ATOM 5698 C C . LEU D 1 56 ? 89.334 40.170 76.472 1.00 40.11 222 LEU D C 1
ATOM 5699 O O . LEU D 1 56 ? 89.715 39.184 77.105 1.00 41.48 222 LEU D O 1
ATOM 5704 N N . LYS D 1 57 ? 90.162 41.005 75.812 1.00 37.41 223 LYS D N 1
ATOM 5705 C CA . LYS D 1 57 ? 91.613 40.839 75.685 1.00 39.08 223 LYS D CA 1
ATOM 5706 C C . LYS D 1 57 ? 92.381 41.194 76.944 1.00 43.69 223 LYS D C 1
ATOM 5707 O O . LYS D 1 57 ? 93.497 40.714 77.102 1.00 46.57 223 LYS D O 1
ATOM 5713 N N . GLU D 1 58 ? 91.810 42.041 77.836 1.00 37.88 224 GLU D N 1
ATOM 5714 C CA . GLU D 1 58 ? 92.454 42.441 79.097 1.00 36.86 224 GLU D CA 1
ATOM 5715 C C . GLU D 1 58 ? 92.443 41.256 80.082 1.00 40.30 224 GLU D C 1
ATOM 5716 O O . GLU D 1 58 ? 91.375 40.899 80.579 1.00 40.51 224 GLU D O 1
ATOM 5722 N N . ALA D 1 59 ? 93.622 40.644 80.345 1.00 36.35 225 ALA D N 1
ATOM 5723 C CA . ALA D 1 59 ? 93.784 39.469 81.213 1.00 36.86 225 ALA D CA 1
ATOM 5724 C C . ALA D 1 59 ? 93.518 39.748 82.679 1.00 40.59 225 ALA D C 1
ATOM 5725 O O . ALA D 1 59 ? 92.911 38.912 83.345 1.00 39.38 225 ALA D O 1
ATOM 5727 N N . ASP D 1 60 ? 93.979 40.908 83.183 1.00 38.72 226 ASP D N 1
ATOM 5728 C CA . ASP D 1 60 ? 93.838 41.273 84.591 1.00 38.88 226 ASP D CA 1
ATOM 5729 C C . ASP D 1 60 ? 92.392 41.650 84.890 1.00 40.74 226 ASP D C 1
ATOM 5730 O O . ASP D 1 60 ? 91.879 42.608 84.306 1.00 36.69 226 ASP D O 1
ATOM 5735 N N . LYS D 1 61 ? 91.745 40.882 85.794 1.00 38.95 227 LYS D N 1
ATOM 5736 C CA . LYS D 1 61 ? 90.349 41.063 86.213 1.00 37.62 227 LYS D CA 1
ATOM 5737 C C . LYS D 1 61 ? 90.046 42.469 86.754 1.00 37.58 227 LYS D C 1
ATOM 5738 O O . LYS D 1 61 ? 89.001 43.035 86.414 1.00 36.01 227 LYS D O 1
ATOM 5744 N N . GLU D 1 62 ? 90.965 43.047 87.549 1.00 32.91 228 GLU D N 1
ATOM 5745 C CA . GLU D 1 62 ? 90.783 44.404 88.076 1.00 31.20 228 GLU D CA 1
ATOM 5746 C C . GLU D 1 62 ? 90.788 45.390 86.937 1.00 30.28 228 GLU D C 1
ATOM 5747 O O . GLU D 1 62 ? 89.897 46.226 86.880 1.00 27.22 228 GLU D O 1
ATOM 5753 N N . LYS D 1 63 ? 91.763 45.277 86.018 1.00 27.41 229 LYS D N 1
ATOM 5754 C CA . LYS D 1 63 ? 91.865 46.180 84.863 1.00 26.16 229 LYS D CA 1
ATOM 5755 C C . LYS D 1 63 ? 90.644 46.032 83.945 1.00 26.81 229 LYS D C 1
ATOM 5756 O O . LYS D 1 63 ? 90.182 47.030 83.393 1.00 25.76 229 LYS D O 1
ATOM 5762 N N . LYS D 1 64 ? 90.085 44.807 83.824 1.00 25.92 230 LYS D N 1
ATOM 5763 C CA . LYS D 1 64 ? 88.883 44.543 83.001 1.00 26.04 230 LYS D CA 1
ATOM 5764 C C . LYS D 1 64 ? 87.707 45.398 83.519 1.00 28.43 230 LYS D C 1
ATOM 5765 O O . LYS D 1 64 ? 87.053 46.113 82.750 1.00 24.29 230 LYS D O 1
ATOM 5771 N N . LEU D 1 65 ? 87.503 45.380 84.842 1.00 25.99 231 LEU D N 1
ATOM 5772 C CA . LEU D 1 65 ? 86.432 46.122 85.493 1.00 25.45 231 LEU D CA 1
ATOM 5773 C C . LEU D 1 65 ? 86.623 47.643 85.444 1.00 26.19 231 LEU D C 1
ATOM 5774 O O . LEU D 1 65 ? 85.643 48.400 85.348 1.00 24.61 231 LEU D O 1
ATOM 5779 N N . GLU D 1 66 ? 87.886 48.083 85.457 1.00 22.02 232 GLU D N 1
ATOM 5780 C CA . GLU D 1 66 ? 88.232 49.492 85.407 1.00 21.03 232 GLU D CA 1
ATOM 5781 C C . GLU D 1 66 ? 87.839 50.120 84.066 1.00 25.15 232 GLU D C 1
ATOM 5782 O O . GLU D 1 66 ? 87.724 51.329 84.004 1.00 24.92 232 GLU D O 1
ATOM 5788 N N . LEU D 1 67 ? 87.625 49.305 83.007 1.00 23.61 233 LEU D N 1
ATOM 5789 C CA . LEU D 1 67 ? 87.244 49.790 81.668 1.00 23.86 233 LEU D CA 1
ATOM 5790 C C . LEU D 1 67 ? 85.779 50.195 81.612 1.00 25.57 233 LEU D C 1
ATOM 5791 O O . LEU D 1 67 ? 85.385 50.898 80.684 1.00 24.27 233 LEU D O 1
ATOM 5796 N N . PHE D 1 68 ? 84.989 49.792 82.634 1.00 20.80 234 PHE D N 1
ATOM 5797 C CA . PHE D 1 68 ? 83.556 50.089 82.702 1.00 20.52 234 PHE D CA 1
ATOM 5798 C C . PHE D 1 68 ? 83.253 51.558 82.955 1.00 24.16 234 PHE D C 1
ATOM 5799 O O . PHE D 1 68 ? 84.060 52.248 83.588 1.00 23.73 234 PHE D O 1
ATOM 5807 N N . PRO D 1 69 ? 82.147 52.079 82.389 1.00 20.09 235 PRO D N 1
ATOM 5808 C CA . PRO D 1 69 ? 81.905 53.534 82.458 1.00 19.00 235 PRO D CA 1
ATOM 5809 C C . PRO D 1 69 ? 81.424 54.104 83.784 1.00 22.16 235 PRO D C 1
ATOM 5810 O O . PRO D 1 69 ? 81.344 55.320 83.930 1.00 21.10 235 PRO D O 1
ATOM 5814 N N . TYR D 1 70 ? 81.074 53.238 84.739 1.00 20.19 236 TYR D N 1
ATOM 5815 C CA . TYR D 1 70 ? 80.601 53.656 86.061 1.00 19.45 236 TYR D CA 1
ATOM 5816 C C . TYR D 1 70 ? 81.173 52.757 87.105 1.00 23.94 236 TYR D C 1
ATOM 5817 O O . TYR D 1 70 ? 81.143 51.535 86.953 1.00 22.76 236 TYR D O 1
ATOM 5826 N N . GLN D 1 71 ? 81.793 53.401 88.125 1.00 23.75 237 GLN D N 1
ATOM 5827 C CA . GLN D 1 71 ? 82.570 52.747 89.171 1.00 25.14 237 GLN D CA 1
ATOM 5828 C C . GLN D 1 71 ? 82.010 52.828 90.594 1.00 30.96 237 GLN D C 1
ATOM 5829 O O . GLN D 1 71 ? 82.536 52.139 91.471 1.00 32.17 237 GLN D O 1
ATOM 5835 N N . ASN D 1 72 ? 80.925 53.606 90.827 1.00 27.60 238 ASN D N 1
ATOM 5836 C CA . ASN D 1 72 ? 80.333 53.630 92.176 1.00 28.32 238 ASN D CA 1
ATOM 5837 C C . ASN D 1 72 ? 79.312 52.543 92.427 1.00 32.07 238 ASN D C 1
ATOM 5838 O O . ASN D 1 72 ? 78.879 52.397 93.561 1.00 32.24 238 ASN D O 1
ATOM 5843 N N . ASN D 1 73 ? 78.945 51.755 91.385 1.00 27.79 239 ASN D N 1
ATOM 5844 C CA . ASN D 1 73 ? 78.082 50.591 91.535 1.00 28.24 239 ASN D CA 1
ATOM 5845 C C . ASN D 1 73 ? 78.476 49.559 90.465 1.00 31.82 239 ASN D C 1
ATOM 5846 O O . ASN D 1 73 ? 78.076 49.689 89.309 1.00 30.09 239 ASN D O 1
ATOM 5851 N N . SER D 1 74 ? 79.285 48.551 90.861 1.00 27.01 240 SER D N 1
ATOM 5852 C CA . SER D 1 74 ? 79.813 47.578 89.913 1.00 27.42 240 SER D CA 1
ATOM 5853 C C . SER D 1 74 ? 79.658 46.100 90.317 1.00 32.76 240 SER D C 1
ATOM 5854 O O . SER D 1 74 ? 80.257 45.227 89.677 1.00 31.21 240 SER D O 1
ATOM 5857 N N . LYS D 1 75 ? 78.886 45.823 91.372 1.00 31.23 241 LYS D N 1
ATOM 5858 C CA . LYS D 1 75 ? 78.687 44.455 91.853 1.00 31.95 241 LYS D CA 1
ATOM 5859 C C . LYS D 1 75 ? 78.025 43.570 90.780 1.00 34.59 241 LYS D C 1
ATOM 5860 O O . LYS D 1 75 ? 78.489 42.454 90.555 1.00 33.30 241 LYS D O 1
ATOM 5866 N N . TYR D 1 76 ? 76.961 44.072 90.120 1.00 30.46 242 TYR D N 1
ATOM 5867 C CA . TYR D 1 76 ? 76.279 43.309 89.061 1.00 30.30 242 TYR D CA 1
ATOM 5868 C C . TYR D 1 76 ? 77.197 43.155 87.835 1.00 31.56 242 TYR D C 1
ATOM 5869 O O . TYR D 1 76 ? 77.314 42.058 87.299 1.00 30.64 242 TYR D O 1
ATOM 5878 N N . VAL D 1 77 ? 77.889 44.234 87.440 1.00 26.08 243 VAL D N 1
ATOM 5879 C CA . VAL D 1 77 ? 78.824 44.197 86.315 1.00 25.59 243 VAL D CA 1
ATOM 5880 C C . VAL D 1 77 ? 79.934 43.161 86.581 1.00 29.46 243 VAL D C 1
ATOM 5881 O O . VAL D 1 77 ? 80.192 42.315 85.715 1.00 29.27 243 VAL D O 1
ATOM 5885 N N . ALA D 1 78 ? 80.563 43.208 87.793 1.00 24.07 244 ALA D N 1
ATOM 5886 C CA . ALA D 1 78 ? 81.651 42.296 88.182 1.00 25.10 244 ALA D CA 1
ATOM 5887 C C . ALA D 1 78 ? 81.198 40.831 88.114 1.00 29.24 244 ALA D C 1
ATOM 5888 O O . ALA D 1 78 ? 81.926 39.987 87.611 1.00 30.09 244 ALA D O 1
ATOM 5890 N N . LYS D 1 79 ? 79.973 40.562 88.584 1.00 26.68 245 LYS D N 1
ATOM 5891 C CA . LYS D 1 79 ? 79.384 39.234 88.637 1.00 27.87 245 LYS D CA 1
ATOM 5892 C C . LYS D 1 79 ? 79.164 38.699 87.216 1.00 30.28 245 LYS D C 1
ATOM 5893 O O . LYS D 1 79 ? 79.621 37.595 86.924 1.00 30.55 245 LYS D O 1
ATOM 5899 N N . LYS D 1 80 ? 78.523 39.492 86.340 1.00 24.03 246 LYS D N 1
ATOM 5900 C CA . LYS D 1 80 ? 78.256 39.109 84.947 1.00 23.20 246 LYS D CA 1
ATOM 5901 C C . LYS D 1 80 ? 79.534 38.921 84.169 1.00 30.07 246 LYS D C 1
ATOM 5902 O O . LYS D 1 80 ? 79.644 37.945 83.419 1.00 30.32 246 LYS D O 1
ATOM 5908 N N . LEU D 1 81 ? 80.520 39.823 84.389 1.00 28.98 247 LEU D N 1
ATOM 5909 C CA . LEU D 1 81 ? 81.832 39.809 83.734 1.00 31.35 247 LEU D CA 1
ATOM 5910 C C . LEU D 1 81 ? 82.573 38.475 83.783 1.00 39.10 247 LEU D C 1
ATOM 5911 O O . LEU D 1 81 ? 83.230 38.132 82.801 1.00 40.22 247 LEU D O 1
ATOM 5916 N N . ASP D 1 82 ? 82.418 37.689 84.882 1.00 38.91 248 ASP D N 1
ATOM 5917 C CA . ASP D 1 82 ? 83.027 36.370 85.067 1.00 40.06 248 ASP D CA 1
ATOM 5918 C C . ASP D 1 82 ? 82.536 35.341 84.049 1.00 41.52 248 ASP D C 1
ATOM 5919 O O . ASP D 1 82 ? 83.283 34.422 83.720 1.00 41.61 248 ASP D O 1
ATOM 5924 N N . SER D 1 83 ? 81.287 35.482 83.560 1.00 34.70 249 SER D N 1
ATOM 5925 C CA . SER D 1 83 ? 80.739 34.521 82.596 1.00 33.90 249 SER D CA 1
ATOM 5926 C C . SER D 1 83 ? 80.768 35.019 81.143 1.00 36.67 249 SER D C 1
ATOM 5927 O O . SER D 1 83 ? 80.504 34.226 80.253 1.00 38.08 249 SER D O 1
ATOM 5930 N N . LEU D 1 84 ? 81.096 36.313 80.889 1.00 31.67 250 LEU D N 1
ATOM 5931 C CA . LEU D 1 84 ? 81.155 36.877 79.524 1.00 30.60 250 LEU D CA 1
ATOM 5932 C C . LEU D 1 84 ? 82.649 37.074 79.135 1.00 36.50 250 LEU D C 1
ATOM 5933 O O . LEU D 1 84 ? 83.217 38.157 79.298 1.00 38.06 250 LEU D O 1
ATOM 5938 N N . THR D 1 85 ? 83.283 35.995 78.657 1.00 33.13 251 THR D N 1
ATOM 5939 C CA . THR D 1 85 ? 84.721 35.928 78.344 1.00 32.97 251 THR D CA 1
ATOM 5940 C C . THR D 1 85 ? 85.026 35.544 76.900 1.00 35.88 251 THR D C 1
ATOM 5941 O O . THR D 1 85 ? 86.191 35.656 76.474 1.00 34.82 251 THR D O 1
ATOM 5945 N N . GLN D 1 86 ? 84.009 35.062 76.157 1.00 32.02 252 GLN D N 1
ATOM 5946 C CA . GLN D 1 86 ? 84.228 34.603 74.784 1.00 32.42 252 GLN D CA 1
ATOM 5947 C C . GLN D 1 86 ? 83.767 35.593 73.707 1.00 35.03 252 GLN D C 1
ATOM 5948 O O . GLN D 1 86 ? 82.791 36.311 73.940 1.00 31.44 252 GLN D O 1
ATOM 5954 N N . PRO D 1 87 ? 84.411 35.600 72.509 1.00 33.26 253 PRO D N 1
ATOM 5955 C CA . PRO D 1 87 ? 83.990 36.533 71.444 1.00 33.49 253 PRO D CA 1
ATOM 5956 C C . PRO D 1 87 ? 82.519 36.407 71.015 1.00 38.25 253 PRO D C 1
ATOM 5957 O O . PRO D 1 87 ? 81.926 37.410 70.620 1.00 37.30 253 PRO D O 1
ATOM 5961 N N . SER D 1 88 ? 81.915 35.201 71.139 1.00 33.47 254 SER D N 1
ATOM 5962 C CA . SER D 1 88 ? 80.497 34.996 70.809 1.00 33.41 254 SER D CA 1
ATOM 5963 C C . SER D 1 88 ? 79.554 35.754 71.762 1.00 34.67 254 SER D C 1
ATOM 5964 O O . SER D 1 88 ? 78.377 35.938 71.454 1.00 35.21 254 SER D O 1
ATOM 5967 N N . GLN D 1 89 ? 80.083 36.214 72.899 1.00 29.73 255 GLN D N 1
ATOM 5968 C CA . GLN D 1 89 ? 79.334 36.956 73.934 1.00 27.17 255 GLN D CA 1
ATOM 5969 C C . GLN D 1 89 ? 79.545 38.476 73.854 1.00 29.64 255 GLN D C 1
ATOM 5970 O O . GLN D 1 89 ? 79.197 39.187 74.807 1.00 27.07 255 GLN D O 1
ATOM 5989 N N . THR D 1 91 ? 78.022 40.865 72.063 1.00 25.71 257 THR D N 1
ATOM 5990 C CA . THR D 1 91 ? 76.747 41.587 72.140 1.00 24.96 257 THR D CA 1
ATOM 5991 C C . THR D 1 91 ? 76.317 41.790 73.596 1.00 25.70 257 THR D C 1
ATOM 5992 O O . THR D 1 91 ? 75.954 42.907 73.970 1.00 23.37 257 THR D O 1
ATOM 5996 N N . LYS D 1 92 ? 76.361 40.717 74.410 1.00 22.07 258 LYS D N 1
ATOM 5997 C CA . LYS D 1 92 ? 76.005 40.776 75.834 1.00 22.26 258 LYS D CA 1
ATOM 5998 C C . LYS D 1 92 ? 76.957 41.700 76.581 1.00 25.05 258 LYS D C 1
ATOM 5999 O O . LYS D 1 92 ? 76.517 42.448 77.454 1.00 23.37 258 LYS D O 1
ATOM 6005 N N . LEU D 1 93 ? 78.261 41.662 76.214 1.00 21.71 259 LEU D N 1
ATOM 6006 C CA . LEU D 1 93 ? 79.270 42.496 76.856 1.00 22.75 259 LEU D CA 1
ATOM 6007 C C . LEU D 1 93 ? 79.048 43.981 76.516 1.00 23.62 259 LEU D C 1
ATOM 6008 O O . LEU D 1 93 ? 79.222 44.845 77.367 1.00 23.19 259 LEU D O 1
ATOM 6013 N N . GLN D 1 94 ? 78.617 44.257 75.283 1.00 19.44 260 GLN D N 1
ATOM 6014 C CA . GLN D 1 94 ? 78.298 45.634 74.859 1.00 19.63 260 GLN D CA 1
ATOM 6015 C C . GLN D 1 94 ? 77.124 46.160 75.676 1.00 21.09 260 GLN D C 1
ATOM 6016 O O . GLN D 1 94 ? 77.129 47.313 76.125 1.00 19.76 260 GLN D O 1
ATOM 6030 N N . LEU D 1 96 ? 76.217 45.015 78.717 1.00 18.79 262 LEU D N 1
ATOM 6031 C CA . LEU D 1 96 ? 76.667 45.159 80.097 1.00 19.15 262 LEU D CA 1
ATOM 6032 C C . LEU D 1 96 ? 77.351 46.512 80.262 1.00 21.21 262 LEU D C 1
ATOM 6033 O O . LEU D 1 96 ? 77.132 47.192 81.265 1.00 20.27 262 LEU D O 1
ATOM 6038 N N . TYR D 1 97 ? 78.191 46.882 79.274 1.00 17.98 263 TYR D N 1
ATOM 6039 C CA . TYR D 1 97 ? 78.885 48.174 79.278 1.00 17.12 263 TYR D CA 1
ATOM 6040 C C . TYR D 1 97 ? 77.839 49.317 79.321 1.00 21.29 263 TYR D C 1
ATOM 6041 O O . TYR D 1 97 ? 77.937 50.246 80.139 1.00 18.54 263 TYR D O 1
ATOM 6050 N N . TYR D 1 98 ? 76.830 49.218 78.456 1.00 18.64 264 TYR D N 1
ATOM 6051 C CA . TYR D 1 98 ? 75.798 50.255 78.399 1.00 18.46 264 TYR D CA 1
ATOM 6052 C C . TYR D 1 98 ? 74.936 50.299 79.660 1.00 20.79 264 TYR D C 1
ATOM 6053 O O . TYR D 1 98 ? 74.556 51.386 80.089 1.00 19.32 264 TYR D O 1
ATOM 6062 N N . LEU D 1 99 ? 74.676 49.130 80.265 1.00 18.36 265 LEU D N 1
ATOM 6063 C CA . LEU D 1 99 ? 73.912 49.033 81.516 1.00 19.36 265 LEU D CA 1
ATOM 6064 C C . LEU D 1 99 ? 74.645 49.804 82.614 1.00 19.62 265 LEU D C 1
ATOM 6065 O O . LEU D 1 99 ? 74.023 50.585 83.324 1.00 18.35 265 LEU D O 1
ATOM 6070 N N . SER D 1 100 ? 75.967 49.609 82.700 1.00 15.68 266 SER D N 1
ATOM 6071 C CA . SER D 1 100 ? 76.839 50.264 83.670 1.00 16.10 266 SER D CA 1
ATOM 6072 C C . SER D 1 100 ? 76.651 51.796 83.543 1.00 19.74 266 SER D C 1
ATOM 6073 O O . SER D 1 100 ? 76.415 52.485 84.541 1.00 20.04 266 SER D O 1
ATOM 6076 N N . LEU D 1 101 ? 76.688 52.299 82.299 1.00 16.14 267 LEU D N 1
ATOM 6077 C CA . LEU D 1 101 ? 76.515 53.717 82.003 1.00 15.41 267 LEU D CA 1
ATOM 6078 C C . LEU D 1 101 ? 75.126 54.219 82.407 1.00 18.62 267 LEU D C 1
ATOM 6079 O O . LEU D 1 101 ? 75.027 55.256 83.069 1.00 16.57 267 LEU D O 1
ATOM 6084 N N . LEU D 1 102 ? 74.061 53.478 82.039 1.00 17.79 268 LEU D N 1
ATOM 6085 C CA . LEU D 1 102 ? 72.686 53.853 82.390 1.00 18.24 268 LEU D CA 1
ATOM 6086 C C . LEU D 1 102 ? 72.501 53.889 83.904 1.00 23.50 268 LEU D C 1
ATOM 6087 O O . LEU D 1 102 ? 71.837 54.796 84.409 1.00 22.14 268 LEU D O 1
ATOM 6092 N N . LEU D 1 103 ? 73.109 52.914 84.618 1.00 18.47 269 LEU D N 1
ATOM 6093 C CA . LEU D 1 103 ? 73.057 52.857 86.070 1.00 19.63 269 LEU D CA 1
ATOM 6094 C C . LEU D 1 103 ? 73.760 54.084 86.658 1.00 20.38 269 LEU D C 1
ATOM 6095 O O . LEU D 1 103 ? 73.235 54.681 87.590 1.00 20.08 269 LEU D O 1
ATOM 6100 N N . GLY D 1 104 ? 74.902 54.460 86.074 1.00 16.56 270 GLY D N 1
ATOM 6101 C CA . GLY D 1 104 ? 75.637 55.662 86.469 1.00 17.55 270 GLY D CA 1
ATOM 6102 C C . GLY D 1 104 ? 74.780 56.912 86.332 1.00 21.73 270 GLY D C 1
ATOM 6103 O O . GLY D 1 104 ? 74.710 57.734 87.256 1.00 21.52 270 GLY D O 1
ATOM 6104 N N . VAL D 1 105 ? 74.073 57.034 85.182 1.00 18.00 271 VAL D N 1
ATOM 6105 C CA . VAL D 1 105 ? 73.188 58.186 84.944 1.00 18.08 271 VAL D CA 1
ATOM 6106 C C . VAL D 1 105 ? 72.022 58.145 85.942 1.00 20.81 271 VAL D C 1
ATOM 6107 O O . VAL D 1 105 ? 71.724 59.154 86.575 1.00 18.83 271 VAL D O 1
ATOM 6111 N N . TYR D 1 106 ? 71.414 56.965 86.122 1.00 19.49 272 TYR D N 1
ATOM 6112 C CA . TYR D 1 106 ? 70.266 56.803 87.030 1.00 20.72 272 TYR D CA 1
ATOM 6113 C C . TYR D 1 106 ? 70.592 57.156 88.487 1.00 23.36 272 TYR D C 1
ATOM 6114 O O . TYR D 1 106 ? 69.868 57.929 89.109 1.00 21.88 272 TYR D O 1
ATOM 6123 N N . GLU D 1 107 ? 71.676 56.589 89.040 1.00 18.41 273 GLU D N 1
ATOM 6124 C CA . GLU D 1 107 ? 72.067 56.889 90.417 1.00 17.68 273 GLU D CA 1
ATOM 6125 C C . GLU D 1 107 ? 72.455 58.359 90.603 1.00 23.35 273 GLU D C 1
ATOM 6126 O O . GLU D 1 107 ? 72.293 58.889 91.697 1.00 23.52 273 GLU D O 1
ATOM 6132 N N . ASN D 1 108 ? 72.939 59.010 89.525 1.00 20.84 274 ASN D N 1
ATOM 6133 C CA . ASN D 1 108 ? 73.343 60.409 89.548 1.00 21.12 274 ASN D CA 1
ATOM 6134 C C . ASN D 1 108 ? 72.318 61.287 88.800 1.00 25.77 274 ASN D C 1
ATOM 6135 O O . ASN D 1 108 ? 72.678 62.332 88.255 1.00 24.96 274 ASN D O 1
ATOM 6140 N N . ARG D 1 109 ? 71.029 60.875 88.814 1.00 22.10 275 ARG D N 1
ATOM 6141 C CA . ARG D 1 109 ? 69.945 61.585 88.105 1.00 22.12 275 ARG D CA 1
ATOM 6142 C C . ARG D 1 109 ? 69.665 63.010 88.609 1.00 26.12 275 ARG D C 1
ATOM 6143 O O . ARG D 1 109 ? 69.017 63.767 87.906 1.00 26.36 275 ARG D O 1
ATOM 6151 N N . ARG D 1 110 ? 70.199 63.391 89.781 1.00 24.43 276 ARG D N 1
ATOM 6152 C CA . ARG D 1 110 ? 70.014 64.748 90.303 1.00 24.88 276 ARG D CA 1
ATOM 6153 C C . ARG D 1 110 ? 71.017 65.738 89.744 1.00 27.23 276 ARG D C 1
ATOM 6154 O O . ARG D 1 110 ? 70.798 66.938 89.834 1.00 27.16 276 ARG D O 1
ATOM 6162 N N . VAL D 1 111 ? 72.098 65.234 89.132 1.00 24.35 277 VAL D N 1
ATOM 6163 C CA . VAL D 1 111 ? 73.100 66.063 88.458 1.00 24.23 277 VAL D CA 1
ATOM 6164 C C . VAL D 1 111 ? 72.377 66.710 87.239 1.00 26.47 277 VAL D C 1
ATOM 6165 O O . VAL D 1 111 ? 71.535 66.064 86.594 1.00 25.25 277 VAL D O 1
ATOM 6169 N N . ASN D 1 112 ? 72.616 68.013 87.004 1.00 24.84 278 ASN D N 1
ATOM 6170 C CA . ASN D 1 112 ? 71.886 68.724 85.953 1.00 25.26 278 ASN D CA 1
ATOM 6171 C C . ASN D 1 112 ? 72.728 69.352 84.833 1.00 28.93 278 ASN D C 1
ATOM 6172 O O . ASN D 1 112 ? 72.216 70.194 84.081 1.00 28.97 278 ASN D O 1
ATOM 6177 N N . ASN D 1 113 ? 74.005 68.992 84.735 1.00 25.41 279 ASN D N 1
ATOM 6178 C CA . ASN D 1 113 ? 74.828 69.456 83.622 1.00 26.96 279 ASN D CA 1
ATOM 6179 C C . ASN D 1 113 ? 75.855 68.411 83.195 1.00 28.97 279 ASN D C 1
ATOM 6180 O O . ASN D 1 113 ? 76.313 67.607 84.035 1.00 25.52 279 ASN D O 1
ATOM 6185 N N . LYS D 1 114 ? 76.137 68.369 81.869 1.00 25.14 280 LYS D N 1
ATOM 6186 C CA . LYS D 1 114 ? 77.004 67.364 81.249 1.00 23.57 280 LYS D CA 1
ATOM 6187 C C . LYS D 1 114 ? 78.380 67.283 81.933 1.00 25.30 280 LYS D C 1
ATOM 6188 O O . LYS D 1 114 ? 78.815 66.169 82.254 1.00 22.44 280 LYS D O 1
ATOM 6194 N N . THR D 1 115 ? 79.054 68.444 82.159 1.00 22.91 281 THR D N 1
ATOM 6195 C CA A THR D 1 115 ? 80.381 68.428 82.796 0.50 23.65 281 THR D CA 1
ATOM 6196 C CA B THR D 1 115 ? 80.381 68.464 82.801 0.50 23.16 281 THR D CA 1
ATOM 6197 C C . THR D 1 115 ? 80.326 67.782 84.176 1.00 27.68 281 THR D C 1
ATOM 6198 O O . THR D 1 115 ? 81.164 66.926 84.464 1.00 27.30 281 THR D O 1
ATOM 6205 N N . LYS D 1 116 ? 79.322 68.140 85.010 1.00 23.51 282 LYS D N 1
ATOM 6206 C CA . LYS D 1 116 ? 79.194 67.538 86.344 1.00 24.34 282 LYS D CA 1
ATOM 6207 C C . LYS D 1 116 ? 78.839 66.057 86.279 1.00 26.74 282 LYS D C 1
ATOM 6208 O O . LYS D 1 116 ? 79.310 65.280 87.112 1.00 27.16 282 LYS D O 1
ATOM 6214 N N . LEU D 1 117 ? 78.075 65.646 85.256 1.00 21.73 283 LEU D N 1
ATOM 6215 C CA . LEU D 1 117 ? 77.745 64.238 85.052 1.00 19.73 283 LEU D CA 1
ATOM 6216 C C . LEU D 1 117 ? 79.008 63.435 84.734 1.00 24.80 283 LEU D C 1
ATOM 6217 O O . LEU D 1 117 ? 79.225 62.383 85.347 1.00 23.46 283 LEU D O 1
ATOM 6222 N N . LEU D 1 118 ? 79.849 63.937 83.803 1.00 21.72 284 LEU D N 1
ATOM 6223 C CA . LEU D 1 118 ? 81.102 63.264 83.432 1.00 21.33 284 LEU D CA 1
ATOM 6224 C C . LEU D 1 118 ? 82.040 63.080 84.629 1.00 25.45 284 LEU D C 1
ATOM 6225 O O . LEU D 1 118 ? 82.737 62.061 84.706 1.00 23.85 284 LEU D O 1
ATOM 6230 N N . GLU D 1 119 ? 82.010 64.023 85.592 1.00 22.58 285 GLU D N 1
ATOM 6231 C CA . GLU D 1 119 ? 82.823 63.901 86.813 1.00 23.69 285 GLU D CA 1
ATOM 6232 C C . GLU D 1 119 ? 82.409 62.677 87.648 1.00 26.31 285 GLU D C 1
ATOM 6233 O O . GLU D 1 119 ? 83.214 62.195 88.436 1.00 27.43 285 GLU D O 1
ATOM 6239 N N . ARG D 1 120 ? 81.146 62.202 87.506 1.00 21.46 286 ARG D N 1
ATOM 6240 C CA . ARG D 1 120 ? 80.681 61.044 88.274 1.00 20.67 286 ARG D CA 1
ATOM 6241 C C . ARG D 1 120 ? 80.934 59.729 87.527 1.00 24.55 286 ARG D C 1
ATOM 6242 O O . ARG D 1 120 ? 80.760 58.660 88.112 1.00 23.81 286 ARG D O 1
ATOM 6250 N N . LEU D 1 121 ? 81.307 59.811 86.242 1.00 20.75 287 LEU D N 1
ATOM 6251 C CA . LEU D 1 121 ? 81.479 58.643 85.371 1.00 20.23 287 LEU D CA 1
ATOM 6252 C C . LEU D 1 121 ? 82.950 58.344 85.121 1.00 24.43 287 LEU D C 1
ATOM 6253 O O . LEU D 1 121 ? 83.812 59.092 85.575 1.00 24.24 287 LEU D O 1
ATOM 6258 N N . ASN D 1 122 ? 83.228 57.225 84.473 1.00 21.36 288 ASN D N 1
ATOM 6259 C CA . ASN D 1 122 ? 84.592 56.768 84.238 1.00 21.63 288 ASN D CA 1
ATOM 6260 C C . ASN D 1 122 ? 84.990 56.815 82.763 1.00 25.38 288 ASN D C 1
ATOM 6261 O O . ASN D 1 122 ? 85.272 55.773 82.141 1.00 24.08 288 ASN D O 1
ATOM 6266 N N . SER D 1 123 ? 85.020 58.030 82.199 1.00 23.90 289 SER D N 1
ATOM 6267 C CA . SER D 1 123 ? 85.413 58.260 80.796 1.00 24.99 289 SER D CA 1
ATOM 6268 C C . SER D 1 123 ? 84.655 57.425 79.731 1.00 29.20 289 SER D C 1
ATOM 6269 O O . SER D 1 123 ? 85.291 56.784 78.886 1.00 28.87 289 SER D O 1
ATOM 6272 N N . PRO D 1 124 ? 83.307 57.383 79.727 1.00 25.21 290 PRO D N 1
ATOM 6273 C CA . PRO D 1 124 ? 82.634 56.669 78.625 1.00 23.72 290 PRO D CA 1
ATOM 6274 C C . PRO D 1 124 ? 82.823 57.444 77.302 1.00 27.00 290 PRO D C 1
ATOM 6275 O O . PRO D 1 124 ? 83.047 58.658 77.365 1.00 24.54 290 PRO D O 1
ATOM 6279 N N . PRO D 1 125 ? 82.712 56.816 76.104 1.00 24.42 291 PRO D N 1
ATOM 6280 C CA . PRO D 1 125 ? 82.760 57.605 74.862 1.00 24.72 291 PRO D CA 1
ATOM 6281 C C . PRO D 1 125 ? 81.682 58.681 74.949 1.00 25.93 291 PRO D C 1
ATOM 6282 O O . PRO D 1 125 ? 80.542 58.385 75.337 1.00 24.87 291 PRO D O 1
ATOM 6286 N N . GLU D 1 126 ? 82.072 59.937 74.717 1.00 22.86 292 GLU D N 1
ATOM 6287 C CA . GLU D 1 126 ? 81.190 61.099 74.825 1.00 21.90 292 GLU D CA 1
ATOM 6288 C C . GLU D 1 126 ? 79.865 60.962 74.067 1.00 24.41 292 GLU D C 1
ATOM 6289 O O . GLU D 1 126 ? 78.839 61.396 74.586 1.00 22.88 292 GLU D O 1
ATOM 6295 N N . ILE D 1 127 ? 79.892 60.354 72.859 1.00 19.35 293 ILE D N 1
ATOM 6296 C CA . ILE D 1 127 ? 78.701 60.129 72.046 1.00 19.02 293 ILE D CA 1
ATOM 6297 C C . ILE D 1 127 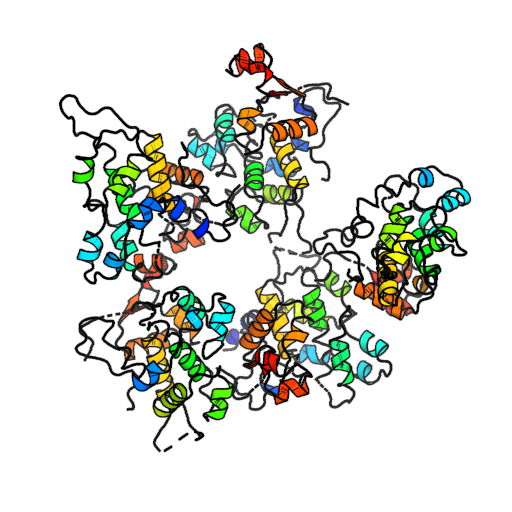? 77.595 59.391 72.814 1.00 22.39 293 ILE D C 1
ATOM 6298 O O . ILE D 1 127 ? 76.426 59.698 72.626 1.00 22.09 293 ILE D O 1
ATOM 6303 N N . LEU D 1 128 ? 77.965 58.438 73.691 1.00 19.95 294 LEU D N 1
ATOM 6304 C CA . LEU D 1 128 ? 77.006 57.697 74.499 1.00 18.79 294 LEU D CA 1
ATOM 6305 C C . LEU D 1 128 ? 76.330 58.611 75.513 1.00 22.54 294 LEU D C 1
ATOM 6306 O O . LEU D 1 128 ? 75.110 58.498 75.679 1.00 20.34 294 LEU D O 1
ATOM 6311 N N . VAL D 1 129 ? 77.099 59.524 76.173 1.00 18.68 295 VAL D N 1
ATOM 6312 C CA . VAL D 1 129 ? 76.523 60.464 77.134 1.00 18.90 295 VAL D CA 1
ATOM 6313 C C . VAL D 1 129 ? 75.601 61.455 76.369 1.00 22.00 295 VAL D C 1
ATOM 6314 O O . VAL D 1 129 ? 74.470 61.707 76.800 1.00 19.24 295 VAL D O 1
ATOM 6318 N N . ASP D 1 130 ? 76.064 61.951 75.197 1.00 17.74 296 ASP D N 1
ATOM 6319 C CA . ASP D 1 130 ? 75.261 62.873 74.383 1.00 17.19 296 ASP D CA 1
ATOM 6320 C C . ASP D 1 130 ? 73.935 62.225 73.926 1.00 21.51 296 ASP D C 1
ATOM 6321 O O . ASP D 1 130 ? 72.896 62.876 73.990 1.00 19.27 296 ASP D O 1
ATOM 6326 N N . GLY D 1 131 ? 73.975 60.938 73.582 1.00 19.15 297 GLY D N 1
ATOM 6327 C CA . GLY D 1 131 ? 72.803 60.168 73.174 1.00 18.03 297 GLY D CA 1
ATOM 6328 C C . GLY D 1 131 ? 71.805 60.021 74.309 1.00 21.67 297 GLY D C 1
ATOM 6329 O O . GLY D 1 131 ? 70.606 60.192 74.089 1.00 21.26 297 GLY D O 1
ATOM 6330 N N . ILE D 1 132 ? 72.300 59.772 75.539 1.00 18.66 298 ILE D N 1
ATOM 6331 C CA . ILE D 1 132 ? 71.460 59.652 76.732 1.00 17.64 298 ILE D CA 1
ATOM 6332 C C . ILE D 1 132 ? 70.805 61.002 77.064 1.00 22.75 298 ILE D C 1
ATOM 6333 O O . ILE D 1 132 ? 69.600 61.050 77.299 1.00 20.35 298 ILE D O 1
ATOM 6338 N N . LEU D 1 133 ? 71.582 62.102 77.027 1.00 20.85 299 LEU D N 1
ATOM 6339 C CA . LEU D 1 133 ? 71.025 63.444 77.270 1.00 22.65 299 LEU D CA 1
ATOM 6340 C C . LEU D 1 133 ? 69.965 63.821 76.218 1.00 27.31 299 LEU D C 1
ATOM 6341 O O . LEU D 1 133 ? 68.941 64.400 76.575 1.00 27.09 299 LEU D O 1
ATOM 6346 N N A SER D 1 134 ? 70.179 63.434 74.951 0.50 24.56 300 SER D N 1
ATOM 6347 N N B SER D 1 134 ? 70.179 63.430 74.948 0.50 23.55 300 SER D N 1
ATOM 6348 C CA A SER D 1 134 ? 69.245 63.720 73.860 0.50 25.40 300 SER D CA 1
ATOM 6349 C CA B SER D 1 134 ? 69.243 63.715 73.857 0.50 23.90 300 SER D CA 1
ATOM 6350 C C A SER D 1 134 ? 67.939 62.939 73.985 0.50 29.07 300 SER D C 1
ATOM 6351 C C B SER D 1 134 ? 67.939 62.938 73.982 0.50 28.42 300 SER D C 1
ATOM 6352 O O A SER D 1 134 ? 66.893 63.479 73.637 0.50 29.38 300 SER D O 1
ATOM 6353 O O B SER D 1 134 ? 66.894 63.479 73.633 0.50 28.75 300 SER D O 1
ATOM 6358 N N . ARG D 1 135 ? 68.001 61.667 74.442 1.00 24.06 301 ARG D N 1
ATOM 6359 C CA . ARG D 1 135 ? 66.820 60.791 74.492 1.00 23.36 301 ARG D CA 1
ATOM 6360 C C . ARG D 1 135 ? 66.169 60.466 75.842 1.00 24.37 301 ARG D C 1
ATOM 6361 O O . ARG D 1 135 ? 65.044 59.971 75.862 1.00 23.82 301 ARG D O 1
ATOM 6369 N N . PHE D 1 136 ? 66.860 60.730 76.949 1.00 20.25 302 PHE D N 1
ATOM 6370 C CA . PHE D 1 136 ? 66.362 60.379 78.278 1.00 19.21 302 PHE D CA 1
ATOM 6371 C C . PHE D 1 136 ? 66.291 61.588 79.234 1.00 24.23 302 PHE D C 1
ATOM 6372 O O . PHE D 1 136 ? 66.198 61.395 80.443 1.00 23.86 302 PHE D O 1
ATOM 6380 N N . THR D 1 137 ? 66.393 62.824 78.708 1.00 22.49 303 THR D N 1
ATOM 6381 C CA . THR D 1 137 ? 66.342 64.014 79.572 1.00 24.29 303 THR D CA 1
ATOM 6382 C C . THR D 1 137 ? 65.539 65.135 78.925 1.00 30.71 303 THR D C 1
ATOM 6383 O O . THR D 1 137 ? 65.234 65.079 77.740 1.00 31.53 303 THR D O 1
ATOM 6387 N N . VAL D 1 138 ? 65.234 66.174 79.702 1.00 29.55 304 VAL D N 1
ATOM 6388 C CA . VAL D 1 138 ? 64.556 67.374 79.197 1.00 30.74 304 VAL D CA 1
ATOM 6389 C C . VAL D 1 138 ? 65.666 68.457 79.168 1.00 29.61 304 VAL D C 1
ATOM 6390 O O . VAL D 1 138 ? 66.281 68.725 80.201 1.00 26.86 304 VAL D O 1
ATOM 6394 N N . ILE D 1 139 ? 65.955 69.037 77.981 1.00 26.73 305 ILE D N 1
ATOM 6395 C CA . ILE D 1 139 ? 66.972 70.087 77.901 1.00 26.69 305 ILE D CA 1
ATOM 6396 C C . ILE D 1 139 ? 66.548 71.304 78.722 1.00 27.04 305 ILE D C 1
ATOM 6397 O O . ILE D 1 139 ? 65.369 71.627 78.809 1.00 26.69 305 ILE D O 1
ATOM 6402 N N . LYS D 1 140 ? 67.513 71.937 79.358 1.00 23.90 306 LYS D N 1
ATOM 6403 C CA . LYS D 1 140 ? 67.258 73.113 80.186 1.00 24.83 306 LYS D CA 1
ATOM 6404 C C . LYS D 1 140 ? 68.223 74.203 79.793 1.00 29.61 306 LYS D C 1
ATOM 6405 O O . LYS D 1 140 ? 69.334 73.886 79.340 1.00 30.17 306 LYS D O 1
ATOM 6411 N N . PRO D 1 141 ? 67.874 75.483 80.031 1.00 27.27 307 PRO D N 1
ATOM 6412 C CA . PRO D 1 141 ? 68.822 76.564 79.695 1.00 29.36 307 PRO D CA 1
ATOM 6413 C C . PRO D 1 141 ? 70.054 76.565 80.590 1.00 37.06 307 PRO D C 1
ATOM 6414 O O . PRO D 1 141 ? 69.965 76.229 81.779 1.00 35.33 307 PRO D O 1
ATOM 6418 N N . GLY D 1 142 ? 71.201 76.883 79.990 1.00 37.41 308 GLY D N 1
ATOM 6419 C CA . GLY D 1 142 ? 72.477 76.961 80.695 1.00 37.88 308 GLY D CA 1
ATOM 6420 C C . GLY D 1 142 ? 72.445 78.111 81.681 1.00 42.52 308 GLY D C 1
ATOM 6421 O O . GLY D 1 142 ? 71.776 79.116 81.427 1.00 42.86 308 GLY D O 1
ATOM 6422 N N . GLN D 1 143 ? 73.117 77.955 82.831 1.00 40.33 309 GLN D N 1
ATOM 6423 C CA . GLN D 1 143 ? 73.150 78.969 83.899 1.00 42.14 309 GLN D CA 1
ATOM 6424 C C . GLN D 1 143 ? 73.781 80.265 83.398 1.00 45.80 309 GLN D C 1
ATOM 6425 O O . GLN D 1 143 ? 74.743 80.210 82.627 1.00 44.07 309 GLN D O 1
ATOM 6431 N N . PHE D 1 144 ? 73.251 81.429 83.828 1.00 44.93 310 PHE D N 1
ATOM 6432 C CA . PHE D 1 144 ? 73.834 82.716 83.436 1.00 46.32 310 PHE D CA 1
ATOM 6433 C C . PHE D 1 144 ? 75.323 82.725 83.828 1.00 50.07 310 PHE D C 1
ATOM 6434 O O . PHE D 1 144 ? 75.681 82.262 84.916 1.00 48.59 310 PHE D O 1
ATOM 6442 N N . GLY D 1 145 ? 76.166 83.188 82.914 1.00 46.23 311 GLY D N 1
ATOM 6443 C CA . GLY D 1 145 ? 77.601 83.255 83.158 1.00 46.26 311 GLY D CA 1
ATOM 6444 C C . GLY D 1 145 ? 78.341 81.944 82.991 1.00 48.71 311 GLY D C 1
ATOM 6445 O O . GLY D 1 145 ? 79.525 81.857 83.325 1.00 49.41 311 GLY D O 1
ATOM 6446 N N . ARG D 1 146 ? 77.653 80.909 82.483 1.00 42.35 312 ARG D N 1
ATOM 6447 C CA . ARG D 1 146 ? 78.249 79.594 82.255 1.00 39.54 312 ARG D CA 1
ATOM 6448 C C . ARG D 1 146 ? 77.937 79.209 80.791 1.00 41.61 312 ARG D C 1
ATOM 6449 O O . ARG D 1 146 ? 77.124 78.311 80.529 1.00 40.32 312 ARG D O 1
ATOM 6457 N N . SER D 1 147 ? 78.577 79.918 79.839 1.00 37.39 313 SER D N 1
ATOM 6458 C CA . SER D 1 147 ? 78.359 79.728 78.401 1.00 37.25 313 SER D CA 1
ATOM 6459 C C . SER D 1 147 ? 78.607 78.305 77.918 1.00 42.42 313 SER D C 1
ATOM 6460 O O . SER D 1 147 ? 77.902 77.848 77.019 1.00 42.32 313 SER D O 1
ATOM 6463 N N . LYS D 1 148 ? 79.594 77.605 78.512 1.00 38.66 314 LYS D N 1
ATOM 6464 C CA . LYS D 1 148 ? 79.919 76.237 78.125 1.00 38.93 314 LYS D CA 1
ATOM 6465 C C . LYS D 1 148 ? 79.034 75.178 78.806 1.00 43.25 314 LYS D C 1
ATOM 6466 O O . LYS D 1 148 ? 79.224 73.993 78.562 1.00 42.07 314 LYS D O 1
ATOM 6472 N N . ASP D 1 149 ? 78.070 75.586 79.637 1.00 41.63 315 ASP D N 1
ATOM 6473 C CA . ASP D 1 149 ? 77.235 74.596 80.318 1.00 41.09 315 ASP D CA 1
ATOM 6474 C C . ASP D 1 149 ? 76.124 73.998 79.453 1.00 40.23 315 ASP D C 1
ATOM 6475 O O . ASP D 1 149 ? 75.335 74.726 78.851 1.00 38.14 315 ASP D O 1
ATOM 6480 N N . ARG D 1 150 ? 76.113 72.654 79.365 1.00 32.89 316 ARG D N 1
ATOM 6481 C CA . ARG D 1 150 ? 75.108 71.858 78.656 1.00 30.37 316 ARG D CA 1
ATOM 6482 C C . ARG D 1 150 ? 74.215 71.272 79.776 1.00 31.04 316 ARG D C 1
ATOM 6483 O O . ARG D 1 150 ? 74.630 70.354 80.498 1.00 27.81 316 ARG D O 1
ATOM 6491 N N . SER D 1 151 ? 73.025 71.865 79.949 1.00 26.29 317 SER D N 1
ATOM 6492 C CA . SER D 1 151 ? 72.127 71.588 81.064 1.00 26.15 317 SER D CA 1
ATOM 6493 C C . SER D 1 151 ? 70.931 70.777 80.727 1.00 28.58 317 SER D C 1
ATOM 6494 O O . SER D 1 151 ? 70.438 70.824 79.597 1.00 28.54 317 SER D O 1
ATOM 6497 N N . TYR D 1 152 ? 70.437 70.037 81.723 1.00 23.84 318 TYR D N 1
ATOM 6498 C CA . TYR D 1 152 ? 69.293 69.152 81.513 1.00 23.27 318 TYR D CA 1
ATOM 6499 C C . TYR D 1 152 ? 68.563 68.803 82.807 1.00 28.21 318 TYR D C 1
ATOM 6500 O O . TYR D 1 152 ? 69.050 69.085 83.902 1.00 26.14 318 TYR D O 1
ATOM 6509 N N . PHE D 1 153 ? 67.427 68.112 82.673 1.00 26.07 319 PHE D N 1
ATOM 6510 C CA . PHE D 1 153 ? 66.656 67.653 83.812 1.00 26.96 319 PHE D CA 1
ATOM 6511 C C . PHE D 1 153 ? 66.083 66.272 83.534 1.00 27.92 319 PHE D C 1
ATOM 6512 O O . PHE D 1 153 ? 65.576 66.027 82.445 1.00 27.04 319 PHE D O 1
ATOM 6520 N N . ILE D 1 154 ? 66.156 65.376 84.528 1.00 25.21 320 ILE D N 1
ATOM 6521 C CA . ILE D 1 154 ? 65.580 64.041 84.421 1.00 23.68 320 ILE D CA 1
ATOM 6522 C C . ILE D 1 154 ? 64.265 64.067 85.194 1.00 27.88 320 ILE D C 1
ATOM 6523 O O . ILE D 1 154 ? 64.274 64.095 86.425 1.00 28.65 320 ILE D O 1
ATOM 6528 N N . ASP D 1 155 ? 63.141 64.129 84.463 1.00 26.18 321 ASP D N 1
ATOM 6529 C CA . ASP D 1 155 ? 61.797 64.175 85.062 1.00 26.99 321 ASP D CA 1
ATOM 6530 C C . ASP D 1 155 ? 61.282 62.730 85.362 1.00 31.36 321 ASP D C 1
ATOM 6531 O O . ASP D 1 155 ? 61.949 61.771 84.930 1.00 27.38 321 ASP D O 1
ATOM 6536 N N . PRO D 1 156 ? 60.141 62.526 86.081 1.00 30.10 322 PRO D N 1
ATOM 6537 C CA . PRO D 1 156 ? 59.707 61.148 86.371 1.00 29.83 322 PRO D CA 1
ATOM 6538 C C . PRO D 1 156 ? 59.514 60.240 85.163 1.00 31.17 322 PRO D C 1
ATOM 6539 O O . PRO D 1 156 ? 59.869 59.065 85.252 1.00 30.11 322 PRO D O 1
ATOM 6543 N N . GLN D 1 157 ? 59.010 60.771 84.036 1.00 27.00 323 GLN D N 1
ATOM 6544 C CA . GLN D 1 157 ? 58.836 59.982 82.802 1.00 26.65 323 GLN D CA 1
ATOM 6545 C C . GLN D 1 157 ? 60.184 59.511 82.261 1.00 27.35 323 GLN D C 1
ATOM 6546 O O . GLN D 1 157 ? 60.292 58.357 81.831 1.00 26.14 323 GLN D O 1
ATOM 6552 N N . ASN D 1 158 ? 61.204 60.388 82.309 1.00 22.92 324 ASN D N 1
ATOM 6553 C CA . ASN D 1 158 ? 62.575 60.056 81.876 1.00 22.30 324 ASN D CA 1
ATOM 6554 C C . ASN D 1 158 ? 63.167 58.997 82.814 1.00 24.81 324 ASN D C 1
ATOM 6555 O O . ASN D 1 158 ? 63.881 58.111 82.352 1.00 24.62 324 ASN D O 1
ATOM 6560 N N . GLU D 1 159 ? 62.854 59.069 84.134 1.00 22.77 325 GLU D N 1
ATOM 6561 C CA . GLU D 1 159 ? 63.347 58.061 85.103 1.00 22.49 325 GLU D CA 1
ATOM 6562 C C . GLU D 1 159 ? 62.806 56.675 84.699 1.00 25.63 325 GLU D C 1
ATOM 6563 O O . GLU D 1 159 ? 63.582 55.729 84.657 1.00 26.30 325 GLU D O 1
ATOM 6569 N N . ASP D 1 160 ? 61.513 56.585 84.328 1.00 22.50 326 ASP D N 1
ATOM 6570 C CA . ASP D 1 160 ? 60.897 55.329 83.870 1.00 23.38 326 ASP D CA 1
ATOM 6571 C C . ASP D 1 160 ? 61.525 54.812 82.575 1.00 22.58 326 ASP D C 1
ATOM 6572 O O . ASP D 1 160 ? 61.729 53.602 82.429 1.00 20.96 326 ASP D O 1
ATOM 6577 N N . LYS D 1 161 ? 61.823 55.718 81.639 1.00 18.78 327 LYS D N 1
ATOM 6578 C CA . LYS D 1 161 ? 62.455 55.339 80.386 1.00 18.17 327 LYS D CA 1
ATOM 6579 C C . LYS D 1 161 ? 63.868 54.735 80.621 1.00 19.78 327 LYS D C 1
ATOM 6580 O O . LYS D 1 161 ? 64.150 53.666 80.077 1.00 20.78 327 LYS D O 1
ATOM 6586 N N . ILE D 1 162 ? 64.729 55.409 81.426 1.00 18.34 328 ILE D N 1
ATOM 6587 C CA . ILE D 1 162 ? 66.072 54.892 81.761 1.00 17.34 328 ILE D CA 1
ATOM 6588 C C . ILE D 1 162 ? 65.902 53.490 82.399 1.00 19.99 328 ILE D C 1
ATOM 6589 O O . ILE D 1 162 ? 66.615 52.570 82.040 1.00 17.26 328 ILE D O 1
ATOM 6594 N N . LEU D 1 163 ? 64.961 53.356 83.362 1.00 17.81 329 LEU D N 1
ATOM 6595 C CA . LEU D 1 163 ? 64.729 52.083 84.030 1.00 18.57 329 LEU D CA 1
ATOM 6596 C C . LEU D 1 163 ? 64.258 50.990 83.069 1.00 22.06 329 LEU D C 1
ATOM 6597 O O . LEU D 1 163 ? 64.755 49.872 83.169 1.00 22.02 329 LEU D O 1
ATOM 6602 N N . CYS D 1 164 ? 63.384 51.307 82.102 1.00 19.30 330 CYS D N 1
ATOM 6603 C CA . CYS D 1 164 ? 62.943 50.289 81.126 1.00 20.65 330 CYS D CA 1
ATOM 6604 C C . CYS D 1 164 ? 64.106 49.780 80.255 1.00 23.47 330 CYS D C 1
ATOM 6605 O O . CYS D 1 164 ? 64.175 48.585 79.976 1.00 24.35 330 CYS D O 1
ATOM 6608 N N . TYR D 1 165 ? 65.040 50.675 79.875 1.00 19.39 331 TYR D N 1
ATOM 6609 C CA . TYR D 1 165 ? 66.201 50.284 79.063 1.00 18.39 331 TYR D CA 1
ATOM 6610 C C . TYR D 1 165 ? 67.141 49.418 79.922 1.00 20.66 331 TYR D C 1
ATOM 6611 O O . TYR D 1 165 ? 67.661 48.401 79.443 1.00 19.73 331 TYR D O 1
ATOM 6620 N N . ILE D 1 166 ? 67.308 49.790 81.210 1.00 18.57 332 ILE D N 1
ATOM 6621 C CA . ILE D 1 166 ? 68.112 49.011 82.170 1.00 17.83 332 ILE D CA 1
ATOM 6622 C C . ILE D 1 166 ? 67.493 47.598 82.308 1.00 21.16 332 ILE D C 1
ATOM 6623 O O . ILE D 1 166 ? 68.216 46.600 82.210 1.00 20.25 332 ILE D O 1
ATOM 6628 N N . LEU D 1 167 ? 66.168 47.533 82.540 1.00 19.67 333 LEU D N 1
ATOM 6629 C CA . LEU D 1 167 ? 65.485 46.241 82.710 1.00 20.10 333 LEU D CA 1
ATOM 6630 C C . LEU D 1 167 ? 65.537 45.377 81.465 1.00 21.56 333 LEU D C 1
ATOM 6631 O O . LEU D 1 167 ? 65.684 44.160 81.593 1.00 19.34 333 LEU D O 1
ATOM 6636 N N . ALA D 1 168 ? 65.454 45.988 80.261 1.00 20.62 334 ALA D N 1
ATOM 6637 C CA . ALA D 1 168 ? 65.538 45.250 78.983 1.00 20.54 334 ALA D CA 1
ATOM 6638 C C . ALA D 1 168 ? 66.913 44.559 78.897 1.00 23.40 334 ALA D C 1
ATOM 6639 O O . ALA D 1 168 ? 66.989 43.377 78.511 1.00 21.61 334 ALA D O 1
ATOM 6641 N N . ILE D 1 169 ? 67.967 45.289 79.324 1.00 18.67 335 ILE D N 1
ATOM 6642 C CA . ILE D 1 169 ? 69.330 44.748 79.347 1.00 18.84 335 ILE D CA 1
ATOM 6643 C C . ILE D 1 169 ? 69.430 43.600 80.362 1.00 23.97 335 ILE D C 1
ATOM 6644 O O . ILE D 1 169 ? 69.950 42.530 80.032 1.00 24.94 335 ILE D O 1
ATOM 6649 N N . ILE D 1 170 ? 68.893 43.812 81.575 1.00 21.43 336 ILE D N 1
ATOM 6650 C CA . ILE D 1 170 ? 68.929 42.812 82.647 1.00 22.43 336 ILE D CA 1
ATOM 6651 C C . ILE D 1 170 ? 68.285 41.482 82.205 1.00 27.07 336 ILE D C 1
ATOM 6652 O O . ILE D 1 170 ? 68.833 40.414 82.516 1.00 24.59 336 ILE D O 1
ATOM 6665 N N . HIS D 1 172 ? 68.211 40.246 79.170 1.00 26.29 338 HIS D N 1
ATOM 6666 C CA . HIS D 1 172 ? 69.197 39.578 78.322 1.00 25.61 338 HIS D CA 1
ATOM 6667 C C . HIS D 1 172 ? 70.287 38.945 79.207 1.00 27.46 338 HIS D C 1
ATOM 6668 O O . HIS D 1 172 ? 70.619 37.772 79.025 1.00 26.53 338 HIS D O 1
ATOM 6675 N N . LEU D 1 173 ? 70.816 39.709 80.169 1.00 23.31 339 LEU D N 1
ATOM 6676 C CA . LEU D 1 173 ? 71.932 39.243 80.991 1.00 23.77 339 LEU D CA 1
ATOM 6677 C C . LEU D 1 173 ? 71.585 38.146 81.993 1.00 28.32 339 LEU D C 1
ATOM 6678 O O . LEU D 1 173 ? 72.457 37.340 82.311 1.00 28.94 339 LEU D O 1
ATOM 6683 N N . ASP D 1 174 ? 70.320 38.099 82.469 1.00 23.68 340 ASP D N 1
ATOM 6684 C CA . ASP D 1 174 ? 69.843 37.077 83.401 1.00 22.93 340 ASP D CA 1
ATOM 6685 C C . ASP D 1 174 ? 69.165 35.913 82.676 1.00 26.15 340 ASP D C 1
ATOM 6686 O O . ASP D 1 174 ? 68.489 35.106 83.313 1.00 25.69 340 ASP D O 1
ATOM 6691 N N . ASN D 1 175 ? 69.364 35.817 81.352 1.00 25.27 341 ASN D N 1
ATOM 6692 C CA . ASN D 1 175 ? 68.803 34.755 80.499 1.00 26.53 341 ASN D CA 1
ATOM 6693 C C . ASN D 1 175 ? 67.275 34.627 80.622 1.00 31.72 341 ASN D C 1
ATOM 6694 O O . ASN D 1 175 ? 66.729 33.527 80.717 1.00 32.61 341 ASN D O 1
ATOM 6699 N N . PHE D 1 176 ? 66.604 35.773 80.634 1.00 27.71 342 PHE D N 1
ATOM 6700 C CA . PHE D 1 176 ? 65.160 35.922 80.595 1.00 28.30 342 PHE D CA 1
ATOM 6701 C C . PHE D 1 176 ? 64.383 35.394 81.798 1.00 35.03 342 PHE D C 1
ATOM 6702 O O . PHE D 1 176 ? 63.179 35.161 81.688 1.00 35.07 342 PHE D O 1
ATOM 6710 N N . ILE D 1 177 ? 65.067 35.257 82.955 1.00 32.72 343 ILE D N 1
ATOM 6711 C CA . ILE D 1 177 ? 64.460 34.850 84.230 1.00 33.34 343 ILE D CA 1
ATOM 6712 C C . ILE D 1 177 ? 65.017 35.812 85.274 1.00 33.46 343 ILE D C 1
ATOM 6713 O O . ILE D 1 177 ? 66.192 35.727 85.631 1.00 33.02 343 ILE D O 1
ATOM 6718 N N . VAL D 1 178 ? 64.197 36.776 85.701 1.00 28.76 344 VAL D N 1
ATOM 6719 C CA . VAL D 1 178 ? 64.643 37.813 86.631 1.00 27.31 344 VAL D CA 1
ATOM 6720 C C . VAL D 1 178 ? 63.866 37.715 87.954 1.00 31.89 344 VAL D C 1
ATOM 6721 O O . VAL D 1 178 ? 62.633 37.733 87.941 1.00 31.24 344 VAL D O 1
ATOM 6725 N N . GLU D 1 179 ? 64.581 37.645 89.091 1.00 28.47 345 GLU D N 1
ATOM 6726 C CA . GLU D 1 179 ? 63.933 37.649 90.409 1.00 28.18 345 GLU D CA 1
ATOM 6727 C C . GLU D 1 179 ? 63.760 39.130 90.762 1.00 31.78 345 GLU D C 1
ATOM 6728 O O . GLU D 1 179 ? 64.753 39.849 90.870 1.00 30.39 345 GLU D O 1
ATOM 6734 N N . ILE D 1 180 ? 62.509 39.579 90.947 1.00 30.01 346 ILE D N 1
ATOM 6735 C CA . ILE D 1 180 ? 62.150 40.973 91.201 1.00 30.50 346 ILE D CA 1
ATOM 6736 C C . ILE D 1 180 ? 62.744 41.540 92.501 1.00 35.20 346 ILE D C 1
ATOM 6737 O O . ILE D 1 180 ? 63.328 42.641 92.479 1.00 30.88 346 ILE D O 1
ATOM 6742 N N . THR D 1 181 ? 62.502 40.838 93.634 1.00 35.11 347 THR D N 1
ATOM 6743 C CA . THR D 1 181 ? 62.923 41.296 94.976 1.00 36.30 347 THR D CA 1
ATOM 6744 C C . THR D 1 181 ? 64.382 41.763 95.087 1.00 39.01 347 THR D C 1
ATOM 6745 O O . THR D 1 181 ? 64.576 42.953 95.360 1.00 39.16 347 THR D O 1
ATOM 6749 N N . PRO D 1 182 ? 65.394 40.898 94.863 1.00 34.22 348 PRO D N 1
ATOM 6750 C CA . PRO D 1 182 ? 66.779 41.387 94.905 1.00 33.73 348 PRO D CA 1
ATOM 6751 C C . PRO D 1 182 ? 66.996 42.603 94.006 1.00 34.91 348 PRO D C 1
ATOM 6752 O O . PRO D 1 182 ? 67.588 43.566 94.482 1.00 32.20 348 PRO D O 1
ATOM 6756 N N . LEU D 1 183 ? 66.446 42.603 92.740 1.00 31.91 349 LEU D N 1
ATOM 6757 C CA . LEU D 1 183 ? 66.582 43.723 91.798 1.00 31.25 349 LEU D CA 1
ATOM 6758 C C . LEU D 1 183 ? 65.991 45.040 92.341 1.00 34.01 349 LEU D C 1
ATOM 6759 O O . LEU D 1 183 ? 66.654 46.076 92.254 1.00 32.41 349 LEU D O 1
ATOM 6764 N N . ALA D 1 184 ? 64.761 45.002 92.887 1.00 31.60 350 ALA D N 1
ATOM 6765 C CA . ALA D 1 184 ? 64.081 46.163 93.469 1.00 32.39 350 ALA D CA 1
ATOM 6766 C C . ALA D 1 184 ? 64.947 46.815 94.570 1.00 35.99 350 ALA D C 1
ATOM 6767 O O . ALA D 1 184 ? 65.038 48.053 94.628 1.00 32.86 350 ALA D O 1
ATOM 6769 N N . HIS D 1 185 ? 65.585 45.959 95.416 1.00 36.18 351 HIS D N 1
ATOM 6770 C CA A HIS D 1 185 ? 66.471 46.381 96.500 0.50 36.85 351 HIS D CA 1
ATOM 6771 C CA B HIS D 1 185 ? 66.473 46.386 96.502 0.50 37.50 351 HIS D CA 1
ATOM 6772 C C . HIS D 1 185 ? 67.725 47.070 95.929 1.00 41.24 351 HIS D C 1
ATOM 6773 O O . HIS D 1 185 ? 68.122 48.126 96.439 1.00 41.27 351 HIS D O 1
ATOM 6786 N N . GLU D 1 186 ? 68.339 46.491 94.842 1.00 36.20 352 GLU D N 1
ATOM 6787 C CA . GLU D 1 186 ? 69.540 47.098 94.232 1.00 35.60 352 GLU D CA 1
ATOM 6788 C C . GLU D 1 186 ? 69.253 48.495 93.660 1.00 39.86 352 GLU D C 1
ATOM 6789 O O . GLU D 1 186 ? 70.013 49.431 93.918 1.00 39.79 352 GLU D O 1
ATOM 6795 N N . LEU D 1 187 ? 68.121 48.645 92.945 1.00 35.95 353 LEU D N 1
ATOM 6796 C CA . LEU D 1 187 ? 67.727 49.904 92.315 1.00 35.95 353 LEU D CA 1
ATOM 6797 C C . LEU D 1 187 ? 67.081 50.899 93.282 1.00 40.40 353 LEU D C 1
ATOM 6798 O O . LEU D 1 187 ? 66.757 52.016 92.874 1.00 40.71 353 LEU D O 1
ATOM 6803 N N . ASN D 1 188 ? 66.871 50.502 94.542 1.00 38.15 354 ASN D N 1
ATOM 6804 C CA . ASN D 1 188 ? 66.196 51.294 95.582 1.00 39.17 354 ASN D CA 1
ATOM 6805 C C . ASN D 1 188 ? 64.758 51.661 95.138 1.00 42.15 354 ASN D C 1
ATOM 6806 O O . ASN D 1 188 ? 64.329 52.817 95.226 1.00 42.05 354 ASN D O 1
ATOM 6811 N N . LEU D 1 189 ? 64.041 50.653 94.607 1.00 37.00 355 LEU D N 1
ATOM 6812 C CA . LEU D 1 189 ? 62.665 50.797 94.142 1.00 34.91 355 LEU D CA 1
ATOM 6813 C C . LEU D 1 189 ? 61.787 49.832 94.895 1.00 37.51 355 LEU D C 1
ATOM 6814 O O . LEU D 1 189 ? 62.261 48.785 95.346 1.00 35.87 355 LEU D O 1
ATOM 6819 N N . LYS D 1 190 ? 60.496 50.161 95.003 1.00 35.09 356 LYS D N 1
ATOM 6820 C CA . LYS D 1 190 ? 59.540 49.244 95.596 1.00 37.23 356 LYS D CA 1
ATOM 6821 C C . LYS D 1 190 ? 59.405 48.079 94.590 1.00 40.31 356 LYS D C 1
ATOM 6822 O O . LYS D 1 190 ? 59.411 48.324 93.379 1.00 37.80 356 LYS D O 1
ATOM 6828 N N . PRO D 1 191 ? 59.333 46.812 95.060 1.00 37.66 357 PRO D N 1
ATOM 6829 C CA . PRO D 1 191 ? 59.143 45.689 94.119 1.00 36.38 357 PRO D CA 1
ATOM 6830 C C . PRO D 1 191 ? 57.990 45.915 93.136 1.00 38.17 357 PRO D C 1
ATOM 6831 O O . PRO D 1 191 ? 58.128 45.552 91.968 1.00 35.17 357 PRO D O 1
ATOM 6835 N N . SER D 1 192 ? 56.872 46.558 93.595 1.00 34.96 358 SER D N 1
ATOM 6836 C CA . SER D 1 192 ? 55.701 46.865 92.760 1.00 35.75 358 SER D CA 1
ATOM 6837 C C . SER D 1 192 ? 56.073 47.770 91.572 1.00 38.92 358 SER D C 1
ATOM 6838 O O . SER D 1 192 ? 55.491 47.635 90.497 1.00 39.51 358 SER D O 1
ATOM 6841 N N . LYS D 1 193 ? 57.062 48.647 91.755 1.00 34.07 359 LYS D N 1
ATOM 6842 C CA . LYS D 1 193 ? 57.548 49.516 90.690 1.00 33.48 359 LYS D CA 1
ATOM 6843 C C . LYS D 1 193 ? 58.333 48.715 89.644 1.00 35.32 359 LYS D C 1
ATOM 6844 O O . LYS D 1 193 ? 58.117 48.905 88.441 1.00 32.67 359 LYS D O 1
ATOM 6850 N N . VAL D 1 194 ? 59.201 47.785 90.098 1.00 31.51 360 VAL D N 1
ATOM 6851 C CA . VAL D 1 194 ? 59.973 46.937 89.169 1.00 28.71 360 VAL D CA 1
ATOM 6852 C C . VAL D 1 194 ? 58.987 46.047 88.368 1.00 27.61 360 VAL D C 1
ATOM 6853 O O . VAL D 1 194 ? 59.136 45.912 87.155 1.00 23.86 360 VAL D O 1
ATOM 6857 N N . VAL D 1 195 ? 57.969 45.498 89.051 1.00 23.69 361 VAL D N 1
ATOM 6858 C CA . VAL D 1 195 ? 56.907 44.681 88.440 1.00 24.49 361 VAL D CA 1
ATOM 6859 C C . VAL D 1 195 ? 56.203 45.507 87.344 1.00 28.21 361 VAL D C 1
ATOM 6860 O O . VAL D 1 195 ? 56.046 45.030 86.223 1.00 26.70 361 VAL D O 1
ATOM 6864 N N . SER D 1 196 ? 55.801 46.747 87.681 1.00 25.57 362 SER D N 1
ATOM 6865 C CA . SER D 1 196 ? 55.118 47.656 86.769 1.00 25.86 362 SER D CA 1
ATOM 6866 C C . SER D 1 196 ? 55.942 47.920 85.502 1.00 28.18 362 SER D C 1
ATOM 6867 O O . SER D 1 196 ? 55.401 47.843 84.400 1.00 27.90 362 SER D O 1
ATOM 6870 N N . LEU D 1 197 ? 57.231 48.228 85.657 1.00 24.37 363 LEU D N 1
ATOM 6871 C CA . LEU D 1 197 ? 58.111 48.523 84.536 1.00 24.78 363 LEU D CA 1
ATOM 6872 C C . LEU D 1 197 ? 58.329 47.295 83.659 1.00 26.29 363 LEU D C 1
ATOM 6873 O O . LEU D 1 197 ? 58.296 47.425 82.437 1.00 24.62 363 LEU D O 1
ATOM 6878 N N . PHE D 1 198 ? 58.465 46.106 84.265 1.00 22.56 364 PHE D N 1
ATOM 6879 C CA . PHE D 1 198 ? 58.593 44.883 83.467 1.00 22.35 364 PHE D CA 1
ATOM 6880 C C . PHE D 1 198 ? 57.312 44.638 82.634 1.00 25.34 364 PHE D C 1
ATOM 6881 O O . PHE D 1 198 ? 57.400 44.226 81.477 1.00 24.00 364 PHE D O 1
ATOM 6889 N N . ARG D 1 199 ? 56.149 44.968 83.202 1.00 23.46 365 ARG D N 1
ATOM 6890 C CA . ARG D 1 199 ? 54.883 44.830 82.485 1.00 25.01 365 ARG D CA 1
ATOM 6891 C C . ARG D 1 199 ? 54.750 45.838 81.350 1.00 29.74 365 ARG D C 1
ATOM 6892 O O . ARG D 1 199 ? 54.248 45.465 80.291 1.00 29.44 365 ARG D O 1
ATOM 6900 N N . VAL D 1 200 ? 55.291 47.060 81.527 1.00 26.29 366 VAL D N 1
ATOM 6901 C CA . VAL D 1 200 ? 55.339 48.096 80.476 1.00 27.14 366 VAL D CA 1
ATOM 6902 C C . VAL D 1 200 ? 56.180 47.525 79.292 1.00 31.35 366 VAL D C 1
ATOM 6903 O O . VAL D 1 200 ? 55.822 47.712 78.126 1.00 31.97 366 VAL D O 1
ATOM 6907 N N . LEU D 1 201 ? 57.252 46.775 79.610 1.00 25.42 367 LEU D N 1
ATOM 6908 C CA . LEU D 1 201 ? 58.105 46.107 78.610 1.00 23.92 367 LEU D CA 1
ATOM 6909 C C . LEU D 1 201 ? 57.426 44.869 77.941 1.00 26.89 367 LEU D C 1
ATOM 6910 O O . LEU D 1 201 ? 57.965 44.299 76.995 1.00 26.69 367 LEU D O 1
ATOM 6915 N N . GLY D 1 202 ? 56.296 44.430 78.466 1.00 24.01 368 GLY D N 1
ATOM 6916 C CA . GLY D 1 202 ? 55.638 43.243 77.931 1.00 24.91 368 GLY D CA 1
ATOM 6917 C C . GLY D 1 202 ? 56.185 41.937 78.489 1.00 28.02 368 GLY D C 1
ATOM 6918 O O . GLY D 1 202 ? 55.875 40.865 77.965 1.00 25.22 368 GLY D O 1
ATOM 6919 N N . ALA D 1 203 ? 56.991 42.007 79.570 1.00 26.87 369 ALA D N 1
ATOM 6920 C CA . ALA D 1 203 ? 57.483 40.803 80.248 1.00 28.30 369 ALA D CA 1
ATOM 6921 C C . ALA D 1 203 ? 56.328 40.225 81.054 1.00 32.40 369 ALA D C 1
ATOM 6922 O O . ALA D 1 203 ? 55.398 40.963 81.416 1.00 33.00 369 ALA D O 1
ATOM 6924 N N . ILE D 1 204 ? 56.388 38.922 81.338 1.00 28.20 370 ILE D N 1
ATOM 6925 C CA . ILE D 1 204 ? 55.381 38.226 82.131 1.00 29.11 370 ILE D CA 1
ATOM 6926 C C . ILE D 1 204 ? 55.881 38.203 83.561 1.00 31.81 370 ILE D C 1
ATOM 6927 O O . ILE D 1 204 ? 56.987 37.708 83.809 1.00 30.90 370 ILE D O 1
ATOM 6932 N N . VAL D 1 205 ? 55.093 38.758 84.492 1.00 25.79 371 VAL D N 1
ATOM 6933 C CA . VAL D 1 205 ? 55.464 38.796 85.908 1.00 25.55 371 VAL D CA 1
ATOM 6934 C C . VAL D 1 205 ? 54.428 38.033 86.677 1.00 32.10 371 VAL D C 1
ATOM 6935 O O . VAL D 1 205 ? 53.232 38.363 86.631 1.00 31.21 371 VAL D O 1
ATOM 6939 N N . LYS D 1 206 ? 54.881 37.003 87.383 1.00 29.43 372 LYS D N 1
ATOM 6940 C CA . LYS D 1 206 ? 54.022 36.163 88.181 1.00 30.75 372 LYS D CA 1
ATOM 6941 C C . LYS D 1 206 ? 54.775 35.754 89.429 1.00 35.50 372 LYS D C 1
ATOM 6942 O O . LYS D 1 206 ? 56.009 35.846 89.480 1.00 34.77 372 LYS D O 1
ATOM 6948 N N . GLY D 1 207 ? 54.031 35.268 90.404 1.00 33.75 373 GLY D N 1
ATOM 6949 C CA . GLY D 1 207 ? 54.615 34.720 91.617 1.00 33.89 373 GLY D CA 1
ATOM 6950 C C . GLY D 1 207 ? 55.390 33.459 91.274 1.00 38.82 373 GLY D C 1
ATOM 6951 O O . GLY D 1 207 ? 55.080 32.786 90.282 1.00 37.52 373 GLY D O 1
ATOM 6952 N N . ALA D 1 208 ? 56.451 33.169 92.042 1.00 36.27 374 ALA D N 1
ATOM 6953 C CA . ALA D 1 208 ? 57.247 31.970 91.843 1.00 36.76 374 ALA D CA 1
ATOM 6954 C C . ALA D 1 208 ? 56.374 30.702 92.013 1.00 43.37 374 ALA D C 1
ATOM 6955 O O . ALA D 1 208 ? 55.492 30.654 92.880 1.00 42.24 374 ALA D O 1
ATOM 6957 N N . THR D 1 209 ? 56.629 29.681 91.178 1.00 42.48 375 THR D N 1
ATOM 6958 C CA . THR D 1 209 ? 55.960 28.378 91.280 1.00 44.39 375 THR D CA 1
ATOM 6959 C C . THR D 1 209 ? 56.656 27.645 92.427 1.00 50.83 375 THR D C 1
ATOM 6960 O O . THR D 1 209 ? 57.722 28.094 92.868 1.00 50.21 375 THR D O 1
ATOM 6964 N N . VAL D 1 210 ? 56.083 26.521 92.901 1.00 50.28 376 VAL D N 1
ATOM 6965 C CA . VAL D 1 210 ? 56.671 25.699 93.977 1.00 51.86 376 VAL D CA 1
ATOM 6966 C C . VAL D 1 210 ? 58.115 25.277 93.646 1.00 54.64 376 VAL D C 1
ATOM 6967 O O . VAL D 1 210 ? 59.012 25.486 94.466 1.00 54.11 376 VAL D O 1
ATOM 6971 N N . ALA D 1 211 ? 58.340 24.767 92.417 1.00 50.58 377 ALA D N 1
ATOM 6972 C CA . ALA D 1 211 ? 59.648 24.356 91.902 1.00 50.22 377 ALA D CA 1
ATOM 6973 C C . ALA D 1 211 ? 60.636 25.526 91.887 1.00 53.98 377 ALA D C 1
ATOM 6974 O O . ALA D 1 211 ? 61.783 25.356 92.313 1.00 55.67 377 ALA D O 1
ATOM 6976 N N . GLN D 1 212 ? 60.190 26.717 91.424 1.00 47.58 378 GLN D N 1
ATOM 6977 C CA . GLN D 1 212 ? 61.027 27.920 91.387 1.00 45.28 378 GLN D CA 1
ATOM 6978 C C . GLN D 1 212 ? 61.432 28.354 92.802 1.00 50.20 378 GLN D C 1
ATOM 6979 O O . GLN D 1 212 ? 62.597 28.688 93.021 1.00 49.51 378 GLN D O 1
ATOM 6985 N N . ALA D 1 213 ? 60.487 28.286 93.770 1.00 48.28 379 ALA D N 1
ATOM 6986 C CA . ALA D 1 213 ? 60.714 28.632 95.181 1.00 49.57 379 ALA D CA 1
ATOM 6987 C C . ALA D 1 213 ? 61.782 27.726 95.823 1.00 55.92 379 ALA D C 1
ATOM 6988 O O . ALA D 1 213 ? 62.590 28.196 96.626 1.00 55.23 379 ALA D O 1
ATOM 6990 N N . GLU D 1 214 ? 61.785 26.435 95.440 1.00 54.45 380 GLU D N 1
ATOM 6991 C CA . GLU D 1 214 ? 62.757 25.432 95.878 1.00 55.46 380 GLU D CA 1
ATOM 6992 C C . GLU D 1 214 ? 64.144 25.761 95.301 1.00 57.99 380 GLU D C 1
ATOM 6993 O O . GLU D 1 214 ? 65.132 25.734 96.034 1.00 57.16 380 GLU D O 1
ATOM 6999 N N . ALA D 1 215 ? 64.197 26.122 93.994 1.00 53.75 381 ALA D N 1
ATOM 7000 C CA . ALA D 1 215 ? 65.423 26.477 93.277 1.00 52.20 381 ALA D CA 1
ATOM 7001 C C . ALA D 1 215 ? 66.066 27.754 93.792 1.00 56.48 381 ALA D C 1
ATOM 7002 O O . ALA D 1 215 ? 67.291 27.807 93.895 1.00 55.63 381 ALA D O 1
ATOM 7004 N N . PHE D 1 216 ? 65.255 28.782 94.106 1.00 53.66 382 PHE D N 1
ATOM 7005 C CA . PHE D 1 216 ? 65.771 30.064 94.584 1.00 53.54 382 PHE D CA 1
ATOM 7006 C C . PHE D 1 216 ? 66.025 30.123 96.093 1.00 56.68 382 PHE D C 1
ATOM 7007 O O . PHE D 1 216 ? 66.634 31.080 96.574 1.00 55.45 382 PHE D O 1
ATOM 7015 N N . GLY D 1 217 ? 65.559 29.111 96.813 1.00 54.60 383 GLY D N 1
ATOM 7016 C CA . GLY D 1 217 ? 65.729 29.012 98.257 1.00 56.56 383 GLY D CA 1
ATOM 7017 C C . GLY D 1 217 ? 64.919 30.028 99.035 1.00 61.81 383 GLY D C 1
ATOM 7018 O O . GLY D 1 217 ? 65.451 30.715 99.915 1.00 61.68 383 GLY D O 1
ATOM 7019 N N . ILE D 1 218 ? 63.628 30.134 98.697 1.00 58.60 384 ILE D N 1
ATOM 7020 C CA . ILE D 1 218 ? 62.683 31.043 99.356 1.00 58.63 384 ILE D CA 1
ATOM 7021 C C . ILE D 1 218 ? 61.542 30.221 99.988 1.00 63.94 384 ILE D C 1
ATOM 7022 O O . ILE D 1 218 ? 61.221 29.157 99.448 1.00 64.79 384 ILE D O 1
ATOM 7027 N N . PRO D 1 219 ? 60.937 30.651 101.126 1.00 60.84 385 PRO D N 1
ATOM 7028 C CA . PRO D 1 219 ? 59.862 29.839 101.742 1.00 61.89 385 PRO D CA 1
ATOM 7029 C C . PRO D 1 219 ? 58.708 29.508 100.798 1.00 65.14 385 PRO D C 1
ATOM 7030 O O . PRO D 1 219 ? 58.212 30.400 100.103 1.00 62.80 385 PRO D O 1
ATOM 7034 N N . LYS D 1 220 ? 58.313 28.216 100.756 1.00 63.39 386 LYS D N 1
ATOM 7035 C CA . LYS D 1 220 ? 57.235 27.678 99.912 1.00 64.16 386 LYS D CA 1
ATOM 7036 C C . LYS D 1 220 ? 55.906 28.414 100.084 1.00 70.09 386 LYS D C 1
ATOM 7037 O O . LYS D 1 220 ? 55.161 28.556 99.113 1.00 69.12 386 LYS D O 1
ATOM 7043 N N . SER D 1 221 ? 55.607 28.863 101.320 1.00 68.41 387 SER D N 1
ATOM 7044 C CA . SER D 1 221 ? 54.384 29.589 101.679 1.00 68.79 387 SER D CA 1
ATOM 7045 C C . SER D 1 221 ? 54.348 30.998 101.086 1.00 70.25 387 SER D C 1
ATOM 7046 O O . SER D 1 221 ? 53.270 31.500 100.766 1.00 70.85 387 SER D O 1
ATOM 7049 N N . THR D 1 222 ? 55.513 31.642 100.969 1.00 63.80 388 THR D N 1
ATOM 7050 C CA . THR D 1 222 ? 55.618 32.999 100.428 1.00 61.47 388 THR D CA 1
ATOM 7051 C C . THR D 1 222 ? 56.012 33.017 98.934 1.00 60.29 388 THR D C 1
ATOM 7052 O O . THR D 1 222 ? 56.350 34.085 98.415 1.00 59.43 388 THR D O 1
ATOM 7056 N N . ALA D 1 223 ? 55.946 31.843 98.248 1.00 53.63 389 ALA D N 1
ATOM 7057 C CA . ALA D 1 223 ? 56.270 31.682 96.821 1.00 51.52 389 ALA D CA 1
ATOM 7058 C C . ALA D 1 223 ? 55.502 32.636 95.894 1.00 52.82 389 ALA D C 1
ATOM 7059 O O . ALA D 1 223 ? 56.131 33.327 95.084 1.00 51.80 389 ALA D O 1
ATOM 7061 N N . ALA D 1 224 ? 54.153 32.702 96.045 1.00 47.21 390 ALA D N 1
ATOM 7062 C CA . ALA D 1 224 ? 53.261 33.560 95.259 1.00 45.62 390 ALA D CA 1
ATOM 7063 C C . ALA D 1 224 ? 53.569 35.050 95.379 1.00 47.94 390 ALA D C 1
ATOM 7064 O O . ALA D 1 224 ? 53.298 35.790 94.439 1.00 47.45 390 ALA D O 1
ATOM 7066 N N . SER D 1 225 ? 54.152 35.490 96.502 1.00 44.06 391 SER D N 1
ATOM 7067 C CA . SER D 1 225 ? 54.518 36.894 96.726 1.00 42.78 391 SER D CA 1
ATOM 7068 C C . SER D 1 225 ? 55.923 37.228 96.205 1.00 44.65 391 SER D C 1
ATOM 7069 O O . SER D 1 225 ? 56.283 38.407 96.144 1.00 43.23 391 SER D O 1
ATOM 7072 N N . TYR D 1 226 ? 56.720 36.200 95.832 1.00 40.18 392 TYR D N 1
ATOM 7073 C CA . TYR D 1 226 ? 58.080 36.379 95.304 1.00 38.21 392 TYR D CA 1
ATOM 7074 C C . TYR D 1 226 ? 57.979 36.439 93.772 1.00 41.15 392 TYR D C 1
ATOM 7075 O O . TYR D 1 226 ? 57.845 35.406 93.105 1.00 42.02 392 TYR D O 1
ATOM 7084 N N . LYS D 1 227 ? 57.978 37.654 93.227 1.00 33.76 393 LYS D N 1
ATOM 7085 C CA . LYS D 1 227 ? 57.743 37.801 91.808 1.00 31.81 393 LYS D CA 1
ATOM 7086 C C . LYS D 1 227 ? 58.923 37.488 90.907 1.00 33.48 393 LYS D C 1
ATOM 7087 O O . LYS D 1 227 ? 60.052 37.839 91.212 1.00 31.96 393 LYS D O 1
ATOM 7093 N N . ILE D 1 228 ? 58.639 36.812 89.776 1.00 29.55 394 ILE D N 1
ATOM 7094 C CA . ILE D 1 228 ? 59.636 36.445 88.769 1.00 27.32 394 ILE D CA 1
ATOM 7095 C C . ILE D 1 228 ? 59.230 37.042 87.407 1.00 29.72 394 ILE D C 1
ATOM 7096 O O . ILE D 1 228 ? 58.078 36.876 86.979 1.00 29.23 394 ILE D O 1
ATOM 7101 N N . ALA D 1 229 ? 60.163 37.736 86.732 1.00 23.49 395 ALA D N 1
ATOM 7102 C CA . ALA D 1 229 ? 59.858 38.295 85.411 1.00 22.95 395 ALA D CA 1
ATOM 7103 C C . ALA D 1 229 ? 60.488 37.405 84.350 1.00 28.89 395 ALA D C 1
ATOM 7104 O O . ALA D 1 229 ? 61.664 37.004 84.473 1.00 28.78 395 ALA D O 1
ATOM 7106 N N . THR D 1 230 ? 59.702 37.100 83.315 1.00 25.08 396 THR D N 1
ATOM 7107 C CA A THR D 1 230 ? 60.148 36.285 82.184 0.50 24.83 396 THR D CA 1
ATOM 7108 C CA B THR D 1 230 ? 60.158 36.303 82.184 0.50 25.26 396 THR D CA 1
ATOM 7109 C C . THR D 1 230 ? 59.681 36.890 80.863 1.00 28.88 396 THR D C 1
ATOM 7110 O O . THR D 1 230 ? 58.784 37.725 80.841 1.00 29.10 396 THR D O 1
ATOM 7125 N N . LYS D 1 232 ? 58.764 35.519 76.758 1.00 27.30 398 LYS D N 1
ATOM 7126 C CA . LYS D 1 232 ? 58.443 34.362 75.926 1.00 28.14 398 LYS D CA 1
ATOM 7127 C C . LYS D 1 232 ? 57.959 34.796 74.551 1.00 31.79 398 LYS D C 1
ATOM 7128 O O . LYS D 1 232 ? 57.379 35.877 74.403 1.00 29.92 398 LYS D O 1
ATOM 7134 N N . VAL D 1 233 ? 58.205 33.953 73.548 1.00 30.37 399 VAL D N 1
ATOM 7135 C CA . VAL D 1 233 ? 57.720 34.196 72.184 1.00 30.80 399 VAL D CA 1
ATOM 7136 C C . VAL D 1 233 ? 56.564 33.202 71.936 1.00 35.44 399 VAL D C 1
ATOM 7137 O O . VAL D 1 233 ? 56.639 32.073 72.419 1.00 35.29 399 VAL D O 1
ATOM 7141 N N . PRO D 1 234 ? 55.466 33.587 71.244 1.00 33.29 400 PRO D N 1
ATOM 7142 C CA . PRO D 1 234 ? 55.197 34.902 70.627 1.00 31.89 400 PRO D CA 1
ATOM 7143 C C . PRO D 1 234 ? 55.019 36.005 71.675 1.00 33.24 400 PRO D C 1
ATOM 7144 O O . PRO D 1 234 ? 54.379 35.793 72.713 1.00 33.01 400 PRO D O 1
ATOM 7148 N N . PHE D 1 235 ? 55.603 37.174 71.399 1.00 27.99 401 PHE D N 1
ATOM 7149 C CA . PHE D 1 235 ? 55.485 38.355 72.241 1.00 26.89 401 PHE D CA 1
ATOM 7150 C C . PHE D 1 235 ? 54.039 38.830 72.203 1.00 31.16 401 PHE D C 1
ATOM 7151 O O . PHE D 1 235 ? 53.336 38.603 71.197 1.00 29.81 401 PHE D O 1
ATOM 7159 N N . LYS D 1 236 ? 53.580 39.472 73.302 1.00 27.69 402 LYS D N 1
ATOM 7160 C CA . LYS D 1 236 ? 52.203 39.989 73.359 1.00 28.04 402 LYS D CA 1
ATOM 7161 C C . LYS D 1 236 ? 51.972 40.989 72.207 1.00 33.14 402 LYS D C 1
ATOM 7162 O O . LYS D 1 236 ? 52.919 41.628 71.750 1.00 31.97 402 LYS D O 1
ATOM 7168 N N . LEU D 1 237 ? 50.726 41.113 71.744 1.00 32.89 403 LEU D N 1
ATOM 7169 C CA . LEU D 1 237 ? 50.350 42.050 70.677 1.00 35.12 403 LEU D CA 1
ATOM 7170 C C . LEU D 1 237 ? 49.704 43.317 71.241 1.00 51.94 403 LEU D C 1
ATOM 7171 O O . LEU D 1 237 ? 49.027 43.229 72.290 1.00 49.25 403 LEU D O 1
ATOM 7177 N N . ASN E 1 18 ? 104.818 6.839 74.629 1.00 84.45 184 ASN E N 1
ATOM 7178 C CA . ASN E 1 18 ? 104.578 7.261 76.006 1.00 83.53 184 ASN E CA 1
ATOM 7179 C C . ASN E 1 18 ? 103.270 6.677 76.544 1.00 85.16 184 ASN E C 1
ATOM 7180 O O . ASN E 1 18 ? 102.242 6.738 75.860 1.00 85.08 184 ASN E O 1
ATOM 7182 N N . ASP E 1 19 ? 103.313 6.104 77.765 1.00 79.33 185 ASP E N 1
ATOM 7183 C CA . ASP E 1 19 ? 102.156 5.468 78.407 1.00 77.12 185 ASP E CA 1
ATOM 7184 C C . ASP E 1 19 ? 101.455 6.323 79.498 1.00 74.09 185 ASP E C 1
ATOM 7185 O O . ASP E 1 19 ? 100.727 5.788 80.348 1.00 73.77 185 ASP E O 1
ATOM 7190 N N . ARG E 1 20 ? 101.645 7.657 79.447 1.00 64.23 186 ARG E N 1
ATOM 7191 C CA . ARG E 1 20 ? 100.982 8.566 80.383 1.00 60.04 186 ARG E CA 1
ATOM 7192 C C . ARG E 1 20 ? 99.499 8.749 79.984 1.00 53.57 186 ARG E C 1
ATOM 7193 O O . ARG E 1 20 ? 99.189 8.808 78.790 1.00 51.91 186 ARG E O 1
ATOM 7201 N N . PRO E 1 21 ? 98.564 8.782 80.951 1.00 44.29 187 PRO E N 1
ATOM 7202 C CA . PRO E 1 21 ? 97.141 8.935 80.592 1.00 41.87 187 PRO E CA 1
ATOM 7203 C C . PRO E 1 21 ? 96.734 10.344 80.172 1.00 39.46 187 PRO E C 1
ATOM 7204 O O . PRO E 1 21 ? 95.717 10.513 79.506 1.00 41.18 187 PRO E O 1
ATOM 7208 N N . THR E 1 22 ? 97.512 11.352 80.535 1.00 29.62 188 THR E N 1
ATOM 7209 C CA . THR E 1 22 ? 97.154 12.726 80.188 1.00 27.90 188 THR E CA 1
ATOM 7210 C C . THR E 1 22 ? 98.046 13.287 79.083 1.00 28.65 188 THR E C 1
ATOM 7211 O O . THR E 1 22 ? 99.169 12.826 78.946 1.00 28.23 188 THR E O 1
ATOM 7215 N N . PRO E 1 23 ? 97.653 14.374 78.383 1.00 25.80 189 PRO E N 1
ATOM 7216 C CA . PRO E 1 23 ? 98.630 15.063 77.518 1.00 25.48 189 PRO E CA 1
ATOM 7217 C C . PRO E 1 23 ? 99.768 15.591 78.419 1.00 31.31 189 PRO E C 1
ATOM 7218 O O . PRO E 1 23 ? 99.598 15.704 79.645 1.00 29.98 189 PRO E O 1
ATOM 7222 N N . LEU E 1 24 ? 100.938 15.881 77.832 1.00 31.47 190 LEU E N 1
ATOM 7223 C CA . LEU E 1 24 ? 102.085 16.389 78.577 1.00 32.96 190 LEU E CA 1
ATOM 7224 C C . LEU E 1 24 ? 101.800 17.805 79.134 1.00 33.32 190 LEU E C 1
ATOM 7225 O O . LEU E 1 24 ? 101.596 18.734 78.362 1.00 32.48 190 LEU E O 1
ATOM 7230 N N . ALA E 1 25 ? 101.750 17.948 80.461 1.00 28.11 191 ALA E N 1
ATOM 7231 C CA . ALA E 1 25 ? 101.490 19.253 81.053 1.00 29.02 191 ALA E CA 1
ATOM 7232 C C . ALA E 1 25 ? 102.736 20.146 81.010 1.00 33.33 191 ALA E C 1
ATOM 7233 O O . ALA E 1 25 ? 103.854 19.642 81.105 1.00 32.96 191 ALA E O 1
ATOM 7235 N N . ASN E 1 26 ? 102.542 21.470 80.857 1.00 30.77 192 ASN E N 1
ATOM 7236 C CA . ASN E 1 26 ? 103.644 22.428 80.941 1.00 32.25 192 ASN E CA 1
ATOM 7237 C C . ASN E 1 26 ? 103.596 22.894 82.397 1.00 35.22 192 ASN E C 1
ATOM 7238 O O . ASN E 1 26 ? 102.770 23.733 82.746 1.00 33.59 192 ASN E O 1
ATOM 7243 N N . ILE E 1 27 ? 104.465 22.319 83.234 1.00 33.59 193 ILE E N 1
ATOM 7244 C CA . ILE E 1 27 ? 104.562 22.620 84.667 1.00 34.98 193 ILE E CA 1
ATOM 7245 C C . ILE E 1 27 ? 104.891 24.083 84.937 1.00 39.48 193 ILE E C 1
ATOM 7246 O O . ILE E 1 27 ? 104.523 24.586 85.991 1.00 39.66 193 ILE E O 1
ATOM 7251 N N . ASP E 1 28 ? 105.524 24.778 83.961 1.00 36.64 194 ASP E N 1
ATOM 7252 C CA . ASP E 1 28 ? 105.868 26.189 84.099 1.00 37.84 194 ASP E CA 1
ATOM 7253 C C . ASP E 1 28 ? 104.829 27.176 83.549 1.00 38.94 194 ASP E C 1
ATOM 7254 O O . ASP E 1 28 ? 105.107 28.373 83.484 1.00 38.69 194 ASP E O 1
ATOM 7259 N N . ALA E 1 29 ? 103.614 26.693 83.225 1.00 32.65 195 ALA E N 1
ATOM 7260 C CA . ALA E 1 29 ? 102.518 27.555 82.760 1.00 31.71 195 ALA E CA 1
ATOM 7261 C C . ALA E 1 29 ? 102.206 28.646 83.803 1.00 38.05 195 ALA E C 1
ATOM 7262 O O . ALA E 1 29 ? 102.184 28.360 85.012 1.00 37.34 195 ALA E O 1
ATOM 7264 N N . THR E 1 30 ? 102.002 29.894 83.343 1.00 35.29 196 THR E N 1
ATOM 7265 C CA . THR E 1 30 ? 101.693 31.039 84.219 1.00 36.08 196 THR E CA 1
ATOM 7266 C C . THR E 1 30 ? 100.200 31.386 84.128 1.00 38.22 196 THR E C 1
ATOM 7267 O O . THR E 1 30 ? 99.696 32.260 84.846 1.00 36.66 196 THR E O 1
ATOM 7271 N N . ASP E 1 31 ? 99.518 30.693 83.221 1.00 33.59 197 ASP E N 1
ATOM 7272 C CA A ASP E 1 31 ? 98.086 30.833 82.992 0.50 33.46 197 ASP E CA 1
ATOM 7273 C CA B ASP E 1 31 ? 98.089 30.836 82.984 0.50 33.70 197 ASP E CA 1
ATOM 7274 C C . ASP E 1 31 ? 97.535 29.425 82.794 1.00 35.72 197 ASP E C 1
ATOM 7275 O O . ASP E 1 31 ? 98.257 28.545 82.300 1.00 34.50 197 ASP E O 1
ATOM 7284 N N . VAL E 1 32 ? 96.276 29.192 83.204 1.00 31.05 198 VAL E N 1
ATOM 7285 C CA . VAL E 1 32 ? 95.647 27.859 83.075 1.00 29.21 198 VAL E CA 1
ATOM 7286 C C . VAL E 1 32 ? 95.617 27.334 81.621 1.00 32.86 198 VAL E C 1
ATOM 7287 O O . VAL E 1 32 ? 95.781 26.130 81.395 1.00 30.55 198 VAL E O 1
ATOM 7291 N N . GLU E 1 33 ? 95.435 28.252 80.662 1.00 30.68 199 GLU E N 1
ATOM 7292 C CA A GLU E 1 33 ? 95.349 27.970 79.230 0.50 30.25 199 GLU E CA 1
ATOM 7293 C CA B GLU E 1 33 ? 95.354 27.959 79.223 0.50 30.71 199 GLU E CA 1
ATOM 7294 C C . GLU E 1 33 ? 96.596 27.245 78.711 1.00 32.21 199 GLU E C 1
ATOM 7295 O O . GLU E 1 33 ? 96.501 26.451 77.797 1.00 31.83 199 GLU E O 1
ATOM 7306 N N . GLN E 1 34 ? 97.747 27.508 79.317 1.00 30.21 200 GLN E N 1
ATOM 7307 C CA . GLN E 1 34 ? 99.033 26.925 78.939 1.00 29.97 200 GLN E CA 1
ATOM 7308 C C . GLN E 1 34 ? 99.438 25.636 79.650 1.00 30.65 200 GLN E C 1
ATOM 7309 O O . GLN E 1 34 ? 100.504 25.104 79.349 1.00 29.28 200 GLN E O 1
ATOM 7315 N N . ILE E 1 35 ? 98.625 25.138 80.604 1.00 26.12 201 ILE E N 1
ATOM 7316 C CA . ILE E 1 35 ? 98.954 23.884 81.304 1.00 25.02 201 ILE E CA 1
ATOM 7317 C C . ILE E 1 35 ? 98.954 22.747 80.274 1.00 29.51 201 ILE E C 1
ATOM 7318 O O . ILE E 1 35 ? 99.937 22.009 80.189 1.00 30.18 201 ILE E O 1
ATOM 7323 N N . TYR E 1 36 ? 97.880 22.641 79.461 1.00 27.55 202 TYR E N 1
ATOM 7324 C CA . TYR E 1 36 ? 97.834 21.644 78.383 1.00 27.50 202 TYR E CA 1
ATOM 7325 C C . TYR E 1 36 ? 97.718 22.426 77.085 1.00 30.24 202 TYR E C 1
ATOM 7326 O O . TYR E 1 36 ? 96.608 22.648 76.612 1.00 31.03 202 TYR E O 1
ATOM 7335 N N . PRO E 1 37 ? 98.828 22.946 76.530 1.00 29.53 203 PRO E N 1
ATOM 7336 C CA . PRO E 1 37 ? 98.717 23.729 75.289 1.00 29.58 203 PRO E CA 1
ATOM 7337 C C . PRO E 1 37 ? 98.271 22.850 74.130 1.00 31.70 203 PRO E C 1
ATOM 7338 O O . PRO E 1 37 ? 98.406 21.609 74.218 1.00 29.89 203 PRO E O 1
ATOM 7342 N N . ILE E 1 38 ? 97.675 23.478 73.096 1.00 29.83 204 ILE E N 1
ATOM 7343 C CA . ILE E 1 38 ? 97.140 22.771 71.933 1.00 29.83 204 ILE E CA 1
ATOM 7344 C C . ILE E 1 38 ? 98.119 21.727 71.391 1.00 33.00 204 ILE E C 1
ATOM 7345 O O . ILE E 1 38 ? 97.683 20.618 71.090 1.00 33.64 204 ILE E O 1
ATOM 7350 N N . GLU E 1 39 ? 99.446 22.079 71.333 1.00 30.79 205 GLU E N 1
ATOM 7351 C CA A GLU E 1 39 ? 100.534 21.197 70.844 0.50 30.34 205 GLU E CA 1
ATOM 7352 C CA B GLU E 1 39 ? 100.572 21.234 70.884 0.50 30.51 205 GLU E CA 1
ATOM 7353 C C . GLU E 1 39 ? 100.641 19.901 71.639 1.00 33.06 205 GLU E C 1
ATOM 7354 O O . GLU E 1 39 ? 101.017 18.876 71.064 1.00 33.54 205 GLU E O 1
ATOM 7365 N N . SER E 1 40 ? 100.313 19.925 72.944 1.00 27.07 206 SER E N 1
ATOM 7366 C CA . SER E 1 40 ? 100.375 18.697 73.749 1.00 26.67 206 SER E CA 1
ATOM 7367 C C . SER E 1 40 ? 99.167 17.796 73.456 1.00 28.87 206 SER E C 1
ATOM 7368 O O . SER E 1 40 ? 99.273 16.587 73.610 1.00 29.00 206 SER E O 1
ATOM 7371 N N . ILE E 1 41 ? 98.022 18.381 73.054 1.00 25.41 207 ILE E N 1
ATOM 7372 C CA . ILE E 1 41 ? 96.783 17.629 72.767 1.00 24.11 207 ILE E CA 1
ATOM 7373 C C . ILE E 1 41 ? 96.760 17.105 71.324 1.00 27.96 207 ILE E C 1
ATOM 7374 O O . ILE E 1 41 ? 96.377 15.958 71.095 1.00 27.53 207 ILE E O 1
ATOM 7379 N N . ILE E 1 42 ? 97.119 17.984 70.364 1.00 26.15 208 ILE E N 1
ATOM 7380 C CA . ILE E 1 42 ? 97.174 17.688 68.931 1.00 26.63 208 ILE E CA 1
ATOM 7381 C C . ILE E 1 42 ? 98.541 18.127 68.419 1.00 32.49 208 ILE E C 1
ATOM 7382 O O . ILE E 1 42 ? 98.784 19.332 68.364 1.00 32.50 208 ILE E O 1
ATOM 7387 N N . PRO E 1 43 ? 99.436 17.201 68.014 1.00 30.85 209 PRO E N 1
ATOM 7388 C CA . PRO E 1 43 ? 100.757 17.639 67.509 1.00 32.20 209 PRO E CA 1
ATOM 7389 C C . PRO E 1 43 ? 100.603 18.596 66.332 1.00 35.37 209 PRO E C 1
ATOM 7390 O O . PRO E 1 43 ? 99.699 18.396 65.508 1.00 34.39 209 PRO E O 1
ATOM 7394 N N . LYS E 1 44 ? 101.422 19.673 66.292 1.00 33.89 210 LYS E N 1
ATOM 7395 C CA . LYS E 1 44 ? 101.412 20.697 65.234 1.00 36.01 210 LYS E CA 1
ATOM 7396 C C . LYS E 1 44 ? 101.355 20.094 63.813 1.00 40.20 210 LYS E C 1
ATOM 7397 O O . LYS E 1 44 ? 100.597 20.576 62.976 1.00 38.87 210 LYS E O 1
ATOM 7403 N N . LYS E 1 45 ? 102.132 19.019 63.573 1.00 38.65 211 LYS E N 1
ATOM 7404 C CA . LYS E 1 45 ? 102.221 18.296 62.307 1.00 39.57 211 LYS E CA 1
ATOM 7405 C C . LYS E 1 45 ? 100.849 17.758 61.890 1.00 39.26 211 LYS E C 1
ATOM 7406 O O . LYS E 1 45 ? 100.531 17.791 60.710 1.00 38.26 211 LYS E O 1
ATOM 7412 N N . GLU E 1 46 ? 100.028 17.309 62.857 1.00 33.10 212 GLU E N 1
ATOM 7413 C CA . GLU E 1 46 ? 98.688 16.794 62.566 1.00 31.54 212 GLU E CA 1
ATOM 7414 C C . GLU E 1 46 ? 97.649 17.899 62.512 1.00 33.60 212 GLU E C 1
ATOM 7415 O O . GLU E 1 46 ? 96.803 17.886 61.615 1.00 32.72 212 GLU E O 1
ATOM 7421 N N . LEU E 1 47 ? 97.729 18.854 63.466 1.00 29.63 213 LEU E N 1
ATOM 7422 C CA . LEU E 1 47 ? 96.840 20.009 63.617 1.00 29.87 213 LEU E CA 1
ATOM 7423 C C . LEU E 1 47 ? 96.660 20.790 62.309 1.00 35.00 213 LEU E C 1
ATOM 7424 O O . LEU E 1 47 ? 95.535 21.140 61.961 1.00 34.43 213 LEU E O 1
ATOM 7429 N N . GLN E 1 48 ? 97.758 21.064 61.594 1.00 33.02 214 GLN E N 1
ATOM 7430 C CA . GLN E 1 48 ? 97.717 21.796 60.328 1.00 33.76 214 GLN E CA 1
ATOM 7431 C C . GLN E 1 48 ? 96.793 21.156 59.257 1.00 38.05 214 GLN E C 1
ATOM 7432 O O . GLN E 1 48 ? 96.466 21.846 58.286 1.00 38.57 214 GLN E O 1
ATOM 7438 N N . PHE E 1 49 ? 96.424 19.844 59.408 1.00 33.59 215 PHE E N 1
ATOM 7439 C CA . PHE E 1 49 ? 95.518 19.126 58.484 1.00 33.51 215 PHE E CA 1
ATOM 7440 C C . PHE E 1 49 ? 94.036 19.279 58.851 1.00 37.16 215 PHE E C 1
ATOM 7441 O O . PHE E 1 49 ? 93.166 18.853 58.083 1.00 36.80 215 PHE E O 1
ATOM 7449 N N . ILE E 1 50 ? 93.744 19.897 59.997 1.00 32.63 216 ILE E N 1
ATOM 7450 C CA . ILE E 1 50 ? 92.357 20.132 60.406 1.00 31.27 216 ILE E CA 1
ATOM 7451 C C . ILE E 1 50 ? 91.947 21.457 59.762 1.00 38.30 216 ILE E C 1
ATOM 7452 O O . ILE E 1 50 ? 92.278 22.538 60.267 1.00 37.73 216 ILE E O 1
ATOM 7457 N N . ARG E 1 51 ? 91.272 21.355 58.616 1.00 36.73 217 ARG E N 1
ATOM 7458 C CA . ARG E 1 51 ? 90.831 22.507 57.856 1.00 38.79 217 ARG E CA 1
ATOM 7459 C C . ARG E 1 51 ? 89.372 22.739 58.165 1.00 43.18 217 ARG E C 1
ATOM 7460 O O . ARG E 1 51 ? 88.522 21.931 57.773 1.00 44.58 217 ARG E O 1
ATOM 7468 N N . VAL E 1 52 ? 89.093 23.823 58.906 1.00 38.12 218 VAL E N 1
ATOM 7469 C CA . VAL E 1 52 ? 87.746 24.191 59.357 1.00 37.40 218 VAL E CA 1
ATOM 7470 C C . VAL E 1 52 ? 87.096 25.349 58.586 1.00 42.04 218 VAL E C 1
ATOM 7471 O O . VAL E 1 52 ? 85.969 25.722 58.922 1.00 40.97 218 VAL E O 1
ATOM 7475 N N . SER E 1 53 ? 87.792 25.901 57.554 1.00 40.66 219 SER E N 1
ATOM 7476 C CA A SER E 1 53 ? 87.272 27.005 56.729 0.50 42.10 219 SER E CA 1
ATOM 7477 C CA B SER E 1 53 ? 87.281 27.001 56.719 0.50 41.65 219 SER E CA 1
ATOM 7478 C C . SER E 1 53 ? 85.882 26.684 56.178 1.00 45.79 219 SER E C 1
ATOM 7479 O O . SER E 1 53 ? 84.991 27.525 56.256 1.00 46.53 219 SER E O 1
ATOM 7484 N N . SER E 1 54 ? 85.686 25.442 55.679 1.00 42.10 220 SER E N 1
ATOM 7485 C CA . SER E 1 54 ? 84.421 24.958 55.144 1.00 42.04 220 SER E CA 1
ATOM 7486 C C . SER E 1 54 ? 83.295 25.032 56.153 1.00 43.42 220 SER E C 1
ATOM 7487 O O . SER E 1 54 ? 82.180 25.386 55.771 1.00 42.26 220 SER E O 1
ATOM 7490 N N . ILE E 1 55 ? 83.588 24.725 57.446 1.00 38.02 221 ILE E N 1
ATOM 7491 C CA . ILE E 1 55 ? 82.604 24.781 58.532 1.00 36.93 221 ILE E CA 1
ATOM 7492 C C . ILE E 1 55 ? 82.158 26.226 58.747 1.00 42.97 221 ILE E C 1
ATOM 7493 O O . ILE E 1 55 ? 80.951 26.480 58.805 1.00 41.50 221 ILE E O 1
ATOM 7498 N N . LEU E 1 56 ? 83.130 27.163 58.836 1.00 43.29 222 LEU E N 1
ATOM 7499 C CA . LEU E 1 56 ? 82.858 28.593 59.019 1.00 46.32 222 LEU E CA 1
ATOM 7500 C C . LEU E 1 56 ? 82.036 29.170 57.877 1.00 51.68 222 LEU E C 1
ATOM 7501 O O . LEU E 1 56 ? 81.090 29.914 58.132 1.00 52.35 222 LEU E O 1
ATOM 7506 N N . LYS E 1 57 ? 82.377 28.795 56.631 1.00 49.36 223 LYS E N 1
ATOM 7507 C CA . LYS E 1 57 ? 81.717 29.277 55.415 1.00 50.88 223 LYS E CA 1
ATOM 7508 C C . LYS E 1 57 ? 80.294 28.724 55.225 1.00 55.36 223 LYS E C 1
ATOM 7509 O O . LYS E 1 57 ? 79.472 29.381 54.583 1.00 57.48 223 LYS E O 1
ATOM 7515 N N . GLU E 1 58 ? 79.999 27.537 55.785 1.00 48.31 224 GLU E N 1
ATOM 7516 C CA . GLU E 1 58 ? 78.667 26.941 55.675 1.00 46.94 224 GLU E CA 1
ATOM 7517 C C . GLU E 1 58 ? 77.699 27.626 56.659 1.00 48.50 224 GLU E C 1
ATOM 7518 O O . GLU E 1 58 ? 77.971 27.651 57.853 1.00 46.45 224 GLU E O 1
ATOM 7524 N N . ALA E 1 59 ? 76.586 28.190 56.155 1.00 45.27 225 ALA E N 1
ATOM 7525 C CA . ALA E 1 59 ? 75.618 28.912 56.989 1.00 46.00 225 ALA E CA 1
ATOM 7526 C C . ALA E 1 59 ? 74.602 28.028 57.741 1.00 50.33 225 ALA E C 1
ATOM 7527 O O . ALA E 1 59 ? 74.253 28.351 58.878 1.00 51.71 225 ALA E O 1
ATOM 7529 N N . ASP E 1 60 ? 74.127 26.938 57.111 1.00 45.45 226 ASP E N 1
ATOM 7530 C CA . ASP E 1 60 ? 73.154 26.004 57.688 1.00 44.21 226 ASP E CA 1
ATOM 7531 C C . ASP E 1 60 ? 73.814 25.120 58.769 1.00 45.88 226 ASP E C 1
ATOM 7532 O O . ASP E 1 60 ? 74.776 24.408 58.459 1.00 44.24 226 ASP E O 1
ATOM 7537 N N . LYS E 1 61 ? 73.278 25.150 60.021 1.00 40.71 227 LYS E N 1
ATOM 7538 C CA . LYS E 1 61 ? 73.787 24.367 61.160 1.00 38.84 227 LYS E CA 1
ATOM 7539 C C . LYS E 1 61 ? 73.803 22.848 60.920 1.00 40.39 227 LYS E C 1
ATOM 7540 O O . LYS E 1 61 ? 74.781 22.202 61.271 1.00 37.78 227 LYS E O 1
ATOM 7546 N N . GLU E 1 62 ? 72.758 22.289 60.292 1.00 39.42 228 GLU E N 1
ATOM 7547 C CA . GLU E 1 62 ? 72.741 20.844 59.999 1.00 38.84 228 GLU E CA 1
ATOM 7548 C C . GLU E 1 62 ? 73.855 20.482 59.003 1.00 39.83 228 GLU E C 1
ATOM 7549 O O . GLU E 1 62 ? 74.550 19.481 59.192 1.00 37.59 228 GLU E O 1
ATOM 7555 N N . LYS E 1 63 ? 74.062 21.340 57.988 1.00 37.35 229 LYS E N 1
ATOM 7556 C CA . LYS E 1 63 ? 75.120 21.129 57.005 1.00 37.18 229 LYS E CA 1
ATOM 7557 C C . LYS E 1 63 ? 76.500 21.318 57.683 1.00 37.15 229 LYS E C 1
ATOM 7558 O O . LYS E 1 63 ? 77.431 20.574 57.371 1.00 35.38 229 LYS E O 1
ATOM 7564 N N . LYS E 1 64 ? 76.604 22.263 58.650 1.00 32.79 230 LYS E N 1
ATOM 7565 C CA . LYS E 1 64 ? 77.841 22.475 59.423 1.00 32.54 230 LYS E CA 1
ATOM 7566 C C . LYS E 1 64 ? 78.230 21.159 60.102 1.00 36.99 230 LYS E C 1
ATOM 7567 O O . LYS E 1 64 ? 79.353 20.687 59.947 1.00 36.12 230 LYS E O 1
ATOM 7573 N N . LEU E 1 65 ? 77.272 20.553 60.817 1.00 34.49 231 LEU E N 1
ATOM 7574 C CA . LEU E 1 65 ? 77.471 19.312 61.555 1.00 33.30 231 LEU E CA 1
ATOM 7575 C C . LEU E 1 65 ? 77.856 18.133 60.673 1.00 35.76 231 LEU E C 1
ATOM 7576 O O . LEU E 1 65 ? 78.671 17.313 61.094 1.00 32.53 231 LEU E O 1
ATOM 7581 N N . GLU E 1 66 ? 77.354 18.104 59.420 1.00 33.33 232 GLU E N 1
ATOM 7582 C CA . GLU E 1 66 ? 77.685 17.060 58.450 1.00 33.13 232 GLU E CA 1
ATOM 7583 C C . GLU E 1 66 ? 79.166 17.141 58.023 1.00 38.12 232 GLU E C 1
ATOM 7584 O O . GLU E 1 66 ? 79.712 16.144 57.547 1.00 37.64 232 GLU E O 1
ATOM 7590 N N . LEU E 1 67 ? 79.821 18.299 58.215 1.00 33.52 233 LEU E N 1
ATOM 7591 C CA . LEU E 1 67 ? 81.245 18.437 57.885 1.00 32.56 233 LEU E CA 1
ATOM 7592 C C . LEU E 1 67 ? 82.174 17.883 58.979 1.00 32.44 233 LEU E C 1
ATOM 7593 O O . LEU E 1 67 ? 83.370 17.701 58.740 1.00 31.93 233 LEU E O 1
ATOM 7598 N N . PHE E 1 68 ? 81.626 17.590 60.160 1.00 26.91 234 PHE E N 1
ATOM 7599 C CA . PHE E 1 68 ? 82.411 17.051 61.273 1.00 25.38 234 PHE E CA 1
ATOM 7600 C C . PHE E 1 68 ? 82.867 15.592 61.021 1.00 29.10 234 PHE E C 1
ATOM 7601 O O . PHE E 1 68 ? 82.263 14.904 60.193 1.00 28.36 234 PHE E O 1
ATOM 7609 N N . PRO E 1 69 ? 83.969 15.130 61.653 1.00 25.35 235 PRO E N 1
ATOM 7610 C CA . PRO E 1 69 ? 84.468 13.767 61.365 1.00 25.34 235 PRO E CA 1
ATOM 7611 C C . PRO E 1 69 ? 83.639 12.612 61.930 1.00 28.44 235 PRO E C 1
ATOM 7612 O O . PRO E 1 69 ? 83.930 11.461 61.645 1.00 29.24 235 PRO E O 1
ATOM 7616 N N . TYR E 1 70 ? 82.668 12.902 62.796 1.00 27.18 236 TYR E N 1
ATOM 7617 C CA . TYR E 1 70 ? 81.806 11.888 63.402 1.00 25.84 236 TYR E CA 1
ATOM 7618 C C . TYR E 1 70 ? 80.411 12.445 63.610 1.00 30.21 236 TYR E C 1
ATOM 7619 O O . TYR E 1 70 ? 80.274 13.583 64.072 1.00 31.86 236 TYR E O 1
ATOM 7628 N N . GLN E 1 71 ? 79.380 11.666 63.296 1.00 25.76 237 GLN E N 1
ATOM 7629 C CA . GLN E 1 71 ? 78.010 12.135 63.502 1.00 27.49 237 GLN E CA 1
ATOM 7630 C C . GLN E 1 71 ? 77.255 11.260 64.499 1.00 35.26 237 GLN E C 1
ATOM 7631 O O . GLN E 1 71 ? 76.878 10.134 64.166 1.00 36.78 237 GLN E O 1
ATOM 7637 N N . ASN E 1 72 ? 76.990 11.782 65.696 1.00 31.90 238 ASN E N 1
ATOM 7638 C CA . ASN E 1 72 ? 76.252 11.022 66.716 1.00 31.42 238 ASN E CA 1
ATOM 7639 C C . ASN E 1 72 ? 75.218 11.916 67.418 1.00 33.37 238 ASN E C 1
ATOM 7640 O O . ASN E 1 72 ? 74.734 11.566 68.493 1.00 32.41 238 ASN E O 1
ATOM 7645 N N . ASN E 1 73 ? 74.882 13.067 66.804 1.00 29.63 239 ASN E N 1
ATOM 7646 C CA . ASN E 1 73 ? 73.960 14.066 67.368 1.00 30.18 239 ASN E CA 1
ATOM 7647 C C . ASN E 1 73 ? 74.476 14.561 68.752 1.00 32.02 239 ASN E C 1
ATOM 7648 O O . ASN E 1 73 ? 73.667 14.891 69.624 1.00 31.29 239 ASN E O 1
ATOM 7653 N N . SER E 1 74 ? 75.826 14.606 68.946 1.00 26.98 240 SER E N 1
ATOM 7654 C CA . SER E 1 74 ? 76.417 15.041 70.229 1.00 27.25 240 SER E CA 1
ATOM 7655 C C . SER E 1 74 ? 75.810 16.362 70.680 1.00 32.42 240 SER E C 1
ATOM 7656 O O . SER E 1 74 ? 75.796 17.323 69.913 1.00 32.37 240 SER E O 1
ATOM 7659 N N . LYS E 1 75 ? 75.264 16.380 71.891 1.00 31.51 241 LYS E N 1
ATOM 7660 C CA . LYS E 1 75 ? 74.661 17.564 72.502 1.00 32.89 241 LYS E CA 1
ATOM 7661 C C . LYS E 1 75 ? 75.751 18.591 72.742 1.00 35.62 241 LYS E C 1
ATOM 7662 O O . LYS E 1 75 ? 75.548 19.775 72.458 1.00 36.14 241 LYS E O 1
ATOM 7668 N N . TYR E 1 76 ? 76.928 18.125 73.177 1.00 30.35 242 TYR E N 1
ATOM 7669 C CA . TYR E 1 76 ? 78.070 19.003 73.438 1.00 29.91 242 TYR E CA 1
ATOM 7670 C C . TYR E 1 76 ? 78.565 19.700 72.174 1.00 31.49 242 TYR E C 1
ATOM 7671 O O . TYR E 1 76 ? 78.769 20.919 72.212 1.00 30.11 242 TYR E O 1
ATOM 7680 N N . VAL E 1 77 ? 78.825 18.925 71.098 1.00 26.86 243 VAL E N 1
ATOM 7681 C CA . VAL E 1 77 ? 79.350 19.459 69.837 1.00 26.42 243 VAL E CA 1
ATOM 7682 C C . VAL E 1 77 ? 78.412 20.530 69.251 1.00 31.09 243 VAL E C 1
ATOM 7683 O O . VAL E 1 77 ? 78.873 21.618 68.920 1.00 28.20 243 VAL E O 1
ATOM 7687 N N . ALA E 1 78 ? 77.096 20.231 69.194 1.00 29.43 244 ALA E N 1
ATOM 7688 C CA . ALA E 1 78 ? 76.074 21.127 68.646 1.00 30.69 244 ALA E CA 1
ATOM 7689 C C . ALA E 1 78 ? 76.009 22.441 69.423 1.00 33.97 244 ALA E C 1
ATOM 7690 O O . ALA E 1 78 ? 76.010 23.495 68.794 1.00 33.87 244 ALA E O 1
ATOM 7692 N N . LYS E 1 79 ? 76.021 22.384 70.781 1.00 30.20 245 LYS E N 1
ATOM 7693 C CA . LYS E 1 79 ? 76.011 23.591 71.620 1.00 31.65 245 LYS E CA 1
ATOM 7694 C C . LYS E 1 79 ? 77.273 24.436 71.382 1.00 34.04 245 LYS E C 1
ATOM 7695 O O . LYS E 1 79 ? 77.139 25.620 71.065 1.00 34.61 245 LYS E O 1
ATOM 7701 N N . LYS E 1 80 ? 78.478 23.823 71.486 1.00 28.91 246 LYS E N 1
ATOM 7702 C CA . LYS E 1 80 ? 79.745 24.553 71.312 1.00 28.98 246 LYS E CA 1
ATOM 7703 C C . LYS E 1 80 ? 79.919 25.165 69.950 1.00 33.89 246 LYS E C 1
ATOM 7704 O O . LYS E 1 80 ? 80.449 26.275 69.860 1.00 31.98 246 LYS E O 1
ATOM 7710 N N . LEU E 1 81 ? 79.451 24.449 68.886 1.00 31.43 247 LEU E N 1
ATOM 7711 C CA . LEU E 1 81 ? 79.515 24.938 67.514 1.00 32.01 247 LEU E CA 1
ATOM 7712 C C . LEU E 1 81 ? 78.872 26.330 67.349 1.00 39.23 247 LEU E C 1
ATOM 7713 O O . LEU E 1 81 ? 79.435 27.161 66.633 1.00 39.30 247 LEU E O 1
ATOM 7718 N N . ASP E 1 82 ? 77.737 26.598 68.040 1.00 38.01 248 ASP E N 1
ATOM 7719 C CA . ASP E 1 82 ? 77.024 27.888 67.989 1.00 40.37 248 ASP E CA 1
ATOM 7720 C C . ASP E 1 82 ? 77.868 29.089 68.426 1.00 45.40 248 ASP E C 1
ATOM 7721 O O . ASP E 1 82 ? 77.569 30.213 68.027 1.00 45.95 248 ASP E O 1
ATOM 7726 N N . SER E 1 83 ? 78.916 28.859 69.233 1.00 41.59 249 SER E N 1
ATOM 7727 C CA . SER E 1 83 ? 79.788 29.937 69.706 1.00 42.60 249 SER E CA 1
ATOM 7728 C C . SER E 1 83 ? 81.041 30.151 68.841 1.00 48.47 249 SER E C 1
ATOM 7729 O O . SER E 1 83 ? 81.716 31.173 68.988 1.00 50.72 249 SER E O 1
ATOM 7732 N N . LEU E 1 84 ? 81.326 29.225 67.922 1.00 43.72 250 LEU E N 1
ATOM 7733 C CA . LEU E 1 84 ? 82.509 29.281 67.059 1.00 44.02 250 LEU E CA 1
ATOM 7734 C C . LEU E 1 84 ? 82.131 29.622 65.619 1.00 52.57 250 LEU E C 1
ATOM 7735 O O . LEU E 1 84 ? 81.992 28.722 64.782 1.00 52.06 250 LEU E O 1
ATOM 7740 N N . THR E 1 85 ? 81.965 30.935 65.332 1.00 53.26 251 THR E N 1
ATOM 7741 C CA . THR E 1 85 ? 81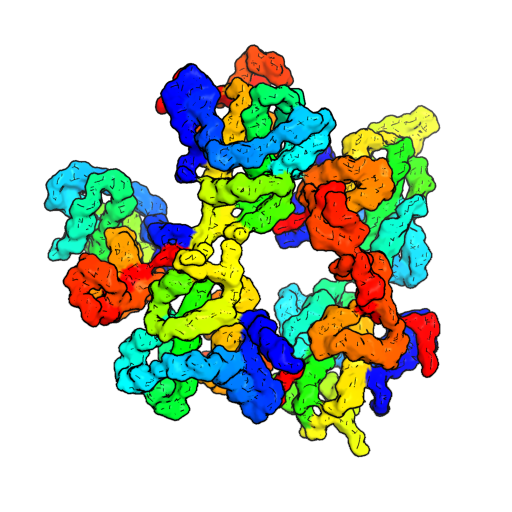.481 31.423 64.036 1.00 55.46 251 THR E CA 1
ATOM 7742 C C . THR E 1 85 ? 82.424 32.357 63.279 1.00 62.85 251 THR E C 1
ATOM 7743 O O . THR E 1 85 ? 82.253 32.543 62.072 1.00 63.41 251 THR E O 1
ATOM 7747 N N . GLN E 1 86 ? 83.386 32.965 63.978 1.00 61.30 252 GLN E N 1
ATOM 7748 C CA . GLN E 1 86 ? 84.311 33.916 63.368 1.00 63.17 252 GLN E CA 1
ATOM 7749 C C . GLN E 1 86 ? 85.699 33.328 63.057 1.00 67.05 252 GLN E C 1
ATOM 7750 O O . GLN E 1 86 ? 86.156 32.444 63.788 1.00 65.27 252 GLN E O 1
ATOM 7756 N N . PRO E 1 87 ? 86.415 33.851 62.022 1.00 64.78 253 PRO E N 1
ATOM 7757 C CA . PRO E 1 87 ? 87.762 33.327 61.711 1.00 63.91 253 PRO E CA 1
ATOM 7758 C C . PRO E 1 87 ? 88.777 33.399 62.855 1.00 65.51 253 PRO E C 1
ATOM 7759 O O . PRO E 1 87 ? 89.684 32.567 62.897 1.00 64.81 253 PRO E O 1
ATOM 7763 N N . SER E 1 88 ? 88.604 34.344 63.809 1.00 60.69 254 SER E N 1
ATOM 7764 C CA . SER E 1 88 ? 89.490 34.473 64.973 1.00 59.26 254 SER E CA 1
ATOM 7765 C C . SER E 1 88 ? 89.356 33.269 65.930 1.00 58.28 254 SER E C 1
ATOM 7766 O O . SER E 1 88 ? 90.226 33.060 66.770 1.00 57.89 254 SER E O 1
ATOM 7769 N N . GLN E 1 89 ? 88.264 32.495 65.805 1.00 51.71 255 GLN E N 1
ATOM 7770 C CA . GLN E 1 89 ? 88.018 31.330 66.653 1.00 48.81 255 GLN E CA 1
ATOM 7771 C C . GLN E 1 89 ? 88.364 30.001 65.946 1.00 50.49 255 GLN E C 1
ATOM 7772 O O . GLN E 1 89 ? 87.907 28.944 66.393 1.00 48.58 255 GLN E O 1
ATOM 7791 N N . THR E 1 91 ? 91.151 28.199 65.891 1.00 36.84 257 THR E N 1
ATOM 7792 C CA . THR E 1 91 ? 91.854 27.263 66.782 1.00 34.60 257 THR E CA 1
ATOM 7793 C C . THR E 1 91 ? 90.872 26.443 67.620 1.00 36.38 257 THR E C 1
ATOM 7794 O O . THR E 1 91 ? 91.001 25.210 67.686 1.00 35.55 257 THR E O 1
ATOM 7798 N N . LYS E 1 92 ? 89.885 27.120 68.240 1.00 32.02 258 LYS E N 1
ATOM 7799 C CA . LYS E 1 92 ? 88.882 26.428 69.068 1.00 30.97 258 LYS E CA 1
ATOM 7800 C C . LYS E 1 92 ? 88.015 25.501 68.217 1.00 33.46 258 LYS E C 1
ATOM 7801 O O . LYS E 1 92 ? 87.674 24.399 68.662 1.00 31.73 258 LYS E O 1
ATOM 7807 N N . LEU E 1 93 ? 87.714 25.931 66.964 1.00 29.87 259 LEU E N 1
ATOM 7808 C CA . LEU E 1 93 ? 86.939 25.117 66.024 1.00 29.44 259 LEU E CA 1
ATOM 7809 C C . LEU E 1 93 ? 87.722 23.869 65.608 1.00 30.20 259 LEU E C 1
ATOM 7810 O O . LEU E 1 93 ? 87.135 22.797 65.491 1.00 30.09 259 LEU E O 1
ATOM 7815 N N . GLN E 1 94 ? 89.052 24.002 65.436 1.00 27.52 260 GLN E N 1
ATOM 7816 C CA . GLN E 1 94 ? 89.930 22.871 65.125 1.00 27.06 260 GLN E CA 1
ATOM 7817 C C . GLN E 1 94 ? 89.895 21.868 66.270 1.00 29.57 260 GLN E C 1
ATOM 7818 O O . GLN E 1 94 ? 89.856 20.662 66.029 1.00 27.55 260 GLN E O 1
ATOM 7832 N N . LEU E 1 96 ? 87.395 21.526 68.472 1.00 27.58 262 LEU E N 1
ATOM 7833 C CA . LEU E 1 96 ? 86.052 20.945 68.503 1.00 26.15 262 LEU E CA 1
ATOM 7834 C C . LEU E 1 96 ? 85.947 19.823 67.439 1.00 28.40 262 LEU E C 1
ATOM 7835 O O . LEU E 1 96 ? 85.340 18.781 67.695 1.00 24.52 262 LEU E O 1
ATOM 7840 N N . TYR E 1 97 ? 86.555 20.053 66.244 1.00 25.80 263 TYR E N 1
ATOM 7841 C CA . TYR E 1 97 ? 86.594 19.067 65.169 1.00 25.34 263 TYR E CA 1
ATOM 7842 C C . TYR E 1 97 ? 87.328 17.815 65.704 1.00 27.03 263 TYR E C 1
ATOM 7843 O O . TYR E 1 97 ? 86.837 16.704 65.507 1.00 24.77 263 TYR E O 1
ATOM 7852 N N . TYR E 1 98 ? 88.491 18.005 66.384 1.00 23.13 264 TYR E N 1
ATOM 7853 C CA . TYR E 1 98 ? 89.263 16.894 66.944 1.00 24.05 264 TYR E CA 1
ATOM 7854 C C . TYR E 1 98 ? 88.504 16.158 68.033 1.00 26.98 264 TYR E C 1
ATOM 7855 O O . TYR E 1 98 ? 88.588 14.928 68.105 1.00 26.33 264 TYR E O 1
ATOM 7864 N N . LEU E 1 99 ? 87.756 16.907 68.875 1.00 23.56 265 LEU E N 1
ATOM 7865 C CA . LEU E 1 99 ? 86.944 16.305 69.931 1.00 22.45 265 LEU E CA 1
ATOM 7866 C C . LEU E 1 99 ? 85.908 15.347 69.310 1.00 26.62 265 LEU E C 1
ATOM 7867 O O . LEU E 1 99 ? 85.726 14.220 69.794 1.00 24.41 265 LEU E O 1
ATOM 7872 N N . SER E 1 100 ? 85.254 15.801 68.223 1.00 23.50 266 SER E N 1
ATOM 7873 C CA . SER E 1 100 ? 84.270 14.985 67.496 1.00 22.54 266 SER E CA 1
ATOM 7874 C C . SER E 1 100 ? 84.907 13.660 67.032 1.00 24.95 266 SER E C 1
ATOM 7875 O O . SER E 1 100 ? 84.321 12.586 67.228 1.00 25.35 266 SER E O 1
ATOM 7878 N N . LEU E 1 101 ? 86.133 13.740 66.483 1.00 20.51 267 LEU E N 1
ATOM 7879 C CA . LEU E 1 101 ? 86.888 12.568 66.038 1.00 20.68 267 LEU E CA 1
ATOM 7880 C C . LEU E 1 101 ? 87.211 11.636 67.224 1.00 21.62 267 LEU E C 1
ATOM 7881 O O . LEU E 1 101 ? 86.968 10.431 67.110 1.00 22.17 267 LEU E O 1
ATOM 7886 N N . LEU E 1 102 ? 87.706 12.188 68.357 1.00 18.04 268 LEU E N 1
ATOM 7887 C CA . LEU E 1 102 ? 88.001 11.397 69.564 1.00 18.52 268 LEU E CA 1
ATOM 7888 C C . LEU E 1 102 ? 86.741 10.717 70.103 1.00 22.04 268 LEU E C 1
ATOM 7889 O O . LEU E 1 102 ? 86.808 9.566 70.521 1.00 21.15 268 LEU E O 1
ATOM 7894 N N . LEU E 1 103 ? 85.599 11.419 70.075 1.00 20.09 269 LEU E N 1
ATOM 7895 C CA . LEU E 1 103 ? 84.308 10.840 70.475 1.00 22.15 269 LEU E CA 1
ATOM 7896 C C . LEU E 1 103 ? 83.929 9.674 69.555 1.00 25.26 269 LEU E C 1
ATOM 7897 O O . LEU E 1 103 ? 83.468 8.635 70.038 1.00 25.13 269 LEU E O 1
ATOM 7902 N N . GLY E 1 104 ? 84.177 9.837 68.249 1.00 22.51 270 GLY E N 1
ATOM 7903 C CA . GLY E 1 104 ? 83.953 8.787 67.252 1.00 22.29 270 GLY E CA 1
ATOM 7904 C C . GLY E 1 104 ? 84.797 7.555 67.546 1.00 24.30 270 GLY E C 1
ATOM 7905 O O . GLY E 1 104 ? 84.311 6.424 67.523 1.00 21.89 270 GLY E O 1
ATOM 7906 N N . VAL E 1 105 ? 86.073 7.775 67.872 1.00 21.24 271 VAL E N 1
ATOM 7907 C CA . VAL E 1 105 ? 86.988 6.677 68.213 1.00 20.67 271 VAL E CA 1
ATOM 7908 C C . VAL E 1 105 ? 86.519 6.016 69.516 1.00 22.69 271 VAL E C 1
ATOM 7909 O O . VAL E 1 105 ? 86.410 4.790 69.566 1.00 21.03 271 VAL E O 1
ATOM 7913 N N . TYR E 1 106 ? 86.187 6.821 70.526 1.00 20.04 272 TYR E N 1
ATOM 7914 C CA . TYR E 1 106 ? 85.748 6.310 71.831 1.00 20.68 272 TYR E CA 1
ATOM 7915 C C . TYR E 1 106 ? 84.471 5.463 71.734 1.00 21.40 272 TYR E C 1
ATOM 7916 O O . TYR E 1 106 ? 84.452 4.348 72.248 1.00 20.45 272 TYR E O 1
ATOM 7925 N N . GLU E 1 107 ? 83.423 5.965 71.057 1.00 18.31 273 GLU E N 1
ATOM 7926 C CA . GLU E 1 107 ? 82.172 5.199 70.925 1.00 19.50 273 GLU E CA 1
ATOM 7927 C C . GLU E 1 107 ? 82.365 3.930 70.087 1.00 24.45 273 GLU E C 1
ATOM 7928 O O . GLU E 1 107 ? 81.654 2.949 70.289 1.00 25.14 273 GLU E O 1
ATOM 7934 N N . ASN E 1 108 ? 83.368 3.939 69.184 1.00 19.92 274 ASN E N 1
ATOM 7935 C CA . ASN E 1 108 ? 83.683 2.794 68.333 1.00 19.17 274 ASN E CA 1
ATOM 7936 C C . ASN E 1 108 ? 84.997 2.127 68.758 1.00 23.92 274 ASN E C 1
ATOM 7937 O O . ASN E 1 108 ? 85.696 1.548 67.921 1.00 25.45 274 ASN E O 1
ATOM 7942 N N . ARG E 1 109 ? 85.304 2.174 70.071 1.00 19.18 275 ARG E N 1
ATOM 7943 C CA . ARG E 1 109 ? 86.527 1.609 70.646 1.00 20.83 275 ARG E CA 1
ATOM 7944 C C . ARG E 1 109 ? 86.685 0.090 70.477 1.00 25.89 275 ARG E C 1
ATOM 7945 O O . ARG E 1 109 ? 87.791 -0.403 70.611 1.00 26.39 275 ARG E O 1
ATOM 7953 N N . ARG E 1 110 ? 85.611 -0.637 70.147 1.00 23.77 276 ARG E N 1
ATOM 7954 C CA . ARG E 1 110 ? 85.706 -2.086 69.914 1.00 23.72 276 ARG E CA 1
ATOM 7955 C C . ARG E 1 110 ? 86.143 -2.453 68.506 1.00 25.80 276 ARG E C 1
ATOM 7956 O O . ARG E 1 110 ? 86.553 -3.587 68.261 1.00 26.11 276 ARG E O 1
ATOM 7964 N N . VAL E 1 111 ? 86.115 -1.482 67.579 1.00 24.34 277 VAL E N 1
ATOM 7965 C CA . VAL E 1 111 ? 86.608 -1.684 66.220 1.00 23.73 277 VAL E CA 1
ATOM 7966 C C . VAL E 1 111 ? 88.138 -1.926 66.348 1.00 28.00 277 VAL E C 1
ATOM 7967 O O . VAL E 1 111 ? 88.788 -1.293 67.185 1.00 24.67 277 VAL E O 1
ATOM 7971 N N . ASN E 1 112 ? 88.672 -2.924 65.601 1.00 27.14 278 ASN E N 1
ATOM 7972 C CA . ASN E 1 112 ? 90.076 -3.321 65.735 1.00 28.09 278 ASN E CA 1
ATOM 7973 C C . ASN E 1 112 ? 90.991 -3.103 64.523 1.00 30.59 278 ASN E C 1
ATOM 7974 O O . ASN E 1 112 ? 92.110 -3.599 64.520 1.00 29.88 278 ASN E O 1
ATOM 7979 N N . ASN E 1 113 ? 90.527 -2.367 63.505 1.00 26.73 279 ASN E N 1
ATOM 7980 C CA . ASN E 1 113 ? 91.367 -2.021 62.368 1.00 27.09 279 ASN E CA 1
ATOM 7981 C C . ASN E 1 113 ? 90.999 -0.683 61.747 1.00 29.19 279 ASN E C 1
ATOM 7982 O O . ASN E 1 113 ? 89.858 -0.250 61.813 1.00 27.58 279 ASN E O 1
ATOM 7987 N N . LYS E 1 114 ? 91.985 -0.028 61.162 1.00 27.53 280 LYS E N 1
ATOM 7988 C CA . LYS E 1 114 ? 91.861 1.275 60.539 1.00 26.90 280 LYS E CA 1
ATOM 7989 C C . LYS E 1 114 ? 90.756 1.358 59.479 1.00 31.01 280 LYS E C 1
ATOM 7990 O O . LYS E 1 114 ? 89.937 2.274 59.542 1.00 30.48 280 LYS E O 1
ATOM 7996 N N . THR E 1 115 ? 90.729 0.417 58.525 1.00 29.13 281 THR E N 1
ATOM 7997 C CA . THR E 1 115 ? 89.719 0.398 57.466 1.00 29.17 281 THR E CA 1
ATOM 7998 C C . THR E 1 115 ? 88.304 0.375 58.051 1.00 32.22 281 THR E C 1
ATOM 7999 O O . THR E 1 115 ? 87.459 1.168 57.635 1.00 31.45 281 THR E O 1
ATOM 8003 N N . LYS E 1 116 ? 88.069 -0.509 59.035 1.00 29.16 282 LYS E N 1
ATOM 8004 C CA . LYS E 1 116 ? 86.760 -0.644 59.678 1.00 28.06 282 LYS E CA 1
ATOM 8005 C C . LYS E 1 116 ? 86.426 0.587 60.525 1.00 28.95 282 LYS E C 1
ATOM 8006 O O . LYS E 1 116 ? 85.263 0.964 60.602 1.00 28.91 282 LYS E O 1
ATOM 8012 N N . LEU E 1 117 ? 87.442 1.233 61.118 1.00 24.57 283 LEU E N 1
ATOM 8013 C CA . LEU E 1 117 ? 87.235 2.456 61.891 1.00 22.64 283 LEU E CA 1
ATOM 8014 C C . LEU E 1 117 ? 86.758 3.574 60.978 1.00 27.63 283 LEU E C 1
ATOM 8015 O O . LEU E 1 117 ? 85.773 4.242 61.316 1.00 25.00 283 LEU E O 1
ATOM 8020 N N . LEU E 1 118 ? 87.436 3.755 59.807 1.00 25.90 284 LEU E N 1
ATOM 8021 C CA . LEU E 1 118 ? 87.063 4.776 58.822 1.00 26.80 284 LEU E CA 1
ATOM 8022 C C . LEU E 1 118 ? 85.609 4.608 58.335 1.00 30.73 284 LEU E C 1
ATOM 8023 O O . LEU E 1 118 ? 84.932 5.607 58.091 1.00 30.04 284 LEU E O 1
ATOM 8028 N N . GLU E 1 119 ? 85.105 3.368 58.272 1.00 26.16 285 GLU E N 1
ATOM 8029 C CA . GLU E 1 119 ? 83.711 3.117 57.884 1.00 26.61 285 GLU E CA 1
ATOM 8030 C C . GLU E 1 119 ? 82.716 3.714 58.901 1.00 28.80 285 GLU E C 1
ATOM 8031 O O . GLU E 1 119 ? 81.554 3.943 58.551 1.00 26.31 285 GLU E O 1
ATOM 8037 N N . ARG E 1 120 ? 83.151 3.936 60.163 1.00 24.09 286 ARG E N 1
ATOM 8038 C CA . ARG E 1 120 ? 82.255 4.507 61.177 1.00 23.23 286 ARG E CA 1
ATOM 8039 C C . ARG E 1 120 ? 82.350 6.038 61.212 1.00 27.56 286 ARG E C 1
ATOM 8040 O O . ARG E 1 120 ? 81.532 6.686 61.874 1.00 27.43 286 ARG E O 1
ATOM 8048 N N . LEU E 1 121 ? 83.379 6.603 60.564 1.00 23.48 287 LEU E N 1
ATOM 8049 C CA . LEU E 1 121 ? 83.674 8.032 60.601 1.00 24.30 287 LEU E CA 1
ATOM 8050 C C . LEU E 1 121 ? 83.291 8.739 59.317 1.00 28.73 287 LEU E C 1
ATOM 8051 O O . LEU E 1 121 ? 82.939 8.092 58.357 1.00 26.74 287 LEU E O 1
ATOM 8056 N N . ASN E 1 122 ? 83.375 10.072 59.302 1.00 27.81 288 ASN E N 1
ATOM 8057 C CA . ASN E 1 122 ? 82.991 10.869 58.159 1.00 27.56 288 ASN E CA 1
ATOM 8058 C C . ASN E 1 122 ? 84.199 11.477 57.418 1.00 33.31 288 ASN E C 1
ATOM 8059 O O . ASN E 1 122 ? 84.371 12.697 57.366 1.00 33.23 288 ASN E O 1
ATOM 8064 N N . SER E 1 123 ? 85.017 10.601 56.831 1.00 31.55 289 SER E N 1
ATOM 8065 C CA . SER E 1 123 ? 86.203 10.938 56.033 1.00 32.23 289 SER E CA 1
ATOM 8066 C C . SER E 1 123 ? 87.169 11.937 56.700 1.00 36.43 289 SER E C 1
ATOM 8067 O O . SER E 1 123 ? 87.504 12.948 56.078 1.00 37.41 289 SER E O 1
ATOM 8070 N N . PRO E 1 124 ? 87.637 11.721 57.947 1.00 32.04 290 PRO E N 1
ATOM 8071 C CA . PRO E 1 124 ? 88.610 12.668 58.512 1.00 32.06 290 PRO E CA 1
ATOM 8072 C C . PRO E 1 124 ? 89.938 12.553 57.758 1.00 36.97 290 PRO E C 1
ATOM 8073 O O . PRO E 1 124 ? 90.194 11.493 57.175 1.00 36.24 290 PRO E O 1
ATOM 8077 N N . PRO E 1 125 ? 90.809 13.588 57.754 1.00 34.25 291 PRO E N 1
ATOM 8078 C CA . PRO E 1 125 ? 92.131 13.417 57.118 1.00 34.66 291 PRO E CA 1
ATOM 8079 C C . PRO E 1 125 ? 92.814 12.222 57.775 1.00 37.87 291 PRO E C 1
ATOM 8080 O O . PRO E 1 125 ? 92.822 12.106 59.004 1.00 32.86 291 PRO E O 1
ATOM 8084 N N . GLU E 1 126 ? 93.279 11.287 56.945 1.00 36.64 292 GLU E N 1
ATOM 8085 C CA . GLU E 1 126 ? 93.907 10.041 57.376 1.00 36.80 292 GLU E CA 1
ATOM 8086 C C . GLU E 1 126 ? 95.012 10.199 58.422 1.00 37.51 292 GLU E C 1
ATOM 8087 O O . GLU E 1 126 ? 95.089 9.381 59.341 1.00 36.34 292 GLU E O 1
ATOM 8093 N N . ILE E 1 127 ? 95.843 11.253 58.301 1.00 34.27 293 ILE E N 1
ATOM 8094 C CA . ILE E 1 127 ? 96.929 11.538 59.247 1.00 33.98 293 ILE E CA 1
ATOM 8095 C C . ILE E 1 127 ? 96.430 11.644 60.707 1.00 35.47 293 ILE E C 1
ATOM 8096 O O . ILE E 1 127 ? 97.133 11.213 61.629 1.00 35.51 293 ILE E O 1
ATOM 8101 N N . LEU E 1 128 ? 95.213 12.192 60.904 1.00 30.08 294 LEU E N 1
ATOM 8102 C CA . LEU E 1 128 ? 94.612 12.311 62.232 1.00 29.14 294 LEU E CA 1
ATOM 8103 C C . LEU E 1 128 ? 94.297 10.943 62.818 1.00 31.98 294 LEU E C 1
ATOM 8104 O O . LEU E 1 128 ? 94.608 10.702 63.987 1.00 30.66 294 LEU E O 1
ATOM 8109 N N . VAL E 1 129 ? 93.710 10.038 61.990 1.00 28.36 295 VAL E N 1
ATOM 8110 C CA . VAL E 1 129 ? 93.383 8.690 62.421 1.00 26.81 295 VAL E CA 1
ATOM 8111 C C . VAL E 1 129 ? 94.674 7.910 62.729 1.00 30.63 295 VAL E C 1
ATOM 8112 O O . VAL E 1 129 ? 94.749 7.240 63.770 1.00 29.05 295 VAL E O 1
ATOM 8116 N N . ASP E 1 130 ? 95.698 8.052 61.868 1.00 28.67 296 ASP E N 1
ATOM 8117 C CA . ASP E 1 130 ? 96.992 7.397 62.079 1.00 29.27 296 ASP E CA 1
ATOM 8118 C C . ASP E 1 130 ? 97.631 7.836 63.402 1.00 30.96 296 ASP E C 1
ATOM 8119 O O . ASP E 1 130 ? 98.146 6.990 64.136 1.00 30.24 296 ASP E O 1
ATOM 8124 N N . GLY E 1 131 ? 97.537 9.131 63.724 1.00 26.20 297 GLY E N 1
ATOM 8125 C CA . GLY E 1 131 ? 98.057 9.682 64.976 1.00 25.45 297 GLY E CA 1
ATOM 8126 C C . GLY E 1 131 ? 97.387 9.085 66.203 1.00 28.06 297 GLY E C 1
ATOM 8127 O O . GLY E 1 131 ? 98.060 8.716 67.177 1.00 27.55 297 GLY E O 1
ATOM 8128 N N . ILE E 1 132 ? 96.055 8.927 66.134 1.00 24.41 298 ILE E N 1
ATOM 8129 C CA . ILE E 1 132 ? 95.251 8.336 67.209 1.00 22.08 298 ILE E CA 1
ATOM 8130 C C . ILE E 1 132 ? 95.583 6.853 67.406 1.00 26.87 298 ILE E C 1
ATOM 8131 O O . ILE E 1 132 ? 95.767 6.409 68.549 1.00 25.89 298 ILE E O 1
ATOM 8136 N N . LEU E 1 133 ? 95.703 6.091 66.302 1.00 25.07 299 LEU E N 1
ATOM 8137 C CA . LEU E 1 133 ? 96.038 4.663 66.402 1.00 24.73 299 LEU E CA 1
ATOM 8138 C C . LEU E 1 133 ? 97.459 4.462 66.944 1.00 30.40 299 LEU E C 1
ATOM 8139 O O . LEU E 1 133 ? 97.692 3.535 67.718 1.00 30.33 299 LEU E O 1
ATOM 8144 N N . SER E 1 134 ? 98.389 5.350 66.594 1.00 28.38 300 SER E N 1
ATOM 8145 C CA . SER E 1 134 ? 99.750 5.215 67.102 1.00 30.66 300 SER E CA 1
ATOM 8146 C C . SER E 1 134 ? 99.887 5.615 68.576 1.00 34.44 300 SER E C 1
ATOM 8147 O O . SER E 1 134 ? 100.721 5.042 69.263 1.00 35.24 300 SER E O 1
ATOM 8150 N N . ARG E 1 135 ? 99.046 6.540 69.082 1.00 29.84 301 ARG E N 1
ATOM 8151 C CA . ARG E 1 135 ? 99.173 7.000 70.464 1.00 29.27 301 ARG E CA 1
ATOM 8152 C C . ARG E 1 135 ? 98.110 6.554 71.481 1.00 31.04 301 ARG E C 1
ATOM 8153 O O . ARG E 1 135 ? 98.345 6.678 72.685 1.00 30.10 301 ARG E O 1
ATOM 8161 N N . PHE E 1 136 ? 96.966 6.026 71.023 1.00 25.71 302 PHE E N 1
ATOM 8162 C CA . PHE E 1 136 ? 95.883 5.647 71.925 1.00 24.58 302 PHE E CA 1
ATOM 8163 C C . PHE E 1 136 ? 95.513 4.168 71.875 1.00 29.29 302 PHE E C 1
ATOM 8164 O O . PHE E 1 136 ? 94.419 3.804 72.292 1.00 28.86 302 PHE E O 1
ATOM 8172 N N . THR E 1 137 ? 96.423 3.299 71.419 1.00 27.18 303 THR E N 1
ATOM 8173 C CA . THR E 1 137 ? 96.183 1.850 71.334 1.00 27.25 303 THR E CA 1
ATOM 8174 C C . THR E 1 137 ? 97.379 1.086 71.932 1.00 35.80 303 THR E C 1
ATOM 8175 O O . THR E 1 137 ? 98.466 1.658 72.089 1.00 32.77 303 THR E O 1
ATOM 8179 N N . VAL E 1 138 ? 97.183 -0.220 72.208 1.00 38.54 304 VAL E N 1
ATOM 8180 C CA . VAL E 1 138 ? 98.209 -1.115 72.762 1.00 41.75 304 VAL E CA 1
ATOM 8181 C C . VAL E 1 138 ? 99.363 -1.318 71.769 1.00 52.63 304 VAL E C 1
ATOM 8182 O O . VAL E 1 138 ? 99.120 -1.489 70.572 1.00 53.33 304 VAL E O 1
ATOM 8186 N N . ILE E 1 139 ? 100.613 -1.287 72.278 1.00 53.85 305 ILE E N 1
ATOM 8187 C CA . ILE E 1 139 ? 101.843 -1.557 71.517 1.00 56.51 305 ILE E CA 1
ATOM 8188 C C . ILE E 1 139 ? 102.735 -2.514 72.344 1.00 65.13 305 ILE E C 1
ATOM 8189 O O . ILE E 1 139 ? 102.959 -2.276 73.538 1.00 64.78 305 ILE E O 1
ATOM 8194 N N . LYS E 1 140 ? 103.242 -3.585 71.698 1.00 65.13 306 LYS E N 1
ATOM 8195 C CA . LYS E 1 140 ? 104.138 -4.570 72.317 1.00 101.35 306 LYS E CA 1
ATOM 8196 C C . LYS E 1 140 ? 105.534 -4.507 71.692 1.00 140.95 306 LYS E C 1
ATOM 8197 O O . LYS E 1 140 ? 106.440 -3.887 72.248 1.00 105.44 306 LYS E O 1
ATOM 8199 N N . ASP E 1 149 ? 96.790 -1.170 57.440 1.00 64.99 315 ASP E N 1
ATOM 8200 C CA . ASP E 1 149 ? 95.850 -1.368 58.543 1.00 63.24 315 ASP E CA 1
ATOM 8201 C C . ASP E 1 149 ? 96.111 -2.674 59.335 1.00 65.66 315 ASP E C 1
ATOM 8202 O O . ASP E 1 149 ? 95.702 -3.759 58.913 1.00 65.61 315 ASP E O 1
ATOM 8204 N N . ARG E 1 150 ? 96.803 -2.555 60.482 1.00 61.30 316 ARG E N 1
ATOM 8205 C CA . ARG E 1 150 ? 97.113 -3.681 61.385 1.00 60.74 316 ARG E CA 1
ATOM 8206 C C . ARG E 1 150 ? 96.069 -3.771 62.514 1.00 59.54 316 ARG E C 1
ATOM 8207 O O . ARG E 1 150 ? 95.494 -2.747 62.890 1.00 57.67 316 ARG E O 1
ATOM 8215 N N . SER E 1 151 ? 95.843 -4.984 63.065 1.00 52.78 317 SER E N 1
ATOM 8216 C CA . SER E 1 151 ? 94.885 -5.190 64.149 1.00 50.24 317 SER E CA 1
ATOM 8217 C C . SER E 1 151 ? 95.305 -4.464 65.432 1.00 48.98 317 SER E C 1
ATOM 8218 O O . SER E 1 151 ? 96.365 -4.763 65.988 1.00 50.74 317 SER E O 1
ATOM 8221 N N . TYR E 1 152 ? 94.493 -3.499 65.896 1.00 38.46 318 TYR E N 1
ATOM 8222 C CA . TYR E 1 152 ? 94.846 -2.798 67.134 1.00 34.81 318 TYR E CA 1
ATOM 8223 C C . TYR E 1 152 ? 93.856 -3.073 68.254 1.00 34.83 318 TYR E C 1
ATOM 8224 O O . TYR E 1 152 ? 92.755 -3.584 68.028 1.00 32.35 318 TYR E O 1
ATOM 8233 N N . PHE E 1 153 ? 94.227 -2.675 69.465 1.00 29.90 319 PHE E N 1
ATOM 8234 C CA . PHE E 1 153 ? 93.336 -2.841 70.581 1.00 29.46 319 PHE E CA 1
ATOM 8235 C C . PHE E 1 153 ? 93.338 -1.626 71.488 1.00 31.09 319 PHE E C 1
ATOM 8236 O O . PHE E 1 153 ? 94.404 -1.116 71.819 1.00 27.70 319 PHE E O 1
ATOM 8244 N N . ILE E 1 154 ? 92.144 -1.172 71.896 1.00 28.54 320 ILE E N 1
ATOM 8245 C CA . ILE E 1 154 ? 92.005 -0.094 72.880 1.00 26.38 320 ILE E CA 1
ATOM 8246 C C . ILE E 1 154 ? 91.694 -0.744 74.252 1.00 30.30 320 ILE E C 1
ATOM 8247 O O . ILE E 1 154 ? 90.572 -1.195 74.492 1.00 31.64 320 ILE E O 1
ATOM 8252 N N . ASP E 1 155 ? 92.700 -0.828 75.120 1.00 28.22 321 ASP E N 1
ATOM 8253 C CA . ASP E 1 155 ? 92.594 -1.438 76.454 1.00 27.91 321 ASP E CA 1
ATOM 8254 C C . ASP E 1 155 ? 92.084 -0.424 77.501 1.00 31.15 321 ASP E C 1
ATOM 8255 O O . ASP E 1 155 ? 91.980 0.759 77.146 1.00 29.45 321 ASP E O 1
ATOM 8260 N N . PRO E 1 156 ? 91.757 -0.818 78.775 1.00 28.67 322 PRO E N 1
ATOM 8261 C CA . PRO E 1 156 ? 91.230 0.180 79.732 1.00 27.85 322 PRO E CA 1
ATOM 8262 C C . PRO E 1 156 ? 92.100 1.406 79.967 1.00 29.45 322 PRO E C 1
ATOM 8263 O O . PRO E 1 156 ? 91.552 2.493 80.098 1.00 27.77 322 PRO E O 1
ATOM 8267 N N . GLN E 1 157 ? 93.439 1.251 79.975 1.00 26.99 323 GLN E N 1
ATOM 8268 C CA . GLN E 1 157 ? 94.349 2.407 80.141 1.00 26.30 323 GLN E CA 1
ATOM 8269 C C . GLN E 1 157 ? 94.219 3.350 78.961 1.00 26.85 323 GLN E C 1
ATOM 8270 O O . GLN E 1 157 ? 94.166 4.554 79.167 1.00 24.21 323 GLN E O 1
ATOM 8276 N N . ASN E 1 158 ? 94.122 2.798 77.722 1.00 25.40 324 ASN E N 1
ATOM 8277 C CA . ASN E 1 158 ? 93.937 3.600 76.498 1.00 24.67 324 ASN E CA 1
ATOM 8278 C C . ASN E 1 158 ? 92.580 4.311 76.516 1.00 27.64 324 ASN E C 1
ATOM 8279 O O . ASN E 1 158 ? 92.497 5.434 76.030 1.00 26.23 324 ASN E O 1
ATOM 8284 N N . GLU E 1 159 ? 91.522 3.665 77.069 1.00 24.31 325 GLU E N 1
ATOM 8285 C CA . GLU E 1 159 ? 90.198 4.297 77.189 1.00 23.64 325 GLU E CA 1
ATOM 8286 C C . GLU E 1 159 ? 90.314 5.552 78.073 1.00 27.46 325 GLU E C 1
ATOM 8287 O O . GLU E 1 159 ? 89.774 6.592 77.708 1.00 26.29 325 GLU E O 1
ATOM 8293 N N . ASP E 1 160 ? 91.055 5.455 79.207 1.00 24.07 326 ASP E N 1
ATOM 8294 C CA . ASP E 1 160 ? 91.248 6.602 80.101 1.00 23.45 326 ASP E CA 1
ATOM 8295 C C . ASP E 1 160 ? 92.049 7.698 79.409 1.00 24.65 326 ASP E C 1
ATOM 8296 O O . ASP E 1 160 ? 91.759 8.869 79.625 1.00 23.21 326 ASP E O 1
ATOM 8301 N N . LYS E 1 161 ? 93.042 7.320 78.582 1.00 21.25 327 LYS E N 1
ATOM 8302 C CA . LYS E 1 161 ? 93.860 8.277 77.839 1.00 22.53 327 LYS E CA 1
ATOM 8303 C C . LYS E 1 161 ? 93.004 9.066 76.861 1.00 25.38 327 LYS E C 1
ATOM 8304 O O . LYS E 1 161 ? 93.093 10.297 76.850 1.00 22.81 327 LYS E O 1
ATOM 8310 N N . ILE E 1 162 ? 92.146 8.377 76.097 1.00 23.34 328 ILE E N 1
ATOM 8311 C CA . ILE E 1 162 ? 91.258 9.019 75.115 1.00 22.84 328 ILE E CA 1
ATOM 8312 C C . ILE E 1 162 ? 90.375 10.004 75.856 1.00 24.35 328 ILE E C 1
ATOM 8313 O O . ILE E 1 162 ? 90.221 11.140 75.408 1.00 22.40 328 ILE E O 1
ATOM 8318 N N . LEU E 1 163 ? 89.777 9.550 76.979 1.00 21.39 329 LEU E N 1
ATOM 8319 C CA . LEU E 1 163 ? 88.892 10.382 77.806 1.00 21.29 329 LEU E CA 1
ATOM 8320 C C . LEU E 1 163 ? 89.609 11.603 78.403 1.00 24.43 329 LEU E C 1
ATOM 8321 O O . LEU E 1 163 ? 89.043 12.693 78.379 1.00 23.46 329 LEU E O 1
ATOM 8326 N N . CYS E 1 164 ? 90.880 11.444 78.849 1.00 20.91 330 CYS E N 1
ATOM 8327 C CA . CYS E 1 164 ? 91.635 12.584 79.386 1.00 21.61 330 CYS E CA 1
ATOM 8328 C C .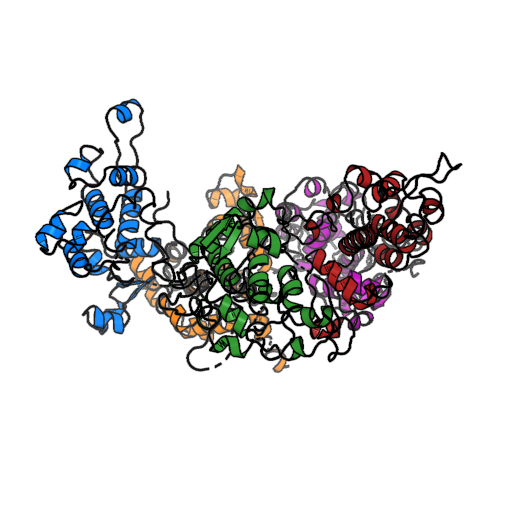 CYS E 1 164 ? 91.918 13.639 78.315 1.00 24.52 330 CYS E C 1
ATOM 8329 O O . CYS E 1 164 ? 91.843 14.824 78.621 1.00 24.90 330 CYS E O 1
ATOM 8332 N N . TYR E 1 165 ? 92.200 13.216 77.058 1.00 21.24 331 TYR E N 1
ATOM 8333 C CA . TYR E 1 165 ? 92.422 14.145 75.940 1.00 21.59 331 TYR E CA 1
ATOM 8334 C C . TYR E 1 165 ? 91.113 14.845 75.599 1.00 24.94 331 TYR E C 1
ATOM 8335 O O . TYR E 1 165 ? 91.126 16.053 75.366 1.00 25.17 331 TYR E O 1
ATOM 8344 N N . ILE E 1 166 ? 89.985 14.115 75.641 1.00 21.75 332 ILE E N 1
ATOM 8345 C CA . ILE E 1 166 ? 88.643 14.695 75.413 1.00 21.41 332 ILE E CA 1
ATOM 8346 C C . ILE E 1 166 ? 88.372 15.785 76.473 1.00 23.61 332 ILE E C 1
ATOM 8347 O O . ILE E 1 166 ? 87.975 16.907 76.120 1.00 22.43 332 ILE E O 1
ATOM 8352 N N . LEU E 1 167 ? 88.603 15.447 77.763 1.00 21.71 333 LEU E N 1
ATOM 8353 C CA . LEU E 1 167 ? 88.368 16.386 78.877 1.00 22.02 333 LEU E CA 1
ATOM 8354 C C . LEU E 1 167 ? 89.292 17.583 78.815 1.00 24.87 333 LEU E C 1
ATOM 8355 O O . LEU E 1 167 ? 88.841 18.685 79.103 1.00 22.61 333 LEU E O 1
ATOM 8360 N N . ALA E 1 168 ? 90.567 17.390 78.379 1.00 23.24 334 ALA E N 1
ATOM 8361 C CA . ALA E 1 168 ? 91.531 18.494 78.228 1.00 22.58 334 ALA E CA 1
ATOM 8362 C C . ALA E 1 168 ? 91.016 19.474 77.151 1.00 25.55 334 ALA E C 1
ATOM 8363 O O . ALA E 1 168 ? 91.112 20.682 77.356 1.00 23.95 334 ALA E O 1
ATOM 8365 N N . ILE E 1 169 ? 90.429 18.949 76.031 1.00 21.92 335 ILE E N 1
ATOM 8366 C CA . ILE E 1 169 ? 89.846 19.796 74.969 1.00 21.27 335 ILE E CA 1
ATOM 8367 C C . ILE E 1 169 ? 88.667 20.565 75.525 1.00 25.72 335 ILE E C 1
ATOM 8368 O O . ILE E 1 169 ? 88.581 21.778 75.306 1.00 26.74 335 ILE E O 1
ATOM 8373 N N . ILE E 1 170 ? 87.784 19.865 76.276 1.00 22.47 336 ILE E N 1
ATOM 8374 C CA . ILE E 1 170 ? 86.592 20.469 76.885 1.00 22.92 336 ILE E CA 1
ATOM 8375 C C . ILE E 1 170 ? 86.972 21.649 77.807 1.00 27.47 336 ILE E C 1
ATOM 8376 O O . ILE E 1 170 ? 86.299 22.677 77.780 1.00 27.70 336 ILE E O 1
ATOM 8394 N N . HIS E 1 172 ? 89.562 23.625 77.479 1.00 26.50 338 HIS E N 1
ATOM 8395 C CA . HIS E 1 172 ? 89.881 24.772 76.618 1.00 28.39 338 HIS E CA 1
ATOM 8396 C C . HIS E 1 172 ? 88.588 25.410 76.105 1.00 32.68 338 HIS E C 1
ATOM 8397 O O . HIS E 1 172 ? 88.454 26.632 76.170 1.00 33.67 338 HIS E O 1
ATOM 8404 N N . LEU E 1 173 ? 87.637 24.572 75.626 1.00 28.47 339 LEU E N 1
ATOM 8405 C CA . LEU E 1 173 ? 86.383 25.055 75.049 1.00 28.27 339 LEU E CA 1
ATOM 8406 C C . LEU E 1 173 ? 85.442 25.715 76.045 1.00 31.91 339 LEU E C 1
ATOM 8407 O O . LEU E 1 173 ? 84.733 26.638 75.662 1.00 32.30 339 LEU E O 1
ATOM 8412 N N . ASP E 1 174 ? 85.445 25.258 77.308 1.00 27.72 340 ASP E N 1
ATOM 8413 C CA . ASP E 1 174 ? 84.563 25.788 78.358 1.00 28.12 340 ASP E CA 1
ATOM 8414 C C . ASP E 1 174 ? 85.262 26.828 79.230 1.00 30.00 340 ASP E C 1
ATOM 8415 O O . ASP E 1 174 ? 84.755 27.176 80.306 1.00 27.04 340 ASP E O 1
ATOM 8420 N N . ASN E 1 175 ? 86.423 27.333 78.757 1.00 27.56 341 ASN E N 1
ATOM 8421 C CA . ASN E 1 175 ? 87.226 28.329 79.460 1.00 28.38 341 ASN E CA 1
ATOM 8422 C C . ASN E 1 175 ? 87.585 27.923 80.910 1.00 31.44 341 ASN E C 1
ATOM 8423 O O . ASN E 1 175 ? 87.506 28.725 81.845 1.00 30.28 341 ASN E O 1
ATOM 8428 N N . PHE E 1 176 ? 87.969 26.647 81.072 1.00 28.21 342 PHE E N 1
ATOM 8429 C CA . PHE E 1 176 ? 88.477 26.061 82.320 1.00 28.51 342 PHE E CA 1
ATOM 8430 C C . PHE E 1 176 ? 87.527 25.991 83.514 1.00 31.31 342 PHE E C 1
ATOM 8431 O O . PHE E 1 176 ? 87.957 25.865 84.658 1.00 29.09 342 PHE E O 1
ATOM 8439 N N . ILE E 1 177 ? 86.215 26.033 83.233 1.00 28.72 343 ILE E N 1
ATOM 8440 C CA . ILE E 1 177 ? 85.169 25.874 84.241 1.00 29.61 343 ILE E CA 1
ATOM 8441 C C . ILE E 1 177 ? 84.206 24.870 83.615 1.00 31.26 343 ILE E C 1
ATOM 8442 O O . ILE E 1 177 ? 83.482 25.213 82.679 1.00 29.31 343 ILE E O 1
ATOM 8447 N N . VAL E 1 178 ? 84.273 23.614 84.064 1.00 27.61 344 VAL E N 1
ATOM 8448 C CA . VAL E 1 178 ? 83.488 22.536 83.454 1.00 27.57 344 VAL E CA 1
ATOM 8449 C C . VAL E 1 178 ? 82.453 21.967 84.393 1.00 31.53 344 VAL E C 1
ATOM 8450 O O . VAL E 1 178 ? 82.799 21.545 85.492 1.00 30.00 344 VAL E O 1
ATOM 8454 N N . GLU E 1 179 ? 81.197 21.882 83.914 1.00 28.24 345 GLU E N 1
ATOM 8455 C CA . GLU E 1 179 ? 80.102 21.261 84.666 1.00 28.06 345 GLU E CA 1
ATOM 8456 C C . GLU E 1 179 ? 80.252 19.737 84.480 1.00 30.77 345 GLU E C 1
ATOM 8457 O O . GLU E 1 179 ? 80.318 19.261 83.338 1.00 31.20 345 GLU E O 1
ATOM 8463 N N . ILE E 1 180 ? 80.354 18.995 85.591 1.00 27.70 346 ILE E N 1
ATOM 8464 C CA . ILE E 1 180 ? 80.530 17.531 85.602 1.00 27.10 346 ILE E CA 1
ATOM 8465 C C . ILE E 1 180 ? 79.287 16.802 85.056 1.00 27.73 346 ILE E C 1
ATOM 8466 O O . ILE E 1 180 ? 79.420 15.974 84.153 1.00 25.43 346 ILE E O 1
ATOM 8471 N N . THR E 1 181 ? 78.111 17.067 85.650 1.00 26.73 347 THR E N 1
ATOM 8472 C CA . THR E 1 181 ? 76.849 16.387 85.306 1.00 28.20 347 THR E CA 1
ATOM 8473 C C . THR E 1 181 ? 76.522 16.310 83.795 1.00 30.96 347 THR E C 1
ATOM 8474 O O . THR E 1 181 ? 76.390 15.185 83.305 1.00 28.40 347 THR E O 1
ATOM 8478 N N . PRO E 1 182 ? 76.477 17.439 83.023 1.00 28.77 348 PRO E N 1
ATOM 8479 C CA . PRO E 1 182 ? 76.160 17.330 81.573 1.00 29.16 348 PRO E CA 1
ATOM 8480 C C . PRO E 1 182 ? 77.163 16.458 80.828 1.00 31.01 348 PRO E C 1
ATOM 8481 O O . PRO E 1 182 ? 76.829 15.699 79.912 1.00 27.67 348 PRO E O 1
ATOM 8485 N N . LEU E 1 183 ? 78.408 16.558 81.276 1.00 28.71 349 LEU E N 1
ATOM 8486 C CA . LEU E 1 183 ? 79.480 15.824 80.665 1.00 28.28 349 LEU E CA 1
ATOM 8487 C C . LEU E 1 183 ? 79.360 14.319 80.927 1.00 31.42 349 LEU E C 1
ATOM 8488 O O . LEU E 1 183 ? 79.591 13.531 80.006 1.00 29.69 349 LEU E O 1
ATOM 8493 N N . ALA E 1 184 ? 78.903 13.919 82.159 1.00 26.84 350 ALA E N 1
ATOM 8494 C CA . ALA E 1 184 ? 78.692 12.512 82.503 1.00 26.30 350 ALA E CA 1
ATOM 8495 C C . ALA E 1 184 ? 77.643 11.931 81.534 1.00 32.08 350 ALA E C 1
ATOM 8496 O O . ALA E 1 184 ? 77.866 10.870 80.958 1.00 30.60 350 ALA E O 1
ATOM 8498 N N . HIS E 1 185 ? 76.531 12.662 81.327 1.00 31.66 351 HIS E N 1
ATOM 8499 C CA . HIS E 1 185 ? 75.458 12.278 80.412 1.00 33.53 351 HIS E CA 1
ATOM 8500 C C . HIS E 1 185 ? 75.969 12.111 78.975 1.00 37.58 351 HIS E C 1
ATOM 8501 O O . HIS E 1 185 ? 75.705 11.094 78.331 1.00 36.76 351 HIS E O 1
ATOM 8508 N N . GLU E 1 186 ? 76.736 13.096 78.497 1.00 33.96 352 GLU E N 1
ATOM 8509 C CA . GLU E 1 186 ? 77.297 13.136 77.151 1.00 33.24 352 GLU E CA 1
ATOM 8510 C C . GLU E 1 186 ? 78.169 11.904 76.850 1.00 35.04 352 GLU E C 1
ATOM 8511 O O . GLU E 1 186 ? 77.952 11.247 75.832 1.00 34.85 352 GLU E O 1
ATOM 8517 N N . LEU E 1 187 ? 79.122 11.568 77.747 1.00 28.62 353 LEU E N 1
ATOM 8518 C CA . LEU E 1 187 ? 80.068 10.445 77.564 1.00 26.99 353 LEU E CA 1
ATOM 8519 C C . LEU E 1 187 ? 79.548 9.072 78.043 1.00 30.33 353 LEU E C 1
ATOM 8520 O O . LEU E 1 187 ? 80.234 8.060 77.870 1.00 29.97 353 LEU E O 1
ATOM 8525 N N . ASN E 1 188 ? 78.366 9.063 78.681 1.00 27.83 354 ASN E N 1
ATOM 8526 C CA . ASN E 1 188 ? 77.734 7.895 79.284 1.00 28.31 354 ASN E CA 1
ATOM 8527 C C . ASN E 1 188 ? 78.662 7.289 80.363 1.00 29.23 354 ASN E C 1
ATOM 8528 O O . ASN E 1 188 ? 78.979 6.093 80.373 1.00 29.40 354 ASN E O 1
ATOM 8533 N N . LEU E 1 189 ? 79.145 8.170 81.243 1.00 25.34 355 LEU E N 1
ATOM 8534 C CA . LEU E 1 189 ? 80.003 7.805 82.362 1.00 24.70 355 LEU E CA 1
ATOM 8535 C C . LEU E 1 189 ? 79.351 8.214 83.658 1.00 26.04 355 LEU E C 1
ATOM 8536 O O . LEU E 1 189 ? 78.593 9.185 83.699 1.00 26.52 355 LEU E O 1
ATOM 8541 N N . LYS E 1 190 ? 79.642 7.492 84.725 1.00 22.58 356 LYS E N 1
ATOM 8542 C CA . LYS E 1 190 ? 79.122 7.875 86.038 1.00 24.69 356 LYS E CA 1
ATOM 8543 C C . LYS E 1 190 ? 79.802 9.209 86.407 1.00 29.41 356 LYS E C 1
ATOM 8544 O O . LYS E 1 190 ? 80.979 9.385 86.056 1.00 26.57 356 LYS E O 1
ATOM 8550 N N . PRO E 1 191 ? 79.092 10.170 87.039 1.00 27.61 357 PRO E N 1
ATOM 8551 C CA . PRO E 1 191 ? 79.753 11.435 87.430 1.00 26.97 357 PRO E CA 1
ATOM 8552 C C . PRO E 1 191 ? 81.056 11.219 88.215 1.00 27.40 357 PRO E C 1
ATOM 8553 O O . PRO E 1 191 ? 82.002 11.963 88.002 1.00 25.69 357 PRO E O 1
ATOM 8557 N N . SER E 1 192 ? 81.132 10.156 89.054 1.00 25.58 358 SER E N 1
ATOM 8558 C CA . SER E 1 192 ? 82.323 9.820 89.840 1.00 26.36 358 SER E CA 1
ATOM 8559 C C . SER E 1 192 ? 83.517 9.487 88.933 1.00 27.57 358 SER E C 1
ATOM 8560 O O . SER E 1 192 ? 84.664 9.772 89.306 1.00 27.37 358 SER E O 1
ATOM 8563 N N . LYS E 1 193 ? 83.244 8.906 87.748 1.00 21.91 359 LYS E N 1
ATOM 8564 C CA . LYS E 1 193 ? 84.310 8.598 86.775 1.00 20.93 359 LYS E CA 1
ATOM 8565 C C . LYS E 1 193 ? 84.817 9.899 86.131 1.00 23.77 359 LYS E C 1
ATOM 8566 O O . LYS E 1 193 ? 86.022 10.067 85.980 1.00 24.55 359 LYS E O 1
ATOM 8572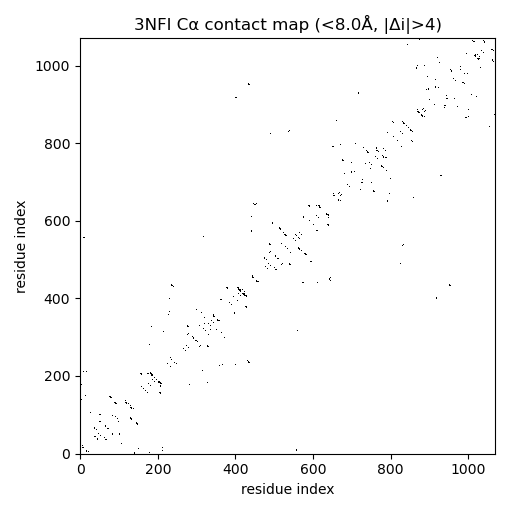 N N . VAL E 1 194 ? 83.907 10.821 85.779 1.00 19.99 360 VAL E N 1
ATOM 8573 C CA . VAL E 1 194 ? 84.327 12.115 85.209 1.00 20.78 360 VAL E CA 1
ATOM 8574 C C . VAL E 1 194 ? 85.170 12.892 86.244 1.00 23.65 360 VAL E C 1
ATOM 8575 O O . VAL E 1 194 ? 86.233 13.415 85.885 1.00 22.77 360 VAL E O 1
ATOM 8579 N N . VAL E 1 195 ? 84.720 12.900 87.521 1.00 21.03 361 VAL E N 1
ATOM 8580 C CA . VAL E 1 195 ? 85.431 13.539 88.643 1.00 21.00 361 VAL E CA 1
ATOM 8581 C C . VAL E 1 195 ? 86.857 12.928 88.737 1.00 25.05 361 VAL E C 1
ATOM 8582 O O . VAL E 1 195 ? 87.838 13.683 88.802 1.00 23.09 361 VAL E O 1
ATOM 8586 N N . SER E 1 196 ? 86.960 11.556 88.708 1.00 21.53 362 SER E N 1
ATOM 8587 C CA A SER E 1 196 ? 88.248 10.850 88.803 0.50 20.62 362 SER E CA 1
ATOM 8588 C CA B SER E 1 196 ? 88.256 10.872 88.813 0.50 20.41 362 SER E CA 1
ATOM 8589 C C . SER E 1 196 ? 89.206 11.192 87.654 1.00 23.16 362 SER E C 1
ATOM 8590 O O . SER E 1 196 ? 90.392 11.415 87.894 1.00 21.52 362 SER E O 1
ATOM 8595 N N . LEU E 1 197 ? 88.698 11.269 86.423 1.00 20.21 363 LEU E N 1
ATOM 8596 C CA . LEU E 1 197 ? 89.536 11.606 85.259 1.00 20.45 363 LEU E CA 1
ATOM 8597 C C . LEU E 1 197 ? 89.993 13.059 85.355 1.00 22.36 363 LEU E C 1
ATOM 8598 O O . LEU E 1 197 ? 91.145 13.338 85.043 1.00 22.03 363 LEU E O 1
ATOM 8603 N N . PHE E 1 198 ? 89.116 13.980 85.822 1.00 19.31 364 PHE E N 1
ATOM 8604 C CA . PHE E 1 198 ? 89.538 15.384 85.989 1.00 18.85 364 PHE E CA 1
ATOM 8605 C C . PHE E 1 198 ? 90.652 15.491 87.047 1.00 23.28 364 PHE E C 1
ATOM 8606 O O . PHE E 1 198 ? 91.610 16.249 86.864 1.00 23.76 364 PHE E O 1
ATOM 8614 N N . ARG E 1 199 ? 90.583 14.649 88.090 1.00 20.33 365 ARG E N 1
ATOM 8615 C CA . ARG E 1 199 ? 91.609 14.624 89.125 1.00 21.19 365 ARG E CA 1
ATOM 8616 C C . ARG E 1 199 ? 92.935 14.062 88.611 1.00 25.01 365 ARG E C 1
ATOM 8617 O O . ARG E 1 199 ? 93.983 14.625 88.946 1.00 21.33 365 ARG E O 1
ATOM 8625 N N . VAL E 1 200 ? 92.883 13.071 87.690 1.00 21.68 366 VAL E N 1
ATOM 8626 C CA . VAL E 1 200 ? 94.073 12.523 87.006 1.00 22.52 366 VAL E CA 1
ATOM 8627 C C . VAL E 1 200 ? 94.733 13.662 86.184 1.00 24.55 366 VAL E C 1
ATOM 8628 O O . VAL E 1 200 ? 95.964 13.763 86.154 1.00 23.16 366 VAL E O 1
ATOM 8632 N N . LEU E 1 201 ? 93.905 14.546 85.575 1.00 22.37 367 LEU E N 1
ATOM 8633 C CA . LEU E 1 201 ? 94.371 15.710 84.805 1.00 22.78 367 LEU E CA 1
ATOM 8634 C C . LEU E 1 201 ? 94.912 16.840 85.689 1.00 26.40 367 LEU E C 1
ATOM 8635 O O . LEU E 1 201 ? 95.463 17.803 85.162 1.00 25.96 367 LEU E O 1
ATOM 8640 N N . GLY E 1 202 ? 94.735 16.733 87.005 1.00 22.70 368 GLY E N 1
ATOM 8641 C CA . GLY E 1 202 ? 95.243 17.741 87.929 1.00 23.05 368 GLY E CA 1
ATOM 8642 C C . GLY E 1 202 ? 94.286 18.894 88.139 1.00 27.98 368 GLY E C 1
ATOM 8643 O O . GLY E 1 202 ? 94.678 19.926 88.696 1.00 28.56 368 GLY E O 1
ATOM 8644 N N . ALA E 1 203 ? 93.021 18.709 87.719 1.00 23.22 369 ALA E N 1
ATOM 8645 C CA . ALA E 1 203 ? 91.952 19.682 87.906 1.00 23.17 369 ALA E CA 1
ATOM 8646 C C . ALA E 1 203 ? 91.455 19.628 89.343 1.00 29.32 369 ALA E C 1
ATOM 8647 O O . ALA E 1 203 ? 91.543 18.584 89.998 1.00 28.57 369 ALA E O 1
ATOM 8649 N N . ILE E 1 204 ? 90.921 20.754 89.830 1.00 26.37 370 ILE E N 1
ATOM 8650 C CA . ILE E 1 204 ? 90.325 20.875 91.156 1.00 27.12 370 ILE E CA 1
ATOM 8651 C C . ILE E 1 204 ? 88.817 20.722 90.967 1.00 28.54 370 ILE E C 1
ATOM 8652 O O . ILE E 1 204 ? 88.216 21.500 90.223 1.00 27.74 370 ILE E O 1
ATOM 8657 N N . VAL E 1 205 ? 88.221 19.741 91.644 1.00 25.22 371 VAL E N 1
ATOM 8658 C CA . VAL E 1 205 ? 86.783 19.465 91.504 1.00 26.75 371 VAL E CA 1
ATOM 8659 C C . VAL E 1 205 ? 86.013 19.988 92.763 1.00 32.74 371 VAL E C 1
ATOM 8660 O O . VAL E 1 205 ? 86.333 19.567 93.861 1.00 32.31 371 VAL E O 1
ATOM 8664 N N . LYS E 1 206 ? 85.113 21.000 92.600 1.00 31.27 372 LYS E N 1
ATOM 8665 C CA . LYS E 1 206 ? 84.358 21.620 93.717 1.00 33.74 372 LYS E CA 1
ATOM 8666 C C . LYS E 1 206 ? 82.905 22.000 93.332 1.00 37.42 372 LYS E C 1
ATOM 8667 O O . LYS E 1 206 ? 82.571 21.908 92.165 1.00 35.91 372 LYS E O 1
ATOM 8673 N N . GLY E 1 207 ? 82.091 22.443 94.305 1.00 34.61 373 GLY E N 1
ATOM 8674 C CA . GLY E 1 207 ? 80.708 22.860 94.079 1.00 34.81 373 GLY E CA 1
ATOM 8675 C C . GLY E 1 207 ? 80.635 24.223 93.419 1.00 40.17 373 GLY E C 1
ATOM 8676 O O . GLY E 1 207 ? 81.518 25.074 93.633 1.00 40.06 373 GLY E O 1
ATOM 8677 N N . ALA E 1 208 ? 79.590 24.445 92.606 1.00 36.30 374 ALA E N 1
ATOM 8678 C CA . ALA E 1 208 ? 79.403 25.726 91.919 1.00 36.52 374 ALA E CA 1
ATOM 8679 C C . ALA E 1 208 ? 79.174 26.859 92.920 1.00 43.07 374 ALA E C 1
ATOM 8680 O O . ALA E 1 208 ? 78.510 26.646 93.927 1.00 43.32 374 ALA E O 1
ATOM 8682 N N . THR E 1 209 ? 79.691 28.067 92.644 1.00 40.66 375 THR E N 1
ATOM 8683 C CA . THR E 1 209 ? 79.394 29.249 93.463 1.00 42.13 375 THR E CA 1
ATOM 8684 C C . THR E 1 209 ? 77.989 29.721 93.011 1.00 47.32 375 THR E C 1
ATOM 8685 O O . THR E 1 209 ? 77.506 29.261 91.965 1.00 45.95 375 THR E O 1
ATOM 8689 N N . VAL E 1 210 ? 77.349 30.631 93.763 1.00 46.24 376 VAL E N 1
ATOM 8690 C CA . VAL E 1 210 ? 76.012 31.150 93.412 1.00 47.43 376 VAL E CA 1
ATOM 8691 C C . VAL E 1 210 ? 75.998 31.770 92.009 1.00 50.29 376 VAL E C 1
ATOM 8692 O O . VAL E 1 210 ? 75.103 31.448 91.222 1.00 49.95 376 VAL E O 1
ATOM 8696 N N . ALA E 1 211 ? 77.021 32.597 91.682 1.00 46.07 377 ALA E N 1
ATOM 8697 C CA . ALA E 1 211 ? 77.191 33.256 90.382 1.00 45.04 377 ALA E CA 1
ATOM 8698 C C . ALA E 1 211 ? 77.334 32.223 89.258 1.00 44.08 377 ALA E C 1
ATOM 8699 O O . ALA E 1 211 ? 76.719 32.382 88.202 1.00 43.40 377 ALA E O 1
ATOM 8701 N N . GLN E 1 212 ? 78.107 31.147 89.502 1.00 37.58 378 GLN E N 1
ATOM 8702 C CA . GLN E 1 212 ? 78.287 30.056 88.537 1.00 35.18 378 GLN E CA 1
ATOM 8703 C C . GLN E 1 212 ? 76.960 29.328 88.302 1.00 37.30 378 GLN E C 1
ATOM 8704 O O . GLN E 1 212 ? 76.625 29.059 87.147 1.00 33.38 378 GLN E O 1
ATOM 8710 N N . ALA E 1 213 ? 76.181 29.066 89.384 1.00 35.92 379 ALA E N 1
ATOM 8711 C CA . ALA E 1 213 ? 74.862 28.421 89.265 1.00 36.58 379 ALA E CA 1
ATOM 8712 C C . ALA E 1 213 ? 73.927 29.254 88.357 1.00 41.26 379 ALA E C 1
ATOM 8713 O O . ALA E 1 213 ? 73.313 28.693 87.445 1.00 41.51 379 ALA E O 1
ATOM 8715 N N . GLU E 1 214 ? 73.930 30.601 88.534 1.00 39.15 380 GLU E N 1
ATOM 8716 C CA . GLU E 1 214 ? 73.142 31.564 87.754 1.00 40.15 380 GLU E CA 1
ATOM 8717 C C . GLU E 1 214 ? 73.527 31.475 86.279 1.00 43.72 380 GLU E C 1
ATOM 8718 O O . GLU E 1 214 ? 72.644 31.395 85.423 1.00 43.49 380 GLU E O 1
ATOM 8724 N N . ALA E 1 215 ? 74.849 31.415 85.988 1.00 40.66 381 ALA E N 1
ATOM 8725 C CA . ALA E 1 215 ? 75.392 31.299 84.628 1.00 39.39 381 ALA E CA 1
ATOM 8726 C C . ALA E 1 215 ? 75.049 29.984 83.964 1.00 42.09 381 ALA E C 1
ATOM 8727 O O . ALA E 1 215 ? 74.772 29.975 82.761 1.00 40.06 381 ALA E O 1
ATOM 8729 N N . PHE E 1 216 ? 75.095 28.866 84.719 1.00 39.33 382 PHE E N 1
ATOM 8730 C CA . PHE E 1 216 ? 74.805 27.544 84.167 1.00 39.13 382 PHE E CA 1
ATOM 8731 C C . PHE E 1 216 ? 73.320 27.178 84.141 1.00 45.52 382 PHE E C 1
ATOM 8732 O O . PHE E 1 216 ? 72.943 26.198 83.505 1.00 44.98 382 PHE E O 1
ATOM 8740 N N . GLY E 1 217 ? 72.501 27.970 84.821 1.00 45.98 383 GLY E N 1
ATOM 8741 C CA . GLY E 1 217 ? 71.061 27.757 84.902 1.00 48.01 383 GLY E CA 1
ATOM 8742 C C . GLY E 1 217 ? 70.664 26.558 85.738 1.00 53.18 383 GLY E C 1
ATOM 8743 O O . GLY E 1 217 ? 69.822 25.765 85.307 1.00 54.25 383 GLY E O 1
ATOM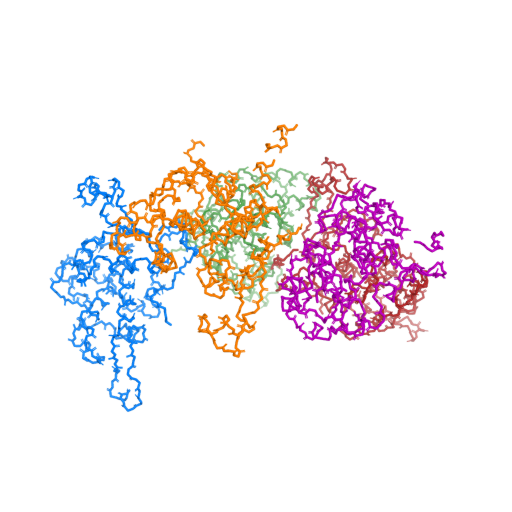 8744 N N . ILE E 1 218 ? 71.285 26.406 86.922 1.00 48.64 384 ILE E N 1
ATOM 8745 C CA . ILE E 1 218 ? 71.021 25.316 87.865 1.00 48.48 384 ILE E CA 1
ATOM 8746 C C . ILE E 1 218 ? 70.488 25.891 89.178 1.00 55.02 384 ILE E C 1
ATOM 8747 O O . ILE E 1 218 ? 70.873 27.014 89.503 1.00 55.03 384 ILE E O 1
ATOM 8752 N N . PRO E 1 219 ? 69.580 25.194 89.921 1.00 53.63 385 PRO E N 1
ATOM 8753 C CA . PRO E 1 219 ? 69.019 25.789 91.148 1.00 55.10 385 PRO E CA 1
ATOM 8754 C C . PRO E 1 219 ? 70.057 26.294 92.145 1.00 59.86 385 PRO E C 1
ATOM 8755 O O . PRO E 1 219 ? 71.003 25.576 92.458 1.00 57.68 385 PRO E O 1
ATOM 8759 N N . LYS E 1 220 ? 69.878 27.548 92.616 1.00 59.59 386 LYS E N 1
ATOM 8760 C CA . LYS E 1 220 ? 70.735 28.245 93.585 1.00 60.87 386 LYS E CA 1
ATOM 8761 C C . LYS E 1 220 ? 70.962 27.444 94.867 1.00 68.08 386 LYS E C 1
ATOM 8762 O O . LYS E 1 220 ? 72.053 27.512 95.440 1.00 68.01 386 LYS E O 1
ATOM 8768 N N . SER E 1 221 ? 69.920 26.719 95.327 1.00 66.75 387 SER E N 1
ATOM 8769 C CA . SER E 1 221 ? 69.936 25.901 96.541 1.00 67.46 387 SER E CA 1
ATOM 8770 C C . SER E 1 221 ? 70.800 24.651 96.382 1.00 69.41 387 SER E C 1
ATOM 8771 O O . SER E 1 221 ? 71.375 24.188 97.361 1.00 69.65 387 SER E O 1
ATOM 8774 N N . THR E 1 222 ? 70.873 24.104 95.160 1.00 64.11 388 THR E N 1
ATOM 8775 C CA . THR E 1 222 ? 71.636 22.890 94.834 1.00 61.80 388 THR E CA 1
ATOM 8776 C C . THR E 1 222 ? 73.067 23.198 94.355 1.00 63.34 388 THR E C 1
ATOM 8777 O O . THR E 1 222 ? 73.798 22.273 94.009 1.00 61.88 388 THR E O 1
ATOM 8781 N N . ALA E 1 223 ? 73.450 24.486 94.305 1.00 59.52 389 ALA E N 1
ATOM 8782 C CA . ALA E 1 223 ? 74.742 24.947 93.794 1.00 57.89 389 ALA E CA 1
ATOM 8783 C C . ALA E 1 223 ? 75.970 24.223 94.344 1.00 58.42 389 ALA E C 1
ATOM 8784 O O . ALA E 1 223 ? 76.775 23.729 93.551 1.00 56.18 389 ALA E O 1
ATOM 8786 N N . ALA E 1 224 ? 76.088 24.114 95.689 1.00 54.86 390 ALA E N 1
ATOM 8787 C CA . ALA E 1 224 ? 77.221 23.450 96.362 1.00 53.61 390 ALA E CA 1
ATOM 8788 C C . ALA E 1 224 ? 77.353 21.968 96.040 1.00 55.65 390 ALA E C 1
ATOM 8789 O O . ALA E 1 224 ? 78.462 21.453 96.073 1.00 56.22 390 ALA E O 1
ATOM 8791 N N . SER E 1 225 ? 76.248 21.292 95.691 1.00 50.63 391 SER E N 1
ATOM 8792 C CA . SER E 1 225 ? 76.259 19.870 95.323 1.00 48.84 391 SER E CA 1
ATOM 8793 C C . SER E 1 225 ? 76.497 19.678 93.824 1.00 49.22 391 SER E C 1
ATOM 8794 O O . SER E 1 225 ? 76.621 18.548 93.345 1.00 48.51 391 SER E O 1
ATOM 8797 N N . TYR E 1 226 ? 76.528 20.801 93.077 1.00 42.45 392 TYR E N 1
ATOM 8798 C CA . TYR E 1 226 ? 76.736 20.766 91.636 1.00 38.68 392 TYR E CA 1
ATOM 8799 C C . TYR E 1 226 ? 78.243 20.885 91.339 1.00 38.06 392 TYR E C 1
ATOM 8800 O O . TYR E 1 226 ? 78.836 21.959 91.494 1.00 36.74 392 TYR E O 1
ATOM 8809 N N . LYS E 1 227 ? 78.856 19.754 90.970 1.00 31.83 393 LYS E N 1
ATOM 8810 C CA . LYS E 1 227 ? 80.292 19.618 90.753 1.00 29.74 393 LYS E CA 1
ATOM 8811 C C . LYS E 1 227 ? 80.799 20.272 89.500 1.00 32.29 393 LYS E C 1
ATOM 8812 O O . LYS E 1 227 ? 80.267 20.087 88.395 1.00 31.37 393 LYS E O 1
ATOM 8818 N N . ILE E 1 228 ? 81.838 21.052 89.697 1.00 28.75 394 ILE E N 1
ATOM 8819 C CA . ILE E 1 228 ? 82.531 21.841 88.696 1.00 28.64 394 ILE E CA 1
ATOM 8820 C C . ILE E 1 228 ? 84.025 21.476 88.733 1.00 32.38 394 ILE E C 1
ATOM 8821 O O . ILE E 1 228 ? 84.619 21.386 89.807 1.00 31.91 394 ILE E O 1
ATOM 8826 N N . ALA E 1 229 ? 84.632 21.326 87.568 1.00 27.66 395 ALA E N 1
ATOM 8827 C CA . ALA E 1 229 ? 86.060 21.117 87.454 1.00 26.32 395 ALA E CA 1
ATOM 8828 C C . ALA E 1 229 ? 86.721 22.408 86.987 1.00 30.37 395 ALA E C 1
ATOM 8829 O O . ALA E 1 229 ? 86.258 23.033 86.023 1.00 29.23 395 ALA E O 1
ATOM 8831 N N . THR E 1 230 ? 87.802 22.827 87.709 1.00 27.22 396 THR E N 1
ATOM 8832 C CA . THR E 1 230 ? 88.581 24.043 87.389 1.00 27.25 396 THR E CA 1
ATOM 8833 C C . THR E 1 230 ? 90.081 23.747 87.442 1.00 32.00 396 THR E C 1
ATOM 8834 O O . THR E 1 230 ? 90.482 22.707 87.969 1.00 31.78 396 THR E O 1
ATOM 8846 N N . LYS E 1 232 ? 94.203 25.553 88.240 1.00 31.87 398 LYS E N 1
ATOM 8847 C CA . LYS E 1 232 ? 94.932 26.604 88.931 1.00 32.36 398 LYS E CA 1
ATOM 8848 C C . LYS E 1 232 ? 96.424 26.514 88.646 1.00 34.77 398 LYS E C 1
ATOM 8849 O O . LYS E 1 232 ? 96.980 25.423 88.564 1.00 33.59 398 LYS E O 1
ATOM 8855 N N . VAL E 1 233 ? 97.069 27.662 88.544 1.00 31.04 399 VAL E N 1
ATOM 8856 C CA . VAL E 1 233 ? 98.519 27.745 88.413 1.00 30.62 399 VAL E CA 1
ATOM 8857 C C . VAL E 1 233 ? 99.066 28.270 89.775 1.00 33.55 399 VAL E C 1
ATOM 8858 O O . VAL E 1 233 ? 98.397 29.099 90.411 1.00 32.30 399 VAL E O 1
ATOM 8862 N N . PRO E 1 234 ? 100.223 27.788 90.289 1.00 29.94 400 PRO E N 1
ATOM 8863 C CA . PRO E 1 234 ? 101.119 26.779 89.704 1.00 29.09 400 PRO E CA 1
ATOM 8864 C C . PRO E 1 234 ? 100.483 25.402 89.668 1.00 31.35 400 PRO E C 1
ATOM 8865 O O . PRO E 1 234 ? 99.776 24.997 90.608 1.00 29.00 400 PRO E O 1
ATOM 8869 N N . PHE E 1 235 ? 100.695 24.711 88.551 1.00 28.00 401 PHE E N 1
ATOM 8870 C CA . PHE E 1 235 ? 100.152 23.375 88.343 1.00 26.47 401 PHE E CA 1
ATOM 8871 C C . PHE E 1 235 ? 100.836 22.403 89.271 1.00 28.16 401 PHE E C 1
ATOM 8872 O O . PHE E 1 235 ? 101.996 22.625 89.627 1.00 27.97 401 PHE E O 1
ATOM 8880 N N . LYS E 1 236 ? 100.137 21.341 89.660 1.00 24.56 402 LYS E N 1
ATOM 8881 C CA . LYS E 1 236 ? 100.702 20.339 90.555 1.00 24.18 402 LYS E CA 1
ATOM 8882 C C . LYS E 1 236 ? 101.899 19.642 89.916 1.00 28.10 402 LYS E C 1
ATOM 8883 O O . LYS E 1 236 ? 101.909 19.383 88.713 1.00 28.18 402 LYS E O 1
ATOM 8889 N N . LEU E 1 237 ? 102.906 19.341 90.729 1.00 27.57 403 LEU E N 1
ATOM 8890 C CA . LEU E 1 237 ? 104.109 18.675 90.245 1.00 31.28 403 LEU E CA 1
ATOM 8891 C C . LEU E 1 237 ? 103.990 17.160 90.374 1.00 44.34 403 LEU E C 1
ATOM 8892 O O . LEU E 1 237 ? 104.297 16.422 89.438 1.00 50.70 403 LEU E O 1
#

B-factor: mean 40.37, std 18.93, range [15.21, 165.13]

InterPro domains:
  IPR009668 RNA polymerase I associated factor, A49-like [PF06870] (33-404)
  IPR009668 RNA polymerase I associated factor, A49-like [PTHR14440] (4-411)

Radius of gyration: 36.18 Å; Cα contacts (8 Å, |Δi|>4): 1527; chains: 5; bounding box: 99×103×85 Å

Secondary structure (DSSP, 8-state):
--SSPPP-TT-SSGGGTS-HHHHS-HHHHTT---HHHHH---HHHHHHTSS---S--HHHHHHTT--STT------HHHHHHHHHHHTTT--BHHHHHTTSS---HHHHHHHHHHHSEE---HHHHHH--BEE--HHHHHHHHHHHHHH--TTTT-EEHHHHHHHHT--HHHHHHHHHHTT--EEEPPHHHHHHHT--GGGGGGSEEE--PSPP-/-HHHH--HHHHHHSSS----TT-SSGGGTS-HHHHS-HHHHTT---HHHHH---HHHHHHTSS---S--HHHHHHTT--STT------HHHHHHHHHHHTTT--BHHHHHTTSS---HHHHHHHHHHH-EE------BEE--HHHHHHHHHHHHHH--TTTT-EEHHHHHHHHT--HHHHHHHHHHTT--EEEPPHHHHHHTT--GGGGGGSEEE---SPP-/--SSSPPP-TT-SSGGGTS-HHHHS-HHHHTT---HHHHH--SHHHHHHTSS--S--HHHHHHHTT--STT------HHHHHHHHHHHTTT--BHHHHHTTS----HHHHHHHHHHHSEEPP---BEE--HHHHHHHHHHHHHH--TTTT-EEHHHHHHHHT--HHHHHHHHHHTT--EEEPPHHHHHHHT--GGGGGGSEEE---SPP-/---SSPPP-TT-SSGGGTS-HHHHS-HHHHTT---HHHHH---HHHHHHTSS--SS-HHHHHHHTT--STT------HHHHHHHHHHHTTT--BHHHHHHHS----HHHHHHHHHHHSEEEPPPTT-TT--EEE--HHHHHHHHHHHHHH--TTTT-EEHHHHHHHTT--HHHHHHHHHHTT--EEEPPHHHHHHHT--GGGGGGSEEE---SPP-/---SS----TT-SSGGGTS-HHHHS-HHHHTT---HHHHH---HHHHHHTSS--S--HHHHHHHTT--STT------HHHHHHHHHHHTTT--SHHHHHTTS----HHHHHHHHHHSS----------HHHHHHHHHHHHHH--TTTT-EEHHHHHHHHT--HHHHHHHHHHTT--EEEPPHHHHHHHT--GGGGGGSEEE---SPP-